Protein AF-0000000070130479 (afdb_homodimer)

Organism: Pyricularia oryzae (strain 70-15 / ATCC MYA-4617 / FGSC 8958) (NCBI:txid242507)

InterPro domains:
  IPR001764 Glycoside hydrolase, family 3, N-terminal [PF00933] (62-295)
  IPR001764 Glycoside hydrolase, family 3, N-terminal [PR00133] (40-56)
  IPR001764 Glycoside hydrolase, family 3, N-terminal [PR00133] (64-83)
  IPR001764 Glycoside hydrolase, family 3, N-terminal [PR00133] (111-127)
  IPR001764 Glycoside hydrolase, family 3, N-terminal [PR00133] (142-158)
  IPR001764 Glycoside hydrolase, family 3, N-terminal [PR00133] (221-239)
  IPR002772 Glycoside hydrolase family 3 C-terminal domain [PF01915] (354-610)
  IPR013783 Immunoglobulin-like fold [G3DSA:2.60.40.10] (613-749)
  IPR017853 Glycoside hydrolase superfamily [SSF51445] (7-311)
  IPR026891 Fibronectin type III-like domain [PF14310] (667-738)
  IPR026891 Fibronectin type III-like domain [SM01217] (666-738)
  IPR036881 Glycoside hydrolase family 3 C-terminal domain superfamily [G3DSA:3.40.50.1700] (340-612)
  IPR036881 Glycoside hydrolase family 3 C-terminal domain superfamily [SSF52279] (355-613)
  IPR036962 Glycoside hydrolase, family 3, N-terminal domain superfamily [G3DSA:3.20.20.300] (4-305)
  IPR050288 Cellulose-degrading glycosyl hydrolase 3 [PTHR42715] (7-749)

Sequence (1498 aa):
MGRCFGKAKDFVGKLTPEEKASMVTGTPGPCVGNIAPIPRLNFKGLCLQDGPAAIRQALLASVFPAQLHLAATWDRDLVRKQGELMAQEFKGKGSHVALGPVVGPLGRSAYGGRNWEGYSPDKYLSGVLVEQTVQGIQSAGVQACTKHFIGNEQETQRNPSVVNGVQVEAVSSNMDDRTMHETYLWPWYNAVKAGTASVMCSYQRINGSYACQNSKALNGLLKGELGFQGYVMSDWGAVHTGIASIEAGLDMNMPGSLSFTSVGSASFFGDNVTTALKNNTLPVDRVDDMIERIMAPYFQLKQDQGFPLVDETGPKIPGSFNTGPWPHNYTLGPLVDVRADHGAFIREAGAAGTVLLKNVNKALPLKKPKNIAVIGNDAADFTVGEYTAGLNMTGFSNYDIGTLPIGGGSGTGRFSYVVSPLEAIKARGRDYGALVQYFTDNKFIVAGGLSNLAPQPDVCLVFVKSWAEEGTDRFSLLPEWDSTKVVEMTARRCGNTVVVAHGAAPNVFPWRDNKNVTAIIAAHMPGQETGNAIADVLFGDVNPSGKLPYTIGASVDDYDKNFVNSTELLQSTDPNIWQSDFVEGQLIDYHAFDAHNKTPAYEFGFGLSYTTFSLSGLKTTVSASNAPRTPSADAKVQPGGNVELWDVLATVTATVKNTGDVAGAAVPQLYVSLPAGEAGSGTPVRGLRGFDKIKLGAGESKAVEFHLTRRDLSFWDTKAQAWRLPTGSIGVDVGFSSRDLILKGEVKVMGRCFGKAKDFVGKLTPEEKASMVTGTPGPCVGNIAPIPRLNFKGLCLQDGPAAIRQALLASVFPAQLHLAATWDRDLVRKQGELMAQEFKGKGSHVALGPVVGPLGRSAYGGRNWEGYSPDKYLSGVLVEQTVQGIQSAGVQACTKHFIGNEQETQRNPSVVNGVQVEAVSSNMDDRTMHETYLWPWYNAVKAGTASVMCSYQRINGSYACQNSKALNGLLKGELGFQGYVMSDWGAVHTGIASIEAGLDMNMPGSLSFTSVGSASFFGDNVTTALKNNTLPVDRVDDMIERIMAPYFQLKQDQGFPLVDETGPKIPGSFNTGPWPHNYTLGPLVDVRADHGAFIREAGAAGTVLLKNVNKALPLKKPKNIAVIGNDAADFTVGEYTAGLNMTGFSNYDIGTLPIGGGSGTGRFSYVVSPLEAIKARGRDYGALVQYFTDNKFIVAGGLSNLAPQPDVCLVFVKSWAEEGTDRFSLLPEWDSTKVVEMTARRCGNTVVVAHGAAPNVFPWRDNKNVTAIIAAHMPGQETGNAIADVLFGDVNPSGKLPYTIGASVDDYDKNFVNSTELLQSTDPNIWQSDFVEGQLIDYHAFDAHNKTPAYEFGFGLSYTTFSLSGLKTTVSASNAPRTPSADAKVQPGGNVELWDVLATVTATVKNTGDVAGAAVPQLYVSLPAGEAGSGTPVRGLRGFDKIKLGAGESKAVEFHLTRRDLSFWDTKAQAWRLPTGSIGVDVGFSSRDLILKGEVKV

pLDDT: mean 95.79, std 6.12, range [53.03, 98.94]

Solvent-accessible surface area (backbone atoms only — not comparable to full-atom values): 72709 Å² total; per-residue (Å²): 110,69,70,26,41,49,55,18,46,57,54,56,71,71,52,49,63,65,52,51,21,37,67,32,18,24,37,72,32,69,36,82,28,19,32,65,50,40,72,95,74,73,36,80,46,43,30,30,34,42,18,66,26,15,59,28,73,42,69,51,33,58,33,40,40,27,37,26,24,49,36,8,31,55,37,65,66,60,43,18,48,49,22,25,56,53,22,44,33,34,32,58,40,22,29,45,28,39,47,20,52,42,57,31,26,43,40,66,11,65,39,32,12,48,35,46,52,5,35,25,56,45,40,52,62,30,12,56,49,45,22,29,27,35,44,14,17,40,72,50,40,20,35,21,24,38,24,22,46,64,72,41,45,51,34,60,48,27,52,62,48,71,34,95,87,29,63,20,48,30,29,17,37,30,64,54,72,49,31,41,53,74,36,71,44,42,26,49,32,34,30,32,46,50,54,40,36,24,35,24,26,18,49,27,18,46,67,77,31,44,33,36,47,21,36,62,59,38,42,37,45,41,38,48,52,24,22,43,68,43,28,31,29,40,35,77,72,24,68,90,53,33,68,61,16,47,73,13,45,40,31,30,39,31,43,21,32,73,41,96,74,48,85,54,79,55,33,51,38,36,65,53,42,32,51,26,47,75,72,59,77,36,57,62,66,59,55,47,50,31,47,28,23,57,36,18,51,41,53,65,39,43,52,82,58,85,52,52,45,33,32,54,54,29,26,70,32,61,88,46,87,32,72,57,92,44,96,59,85,74,80,62,30,66,82,56,78,45,38,85,69,49,63,60,54,28,25,52,52,25,30,38,17,22,21,33,76,42,58,47,92,58,56,56,46,43,82,76,61,57,29,37,30,43,34,26,20,29,23,32,57,66,23,76,36,56,48,52,63,59,41,56,80,50,73,32,89,70,77,72,53,18,42,48,30,62,53,28,37,66,44,16,37,31,46,60,60,70,40,22,39,45,60,36,47,49,52,57,29,60,74,75,70,25,44,61,45,49,35,26,36,44,71,47,45,66,46,52,49,66,57,66,59,63,72,80,52,66,33,33,40,33,24,34,34,25,82,37,21,58,76,39,50,45,92,65,45,52,46,47,78,62,31,68,55,43,52,53,56,45,32,75,75,23,71,40,19,34,40,37,36,29,24,47,64,54,48,38,56,86,62,64,81,39,82,22,44,24,27,34,33,48,44,27,15,19,10,40,28,40,6,52,10,50,44,32,37,46,53,47,81,36,54,34,43,3,24,34,46,50,44,27,38,61,40,75,83,70,53,65,64,73,63,72,83,50,72,66,66,72,67,43,57,56,41,74,68,43,67,39,71,49,80,61,53,59,36,46,59,56,28,32,31,57,72,64,71,50,78,54,66,42,46,30,34,36,49,42,50,83,42,46,71,48,78,46,71,77,42,75,45,68,73,41,77,71,53,72,47,46,66,63,87,83,48,59,64,38,50,37,8,48,57,57,42,67,39,66,38,32,39,40,34,34,32,41,31,27,71,28,88,45,58,42,46,46,51,51,32,30,31,38,24,65,46,46,90,76,65,30,91,68,57,47,75,49,40,68,63,38,70,47,63,44,80,31,47,49,64,33,72,48,76,47,79,38,71,32,24,41,51,72,63,30,41,64,33,77,88,75,68,40,54,29,46,56,83,56,61,29,38,43,29,35,22,53,28,78,82,45,59,74,44,79,46,65,48,69,72,112,71,70,26,41,50,55,18,48,56,54,54,72,71,52,49,63,65,52,50,22,39,66,31,19,24,36,70,32,68,38,82,31,18,33,64,50,41,71,96,74,74,36,80,47,44,29,29,34,42,19,67,26,15,58,26,73,42,70,50,34,57,34,38,41,26,38,28,24,49,36,10,32,56,36,66,66,62,45,17,48,48,23,26,56,53,22,42,30,34,33,57,41,21,27,46,28,40,47,20,52,42,56,32,24,42,40,65,11,65,38,32,12,50,37,48,53,5,36,22,56,46,38,52,62,30,11,56,50,45,21,31,26,36,43,15,17,42,72,49,40,19,36,22,25,37,25,21,45,65,72,39,44,51,34,61,48,27,53,61,48,71,34,94,86,29,64,20,49,28,28,17,37,31,64,55,72,50,32,39,52,73,34,70,43,41,28,50,33,33,31,31,46,48,55,37,36,24,36,24,27,17,49,26,18,46,68,78,32,44,33,36,46,22,35,62,58,38,43,38,46,41,38,48,52,23,22,44,69,45,27,31,31,39,35,78,71,27,68,89,52,32,67,60,14,47,74,12,45,39,32,31,39,31,44,21,32,75,40,94,73,48,85,54,80,57,31,51,38,34,65,52,42,30,50,27,46,75,71,58,77,38,57,63,67,59,53,46,50,30,45,27,24,57,36,18,50,41,51,64,38,42,50,82,59,87,52,52,45,32,32,54,53,28,26,70,34,61,87,46,86,32,71,57,91,43,95,59,83,73,79,62,31,66,82,53,79,44,38,85,70,48,64,61,53,28,24,52,52,25,30,39,18,21,20,33,75,41,58,48,90,57,56,56,48,45,81,76,62,56,29,37,31,44,33,28,19,28,24,32,57,66,23,77,37,55,47,52,63,57,41,55,78,49,74,32,90,70,78,73,54,18,43,48,30,61,52,29,38,66,44,17,38,31,47,60,60,68,41,22,40,46,59,36,48,50,52,56,28,57,75,76,69,26,43,62,44,50,37,26,34,44,71,46,45,68,48,51,48,66,59,65,60,64,73,81,53,66,33,32,41,34,24,35,34,26,83,36,21,59,75,38,50,46,91,62,45,52,48,44,78,61,32,66,57,43,53,53,56,44,33,74,75,23,71,40,19,34,40,37,35,29,24,48,64,54,48,35,56,87,62,64,82,41,82,21,44,24,26,35,32,49,46,27,16,18,10,39,29,40,5,52,10,52,44,32,37,45,53,47,80,37,55,34,42,3,24,34,44,48,43,26,39,60,41,73,83,71,52,64,64,72,66,74,83,51,72,64,66,71,67,44,58,56,40,74,68,43,66,38,71,50,80,60,53,58,36,46,60,54,28,31,30,58,73,65,71,50,77,52,65,41,44,29,35,37,48,42,50,86,42,45,70,49,76,45,72,77,44,75,45,69,74,41,78,71,55,71,47,46,67,64,87,84,50,60,64,38,50,35,8,50,58,60,42,66,39,67,37,31,39,40,34,34,33,42,30,28,72,30,89,44,59,41,47,48,51,53,31,30,29,38,23,65,47,46,90,75,66,31,90,67,56,48,75,49,42,69,63,38,70,49,64,45,79,32,48,51,64,33,71,48,77,47,79,37,70,32,25,42,52,73,61,30,42,64,34,77,86,76,67,40,55,29,45,57,82,57,60,28,36,44,28,35,22,55,28,80,80,45,60,75,44,80,47,64,46,66,73

Foldseek 3Di:
DVVLLVVLLVVLVVDDLQLLLLLFFWFFDLALTWRFADVVVPRQTAHEAEADQARALAPQTFGFFAQQLLLLLLALQLLLQSLQLRLLLCLLQQHQAYADQECVVLPQFQQAQCVSSFHFQFLQSRLSSRLSNQLSNLVNLHAYAYDDQWDNHHLPQLQWDAFPNFIAGGFEEEDDDQLCDVGICRSVLSNLVSPHQEYEYGQHHYNHHQRLLALCRAVNVNCNFQVHQAAYEYDFQRDDAAVSSLVSGHLHYPNRANHSQDNDQDGNGNVVSSVCPVVVVDPPVSSSSSSSNHSSSCVVSPVVPPRAFRANCSLVDPPRSRVDPTPHDHDGDHRDNSHPVCVVSLLVSLQSSKFWQFAAPCLPQDDLWQEEEEEEQQQAADDPAQHCECVVVVVDPDDGHHHFQDAYDSHGHGHPAAQGQNNLVVVVNVVVNHHYHYYHQLVCLLVPVCVPDPPQGPAYEYEFEDHHYRNDTHPALATDDCSLSNQVSVLVRAQHYEYEYEARDDHAHQCCPPNSHRIYMYSYNSTRHNNSNVNCGNNVVAWHAGFNSFFAANDPVLTDSQADDDPCVVNDSPNNPNYRYPVLRNQGTLLVCQVVVHDGSAAGLDGDTPFDKDKADKDKDFDDAPPAFFDDPPADQHNSRRPQQFAFGMKIKMKMWTAGQAKDKAKKWKKKAADCVPLHPSGGRIHTQDIHIGIAGHGGMDMDMGTAGLNNQFRQDPVVRGTGHDQDKMKIFMASGPPGTPDTDIDGD/DVVLLVVLLVVLVVDDLQLLLLLFFWFFDLALTWRFADVVVPRQTAHEAEADQARALADQTFGFFAQQLLLLLLALQLLLQSLQLRLLLCLLQQHQAYADQECVVLPQFQQAQCVSSFHFQFLQSRLSSRLSNQLSNLVNLHAYAYDDQWDNHHLPQLQWDAFPNFIAGGFEEEDDPQLCDVGICRSVLSNLVSPHQEYEYGQHHYNHHQRLLALCRAVNVNCNFQVHQAAYEYDAQRDDAAVSSLVSGHLHYPNRANHSQDNDQDGNGNVVSSVCPVVVVDPPVSSSSSSSNHSSSCVVSPVVPPRAFRANCSLVDPPRSRVDPTPHDHDGDHRDNSHPVCVVSLLVSLQSSKFWQFAAPCLPQDPLWQEEEEEEQQQAADDPAQHCECVVVVVHPDDGHHHFQDAYESHGHGHPAAQGQNNLVVVVNVVVNHHYHYYHQLVCLLVPVCVPDPPQGPAYEYEFEDHHYRNDTHPALATDDCSLSNQVSVLVRAQHYEYEYEARDDHARQCCPPNSHRIYMYSYNSTRHNNSNVNCGNNVVAWHAGFNSFFAANDPVLTDSQADDDPCVVNDSPRNPNYRYPPLRNQRTLLVCQVVVHDGSAAGLDGDTPFDKDKADKDKDFPDAPPAFFDDPPADQHNSRRPQQFAFGMKIKMKMWTAGQAKDKAKKWKKKAADCVPLHPSGGRIHTQDIHIGIAGHGGMDMDMGTAGLNNQFRQDPVVRGTGHDQDKMKIFMASGPPGTPRIDIDGD

Nearest PDB structures (foldseek):
  4i8d-assembly1_A  TM=9.281E-01  e=1.934E-87  Trichoderma reesei
  7ms2-assembly1_B  TM=8.942E-01  e=1.063E-68  Acetivibrio thermocellus AD2
  7ms2-assembly1_A  TM=8.891E-01  e=2.522E-68  Acetivibrio thermocellus AD2
  8j9f-assembly1_C  TM=8.847E-01  e=6.405E-65  Paenibacillus relictisesami
  8j9f-assembly1_B  TM=8.772E-01  e=1.829E-64  Paenibacillus relictisesami

Structure (mmCIF, N/CA/C/O backbone):
data_AF-0000000070130479-model_v1
#
loop_
_entity.id
_entity.type
_entity.pdbx_description
1 polymer 'Beta-glucosidase cel3A'
#
loop_
_atom_site.group_PDB
_atom_site.id
_atom_site.type_symbol
_atom_site.label_atom_id
_atom_site.label_alt_id
_atom_site.label_comp_id
_atom_site.label_asym_id
_atom_site.label_entity_id
_atom_site.label_seq_id
_atom_site.pdbx_PDB_ins_code
_atom_site.Cartn_x
_atom_site.Cartn_y
_atom_site.Cartn_z
_atom_site.occupancy
_atom_site.B_iso_or_equiv
_atom_site.auth_seq_id
_atom_site.auth_comp_id
_atom_site.auth_asym_id
_atom_site.auth_atom_id
_atom_site.pdbx_PDB_model_num
ATOM 1 N N . MET A 1 1 ? -4.715 -51.531 -8.547 1 53.84 1 MET A N 1
ATOM 2 C CA . MET A 1 1 ? -5.625 -50.969 -9.539 1 53.84 1 MET A CA 1
ATOM 3 C C . MET A 1 1 ? -6.664 -52 -9.969 1 53.84 1 MET A C 1
ATOM 5 O O . MET A 1 1 ? -7.805 -51.625 -10.273 1 53.84 1 MET A O 1
ATOM 9 N N . GLY A 1 2 ? -6.293 -53.312 -9.812 1 56.72 2 GLY A N 1
ATOM 10 C CA . GLY A 1 2 ? -7.199 -54.344 -10.266 1 56.72 2 GLY A CA 1
ATOM 11 C C . GLY A 1 2 ? -8.508 -54.375 -9.5 1 56.72 2 GLY A C 1
ATOM 12 O O . GLY A 1 2 ? -9.586 -54.406 -10.094 1 56.72 2 GLY A O 1
ATOM 13 N N . ARG A 1 3 ? -8.422 -54.312 -8.023 1 61.97 3 ARG A N 1
ATOM 14 C CA . ARG A 1 3 ? -9.617 -54.312 -7.184 1 61.97 3 ARG A CA 1
ATOM 15 C C . ARG A 1 3 ? -10.477 -53.094 -7.453 1 61.97 3 ARG A C 1
ATOM 17 O O . ARG A 1 3 ? -11.711 -53.188 -7.469 1 61.97 3 ARG A O 1
ATOM 24 N N . CYS A 1 4 ? -9.914 -52.062 -7.762 1 83.38 4 CYS A N 1
ATOM 25 C CA . CYS A 1 4 ? -10.664 -50.844 -7.961 1 83.38 4 CYS A CA 1
ATOM 26 C C . CYS A 1 4 ? -11.367 -50.844 -9.312 1 83.38 4 CYS A C 1
ATOM 28 O O . CYS A 1 4 ? -12.469 -50.281 -9.445 1 83.38 4 CYS A O 1
ATOM 30 N N . PHE A 1 5 ? -10.836 -51.562 -10.125 1 86.44 5 PHE A N 1
ATOM 31 C CA . PHE A 1 5 ? -11.508 -51.75 -11.406 1 86.44 5 PHE A CA 1
ATOM 32 C C . PHE A 1 5 ? -12.727 -52.656 -11.258 1 86.44 5 PHE A C 1
ATOM 34 O O . PHE A 1 5 ? -13.727 -52.469 -11.945 1 86.44 5 PHE A O 1
ATOM 41 N N . GLY A 1 6 ? -12.602 -53.594 -10.344 1 88.62 6 GLY A N 1
ATOM 42 C CA . GLY A 1 6 ? -13.75 -54.438 -10.07 1 88.62 6 GLY A CA 1
ATOM 43 C C . GLY A 1 6 ? -14.938 -53.688 -9.531 1 88.62 6 GLY A C 1
ATOM 44 O O . GLY A 1 6 ? -16.062 -53.875 -10 1 88.62 6 GLY A O 1
ATOM 45 N N . LYS A 1 7 ? -14.656 -52.844 -8.586 1 93.69 7 LYS A N 1
ATOM 46 C CA . LYS A 1 7 ? -15.711 -52 -8.039 1 93.69 7 LYS A CA 1
ATOM 47 C C . LYS A 1 7 ? -16.312 -51.094 -9.109 1 93.69 7 LYS A C 1
ATOM 49 O O . LYS A 1 7 ? -17.516 -50.875 -9.141 1 93.69 7 LYS A O 1
ATOM 54 N N . ALA A 1 8 ? -15.445 -50.562 -9.914 1 96.5 8 ALA A N 1
ATOM 55 C CA . ALA A 1 8 ? -15.891 -49.688 -10.992 1 96.5 8 ALA A CA 1
ATOM 56 C C . ALA A 1 8 ? -16.781 -50.438 -11.977 1 96.5 8 ALA A C 1
ATOM 58 O O . ALA A 1 8 ? -17.812 -49.906 -12.422 1 96.5 8 ALA A O 1
ATOM 59 N N . LYS A 1 9 ? -16.422 -51.656 -12.258 1 96.06 9 LYS A N 1
ATOM 60 C CA . LYS A 1 9 ? -17.203 -52.469 -13.164 1 96.06 9 LYS A CA 1
ATOM 61 C C . LYS A 1 9 ? -18.594 -52.781 -12.586 1 96.06 9 LYS A C 1
ATOM 63 O O . LYS A 1 9 ? -19.594 -52.75 -13.312 1 96.06 9 LYS A O 1
ATOM 68 N N . ASP A 1 10 ? -18.578 -53.125 -11.32 1 96.56 10 ASP A N 1
ATOM 69 C CA . ASP A 1 10 ? -19.859 -53.375 -10.648 1 96.56 10 ASP A CA 1
ATOM 70 C C . ASP A 1 10 ? -20.75 -52.125 -10.688 1 96.56 10 ASP A C 1
ATOM 72 O O . ASP A 1 10 ? -21.969 -52.25 -10.898 1 96.56 10 ASP A O 1
ATOM 76 N N . PHE A 1 11 ? -20.203 -51.031 -10.461 1 97.06 11 PHE A N 1
ATOM 77 C CA . PHE A 1 11 ? -20.938 -49.781 -10.492 1 97.06 11 PHE A CA 1
ATOM 78 C C . PHE A 1 11 ? -21.531 -49.531 -11.875 1 97.06 11 PHE A C 1
ATOM 80 O O . PHE A 1 11 ? -22.719 -49.188 -12 1 97.06 11 PHE A O 1
ATOM 87 N N . VAL A 1 12 ? -20.703 -49.719 -12.922 1 97.31 12 VAL A N 1
ATOM 88 C CA . VAL A 1 12 ? -21.109 -49.469 -14.305 1 97.31 12 VAL A CA 1
ATOM 89 C C . VAL A 1 12 ? -22.266 -50.406 -14.672 1 97.31 12 VAL A C 1
ATOM 91 O O . VAL A 1 12 ? -23.188 -50 -15.391 1 97.31 12 VAL A O 1
ATOM 94 N N . GLY A 1 13 ? -22.234 -51.594 -14.18 1 96.62 13 GLY A N 1
ATOM 95 C CA . GLY A 1 13 ? -23.25 -52.594 -14.477 1 96.62 13 GLY A CA 1
ATOM 96 C C . GLY A 1 13 ? -24.625 -52.219 -13.969 1 96.62 13 GLY A C 1
ATOM 97 O O . GLY A 1 13 ? -25.641 -52.75 -14.445 1 96.62 13 GLY A O 1
ATOM 98 N N . LYS A 1 14 ? -24.688 -51.281 -13.102 1 97.69 14 LYS A N 1
ATOM 99 C CA . LYS A 1 14 ? -25.969 -50.906 -12.492 1 97.69 14 LYS A CA 1
ATOM 100 C C . LYS A 1 14 ? -26.547 -49.688 -13.18 1 97.69 14 LYS A C 1
ATOM 102 O O . LYS A 1 14 ? -27.672 -49.25 -12.875 1 97.69 14 LYS A O 1
ATOM 107 N N . LEU A 1 15 ? -25.891 -49.094 -14.18 1 98.06 15 LEU A N 1
ATOM 108 C CA . LEU A 1 15 ? -26.297 -47.812 -14.734 1 98.06 15 LEU A CA 1
ATOM 109 C C . LEU A 1 15 ? -27.25 -48 -15.906 1 98.06 15 LEU A C 1
ATOM 111 O O . LEU A 1 15 ? -27.109 -48.938 -16.688 1 98.06 15 LEU A O 1
ATOM 115 N N . THR A 1 16 ? -28.203 -47.062 -16.031 1 96.81 16 THR A N 1
ATOM 116 C CA . THR A 1 16 ? -29.031 -46.969 -17.234 1 96.81 16 THR A CA 1
ATOM 117 C C . THR A 1 16 ? -28.281 -46.219 -18.344 1 96.81 16 THR A C 1
ATOM 119 O O . THR A 1 16 ? -27.25 -45.594 -18.078 1 96.81 16 THR A O 1
ATOM 122 N N . PRO A 1 17 ? -28.766 -46.312 -19.547 1 96.31 17 PRO A N 1
ATOM 123 C CA . PRO A 1 17 ? -28.094 -45.562 -20.625 1 96.31 17 PRO A CA 1
ATOM 124 C C . PRO A 1 17 ? -28.016 -44.062 -20.344 1 96.31 17 PRO A C 1
ATOM 126 O O . PRO A 1 17 ? -27 -43.438 -20.672 1 96.31 17 PRO A O 1
ATOM 129 N N . GLU A 1 18 ? -29.078 -43.5 -19.75 1 96.38 18 GLU A N 1
ATOM 130 C CA . GLU A 1 18 ? -29.078 -42.094 -19.422 1 96.38 18 GLU A CA 1
ATOM 131 C C . GLU A 1 18 ? -28.047 -41.781 -18.344 1 96.38 18 GLU A C 1
ATOM 133 O O . GLU A 1 18 ? -27.344 -40.75 -18.422 1 96.38 18 GLU A O 1
ATOM 138 N N . GLU A 1 19 ? -27.953 -42.625 -17.406 1 97.56 19 GLU A N 1
ATOM 139 C CA . GLU A 1 19 ? -26.969 -42.469 -16.328 1 97.56 19 GLU A CA 1
ATOM 140 C C . GLU A 1 19 ? -25.547 -42.625 -16.859 1 97.56 19 GLU A C 1
ATOM 142 O O . GLU A 1 19 ? -24.641 -41.938 -16.406 1 97.56 19 GLU A O 1
ATOM 147 N N . LYS A 1 20 ? -25.375 -43.562 -17.75 1 97.81 20 LYS A N 1
ATOM 148 C CA . LYS A 1 20 ? -24.062 -43.719 -18.406 1 97.81 20 LYS A CA 1
ATOM 149 C C . LYS A 1 20 ? -23.656 -42.438 -19.109 1 97.81 20 LYS A C 1
ATOM 151 O O . LYS A 1 20 ? -22.516 -41.969 -19 1 97.81 20 LYS A O 1
ATOM 156 N N . ALA A 1 21 ? -24.547 -41.844 -19.812 1 97 21 ALA A N 1
ATOM 157 C CA . ALA A 1 21 ? -24.281 -40.562 -20.5 1 97 21 ALA A CA 1
ATOM 158 C C . ALA A 1 21 ? -23.922 -39.469 -19.5 1 97 21 ALA A C 1
ATOM 160 O O . ALA A 1 21 ? -23.031 -38.656 -19.75 1 97 21 ALA A O 1
ATOM 161 N N . SER A 1 22 ? -24.578 -39.438 -18.359 1 96.75 22 SER A N 1
ATOM 162 C CA . SER A 1 22 ? -24.344 -38.438 -17.344 1 96.75 22 SER A CA 1
ATOM 163 C C . SER A 1 22 ? -22.969 -38.594 -16.703 1 96.75 22 SER A C 1
ATOM 165 O O . SER A 1 22 ? -22.344 -37.625 -16.297 1 96.75 22 SER A O 1
ATOM 167 N N . MET A 1 23 ? -22.5 -39.781 -16.672 1 98.06 23 MET A N 1
ATOM 168 C CA . MET A 1 23 ? -21.219 -40.094 -16.031 1 98.06 23 MET A CA 1
ATOM 169 C C . MET A 1 23 ? -20.062 -39.562 -16.859 1 98.06 23 MET A C 1
ATOM 171 O O . MET A 1 23 ? -18.953 -39.406 -16.344 1 98.06 23 MET A O 1
ATOM 175 N N . VAL A 1 24 ? -20.297 -39.312 -18.156 1 98.31 24 VAL A N 1
ATOM 176 C CA . VAL A 1 24 ? -19.188 -38.938 -19.016 1 98.31 24 VAL A CA 1
ATOM 177 C C . VAL A 1 24 ? -19.391 -37.5 -19.516 1 98.31 24 VAL A C 1
ATOM 179 O O . VAL A 1 24 ? -18.625 -37 -20.344 1 98.31 24 VAL A O 1
ATOM 182 N N . THR A 1 25 ? -20.453 -36.812 -19.031 1 96.94 25 THR A N 1
ATOM 183 C CA . THR A 1 25 ? -20.812 -35.469 -19.453 1 96.94 25 THR A CA 1
ATOM 184 C C . THR A 1 25 ? -20.859 -34.531 -18.25 1 96.94 25 THR A C 1
ATOM 186 O O . THR A 1 25 ? -21.703 -34.688 -17.359 1 96.94 25 THR A O 1
ATOM 189 N N . GLY A 1 26 ? -19.969 -33.531 -18.281 1 95.62 26 GLY A N 1
ATOM 190 C CA . GLY A 1 26 ? -20.047 -32.5 -17.234 1 95.62 26 GLY A CA 1
ATOM 191 C C . GLY A 1 26 ? -21.391 -31.812 -17.188 1 95.62 26 GLY A C 1
ATOM 192 O O . GLY A 1 26 ? -22.094 -31.75 -18.203 1 95.62 26 GLY A O 1
ATOM 193 N N . THR A 1 27 ? -21.734 -31.266 -16.031 1 92.69 27 THR A N 1
ATOM 194 C CA . THR A 1 27 ? -22.984 -30.547 -15.828 1 92.69 27 THR A CA 1
ATOM 195 C C . THR A 1 27 ? -22.797 -29.391 -14.859 1 92.69 27 THR A C 1
ATOM 197 O O . THR A 1 27 ? -21.859 -29.391 -14.062 1 92.69 27 THR A O 1
ATOM 200 N N . PRO A 1 28 ? -23.609 -28.359 -14.977 1 90.88 28 PRO A N 1
ATOM 201 C CA . PRO A 1 28 ? -23.531 -27.281 -13.984 1 90.88 28 PRO A CA 1
ATOM 202 C C . PRO A 1 28 ? -23.734 -27.797 -12.555 1 90.88 28 PRO A C 1
ATOM 204 O O . PRO A 1 28 ? -24.562 -28.688 -12.32 1 90.88 28 PRO A O 1
ATOM 207 N N . GLY A 1 29 ? -23.031 -27.266 -11.664 1 92.5 29 GLY A N 1
ATOM 208 C CA . GLY A 1 29 ? -23.078 -27.625 -10.25 1 92.5 29 GLY A CA 1
ATOM 209 C C . GLY A 1 29 ? -22.219 -26.703 -9.383 1 92.5 29 GLY A C 1
ATOM 210 O O . GLY A 1 29 ? -21.859 -25.609 -9.805 1 92.5 29 GLY A O 1
ATOM 211 N N . PRO A 1 30 ? -21.922 -27.125 -8.117 1 93.25 30 PRO A N 1
ATOM 212 C CA . PRO A 1 30 ? -21.266 -26.234 -7.156 1 93.25 30 PRO A CA 1
ATOM 213 C C . PRO A 1 30 ? -19.781 -26.016 -7.457 1 93.25 30 PRO A C 1
ATOM 215 O O . PRO A 1 30 ? -19.156 -25.109 -6.906 1 93.25 30 PRO A O 1
ATOM 218 N N . CYS A 1 31 ? -19.25 -26.859 -8.25 1 94.62 31 CYS A N 1
ATOM 219 C CA . CYS A 1 31 ? -17.828 -26.766 -8.539 1 94.62 31 CYS A CA 1
ATOM 220 C C . CYS A 1 31 ? -17.578 -26.281 -9.961 1 94.62 31 CYS A C 1
ATOM 222 O O . CYS A 1 31 ? -18.531 -26.062 -10.719 1 94.62 31 CYS A O 1
ATOM 224 N N . VAL A 1 32 ? -16.312 -25.984 -10.328 1 92.81 32 VAL A N 1
ATOM 225 C CA . VAL A 1 32 ? -16 -25.516 -11.672 1 92.81 32 VAL A CA 1
ATOM 226 C C . VAL A 1 32 ? -16.469 -26.547 -12.695 1 92.81 32 VAL A C 1
ATOM 228 O O . VAL A 1 32 ? -16.984 -26.188 -13.758 1 92.81 32 VAL A O 1
ATOM 231 N N . GLY A 1 33 ? -16.203 -27.812 -12.398 1 94.38 33 GLY A N 1
ATOM 232 C CA . GLY A 1 33 ? -16.734 -28.953 -13.141 1 94.38 33 GLY A CA 1
ATOM 233 C C . GLY A 1 33 ? -17.422 -29.969 -12.25 1 94.38 33 GLY A C 1
ATOM 234 O O . GLY A 1 33 ? -17 -30.188 -11.109 1 94.38 33 GLY A O 1
ATOM 235 N N . ASN A 1 34 ? -18.516 -30.609 -12.836 1 95.69 34 ASN A N 1
ATOM 236 C CA . ASN A 1 34 ? -19.297 -31.547 -12.047 1 95.69 34 ASN A CA 1
ATOM 237 C C . ASN A 1 34 ? -19.734 -32.75 -12.875 1 95.69 34 ASN A C 1
ATOM 239 O O . ASN A 1 34 ? -20.094 -32.594 -14.039 1 95.69 34 ASN A O 1
ATOM 243 N N . ILE A 1 35 ? -19.656 -33.875 -12.234 1 97.38 35 ILE A N 1
ATOM 244 C CA . ILE A 1 35 ? -20.438 -35.031 -12.672 1 97.38 35 ILE A CA 1
ATOM 245 C C . ILE A 1 35 ? -21.656 -35.188 -11.781 1 97.38 35 ILE A C 1
ATOM 247 O O . ILE A 1 35 ? -21.562 -35.125 -10.555 1 97.38 35 ILE A O 1
ATOM 251 N N . ALA A 1 36 ? -22.766 -35.438 -12.344 1 96.69 36 ALA A N 1
ATOM 252 C CA . ALA A 1 36 ? -24.047 -35.438 -11.633 1 96.69 36 ALA A CA 1
ATOM 253 C C . ALA A 1 36 ? -24.125 -36.594 -10.633 1 96.69 36 ALA A C 1
ATOM 255 O O . ALA A 1 36 ? -23.609 -37.688 -10.891 1 96.69 36 ALA A O 1
ATOM 256 N N . PRO A 1 37 ? -24.828 -36.375 -9.555 1 97.56 37 PRO A N 1
ATOM 257 C CA . PRO A 1 37 ? -25.094 -37.469 -8.625 1 97.56 37 PRO A CA 1
ATOM 258 C C . PRO A 1 37 ? -26.094 -38.5 -9.188 1 97.56 37 PRO A C 1
ATOM 260 O O . PRO A 1 37 ? -26.844 -38.156 -10.102 1 97.56 37 PRO A O 1
ATOM 263 N N . ILE A 1 38 ? -26.016 -39.688 -8.656 1 97.31 38 ILE A N 1
ATOM 264 C CA . ILE A 1 38 ? -26.984 -40.75 -8.898 1 97.31 38 ILE A CA 1
ATOM 265 C C . ILE A 1 38 ? -27.531 -41.25 -7.566 1 97.31 38 ILE A C 1
ATOM 267 O O . ILE A 1 38 ? -27.047 -42.219 -7.02 1 97.31 38 ILE A O 1
ATOM 271 N N . PRO A 1 39 ? -28.609 -40.688 -7.141 1 95.25 39 PRO A N 1
ATOM 272 C CA . PRO A 1 39 ? -29.125 -40.906 -5.789 1 95.25 39 PRO A CA 1
ATOM 273 C C . PRO A 1 39 ? -29.438 -42.406 -5.539 1 95.25 39 PRO A C 1
ATOM 275 O O . PRO A 1 39 ? -29.156 -42.906 -4.457 1 95.25 39 PRO A O 1
ATOM 278 N N . ARG A 1 40 ? -30 -43.062 -6.496 1 95.44 40 ARG A N 1
ATOM 279 C CA . ARG A 1 40 ? -30.406 -44.438 -6.312 1 95.44 40 ARG A CA 1
ATOM 280 C C . ARG A 1 40 ? -29.203 -45.344 -6.008 1 95.44 40 ARG A C 1
ATOM 282 O O . ARG A 1 40 ? -29.344 -46.406 -5.391 1 95.44 40 ARG A O 1
ATOM 289 N N . LEU A 1 41 ? -28.047 -44.875 -6.418 1 96.06 41 LEU A N 1
ATOM 290 C CA . LEU A 1 41 ? -26.828 -45.656 -6.191 1 96.06 41 LEU A CA 1
ATOM 291 C C . LEU A 1 41 ? -25.969 -45.031 -5.113 1 96.06 41 LEU A C 1
ATOM 293 O O . LEU A 1 41 ? -24.812 -45.406 -4.93 1 96.06 41 LEU A O 1
ATOM 297 N N . ASN A 1 42 ? -26.438 -43.969 -4.445 1 94.25 42 ASN A N 1
ATOM 298 C CA . ASN A 1 42 ? -25.75 -43.25 -3.396 1 94.25 42 ASN A CA 1
ATOM 299 C C . ASN A 1 42 ? -24.438 -42.656 -3.904 1 94.25 42 ASN A C 1
ATOM 301 O O . ASN A 1 42 ? -23.438 -42.656 -3.186 1 94.25 42 ASN A O 1
ATOM 305 N N . PHE A 1 43 ? -24.359 -42.375 -5.168 1 96.5 43 PHE A N 1
ATOM 306 C CA . PHE A 1 43 ? -23.25 -41.656 -5.766 1 96.5 43 PHE A CA 1
ATOM 307 C C . PHE A 1 43 ? -23.5 -40.156 -5.746 1 96.5 43 PHE A C 1
ATOM 309 O O . PHE A 1 43 ? -24.469 -39.688 -6.359 1 96.5 43 PHE A O 1
ATOM 316 N N . LYS A 1 44 ? -22.719 -39.406 -5.094 1 96.31 44 LYS A N 1
ATOM 317 C CA . LYS A 1 44 ? -22.969 -38 -4.84 1 96.31 44 LYS A CA 1
ATOM 318 C C . LYS A 1 44 ? -22.406 -37.125 -5.965 1 96.31 44 LYS A C 1
ATOM 320 O O . LYS A 1 44 ? -22.547 -35.906 -5.93 1 96.31 44 LYS A O 1
ATOM 325 N N . GLY A 1 45 ? -21.797 -37.75 -6.961 1 97.38 45 GLY A N 1
ATOM 326 C CA . GLY A 1 45 ? -21.172 -37 -8.047 1 97.38 45 GLY A CA 1
ATOM 327 C C . GLY A 1 45 ? -19.703 -36.75 -7.832 1 97.38 45 GLY A C 1
ATOM 328 O O . GLY A 1 45 ? -19.109 -37.25 -6.871 1 97.38 45 GLY A O 1
ATOM 329 N N . LEU A 1 46 ? -19.078 -36.031 -8.758 1 98.31 46 LEU A N 1
ATOM 330 C CA . LEU A 1 46 ? -17.688 -35.594 -8.664 1 98.31 46 LEU A CA 1
ATOM 331 C C . LEU A 1 46 ? -17.578 -34.062 -8.727 1 98.31 46 LEU A C 1
ATOM 333 O O . LEU A 1 46 ? -18.281 -33.438 -9.516 1 98.31 46 LEU A O 1
ATOM 337 N N . CYS A 1 47 ? -16.781 -33.562 -7.855 1 97.31 47 CYS A N 1
ATOM 338 C CA . CYS A 1 47 ? -16.438 -32.156 -7.836 1 97.31 47 CYS A CA 1
ATOM 339 C C . CYS A 1 47 ? -15.031 -31.922 -8.367 1 97.31 47 CYS A C 1
ATOM 341 O O . CYS A 1 47 ? -14.062 -32.469 -7.82 1 97.31 47 CYS A O 1
ATOM 343 N N . LEU A 1 48 ? -14.898 -31.141 -9.461 1 97.19 48 LEU A N 1
ATOM 344 C CA . LEU A 1 48 ? -13.617 -30.734 -10.039 1 97.19 48 LEU A CA 1
ATOM 345 C C . LEU A 1 48 ? -13.344 -29.266 -9.797 1 97.19 48 LEU A C 1
ATOM 347 O O . LEU A 1 48 ? -14.18 -28.406 -10.102 1 97.19 48 LEU A O 1
ATOM 351 N N . GLN A 1 49 ? -12.156 -28.984 -9.273 1 96.44 49 GLN A N 1
ATOM 352 C CA . GLN A 1 49 ? -11.812 -27.594 -9 1 96.44 49 GLN A CA 1
ATOM 353 C C . GLN A 1 49 ? -10.461 -27.234 -9.609 1 96.44 49 GLN A C 1
ATOM 355 O O . GLN A 1 49 ? -9.57 -28.094 -9.711 1 96.44 49 GLN A O 1
ATOM 360 N N . ASP A 1 50 ? -10.328 -25.969 -9.914 1 94.12 50 ASP A N 1
ATOM 361 C CA . ASP A 1 50 ? -9.102 -25.438 -10.5 1 94.12 50 ASP A CA 1
ATOM 362 C C . ASP A 1 50 ? -7.953 -25.469 -9.5 1 94.12 50 ASP A C 1
ATOM 364 O O . ASP A 1 50 ? -8.148 -25.203 -8.312 1 94.12 50 ASP A O 1
ATOM 368 N N . GLY A 1 51 ? -6.82 -25.844 -9.969 1 87.19 51 GLY A N 1
ATOM 369 C CA . GLY A 1 51 ? -5.48 -25.594 -9.453 1 87.19 51 GLY A CA 1
ATOM 370 C C . GLY A 1 51 ? -4.586 -24.875 -10.438 1 87.19 51 GLY A C 1
ATOM 371 O O . GLY A 1 51 ? -5.074 -24.25 -11.391 1 87.19 51 GLY A O 1
ATOM 372 N N . PRO A 1 52 ? -3.254 -24.703 -10.359 1 90.62 52 PRO A N 1
ATOM 373 C CA . PRO A 1 52 ? -2.408 -25.656 -9.648 1 90.62 52 PRO A CA 1
ATOM 374 C C . PRO A 1 52 ? -1.8 -25.078 -8.367 1 90.62 52 PRO A C 1
ATOM 376 O O . PRO A 1 52 ? -1.122 -25.797 -7.629 1 90.62 52 PRO A O 1
ATOM 379 N N . ALA A 1 53 ? -2.064 -23.797 -8.141 1 93.62 53 ALA A N 1
ATOM 380 C CA . ALA A 1 53 ? -1.348 -23.188 -7.027 1 93.62 53 ALA A CA 1
ATOM 381 C C . ALA A 1 53 ? -2.256 -23.031 -5.812 1 93.62 53 ALA A C 1
ATOM 383 O O . ALA A 1 53 ? -1.784 -22.734 -4.711 1 93.62 53 ALA A O 1
ATOM 384 N N . ALA A 1 54 ? -3.529 -23.281 -6.027 1 97.12 54 ALA A N 1
ATOM 385 C CA . ALA A 1 54 ? -4.547 -23.172 -4.988 1 97.12 54 ALA A CA 1
ATOM 386 C C . ALA A 1 54 ? -5.883 -23.734 -5.465 1 97.12 54 ALA A C 1
ATOM 388 O O . ALA A 1 54 ? -6.074 -23.969 -6.66 1 97.12 54 ALA A O 1
ATOM 389 N N . ILE A 1 55 ? -6.738 -24.094 -4.492 1 96.69 55 ILE A N 1
ATOM 390 C CA . ILE A 1 55 ? -8.133 -24.234 -4.887 1 96.69 55 ILE A CA 1
ATOM 391 C C . ILE A 1 55 ? -8.742 -22.859 -5.176 1 96.69 55 ILE A C 1
ATOM 393 O O . ILE A 1 55 ? -8.977 -22.078 -4.254 1 96.69 55 ILE A O 1
ATOM 397 N N . ARG A 1 56 ? -8.875 -22.562 -6.375 1 92.69 56 ARG A N 1
ATOM 398 C CA . ARG A 1 56 ? -9.109 -21.203 -6.836 1 92.69 56 ARG A CA 1
ATOM 399 C C . ARG A 1 56 ? -10.43 -20.656 -6.297 1 92.69 56 ARG A C 1
ATOM 401 O O . ARG A 1 56 ? -10.477 -19.562 -5.727 1 92.69 56 ARG A O 1
ATOM 408 N N . GLN A 1 57 ? -11.523 -21.422 -6.48 1 89 57 GLN A N 1
ATOM 409 C CA . GLN A 1 57 ? -12.852 -20.969 -6.078 1 89 57 GLN A CA 1
ATOM 410 C C . GLN A 1 57 ? -13.172 -21.406 -4.652 1 89 57 GLN A C 1
ATOM 412 O O . GLN A 1 57 ? -14.078 -22.219 -4.434 1 89 57 GLN A O 1
ATOM 417 N N . ALA A 1 58 ? -12.508 -20.828 -3.723 1 93.12 58 ALA A N 1
ATOM 418 C CA . ALA A 1 58 ? -12.719 -21.188 -2.32 1 93.12 58 ALA A CA 1
ATOM 419 C C . ALA A 1 58 ? -12.406 -20 -1.404 1 93.12 58 ALA A C 1
ATOM 421 O O . ALA A 1 58 ? -11.539 -19.188 -1.715 1 93.12 58 ALA A O 1
ATOM 422 N N . LEU A 1 59 ? -13.133 -19.953 -0.348 1 94.88 59 LEU A N 1
ATOM 423 C CA . LEU A 1 59 ? -12.812 -19.047 0.752 1 94.88 59 LEU A CA 1
ATOM 424 C C . LEU A 1 59 ? -11.969 -19.75 1.808 1 94.88 59 LEU A C 1
ATOM 426 O O . LEU A 1 59 ? -12.109 -20.953 2.014 1 94.88 59 LEU A O 1
ATOM 430 N N . LEU A 1 60 ? -11.102 -19.031 2.436 1 96.44 60 LEU A N 1
ATOM 431 C CA . LEU A 1 60 ? -10.312 -19.531 3.555 1 96.44 60 LEU A CA 1
ATOM 432 C C . LEU A 1 60 ? -9.461 -20.719 3.131 1 96.44 60 LEU A C 1
ATOM 434 O O . LEU A 1 60 ? -9.469 -21.766 3.789 1 96.44 60 LEU A O 1
ATOM 438 N N . ALA A 1 61 ? -8.852 -20.609 2.021 1 97.69 61 ALA A N 1
ATOM 439 C CA . ALA A 1 61 ? -7.809 -21.5 1.502 1 97.69 61 ALA A CA 1
ATOM 440 C C . ALA A 1 61 ? -6.5 -20.734 1.294 1 97.69 61 ALA A C 1
ATOM 442 O O . ALA A 1 61 ? -6.477 -19.5 1.314 1 97.69 61 ALA A O 1
ATOM 443 N N . SER A 1 62 ? -5.395 -21.453 1.165 1 98.38 62 SER A N 1
ATOM 444 C CA . SER A 1 62 ? -4.078 -20.844 1 1 98.38 62 SER A CA 1
ATOM 445 C C . SER A 1 62 ? -3.73 -20.672 -0.475 1 98.38 62 SER A C 1
ATOM 447 O O . SER A 1 62 ? -4.305 -21.328 -1.338 1 98.38 62 SER A O 1
ATOM 449 N N . VAL A 1 63 ? -2.881 -19.75 -0.745 1 98.56 63 VAL A N 1
ATOM 450 C CA . VAL A 1 63 ? -2.26 -19.625 -2.059 1 98.56 63 VAL A CA 1
ATOM 451 C C . VAL A 1 63 ? -0.785 -20 -1.976 1 98.56 63 VAL A C 1
ATOM 453 O O . VAL A 1 63 ? 0.013 -19.297 -1.354 1 98.56 63 VAL A O 1
ATOM 456 N N . PHE A 1 64 ? -0.424 -21.078 -2.58 1 98.75 64 PHE A N 1
ATOM 457 C CA . PHE A 1 64 ? 0.908 -21.672 -2.533 1 98.75 64 PHE A CA 1
ATOM 458 C C . PHE A 1 64 ? 1.789 -21.109 -3.643 1 98.75 64 PHE A C 1
ATOM 460 O O . PHE A 1 64 ? 1.305 -20.391 -4.527 1 98.75 64 PHE A O 1
ATOM 467 N N . PRO A 1 65 ? 3.127 -21.375 -3.623 1 98.69 65 PRO A N 1
ATOM 468 C CA . PRO A 1 65 ? 4.004 -20.969 -4.723 1 98.69 65 PRO A CA 1
ATOM 469 C C . PRO A 1 65 ? 3.611 -21.609 -6.055 1 98.69 65 PRO A C 1
ATOM 471 O O . PRO A 1 65 ? 3.17 -22.766 -6.086 1 98.69 65 PRO A O 1
ATOM 474 N N . ALA A 1 66 ? 3.818 -20.875 -7.121 1 98.56 66 ALA A N 1
ATOM 475 C CA . ALA A 1 66 ? 3.607 -21.406 -8.461 1 98.56 66 ALA A CA 1
ATOM 476 C C . ALA A 1 66 ? 4.594 -22.531 -8.766 1 98.56 66 ALA A C 1
ATOM 478 O O . ALA A 1 66 ? 5.66 -22.625 -8.156 1 98.56 66 ALA A O 1
ATOM 479 N N . GLN A 1 67 ? 4.258 -23.359 -9.695 1 98.56 67 GLN A N 1
ATOM 480 C CA . GLN A 1 67 ? 5.09 -24.516 -10 1 98.56 67 GLN A CA 1
ATOM 481 C C . GLN A 1 67 ? 6.461 -24.094 -10.523 1 98.56 67 GLN A C 1
ATOM 483 O O . GLN A 1 67 ? 7.461 -24.766 -10.258 1 98.56 67 GLN A O 1
ATOM 488 N N . LEU A 1 68 ? 6.504 -23.016 -11.297 1 98.62 68 LEU A N 1
ATOM 489 C CA . LEU A 1 68 ? 7.809 -22.516 -11.734 1 98.62 68 LEU A CA 1
ATOM 490 C C . LEU A 1 68 ? 8.695 -22.188 -10.531 1 98.62 68 LEU A C 1
ATOM 492 O O . LEU A 1 68 ? 9.891 -22.469 -10.547 1 98.62 68 LEU A O 1
ATOM 496 N N . HIS A 1 69 ? 8.102 -21.547 -9.578 1 98.81 69 HIS A N 1
ATOM 497 C CA . HIS A 1 69 ? 8.836 -21.234 -8.352 1 98.81 69 HIS A CA 1
ATOM 498 C C . HIS A 1 69 ? 9.281 -22.516 -7.645 1 98.81 69 HIS A C 1
ATOM 500 O O . HIS A 1 69 ? 10.398 -22.578 -7.129 1 98.81 69 HIS A O 1
ATOM 506 N N . LEU A 1 70 ? 8.461 -23.5 -7.609 1 98.62 70 LEU A N 1
ATOM 507 C CA . LEU A 1 70 ? 8.805 -24.781 -7 1 98.62 70 LEU A CA 1
ATOM 508 C C . LEU A 1 70 ? 9.961 -25.453 -7.75 1 98.62 70 LEU A C 1
ATOM 510 O O . LEU A 1 70 ? 10.828 -26.062 -7.133 1 98.62 70 LEU A O 1
ATOM 514 N N . ALA A 1 71 ? 9.852 -25.312 -9.047 1 98.81 71 ALA A N 1
ATOM 515 C CA . ALA A 1 71 ? 10.93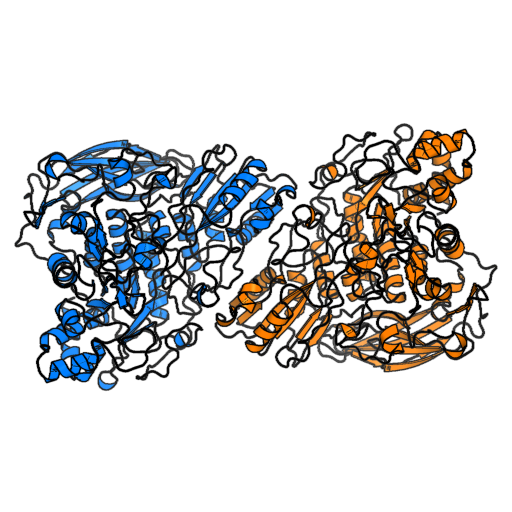 -25.891 -9.844 1 98.81 71 ALA A CA 1
ATOM 516 C C . ALA A 1 71 ? 12.281 -25.266 -9.477 1 98.81 71 ALA A C 1
ATOM 518 O O . ALA A 1 71 ? 13.305 -25.953 -9.484 1 98.81 71 ALA A O 1
ATOM 519 N N . ALA A 1 72 ? 12.258 -24.062 -9.117 1 98.94 72 ALA A N 1
ATOM 520 C CA . ALA A 1 72 ? 13.484 -23.344 -8.758 1 98.94 72 ALA A CA 1
ATOM 521 C C . ALA A 1 72 ? 14.062 -23.875 -7.445 1 98.94 72 ALA A C 1
ATOM 523 O O . ALA A 1 72 ? 15.219 -23.625 -7.121 1 98.94 72 ALA A O 1
ATOM 524 N N . THR A 1 73 ? 13.305 -24.594 -6.688 1 98.81 73 THR A N 1
ATOM 525 C CA . THR A 1 73 ? 13.805 -25.172 -5.445 1 98.81 73 THR A CA 1
ATOM 526 C C . THR A 1 73 ? 14.703 -26.375 -5.738 1 98.81 73 THR A C 1
ATOM 528 O O . THR A 1 73 ? 15.555 -26.734 -4.922 1 98.81 73 THR A O 1
ATOM 531 N N . TRP A 1 74 ? 14.406 -27.109 -6.855 1 98.81 74 TRP A N 1
ATOM 532 C CA . TRP A 1 74 ? 15.078 -28.359 -7.195 1 98.81 74 TRP A CA 1
ATOM 533 C C . TRP A 1 74 ? 15 -29.359 -6.043 1 98.81 74 TRP A C 1
ATOM 535 O O . TRP A 1 74 ? 15.969 -30.062 -5.762 1 98.81 74 TRP A O 1
ATOM 545 N N . ASP A 1 75 ? 13.961 -29.312 -5.309 1 98.75 75 ASP A N 1
ATOM 546 C CA . ASP A 1 75 ? 13.773 -30.109 -4.094 1 98.75 75 ASP A CA 1
ATOM 547 C C . ASP A 1 75 ? 12.586 -31.062 -4.238 1 98.75 75 ASP A C 1
ATOM 549 O O . ASP A 1 75 ? 11.438 -30.672 -4.023 1 98.75 75 ASP A O 1
ATOM 553 N N . ARG A 1 76 ? 12.875 -32.344 -4.449 1 98.44 76 ARG A N 1
ATOM 554 C CA . ARG A 1 76 ? 11.844 -33.344 -4.688 1 98.44 76 ARG A CA 1
ATOM 555 C C . ARG A 1 76 ? 10.875 -33.406 -3.514 1 98.44 76 ARG A C 1
ATOM 557 O O . ARG A 1 76 ? 9.656 -33.438 -3.705 1 98.44 76 ARG A O 1
ATOM 564 N N . ASP A 1 77 ? 11.375 -33.438 -2.344 1 98.31 77 ASP A N 1
ATOM 565 C CA . ASP A 1 77 ? 10.562 -33.625 -1.144 1 98.31 77 ASP A CA 1
ATOM 566 C C . ASP A 1 77 ? 9.648 -32.406 -0.917 1 98.31 77 ASP A C 1
ATOM 568 O O . ASP A 1 77 ? 8.484 -32.562 -0.542 1 98.31 77 ASP A O 1
ATOM 572 N N . LEU A 1 78 ? 10.211 -31.281 -1.107 1 98.38 78 LEU A N 1
ATOM 573 C CA . LEU A 1 78 ? 9.438 -30.062 -0.919 1 98.38 78 LEU A CA 1
ATOM 574 C C . LEU A 1 78 ? 8.281 -29.984 -1.916 1 98.38 78 LEU A C 1
ATOM 576 O O . LEU A 1 78 ? 7.176 -29.562 -1.565 1 98.38 78 LEU A O 1
ATOM 580 N N . VAL A 1 79 ? 8.508 -30.344 -3.137 1 98.75 79 VAL A N 1
ATOM 581 C CA . VAL A 1 79 ? 7.492 -30.328 -4.188 1 98.75 79 VAL A CA 1
ATOM 582 C C . VAL A 1 79 ? 6.395 -31.344 -3.857 1 98.75 79 VAL A C 1
ATOM 584 O O . VAL A 1 79 ? 5.207 -31.047 -3.998 1 98.75 79 VAL A O 1
ATOM 587 N N . ARG A 1 80 ? 6.766 -32.531 -3.4 1 98.81 80 ARG A N 1
ATOM 588 C CA . ARG A 1 80 ? 5.785 -33.531 -2.998 1 98.81 80 ARG A CA 1
ATOM 589 C C . ARG A 1 80 ? 4.93 -33.031 -1.84 1 98.81 80 ARG A C 1
ATOM 591 O O . ARG A 1 80 ? 3.711 -33.219 -1.836 1 98.81 80 ARG A O 1
ATOM 598 N N . LYS A 1 81 ? 5.621 -32.406 -0.913 1 98.81 81 LYS A N 1
ATOM 599 C CA . LYS A 1 81 ? 4.93 -31.891 0.263 1 98.81 81 LYS A CA 1
ATOM 600 C C . LYS A 1 81 ? 3.893 -30.844 -0.126 1 98.81 81 LYS A C 1
ATOM 602 O O . LYS A 1 81 ? 2.787 -30.828 0.418 1 98.81 81 LYS A O 1
ATOM 607 N N . GLN A 1 82 ? 4.227 -29.953 -1.03 1 98.69 82 GLN A N 1
ATOM 608 C CA . GLN A 1 82 ? 3.232 -28.969 -1.477 1 98.69 82 GLN A CA 1
ATOM 609 C C . GLN A 1 82 ? 2.02 -29.672 -2.09 1 98.69 82 GLN A C 1
ATOM 611 O O . GLN A 1 82 ? 0.879 -29.266 -1.851 1 98.69 82 GLN A O 1
ATOM 616 N N . GLY A 1 83 ? 2.301 -30.641 -2.947 1 98.75 83 GLY A N 1
ATOM 617 C CA . GLY A 1 83 ? 1.19 -31.406 -3.502 1 98.75 83 GLY A CA 1
ATOM 618 C C . GLY A 1 83 ? 0.261 -31.953 -2.441 1 98.75 83 GLY A C 1
ATOM 619 O O . GLY A 1 83 ? -0.962 -31.875 -2.572 1 98.75 83 GLY A O 1
ATOM 620 N N . GLU A 1 84 ? 0.827 -32.469 -1.405 1 98.81 84 GLU A N 1
ATOM 621 C CA . GLU A 1 84 ? 0.068 -33.062 -0.316 1 98.81 84 GLU A CA 1
ATOM 622 C C . GLU A 1 84 ? -0.762 -32.031 0.428 1 98.81 84 GLU A C 1
ATOM 624 O O . GLU A 1 84 ? -1.964 -32.219 0.631 1 98.81 84 GLU A O 1
ATOM 629 N N . LEU A 1 85 ? -0.143 -30.906 0.827 1 98.75 85 LEU A N 1
ATOM 630 C CA . LEU A 1 85 ? -0.811 -29.875 1.616 1 98.75 85 LEU A CA 1
ATOM 631 C C . LEU A 1 85 ? -1.925 -29.203 0.813 1 98.75 85 LEU A C 1
ATOM 633 O O . LEU A 1 85 ? -3.012 -28.969 1.34 1 98.75 85 LEU A O 1
ATOM 637 N N . MET A 1 86 ? -1.661 -28.906 -0.402 1 98.56 86 MET A N 1
ATOM 638 C CA . MET A 1 86 ? -2.678 -28.297 -1.262 1 98.56 86 MET A CA 1
ATOM 639 C C . MET A 1 86 ? -3.855 -29.25 -1.455 1 98.56 86 MET A C 1
ATOM 641 O O . MET A 1 86 ? -5.012 -28.828 -1.406 1 98.56 86 MET A O 1
ATOM 645 N N . ALA A 1 87 ? -3.551 -30.547 -1.646 1 98.75 87 ALA A N 1
ATOM 646 C CA . ALA A 1 87 ? -4.602 -31.547 -1.836 1 98.75 87 ALA A CA 1
ATOM 647 C C . ALA A 1 87 ? -5.441 -31.703 -0.573 1 98.75 87 ALA A C 1
ATOM 649 O O . ALA A 1 87 ? -6.648 -31.953 -0.65 1 98.75 87 ALA A O 1
ATOM 650 N N . GLN A 1 88 ? -4.844 -31.516 0.576 1 98.75 88 GLN A N 1
ATOM 651 C CA . GLN A 1 88 ? -5.609 -31.516 1.817 1 98.75 88 GLN A CA 1
ATOM 652 C C . GLN A 1 88 ? -6.664 -30.422 1.817 1 98.75 88 GLN A C 1
ATOM 654 O O . GLN A 1 88 ? -7.766 -30.609 2.336 1 98.75 88 GLN A O 1
ATOM 659 N N . GLU A 1 89 ? -6.293 -29.312 1.271 1 98.69 89 GLU A N 1
ATOM 660 C CA . GLU A 1 89 ? -7.266 -28.234 1.183 1 98.69 89 GLU A CA 1
ATOM 661 C C . GLU A 1 89 ? -8.367 -28.547 0.172 1 98.69 89 GLU A C 1
ATOM 663 O O . GLU A 1 89 ? -9.539 -28.266 0.409 1 98.69 89 GLU A O 1
ATOM 668 N N . PHE A 1 90 ? -7.996 -29.156 -0.959 1 98.69 90 PHE A N 1
ATOM 669 C CA . PHE A 1 90 ? -8.992 -29.625 -1.915 1 98.69 90 PHE A CA 1
ATOM 670 C C . PHE A 1 90 ? -9.961 -30.594 -1.258 1 98.69 90 PHE A C 1
ATOM 672 O O . PHE A 1 90 ? -11.18 -30.453 -1.385 1 98.69 90 PHE A O 1
ATOM 679 N N . LYS A 1 91 ? -9.438 -31.562 -0.562 1 98.69 91 LYS A N 1
ATOM 680 C CA . LYS A 1 91 ? -10.266 -32.562 0.117 1 98.69 91 LYS A CA 1
ATOM 681 C C . LYS A 1 91 ? -11.172 -31.891 1.155 1 98.69 91 LYS A C 1
ATOM 683 O O . LYS A 1 91 ? -12.367 -32.188 1.214 1 98.69 91 LYS A O 1
ATOM 688 N N . GLY A 1 92 ? -10.555 -31.016 1.896 1 98.38 92 GLY A N 1
ATOM 689 C CA . GLY A 1 92 ? -11.328 -30.328 2.926 1 98.38 92 GLY A CA 1
ATOM 690 C C . GLY A 1 92 ? -12.484 -29.531 2.371 1 98.38 92 GLY A C 1
ATOM 691 O O . GLY A 1 92 ? -13.508 -29.359 3.043 1 98.38 92 GLY A O 1
ATOM 692 N N . LYS A 1 93 ? -12.352 -29.125 1.12 1 98.06 93 LYS A N 1
ATOM 693 C CA . LYS A 1 93 ? -13.398 -28.359 0.461 1 98.06 93 LYS A CA 1
ATOM 694 C C . LYS A 1 93 ? -14.336 -29.266 -0.335 1 98.06 93 LYS A C 1
ATOM 696 O O . LYS A 1 93 ? -15.25 -28.781 -1.01 1 98.06 93 LYS A O 1
ATOM 701 N N . GLY A 1 94 ? -14.094 -30.516 -0.292 1 98.06 94 GLY A N 1
ATOM 702 C CA . GLY A 1 94 ? -14.961 -31.5 -0.921 1 98.06 94 GLY A CA 1
ATOM 703 C C . GLY A 1 94 ? -14.672 -31.688 -2.398 1 98.06 94 GLY A C 1
ATOM 704 O O . GLY A 1 94 ? -15.523 -32.188 -3.145 1 98.06 94 GLY A O 1
ATOM 705 N N . SER A 1 95 ? -13.547 -31.297 -2.832 1 98.25 95 SER A N 1
ATOM 706 C CA . SER A 1 95 ? -13.188 -31.469 -4.234 1 98.25 95 SER A CA 1
ATOM 707 C C . SER A 1 95 ? -12.562 -32.844 -4.477 1 98.25 95 SER A C 1
ATOM 709 O O . SER A 1 95 ? -11.555 -33.188 -3.859 1 98.25 95 SER A O 1
ATOM 711 N N . HIS A 1 96 ? -13.086 -33.562 -5.371 1 98.62 96 HIS A N 1
ATOM 712 C CA . HIS A 1 96 ? -12.578 -34.906 -5.703 1 98.62 96 HIS A CA 1
ATOM 713 C C . HIS A 1 96 ? -11.336 -34.812 -6.578 1 98.62 96 HIS A C 1
ATOM 715 O O . HIS A 1 96 ? -10.445 -35.656 -6.488 1 98.62 96 HIS A O 1
ATOM 721 N N . VAL A 1 97 ? -11.336 -33.812 -7.457 1 98.69 97 VAL A N 1
ATOM 722 C CA . VAL A 1 97 ? -10.297 -33.688 -8.477 1 98.69 97 VAL A CA 1
ATOM 723 C C . VAL A 1 97 ? -9.648 -32.312 -8.383 1 98.69 97 VAL A C 1
ATOM 725 O O . VAL A 1 97 ? -10.344 -31.297 -8.352 1 98.69 97 VAL A O 1
ATOM 728 N N . ALA A 1 98 ? -8.359 -32.281 -8.281 1 98.56 98 ALA A N 1
ATOM 729 C CA . ALA A 1 98 ? -7.582 -31.062 -8.484 1 98.56 98 ALA A CA 1
ATOM 730 C C . ALA A 1 98 ? -7.105 -30.953 -9.93 1 98.56 98 ALA A C 1
ATOM 732 O O . ALA A 1 98 ? -6.387 -31.828 -10.422 1 98.56 98 ALA A O 1
ATOM 733 N N . LEU A 1 99 ? -7.516 -29.938 -10.586 1 98.25 99 LEU A N 1
ATOM 734 C CA . LEU A 1 99 ? -7.113 -29.734 -11.977 1 98.25 99 LEU A CA 1
ATOM 735 C C . LEU A 1 99 ? -5.672 -29.234 -12.055 1 98.25 99 LEU A C 1
ATOM 737 O O . LEU A 1 99 ? -5.438 -28.047 -12.312 1 98.25 99 LEU A O 1
ATOM 741 N N . GLY A 1 100 ? -4.73 -30.031 -11.977 1 96.69 100 GLY A N 1
ATOM 742 C CA . GLY A 1 100 ? -3.279 -29.953 -11.938 1 96.69 100 GLY A CA 1
ATOM 743 C C . GLY A 1 100 ? -2.617 -31.234 -11.492 1 96.69 100 GLY A C 1
ATOM 744 O O . GLY A 1 100 ? -3.291 -32.156 -11.047 1 96.69 100 GLY A O 1
ATOM 745 N N . PRO A 1 101 ? -1.342 -31.312 -11.68 1 98.12 101 PRO A N 1
ATOM 746 C CA . PRO A 1 101 ? -0.323 -30.312 -12.008 1 98.12 101 PRO A CA 1
ATOM 747 C C . PRO A 1 101 ? -0.223 -30.031 -13.508 1 98.12 101 PRO A C 1
ATOM 749 O O . PRO A 1 101 ? -0.95 -30.641 -14.297 1 98.12 101 PRO A O 1
ATOM 752 N N . VAL A 1 102 ? 0.706 -29.078 -13.844 1 98.31 102 VAL A N 1
ATOM 753 C CA . VAL A 1 102 ? 0.8 -28.609 -15.219 1 98.31 102 VAL A CA 1
ATOM 754 C C . VAL A 1 102 ? 2.182 -28.922 -15.789 1 98.31 102 VAL A C 1
ATOM 756 O O . VAL A 1 102 ? 3.201 -28.547 -15.211 1 98.31 102 VAL A O 1
ATOM 759 N N . VAL A 1 103 ? 2.199 -29.609 -16.891 1 96.56 103 VAL A N 1
ATOM 760 C CA . VAL A 1 103 ? 3.453 -29.812 -17.625 1 96.56 103 VAL A CA 1
ATOM 761 C C . VAL A 1 103 ? 3.271 -29.422 -19.078 1 96.56 103 VAL A C 1
ATOM 763 O O . VAL A 1 103 ? 4.227 -29.438 -19.859 1 96.56 103 VAL A O 1
ATOM 766 N N . GLY A 1 104 ? 2.041 -29.188 -19.578 1 91.69 104 GLY A N 1
ATOM 767 C CA . GLY A 1 104 ? 1.677 -28.547 -20.844 1 91.69 104 GLY A CA 1
ATOM 768 C C . GLY A 1 104 ? 1.103 -27.156 -20.656 1 91.69 104 GLY A C 1
ATOM 769 O O . GLY A 1 104 ? -0.112 -27 -20.516 1 91.69 104 GLY A O 1
ATOM 770 N N . PRO A 1 105 ? 1.924 -26.109 -20.531 1 93.56 105 PRO A N 1
ATOM 771 C CA . PRO A 1 105 ? 3.061 -25.922 -21.438 1 93.56 105 PRO A CA 1
ATOM 772 C C . PRO A 1 105 ? 4.379 -26.391 -20.828 1 93.56 105 PRO A C 1
ATOM 774 O O . PRO A 1 105 ? 4.566 -26.312 -19.609 1 93.56 105 PRO A O 1
ATOM 777 N N . LEU A 1 106 ? 5.219 -26.781 -21.672 1 95.69 106 LEU A N 1
ATOM 778 C CA . LEU A 1 106 ? 6.574 -27.109 -21.266 1 95.69 106 LEU A CA 1
ATOM 779 C C . LEU A 1 106 ? 7.441 -25.859 -21.188 1 95.69 106 LEU A C 1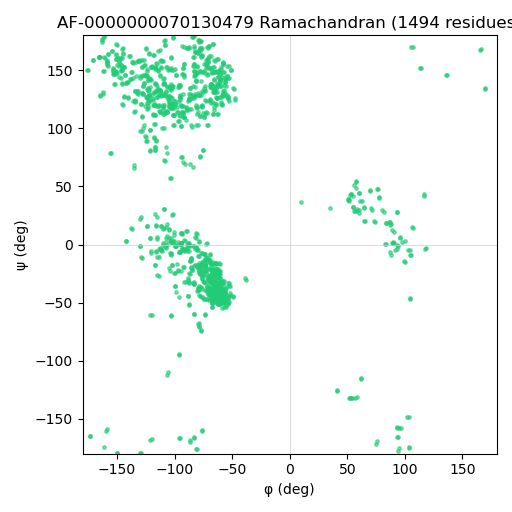
ATOM 781 O O . LEU A 1 106 ? 8.359 -25.781 -20.375 1 95.69 106 LEU A O 1
ATOM 785 N N . GLY A 1 107 ? 7.215 -24.938 -22 1 96.69 107 GLY A N 1
ATOM 786 C CA . GLY A 1 107 ? 7.996 -23.703 -22.031 1 96.69 107 GLY A CA 1
ATOM 787 C C . GLY A 1 107 ? 8.758 -23.516 -23.312 1 96.69 107 GLY A C 1
ATOM 788 O O . GLY A 1 107 ? 9.914 -23.078 -23.312 1 96.69 107 GLY A O 1
ATOM 789 N N . ARG A 1 108 ? 8.117 -23.797 -24.422 1 97.06 108 ARG A N 1
ATOM 790 C CA . ARG A 1 108 ? 8.711 -23.656 -25.75 1 97.06 108 ARG A CA 1
ATOM 791 C C . ARG A 1 108 ? 9.18 -22.219 -25.984 1 97.06 108 ARG A C 1
ATOM 793 O O . ARG A 1 108 ? 10.289 -22 -26.469 1 97.06 108 ARG A O 1
ATOM 800 N N . SER A 1 109 ? 8.273 -21.359 -25.703 1 96.88 109 SER A N 1
ATOM 801 C CA . SER A 1 109 ? 8.57 -19.938 -25.859 1 96.88 109 SER A CA 1
ATOM 802 C C . SER A 1 109 ? 8.695 -19.25 -24.5 1 96.88 109 SER A C 1
ATOM 804 O O . SER A 1 109 ? 7.867 -19.469 -23.609 1 96.88 109 SER A O 1
ATOM 806 N N . ALA A 1 110 ? 9.703 -18.359 -24.406 1 97.12 110 ALA A N 1
ATOM 807 C CA . ALA A 1 110 ? 9.875 -17.578 -23.188 1 97.12 110 ALA A CA 1
ATOM 808 C C . ALA A 1 110 ? 8.688 -16.656 -22.938 1 97.12 110 ALA A C 1
ATOM 810 O O . ALA A 1 110 ? 8.461 -16.203 -21.812 1 97.12 110 ALA A O 1
ATOM 811 N N . TYR A 1 111 ? 7.848 -16.406 -23.953 1 97 111 TYR A N 1
ATOM 812 C CA . TYR A 1 111 ? 6.75 -15.445 -23.906 1 97 111 TYR A CA 1
ATOM 813 C C . TYR A 1 111 ? 5.445 -16.125 -23.516 1 97 111 TYR A C 1
ATOM 815 O O . TYR A 1 111 ? 4.406 -15.477 -23.391 1 97 111 TYR A O 1
ATOM 823 N N . GLY A 1 112 ? 5.469 -17.406 -23.266 1 97 112 GLY A N 1
ATOM 824 C CA . GLY A 1 112 ? 4.246 -18.141 -22.953 1 97 112 GLY A CA 1
ATOM 825 C C . GLY A 1 112 ? 3.518 -17.578 -21.75 1 97 112 GLY A C 1
ATOM 826 O O . GLY A 1 112 ? 4.129 -17.344 -20.703 1 97 112 GLY A O 1
ATOM 827 N N . GLY A 1 113 ? 2.256 -17.391 -21.875 1 95.81 113 GLY A N 1
ATOM 828 C CA . GLY A 1 113 ? 1.453 -16.766 -20.844 1 95.81 113 GLY A CA 1
ATOM 829 C C . GLY A 1 113 ? 1.225 -17.656 -19.625 1 95.81 113 GLY A C 1
ATOM 830 O O . GLY A 1 113 ? 0.943 -17.156 -18.531 1 95.81 113 GLY A O 1
ATOM 831 N N . ARG A 1 114 ? 1.334 -18.953 -19.766 1 96.5 114 ARG A N 1
ATOM 832 C CA . ARG A 1 114 ? 1.04 -19.859 -18.656 1 96.5 114 ARG A CA 1
ATOM 833 C C . ARG A 1 114 ? 2.287 -20.641 -18.234 1 96.5 114 ARG A C 1
ATOM 835 O O . ARG A 1 114 ? 2.197 -21.609 -17.5 1 96.5 114 ARG A O 1
ATOM 842 N N . ASN A 1 115 ? 3.457 -20.125 -18.688 1 97.56 115 ASN A N 1
ATOM 843 C CA . ASN A 1 115 ? 4.695 -20.812 -18.312 1 97.56 115 ASN A CA 1
ATOM 844 C C . ASN A 1 115 ? 4.852 -20.922 -16.797 1 97.56 115 ASN A C 1
ATOM 846 O O . ASN A 1 115 ? 5.422 -21.891 -16.297 1 97.56 115 ASN A O 1
ATOM 850 N N . TRP A 1 116 ? 4.336 -19.938 -16.062 1 97.38 116 TRP A N 1
ATOM 851 C CA . TRP A 1 116 ? 4.492 -19.891 -14.609 1 97.38 116 TRP A CA 1
ATOM 852 C C . TRP A 1 116 ? 3.75 -21.062 -13.953 1 97.38 116 TRP A C 1
ATOM 854 O O . TRP A 1 116 ? 4.059 -21.438 -12.82 1 97.38 116 TRP A O 1
ATOM 864 N N . GLU A 1 117 ? 2.752 -21.641 -14.633 1 97.44 117 GLU A N 1
ATOM 865 C CA . GLU A 1 117 ? 1.979 -22.75 -14.117 1 97.44 117 GLU A CA 1
ATOM 866 C C . GLU A 1 117 ? 2.746 -24.062 -14.258 1 97.44 117 GLU A C 1
ATOM 868 O O . GLU A 1 117 ? 2.441 -25.047 -13.57 1 97.44 117 GLU A O 1
ATOM 873 N N . GLY A 1 118 ? 3.658 -24.094 -15.211 1 97.62 118 GLY A N 1
ATOM 874 C CA . GLY A 1 118 ? 4.496 -25.266 -15.398 1 97.62 118 GLY A CA 1
ATOM 875 C C . GLY A 1 118 ? 5.742 -25.25 -14.531 1 97.62 118 GLY A C 1
ATOM 876 O O . GLY A 1 118 ? 5.875 -24.406 -13.641 1 97.62 118 GLY A O 1
ATOM 877 N N . TYR A 1 119 ? 6.684 -26.188 -14.797 1 98.38 119 TYR A N 1
ATOM 878 C CA . TYR A 1 119 ? 7.879 -26.297 -13.969 1 98.38 119 TYR A CA 1
ATOM 879 C C . TYR A 1 119 ? 9.086 -25.688 -14.664 1 98.38 119 TYR A C 1
ATOM 881 O O . TYR A 1 119 ? 9.719 -24.766 -14.133 1 98.38 119 TYR A O 1
ATOM 889 N N . SER A 1 120 ? 9.383 -26.266 -15.812 1 98.62 120 SER A N 1
ATOM 890 C CA . SER A 1 120 ? 10.633 -25.953 -16.5 1 98.62 120 SER A CA 1
ATOM 891 C C . SER A 1 120 ? 10.57 -26.375 -17.969 1 98.62 120 SER A C 1
ATOM 893 O O . SER A 1 120 ? 9.906 -27.359 -18.312 1 98.62 120 SER A O 1
ATOM 895 N N . PRO A 1 121 ? 11.281 -25.656 -18.828 1 98 121 PRO A N 1
ATOM 896 C CA . PRO A 1 121 ? 11.438 -26.141 -20.203 1 98 121 PRO A CA 1
ATOM 897 C C . PRO A 1 121 ? 12.312 -27.375 -20.297 1 98 121 PRO A C 1
ATOM 899 O O . PRO A 1 121 ? 12.359 -28.031 -21.344 1 98 121 PRO A O 1
ATOM 902 N N . ASP A 1 122 ? 13.016 -27.672 -19.297 1 98.62 122 ASP A N 1
ATOM 903 C CA . ASP A 1 122 ? 13.75 -28.938 -19.266 1 98.62 122 ASP A CA 1
ATOM 904 C C . ASP A 1 122 ? 12.82 -30.109 -18.984 1 98.62 122 ASP A C 1
ATOM 906 O O . ASP A 1 122 ? 12.25 -30.203 -17.891 1 98.62 122 ASP A O 1
ATOM 910 N N . LYS A 1 123 ? 12.789 -31 -19.922 1 98.19 123 LYS A N 1
ATOM 911 C CA . LYS A 1 123 ? 11.82 -32.094 -19.875 1 98.19 123 LYS A CA 1
ATOM 912 C C . LYS A 1 123 ? 12.109 -33.031 -18.703 1 98.19 123 LYS A C 1
ATOM 914 O O . LYS A 1 123 ? 11.188 -33.594 -18.109 1 98.19 123 LYS A O 1
ATOM 919 N N . TYR A 1 124 ? 13.336 -33.281 -18.328 1 98.62 124 TYR A N 1
ATOM 920 C CA . TYR A 1 124 ? 13.695 -34.156 -17.234 1 98.62 124 TYR A CA 1
ATOM 921 C C . TYR A 1 124 ? 13.266 -33.594 -15.898 1 98.62 124 TYR A C 1
ATOM 923 O O . TYR A 1 124 ? 12.633 -34.281 -15.094 1 98.62 124 TYR A O 1
ATOM 931 N N . LEU A 1 125 ? 13.625 -32.281 -15.68 1 98.81 125 LEU A N 1
ATOM 932 C CA . LEU A 1 125 ? 13.234 -31.641 -14.438 1 98.81 125 LEU A CA 1
ATOM 933 C C . LEU A 1 125 ? 11.719 -31.625 -14.281 1 98.81 125 LEU A C 1
ATOM 935 O O . LEU A 1 125 ? 11.195 -31.938 -13.211 1 98.81 125 LEU A O 1
ATOM 939 N N . SER A 1 126 ? 11.031 -31.234 -15.336 1 98.75 126 SER A N 1
ATOM 940 C CA . SER A 1 126 ? 9.57 -31.219 -15.312 1 98.75 126 SER A CA 1
ATOM 941 C C . SER A 1 126 ? 9.008 -32.625 -15.031 1 98.75 126 SER A C 1
ATOM 943 O O . SER A 1 126 ? 8.008 -32.75 -14.32 1 98.75 126 SER A O 1
ATOM 945 N N . GLY A 1 127 ? 9.609 -33.594 -15.641 1 98.75 127 GLY A N 1
ATOM 946 C CA . GLY A 1 127 ? 9.164 -34.969 -15.414 1 98.75 127 GLY A CA 1
ATOM 947 C C . GLY A 1 127 ? 9.289 -35.406 -13.969 1 98.75 127 GLY A C 1
ATOM 948 O O . GLY A 1 127 ? 8.352 -35.969 -13.398 1 98.75 127 GLY A O 1
ATOM 949 N N . VAL A 1 128 ? 10.406 -35.125 -13.391 1 98.69 128 VAL A N 1
ATOM 950 C CA . VAL A 1 128 ? 10.656 -35.531 -12.008 1 98.69 128 VAL A CA 1
ATOM 951 C C . VAL A 1 128 ? 9.703 -34.781 -11.078 1 98.69 128 VAL A C 1
ATOM 953 O O . VAL A 1 128 ? 9.141 -35.406 -10.156 1 98.69 128 VAL A O 1
ATOM 956 N N . LEU A 1 129 ? 9.477 -33.562 -11.312 1 98.75 129 LEU A N 1
ATOM 957 C CA . LEU A 1 129 ? 8.703 -32.75 -10.383 1 98.75 129 LEU A CA 1
ATOM 958 C C . LEU A 1 129 ? 7.211 -33.031 -10.516 1 98.75 129 LEU A C 1
ATOM 960 O O . LEU A 1 129 ? 6.477 -33.031 -9.531 1 98.75 129 LEU A O 1
ATOM 964 N N . VAL A 1 130 ? 6.738 -33.281 -11.734 1 98.75 130 VAL A N 1
ATOM 965 C CA . VAL A 1 130 ? 5.332 -33.625 -11.898 1 98.75 130 VAL A CA 1
ATOM 966 C C . VAL A 1 130 ? 5.051 -34.969 -11.203 1 98.75 130 VAL A C 1
ATOM 968 O O . VAL A 1 130 ? 3.979 -35.156 -10.625 1 98.75 130 VAL A O 1
ATOM 971 N N . GLU A 1 131 ? 6.016 -35.906 -11.289 1 98.75 131 GLU A N 1
ATOM 972 C CA . GLU A 1 131 ? 5.906 -37.188 -10.594 1 98.75 131 GLU A CA 1
ATOM 973 C C . GLU A 1 131 ? 5.699 -36.969 -9.094 1 98.75 131 GLU A C 1
ATOM 975 O O . GLU A 1 131 ? 4.785 -37.562 -8.508 1 98.75 131 GLU A O 1
ATOM 980 N N . GLN A 1 132 ? 6.512 -36.094 -8.484 1 98.75 132 GLN A N 1
ATOM 981 C CA . GLN A 1 132 ? 6.418 -35.781 -7.059 1 98.75 132 GLN A CA 1
ATOM 982 C C . GLN A 1 132 ? 5.082 -35.125 -6.715 1 98.75 132 GLN A C 1
ATOM 984 O O . GLN A 1 132 ? 4.477 -35.469 -5.691 1 98.75 132 GLN A O 1
ATOM 989 N N . THR A 1 133 ? 4.605 -34.25 -7.516 1 98.81 133 THR A N 1
ATOM 990 C CA . THR A 1 133 ? 3.367 -33.531 -7.258 1 98.81 133 THR A CA 1
ATOM 991 C C . THR A 1 133 ? 2.166 -34.469 -7.328 1 98.81 133 THR A C 1
ATOM 993 O O . THR A 1 133 ? 1.273 -34.406 -6.48 1 98.81 133 THR A O 1
ATOM 996 N N . VAL A 1 134 ? 2.141 -35.312 -8.352 1 98.81 134 VAL A N 1
ATOM 997 C CA . VAL A 1 134 ? 1.055 -36.281 -8.492 1 98.81 134 VAL A CA 1
ATOM 998 C C . VAL A 1 134 ? 0.984 -37.188 -7.254 1 98.81 134 VAL A C 1
ATOM 1000 O O . VAL A 1 134 ? -0.093 -37.375 -6.691 1 98.81 134 VAL A O 1
ATOM 1003 N N . GLN A 1 135 ? 2.127 -37.688 -6.855 1 98.81 135 GLN A N 1
ATOM 1004 C CA . GLN A 1 135 ? 2.18 -38.531 -5.672 1 98.81 135 GLN A CA 1
ATOM 1005 C C . GLN A 1 135 ? 1.71 -37.781 -4.43 1 98.81 135 GLN A C 1
ATOM 1007 O O . GLN A 1 135 ? 0.97 -38.344 -3.609 1 98.81 135 GLN A O 1
ATOM 1012 N N . GLY A 1 136 ? 2.129 -36.562 -4.301 1 98.81 136 GLY A N 1
ATOM 1013 C CA . GLY A 1 136 ? 1.684 -35.719 -3.186 1 98.81 136 GLY A CA 1
ATOM 1014 C C . GLY A 1 136 ? 0.182 -35.5 -3.164 1 98.81 136 GLY A C 1
ATOM 1015 O O . GLY A 1 136 ? -0.466 -35.719 -2.135 1 98.81 136 GLY A O 1
ATOM 1016 N N . ILE A 1 137 ? -0.369 -35.125 -4.266 1 98.81 137 ILE A N 1
ATOM 1017 C CA . ILE A 1 137 ? -1.799 -34.844 -4.367 1 98.81 137 ILE A CA 1
ATOM 1018 C C . ILE A 1 137 ? -2.592 -36.125 -4.012 1 98.81 137 ILE A C 1
ATOM 1020 O O . ILE A 1 137 ? -3.494 -36.062 -3.172 1 98.81 137 ILE A O 1
ATOM 1024 N N . GLN A 1 138 ? -2.24 -37.25 -4.586 1 98.69 138 GLN A N 1
ATOM 1025 C CA . GLN A 1 138 ? -3.041 -38.438 -4.457 1 98.69 138 GLN A CA 1
ATOM 1026 C C . GLN A 1 138 ? -2.816 -39.125 -3.104 1 98.69 138 GLN A C 1
ATOM 1028 O O . GLN A 1 138 ? -3.639 -39.938 -2.658 1 98.69 138 GLN A O 1
ATOM 1033 N N . SER A 1 139 ? -1.719 -38.75 -2.41 1 98.69 139 SER A N 1
ATOM 1034 C CA . SER A 1 139 ? -1.502 -39.25 -1.052 1 98.69 139 SER A CA 1
ATOM 1035 C C . SER A 1 139 ? -2.561 -38.688 -0.095 1 98.69 139 SER A C 1
ATOM 1037 O O . SER A 1 139 ? -2.816 -39.281 0.954 1 98.69 139 SER A O 1
ATOM 1039 N N . ALA A 1 140 ? -3.205 -37.594 -0.498 1 98.31 140 ALA A N 1
ATOM 1040 C CA . ALA A 1 140 ? -4.238 -37 0.333 1 98.31 140 ALA A CA 1
ATOM 1041 C C . ALA A 1 140 ? -5.625 -37.5 -0.059 1 98.31 140 ALA A C 1
ATOM 1043 O O . ALA A 1 140 ? -6.633 -37.062 0.491 1 98.31 140 ALA A O 1
ATOM 1044 N N . GLY A 1 141 ? -5.676 -38.344 -1.028 1 98.5 141 GLY A N 1
ATOM 1045 C CA . GLY A 1 141 ? -6.949 -38.938 -1.438 1 98.5 141 GLY A CA 1
ATOM 1046 C C . GLY A 1 141 ? -7.668 -38.094 -2.477 1 98.5 141 GLY A C 1
ATOM 1047 O O . GLY A 1 141 ? -8.891 -38.188 -2.627 1 98.5 141 GLY A O 1
ATOM 1048 N N . VAL A 1 142 ? -7.031 -37.219 -3.123 1 98.81 142 VAL A N 1
ATOM 1049 C CA . VAL A 1 142 ? -7.57 -36.344 -4.172 1 98.81 142 VAL A CA 1
ATOM 1050 C C . VAL A 1 142 ? -7.004 -36.75 -5.527 1 98.81 142 VAL A C 1
ATOM 1052 O O . VAL A 1 142 ? -5.836 -37.156 -5.625 1 98.81 142 VAL A O 1
ATOM 1055 N N . GLN A 1 143 ? -7.793 -36.688 -6.562 1 98.75 143 GLN A N 1
ATOM 1056 C CA . GLN A 1 143 ? -7.348 -37.062 -7.902 1 98.75 143 GLN A CA 1
ATOM 1057 C C . GLN A 1 143 ? -6.531 -35.938 -8.539 1 98.75 143 GLN A C 1
ATOM 1059 O O . GLN A 1 143 ? -6.969 -34.812 -8.57 1 98.75 143 GLN A O 1
ATOM 1064 N N . ALA A 1 144 ? -5.371 -36.281 -9.023 1 98.75 144 ALA A N 1
ATOM 1065 C CA . ALA A 1 144 ? -4.602 -35.375 -9.852 1 98.75 144 ALA A CA 1
ATOM 1066 C C . ALA A 1 144 ? -5.07 -35.406 -11.305 1 98.75 144 ALA A C 1
ATOM 1068 O O . ALA A 1 144 ? -5.359 -36.5 -11.836 1 98.75 144 ALA A O 1
ATOM 1069 N N . CYS A 1 145 ? -5.215 -34.281 -11.898 1 98.69 145 CYS A N 1
ATOM 1070 C CA . CYS A 1 145 ? -5.461 -34.156 -13.328 1 98.69 145 CYS A CA 1
ATOM 1071 C C . CYS A 1 145 ? -4.305 -33.438 -14.016 1 98.69 145 CYS A C 1
ATOM 1073 O O . CYS A 1 145 ? -4.328 -32.219 -14.164 1 98.69 145 CYS A O 1
ATOM 1075 N N . THR A 1 146 ? -3.334 -34.188 -14.445 1 98.69 146 THR A N 1
ATOM 1076 C CA . THR A 1 146 ? -2.172 -33.594 -15.086 1 98.69 146 THR A CA 1
ATOM 1077 C C . THR A 1 146 ? -2.562 -32.938 -16.422 1 98.69 146 THR A C 1
ATOM 1079 O O . THR A 1 146 ? -3.311 -33.531 -17.203 1 98.69 146 THR A O 1
ATOM 1082 N N . LYS A 1 147 ? -2.084 -31.766 -16.734 1 98.06 147 LYS A N 1
ATOM 1083 C CA . LYS A 1 147 ? -2.564 -31.016 -17.906 1 98.06 147 LYS A CA 1
ATOM 1084 C C . LYS A 1 147 ? -1.455 -30.156 -18.5 1 98.06 147 LYS A C 1
ATOM 1086 O O . LYS A 1 147 ? -0.457 -29.859 -17.828 1 98.06 147 LYS A O 1
ATOM 1091 N N . HIS A 1 148 ? -1.578 -29.75 -19.719 1 97.69 148 HIS A N 1
ATOM 1092 C CA . HIS A 1 148 ? -2.52 -30.172 -20.75 1 97.69 148 HIS A CA 1
ATOM 1093 C C . HIS A 1 148 ? -1.85 -31.094 -21.781 1 97.69 148 HIS A C 1
ATOM 1095 O O . HIS A 1 148 ? -0.799 -30.75 -22.328 1 97.69 148 HIS A O 1
ATOM 1101 N N . PHE A 1 149 ? -2.465 -32.062 -22.047 1 98.44 149 PHE A N 1
ATOM 1102 C CA . PHE A 1 149 ? -1.903 -33.062 -22.953 1 98.44 149 PHE A CA 1
ATOM 1103 C C . PHE A 1 149 ? -2.334 -32.781 -24.391 1 98.44 149 PHE A C 1
ATOM 1105 O O . PHE A 1 149 ? -3.518 -32.906 -24.719 1 98.44 149 PHE A O 1
ATOM 1112 N N . ILE A 1 150 ? -1.496 -32.344 -25.312 1 97.38 150 ILE A N 1
ATOM 1113 C CA . ILE A 1 150 ? -0.058 -32.094 -25.359 1 97.38 150 ILE A CA 1
ATOM 1114 C C . ILE A 1 150 ? 0.259 -31.031 -26.391 1 97.38 150 ILE A C 1
ATOM 1116 O O . ILE A 1 150 ? -0.558 -30.766 -27.281 1 97.38 150 ILE A O 1
ATOM 1120 N N . GLY A 1 151 ? 1.224 -30.359 -26.234 1 96.62 151 GLY A N 1
ATOM 1121 C CA . GLY A 1 151 ? 1.678 -29.375 -27.188 1 96.62 151 GLY A CA 1
ATOM 1122 C C . GLY A 1 151 ? 1.019 -28.016 -27.016 1 96.62 151 GLY A C 1
ATOM 1123 O O . GLY A 1 151 ? 0.958 -27.219 -27.953 1 96.62 151 GLY A O 1
ATOM 1124 N N . ASN A 1 152 ? 0.455 -27.766 -25.844 1 96.62 152 ASN A N 1
ATOM 1125 C CA . ASN A 1 152 ? -0.191 -26.5 -25.484 1 96.62 152 ASN A CA 1
ATOM 1126 C C . ASN A 1 152 ? 0.832 -25.422 -25.141 1 96.62 152 ASN A C 1
ATOM 1128 O O . ASN A 1 152 ? 0.932 -25.016 -23.984 1 96.62 152 ASN A O 1
ATOM 1132 N N . GLU A 1 153 ? 1.494 -24.844 -26.109 1 97.38 153 GLU A N 1
ATOM 1133 C CA . GLU A 1 153 ? 2.709 -24.078 -25.844 1 97.38 153 GLU A CA 1
ATOM 1134 C C . GLU A 1 153 ? 2.473 -22.578 -26.062 1 97.38 153 GLU A C 1
ATOM 1136 O O . GLU A 1 153 ? 3.393 -21.781 -25.922 1 97.38 153 GLU A O 1
ATOM 1141 N N . GLN A 1 154 ? 1.213 -22.109 -26.469 1 97 154 GLN A N 1
ATOM 1142 C CA . GLN A 1 154 ? 0.862 -20.703 -26.531 1 97 154 GLN A CA 1
ATOM 1143 C C . GLN A 1 154 ? -0.619 -20.484 -26.234 1 97 154 GLN A C 1
ATOM 1145 O O . GLN A 1 154 ? -1.429 -21.406 -26.391 1 97 154 GLN A O 1
ATOM 1150 N N . GLU A 1 155 ? -0.938 -19.312 -25.75 1 96.31 155 GLU A N 1
ATOM 1151 C CA . GLU A 1 155 ? -2.314 -18.922 -25.453 1 96.31 155 GLU A CA 1
ATOM 1152 C C . GLU A 1 155 ? -3 -18.328 -26.672 1 96.31 155 GLU A C 1
ATOM 1154 O O . GLU A 1 155 ? -4.199 -18.531 -26.891 1 96.31 155 GLU A O 1
ATOM 1159 N N . THR A 1 156 ? -2.248 -17.656 -27.484 1 96.25 156 THR A N 1
ATOM 1160 C CA . THR A 1 156 ? -2.789 -17 -28.672 1 96.25 156 THR A CA 1
ATOM 1161 C C . THR A 1 156 ? -3.449 -18.031 -29.594 1 96.25 156 THR A C 1
ATOM 1163 O O . THR A 1 156 ? -2.801 -18.984 -30.031 1 96.25 156 THR A O 1
ATOM 1166 N N . GLN A 1 157 ? -4.68 -17.859 -29.891 1 96.94 157 GLN A N 1
ATOM 1167 C CA . GLN A 1 157 ? -5.488 -18.672 -30.781 1 96.94 157 GLN A CA 1
ATOM 1168 C C . GLN A 1 157 ? -5.539 -20.125 -30.328 1 96.94 157 GLN A C 1
ATOM 1170 O O . GLN A 1 157 ? -5.621 -21.047 -31.156 1 96.94 157 GLN A O 1
ATOM 1175 N N . ARG A 1 158 ? -5.461 -20.391 -29.094 1 95.69 158 ARG A N 1
ATOM 1176 C CA . ARG A 1 158 ? -5.523 -21.766 -28.578 1 95.69 158 ARG A CA 1
ATOM 1177 C C . ARG A 1 158 ? -6.906 -22.375 -28.812 1 95.69 158 ARG A C 1
ATOM 1179 O O . ARG A 1 158 ? -7.051 -23.594 -28.844 1 95.69 158 ARG A O 1
ATOM 1186 N N . ASN A 1 159 ? -7.945 -21.562 -28.922 1 94.94 159 ASN A N 1
ATOM 1187 C CA . ASN A 1 159 ? -9.305 -21.938 -29.312 1 94.94 159 ASN A CA 1
ATOM 1188 C C . ASN A 1 159 ? -9.703 -21.281 -30.625 1 94.94 159 ASN A C 1
ATOM 1190 O O . ASN A 1 159 ? -9.133 -20.266 -31.031 1 94.94 159 ASN A O 1
ATOM 1194 N N . PRO A 1 160 ? -10.672 -21.906 -31.312 1 95.31 160 PRO A N 1
ATOM 1195 C CA . PRO A 1 160 ? -11.133 -21.266 -32.531 1 95.31 160 PRO A CA 1
ATOM 1196 C C . PRO A 1 160 ? -11.75 -19.875 -32.312 1 95.31 160 PRO A C 1
ATOM 1198 O O . PRO A 1 160 ? -12.234 -19.609 -31.203 1 95.31 160 PRO A O 1
ATOM 1201 N N . SER A 1 161 ? -11.602 -19.047 -33.281 1 95.25 161 SER A N 1
ATOM 1202 C CA . SER A 1 161 ? -12.18 -17.703 -33.219 1 95.25 161 SER A CA 1
ATOM 1203 C C . SER A 1 161 ? -13.086 -17.453 -34.438 1 95.25 161 SER A C 1
ATOM 1205 O O . SER A 1 161 ? -13.203 -18.297 -35.312 1 95.25 161 SER A O 1
ATOM 1207 N N . VAL A 1 162 ? -13.852 -16.375 -34.406 1 95.75 162 VAL A N 1
ATOM 1208 C CA . VAL A 1 162 ? -14.688 -15.945 -35.531 1 95.75 162 VAL A CA 1
ATOM 1209 C C . VAL A 1 162 ? -14.188 -14.602 -36.031 1 95.75 162 VAL A C 1
ATOM 1211 O O . VAL A 1 162 ? -14.094 -13.633 -35.281 1 95.75 162 VAL A O 1
ATOM 1214 N N . VAL A 1 163 ? -13.805 -14.602 -37.219 1 96.31 163 VAL A N 1
ATOM 1215 C CA . VAL A 1 163 ? -13.359 -13.383 -37.875 1 96.31 163 VAL A CA 1
ATOM 1216 C C . VAL A 1 163 ? -14.266 -13.086 -39.062 1 96.31 163 VAL A C 1
ATOM 1218 O O . VAL A 1 163 ? -14.359 -13.883 -40 1 96.31 163 VAL A O 1
ATOM 1221 N N . ASN A 1 164 ? -14.906 -11.977 -39.062 1 95.88 164 ASN A N 1
ATOM 1222 C CA . ASN A 1 164 ? -15.836 -11.578 -40.125 1 95.88 164 ASN A CA 1
ATOM 1223 C C . ASN A 1 164 ? -16.859 -12.664 -40.406 1 95.88 164 ASN A C 1
ATOM 1225 O O . ASN A 1 164 ? -17.094 -13.016 -41.562 1 95.88 164 ASN A O 1
ATOM 1229 N N . GLY A 1 165 ? -17.297 -13.273 -39.406 1 95.06 165 GLY A N 1
ATOM 1230 C CA . GLY A 1 165 ? -18.375 -14.25 -39.5 1 95.06 165 GLY A CA 1
ATOM 1231 C C . GLY A 1 165 ? -17.891 -15.633 -39.906 1 95.06 165 GLY A C 1
ATOM 1232 O O . GLY A 1 165 ? -18.688 -16.562 -40 1 95.06 165 GLY A O 1
ATOM 1233 N N . VAL A 1 166 ? -16.641 -15.734 -40.094 1 96.12 166 VAL A N 1
ATOM 1234 C CA . VAL A 1 166 ? -16.062 -17.016 -40.5 1 96.12 166 VAL A CA 1
ATOM 1235 C C . VAL A 1 166 ? -15.297 -17.625 -39.344 1 96.12 166 VAL A C 1
ATOM 1237 O O . VAL A 1 166 ? -14.5 -16.938 -38.688 1 96.12 166 VAL A O 1
ATOM 1240 N N . GLN A 1 167 ? -15.562 -18.891 -39.094 1 95.62 167 GLN A N 1
ATOM 1241 C CA . GLN A 1 167 ? -14.82 -19.578 -38.062 1 95.62 167 GLN A CA 1
ATOM 1242 C C . GLN A 1 167 ? -13.383 -19.859 -38.5 1 95.62 167 GLN A C 1
ATOM 1244 O O . GLN A 1 167 ? -13.156 -20.406 -39.594 1 95.62 167 GLN A O 1
ATOM 1249 N N . VAL A 1 168 ? -12.484 -19.406 -37.75 1 97.75 168 VAL A N 1
ATOM 1250 C CA . VAL A 1 168 ? -11.062 -19.688 -37.906 1 97.75 168 VAL A CA 1
ATOM 1251 C C . VAL A 1 168 ? -10.602 -20.672 -36.844 1 97.75 168 VAL A C 1
ATOM 1253 O O . VAL A 1 168 ? -10.773 -20.438 -35.656 1 97.75 168 VAL A O 1
ATOM 1256 N N . GLU A 1 169 ? -9.977 -21.812 -37.219 1 97.69 169 GLU A N 1
ATOM 1257 C CA . GLU A 1 169 ? -9.641 -22.906 -36.312 1 97.69 169 GLU A CA 1
ATOM 1258 C C . GLU A 1 169 ? -8.508 -22.516 -35.375 1 97.69 169 GLU A C 1
ATOM 1260 O O . GLU A 1 169 ? -7.754 -21.578 -35.656 1 97.69 169 GLU A O 1
ATOM 1265 N N . ALA A 1 170 ? -8.414 -23.25 -34.312 1 97.81 170 ALA A N 1
ATOM 1266 C CA . ALA A 1 170 ? -7.328 -23.062 -33.375 1 97.81 170 ALA A CA 1
ATOM 1267 C C . ALA A 1 170 ? -5.977 -23.359 -34 1 97.81 170 ALA A C 1
ATOM 1269 O O . ALA A 1 170 ? -5.91 -24.016 -35.031 1 97.81 170 ALA A O 1
ATOM 1270 N N . VAL A 1 171 ? -4.961 -22.844 -33.406 1 98.25 171 VAL A N 1
ATOM 1271 C CA . VAL A 1 171 ? -3.605 -23.047 -33.906 1 98.25 171 VAL A CA 1
ATOM 1272 C C . VAL A 1 171 ? -3.279 -24.547 -33.906 1 98.25 171 VAL A C 1
ATOM 1274 O O . VAL A 1 171 ? -3.719 -25.281 -33 1 98.25 171 VAL A O 1
ATOM 1277 N N . SER A 1 172 ? -2.566 -25.031 -34.906 1 98.5 172 SER A N 1
ATOM 1278 C CA . SER A 1 172 ? -2.104 -26.422 -34.969 1 98.5 172 SER A CA 1
ATOM 1279 C C . SER A 1 172 ? -0.64 -26.531 -34.562 1 98.5 172 SER A C 1
ATOM 1281 O O . SER A 1 172 ? 0.242 -25.984 -35.219 1 98.5 172 SER A O 1
ATOM 1283 N N . SER A 1 173 ? -0.395 -27.125 -33.469 1 98.38 173 SER A N 1
ATOM 1284 C CA . SER A 1 173 ? 0.967 -27.5 -33.094 1 98.38 173 SER A CA 1
ATOM 1285 C C . SER A 1 173 ? 1.458 -28.703 -33.906 1 98.38 173 SER A C 1
ATOM 1287 O O . SER A 1 173 ? 1.021 -29.828 -33.688 1 98.38 173 SER A O 1
ATOM 1289 N N . ASN A 1 174 ? 2.363 -28.422 -34.75 1 98.38 174 ASN A N 1
ATOM 1290 C CA . ASN A 1 174 ? 2.844 -29.469 -35.656 1 98.38 174 ASN A CA 1
ATOM 1291 C C . ASN A 1 174 ? 4.246 -29.938 -35.281 1 98.38 174 ASN A C 1
ATOM 1293 O O . ASN A 1 174 ? 5.203 -29.156 -35.344 1 98.38 174 ASN A O 1
ATOM 1297 N N . MET A 1 175 ? 4.297 -31.219 -34.875 1 96.88 175 MET A N 1
ATOM 1298 C CA . MET A 1 175 ? 5.57 -31.766 -34.438 1 96.88 175 MET A CA 1
ATOM 1299 C C . MET A 1 175 ? 5.863 -33.094 -35.125 1 96.88 175 MET A C 1
ATOM 1301 O O . MET A 1 175 ? 4.941 -33.875 -35.406 1 96.88 175 MET A O 1
ATOM 1305 N N . ASP A 1 176 ? 7.168 -33.312 -35.406 1 97.62 176 ASP A N 1
ATOM 1306 C CA . ASP A 1 176 ? 7.566 -34.594 -35.906 1 97.62 176 ASP A CA 1
ATOM 1307 C C . ASP A 1 176 ? 7.652 -35.625 -34.781 1 97.62 176 ASP A C 1
ATOM 1309 O O . ASP A 1 176 ? 7.508 -35.281 -33.625 1 97.62 176 ASP A O 1
ATOM 1313 N N . ASP A 1 177 ? 7.906 -36.844 -35.125 1 97.88 177 ASP A N 1
ATOM 1314 C CA . ASP A 1 177 ? 7.867 -37.969 -34.219 1 97.88 177 ASP A CA 1
ATOM 1315 C C . ASP A 1 177 ? 8.961 -37.875 -33.156 1 97.88 177 ASP A C 1
ATOM 1317 O O . ASP A 1 177 ? 8.711 -38.125 -31.969 1 97.88 177 ASP A O 1
ATOM 1321 N N . ARG A 1 178 ? 10.102 -37.5 -33.5 1 97.94 178 ARG A N 1
ATOM 1322 C CA . ARG A 1 178 ? 11.227 -37.406 -32.594 1 97.94 178 ARG A CA 1
ATOM 1323 C C . ARG A 1 178 ? 10.992 -36.281 -31.578 1 97.94 178 ARG A C 1
ATOM 1325 O O . ARG A 1 178 ? 11.219 -36.438 -30.375 1 97.94 178 ARG A O 1
ATOM 1332 N N . THR A 1 179 ? 10.586 -35.125 -32.094 1 98.12 179 THR A N 1
ATOM 1333 C CA . THR A 1 179 ? 10.273 -33.969 -31.25 1 98.12 179 THR A CA 1
ATOM 1334 C C . THR A 1 179 ? 9.203 -34.344 -30.219 1 98.12 179 THR A C 1
ATOM 1336 O O . THR A 1 179 ? 9.328 -34.031 -29.047 1 98.12 179 THR A O 1
ATOM 1339 N N . MET A 1 180 ? 8.156 -35 -30.641 1 98.31 180 MET A N 1
ATOM 1340 C CA . MET A 1 180 ? 7.082 -35.438 -29.766 1 98.31 180 MET A CA 1
ATOM 1341 C C . MET A 1 180 ? 7.621 -36.312 -28.625 1 98.31 180 MET A C 1
ATOM 1343 O O . MET A 1 180 ? 7.359 -36.031 -27.453 1 98.31 180 MET A O 1
ATOM 1347 N N . HIS A 1 181 ? 8.43 -37.312 -28.922 1 98.31 181 HIS A N 1
ATOM 1348 C CA . HIS A 1 181 ? 8.859 -38.281 -27.922 1 98.31 181 HIS A CA 1
ATOM 1349 C C . HIS A 1 181 ? 9.961 -37.719 -27.031 1 98.31 181 HIS A C 1
ATOM 1351 O O . HIS A 1 181 ? 9.914 -37.875 -25.812 1 98.31 181 HIS A O 1
ATOM 1357 N N . GLU A 1 182 ? 10.938 -37.062 -27.594 1 98.19 182 GLU A N 1
ATOM 1358 C CA . GLU A 1 182 ? 12.141 -36.688 -26.859 1 98.19 182 GLU A CA 1
ATOM 1359 C C . GLU A 1 182 ? 11.922 -35.406 -26.047 1 98.19 182 GLU A C 1
ATOM 1361 O O . GLU A 1 182 ? 12.695 -35.094 -25.141 1 98.19 182 GLU A O 1
ATOM 1366 N N . THR A 1 183 ? 10.891 -34.688 -26.422 1 98 183 THR A N 1
ATOM 1367 C CA . THR A 1 183 ? 10.75 -33.375 -25.75 1 98 183 THR A CA 1
ATOM 1368 C C . THR A 1 183 ? 9.406 -33.281 -25.031 1 98 183 THR A C 1
ATOM 1370 O O . THR A 1 183 ? 9.359 -33.281 -23.797 1 98 183 THR A O 1
ATOM 1373 N N . TYR A 1 184 ? 8.336 -33.375 -25.688 1 98.38 184 TYR A N 1
ATOM 1374 C CA . TYR A 1 184 ? 7.059 -32.969 -25.125 1 98.38 184 TYR A CA 1
ATOM 1375 C C . TYR A 1 184 ? 6.379 -34.156 -24.406 1 98.38 184 TYR A C 1
ATOM 1377 O O . TYR A 1 184 ? 5.66 -33.938 -23.438 1 98.38 184 TYR A O 1
ATOM 1385 N N . LEU A 1 185 ? 6.559 -35.375 -24.859 1 98.56 185 LEU A N 1
ATOM 1386 C CA . LEU A 1 185 ? 5.949 -36.531 -24.234 1 98.56 185 LEU A CA 1
ATOM 1387 C C . LEU A 1 185 ? 6.742 -36.969 -23.016 1 98.56 185 LEU A C 1
ATOM 1389 O O . LEU A 1 185 ? 6.223 -37.688 -22.156 1 98.56 185 LEU A O 1
ATOM 1393 N N . TRP A 1 186 ? 7.941 -36.562 -22.891 1 98.25 186 TRP A N 1
ATOM 1394 C CA . TRP A 1 186 ? 8.891 -37.062 -21.906 1 98.25 186 TRP A CA 1
ATOM 1395 C C . TRP A 1 186 ? 8.328 -36.938 -20.484 1 98.25 186 TRP A C 1
ATOM 1397 O O . TRP A 1 186 ? 8.289 -37.938 -19.75 1 98.25 186 TRP A O 1
ATOM 1407 N N . PRO A 1 187 ? 7.84 -35.75 -20.031 1 98.56 187 PRO A N 1
ATOM 1408 C CA . PRO A 1 187 ? 7.344 -35.656 -18.656 1 98.56 187 PRO A CA 1
ATOM 1409 C C . PRO A 1 187 ? 6.105 -36.5 -18.422 1 98.56 187 PRO A C 1
ATOM 1411 O O . PRO A 1 187 ? 5.832 -36.875 -17.281 1 98.56 187 PRO A O 1
ATOM 1414 N N . TRP A 1 188 ? 5.398 -36.812 -19.422 1 98.75 188 TRP A N 1
ATOM 1415 C CA . TRP A 1 188 ? 4.164 -37.562 -19.297 1 98.75 188 TRP A CA 1
ATOM 1416 C C . TRP A 1 188 ? 4.457 -39.031 -18.938 1 98.75 188 TRP A C 1
ATOM 1418 O O . TRP A 1 188 ? 3.65 -39.688 -18.281 1 98.75 188 TRP A O 1
ATOM 1428 N N . TYR A 1 189 ? 5.66 -39.531 -19.391 1 98.69 189 TYR A N 1
ATOM 1429 C CA . TYR A 1 189 ? 6.078 -40.844 -18.891 1 98.69 189 TYR A CA 1
ATOM 1430 C C . TYR A 1 189 ? 6.078 -40.875 -17.375 1 98.69 189 TYR A C 1
ATOM 1432 O O . TYR A 1 189 ? 5.566 -41.812 -16.766 1 98.69 189 TYR A O 1
ATOM 1440 N N . ASN A 1 190 ? 6.598 -39.844 -16.781 1 98.69 190 ASN A N 1
ATOM 1441 C CA . ASN A 1 190 ? 6.688 -39.719 -15.336 1 98.69 190 ASN A CA 1
ATOM 1442 C C . ASN A 1 190 ? 5.309 -39.594 -14.695 1 98.69 190 ASN A C 1
ATOM 1444 O O . ASN A 1 190 ? 5.016 -40.219 -13.695 1 98.69 190 ASN A O 1
ATOM 1448 N N . ALA A 1 191 ? 4.48 -38.719 -15.242 1 98.69 191 ALA A N 1
ATOM 1449 C CA . ALA A 1 191 ? 3.154 -38.469 -14.688 1 98.69 191 ALA A CA 1
ATOM 1450 C C . ALA A 1 191 ? 2.32 -39.75 -14.664 1 98.69 191 ALA A C 1
ATOM 1452 O O . ALA A 1 191 ? 1.66 -40.031 -13.664 1 98.69 191 ALA A O 1
ATOM 1453 N N . VAL A 1 192 ? 2.354 -40.469 -15.766 1 98.69 192 VAL A N 1
ATOM 1454 C CA . VAL A 1 192 ? 1.568 -41.688 -15.883 1 98.69 192 VAL A CA 1
ATOM 1455 C C . VAL A 1 192 ? 2.141 -42.781 -14.969 1 98.69 192 VAL A C 1
ATOM 1457 O O . VAL A 1 192 ? 1.392 -43.5 -14.32 1 98.69 192 VAL A O 1
ATOM 1460 N N . LYS A 1 193 ? 3.441 -42.844 -14.922 1 98.5 193 LYS A N 1
ATOM 1461 C CA . LYS A 1 193 ? 4.082 -43.812 -14.016 1 98.5 193 LYS A CA 1
ATOM 1462 C C . LYS A 1 193 ? 3.703 -43.5 -12.57 1 98.5 193 LYS A C 1
ATOM 1464 O O . LYS A 1 193 ? 3.551 -44.438 -11.766 1 98.5 193 LYS A O 1
ATOM 1469 N N . ALA A 1 194 ? 3.596 -42.25 -12.242 1 98.5 194 ALA A N 1
ATOM 1470 C CA . ALA A 1 194 ? 3.236 -41.844 -10.891 1 98.5 194 ALA A CA 1
ATOM 1471 C C . ALA A 1 194 ? 1.775 -42.156 -10.586 1 98.5 194 ALA A C 1
ATOM 1473 O O . ALA A 1 194 ? 1.352 -42.125 -9.43 1 98.5 194 ALA A O 1
ATOM 1474 N N . GLY A 1 195 ? 1.013 -42.469 -11.609 1 98.12 195 GLY A N 1
ATOM 1475 C CA . GLY A 1 195 ? -0.36 -42.906 -11.414 1 98.12 195 GLY A CA 1
ATOM 1476 C C . GLY A 1 195 ? -1.365 -41.781 -11.492 1 98.12 195 GLY A C 1
ATOM 1477 O O . GLY A 1 195 ? -2.414 -41.812 -10.844 1 98.12 195 GLY A O 1
ATOM 1478 N N . THR A 1 196 ? -1.066 -40.719 -12.242 1 98.62 196 THR A N 1
ATOM 1479 C CA . THR A 1 196 ? -2.035 -39.625 -12.344 1 98.62 196 THR A CA 1
ATOM 1480 C C . THR A 1 196 ? -3.424 -40.188 -12.664 1 98.62 196 THR A C 1
ATOM 1482 O O . THR A 1 196 ? -3.572 -41.031 -13.539 1 98.62 196 THR A O 1
ATOM 1485 N N . ALA A 1 197 ? -4.371 -39.688 -11.945 1 98.69 197 ALA A N 1
ATOM 1486 C CA . ALA A 1 197 ? -5.727 -40.219 -12.062 1 98.69 197 ALA A CA 1
ATOM 1487 C C . ALA A 1 197 ? -6.352 -39.844 -13.398 1 98.69 197 ALA A C 1
ATOM 1489 O O . ALA A 1 197 ? -7.121 -40.625 -13.969 1 98.69 197 ALA A O 1
ATOM 1490 N N . SER A 1 198 ? -6.059 -38.688 -13.805 1 98.69 198 SER A N 1
ATOM 1491 C CA . SER A 1 198 ? -6.629 -38.219 -15.055 1 98.69 198 SER A CA 1
ATOM 1492 C C . SER A 1 198 ? -5.645 -37.312 -15.805 1 98.69 198 SER A C 1
ATOM 1494 O O . SER A 1 198 ? -4.66 -36.844 -15.227 1 98.69 198 SER A O 1
ATOM 1496 N N . VAL A 1 199 ? -5.867 -37.156 -17.062 1 98.75 199 VAL A N 1
ATOM 1497 C CA . VAL A 1 199 ? -5.117 -36.281 -17.953 1 98.75 199 VAL A CA 1
ATOM 1498 C C . VAL A 1 199 ? -6.074 -35.375 -18.703 1 98.75 199 VAL A C 1
ATOM 1500 O O . VAL A 1 199 ? -7.148 -35.812 -19.125 1 98.75 199 VAL A O 1
ATOM 1503 N N . MET A 1 200 ? -5.723 -34.156 -18.797 1 98.75 200 MET A N 1
ATOM 1504 C CA . MET A 1 200 ? -6.547 -33.188 -19.516 1 98.75 200 MET A CA 1
ATOM 1505 C C . MET A 1 200 ? -5.996 -32.938 -20.922 1 98.75 200 MET A C 1
ATOM 1507 O O . MET A 1 200 ? -4.84 -32.531 -21.078 1 98.75 200 MET A O 1
ATOM 1511 N N . CYS A 1 201 ? -6.805 -33.156 -21.906 1 98.25 201 CYS A N 1
ATOM 1512 C CA . CYS A 1 201 ? -6.371 -32.875 -23.266 1 98.25 201 CYS A CA 1
ATOM 1513 C C . CYS A 1 201 ? -6.312 -31.359 -23.516 1 98.25 201 CYS A C 1
ATOM 1515 O O . CYS A 1 201 ? -7.016 -30.594 -22.844 1 98.25 201 CYS A O 1
ATOM 1517 N N . SER A 1 202 ? -5.465 -30.969 -24.391 1 97.38 202 SER A N 1
ATOM 1518 C CA . SER A 1 202 ? -5.254 -29.547 -24.656 1 97.38 202 SER A CA 1
ATOM 1519 C C . SER A 1 202 ? -6.293 -29 -25.625 1 97.38 202 SER A C 1
ATOM 1521 O O . SER A 1 202 ? -7.141 -29.75 -26.125 1 97.38 202 SER A O 1
ATOM 1523 N N . TYR A 1 203 ? -6.219 -27.734 -25.938 1 96.81 203 TYR A N 1
ATOM 1524 C CA . TYR A 1 203 ? -7.223 -27.031 -26.719 1 96.81 203 TYR A CA 1
ATOM 1525 C C . TYR A 1 203 ? -6.934 -27.141 -28.203 1 96.81 203 TYR A C 1
ATOM 1527 O O . TYR A 1 203 ? -7.84 -27.406 -29 1 96.81 203 TYR A O 1
ATOM 1535 N N . GLN A 1 204 ? -5.711 -26.953 -28.516 1 97.44 204 GLN A N 1
ATOM 1536 C CA . GLN A 1 204 ? -5.293 -26.656 -29.891 1 97.44 204 GLN A CA 1
ATOM 1537 C C . GLN A 1 204 ? -5.262 -27.938 -30.734 1 97.44 204 GLN A C 1
ATOM 1539 O O . GLN A 1 204 ? -5.547 -29.016 -30.234 1 97.44 204 GLN A O 1
ATOM 1544 N N . ARG A 1 205 ? -5.008 -27.734 -32 1 98.25 205 ARG A N 1
ATOM 1545 C CA . ARG A 1 205 ? -4.812 -28.859 -32.906 1 98.25 205 ARG A CA 1
ATOM 1546 C C . ARG A 1 205 ? -3.385 -29.391 -32.812 1 98.25 205 ARG A C 1
ATOM 1548 O O . ARG A 1 205 ? -2.459 -28.656 -32.469 1 98.25 205 ARG A O 1
ATOM 1555 N N . ILE A 1 206 ? -3.279 -30.688 -32.969 1 98.38 206 ILE A N 1
ATOM 1556 C CA . ILE A 1 206 ? -1.997 -31.375 -33.031 1 98.38 206 ILE A CA 1
ATOM 1557 C C . ILE A 1 206 ? -1.852 -32.031 -34.406 1 98.38 206 ILE A C 1
ATOM 1559 O O . ILE A 1 206 ? -2.568 -33 -34.719 1 98.38 206 ILE A O 1
ATOM 1563 N N . ASN A 1 207 ? -0.926 -31.484 -35.156 1 98.06 207 ASN A N 1
ATOM 1564 C CA . ASN A 1 207 ? -0.72 -31.984 -36.531 1 98.06 207 ASN A CA 1
ATOM 1565 C C . ASN A 1 207 ? -2.029 -32.031 -37.312 1 98.06 207 ASN A C 1
ATOM 1567 O O . ASN A 1 207 ? -2.336 -33.031 -37.938 1 98.06 207 ASN A O 1
ATOM 1571 N N . GLY A 1 208 ? -2.803 -31.078 -37.062 1 97.19 208 GLY A N 1
ATOM 1572 C CA . GLY A 1 208 ? -3.953 -30.844 -37.938 1 97.19 208 GLY A CA 1
ATOM 1573 C C . GLY A 1 208 ? -5.262 -31.281 -37.312 1 97.19 208 GLY A C 1
ATOM 1574 O O . GLY A 1 208 ? -6.34 -30.984 -37.812 1 97.19 208 GLY A O 1
ATOM 1575 N N . SER A 1 209 ? -5.184 -31.969 -36.188 1 97.25 209 SER A N 1
ATOM 1576 C CA . SER A 1 209 ? -6.398 -32.469 -35.562 1 97.25 209 SER A CA 1
ATOM 1577 C C . SER A 1 209 ? -6.496 -31.938 -34.125 1 97.25 209 SER A C 1
ATOM 1579 O O . SER A 1 209 ? -5.496 -31.891 -33.406 1 97.25 209 SER A O 1
ATOM 1581 N N . TYR A 1 210 ? -7.727 -31.609 -33.719 1 98.06 210 TYR A N 1
ATOM 1582 C CA . TYR A 1 210 ? -7.895 -31.109 -32.375 1 98.06 210 TYR A CA 1
ATOM 1583 C C . TYR A 1 210 ? -7.445 -32.156 -31.344 1 98.06 210 TYR A C 1
ATOM 1585 O O . TYR A 1 210 ? -7.699 -33.344 -31.516 1 98.06 210 TYR A O 1
ATOM 1593 N N . ALA A 1 211 ? -6.84 -31.672 -30.312 1 98.44 211 ALA A N 1
ATOM 1594 C CA . ALA A 1 211 ? -6.172 -32.531 -29.328 1 98.44 211 ALA A CA 1
ATOM 1595 C C . ALA A 1 211 ? -7.16 -33.5 -28.688 1 98.44 211 ALA A C 1
ATOM 1597 O O . ALA A 1 211 ? -6.848 -34.656 -28.469 1 98.44 211 ALA A O 1
ATOM 1598 N N . CYS A 1 212 ? -8.375 -33.094 -28.406 1 98.25 212 CYS A N 1
ATOM 1599 C CA . CYS A 1 212 ? -9.344 -33.906 -27.656 1 98.25 212 CYS A CA 1
ATOM 1600 C C . CYS A 1 212 ? -10.031 -34.906 -28.578 1 98.25 212 CYS A C 1
ATOM 1602 O O . CYS A 1 212 ? -10.844 -35.719 -28.125 1 98.25 212 CYS A O 1
ATOM 1604 N N . GLN A 1 213 ? -9.75 -34.875 -29.844 1 98.19 213 GLN A N 1
ATOM 1605 C CA . GLN A 1 213 ? -10.242 -35.875 -30.797 1 98.19 213 GLN A CA 1
ATOM 1606 C C . GLN A 1 213 ? -9.109 -36.438 -31.641 1 98.19 213 GLN A C 1
ATOM 1608 O O . GLN A 1 213 ? -9.312 -36.812 -32.781 1 98.19 213 GLN A O 1
ATOM 1613 N N . ASN A 1 214 ? -7.98 -36.344 -31.125 1 98.56 214 ASN A N 1
ATOM 1614 C CA . ASN A 1 214 ? -6.801 -36.875 -31.797 1 98.56 214 ASN A CA 1
ATOM 1615 C C . ASN A 1 214 ? -6.473 -38.281 -31.328 1 98.56 214 ASN A C 1
ATOM 1617 O O . ASN A 1 214 ? -5.805 -38.469 -30.312 1 98.56 214 ASN A O 1
ATOM 1621 N N . SER A 1 215 ? -6.805 -39.281 -32.094 1 98.38 215 SER A N 1
ATOM 1622 C CA . SER A 1 215 ? -6.664 -40.656 -31.672 1 98.38 215 SER A CA 1
ATOM 1623 C C . SER A 1 215 ? -5.195 -41.062 -31.531 1 98.38 215 SER A C 1
ATOM 1625 O O . SER A 1 215 ? -4.84 -41.875 -30.672 1 98.38 215 SER A O 1
ATOM 1627 N N . LYS A 1 216 ? -4.379 -40.531 -32.344 1 98.19 216 LYS A N 1
ATOM 1628 C CA . LYS A 1 216 ? -2.953 -40.844 -32.25 1 98.19 216 LYS A CA 1
ATOM 1629 C C . LYS A 1 216 ? -2.391 -40.375 -30.906 1 98.19 216 LYS A C 1
ATOM 1631 O O . LYS A 1 216 ? -1.61 -41.094 -30.281 1 98.19 216 LYS A O 1
ATOM 1636 N N . ALA A 1 217 ? -2.756 -39.219 -30.5 1 98.5 217 ALA A N 1
ATOM 1637 C CA . ALA A 1 217 ? -2.266 -38.656 -29.234 1 98.5 217 ALA A CA 1
ATOM 1638 C C . ALA A 1 217 ? -2.895 -39.375 -28.047 1 98.5 217 ALA A C 1
ATOM 1640 O O . ALA A 1 217 ? -2.191 -39.812 -27.125 1 98.5 217 ALA A O 1
ATOM 1641 N N . LEU A 1 218 ? -4.207 -39.594 -28.031 1 98.75 218 LEU A N 1
ATOM 1642 C CA . LEU A 1 218 ? -4.91 -40.125 -26.859 1 98.75 218 LEU A CA 1
ATOM 1643 C C . LEU A 1 218 ? -4.828 -41.625 -26.797 1 98.75 218 LEU A C 1
ATOM 1645 O O . LEU A 1 218 ? -4.262 -42.188 -25.844 1 98.75 218 LEU A O 1
ATOM 1649 N N . ASN A 1 219 ? -5.32 -42.312 -27.797 1 98.44 219 ASN A N 1
ATOM 1650 C CA . ASN A 1 219 ? -5.297 -43.75 -27.812 1 98.44 219 ASN A CA 1
ATOM 1651 C C . ASN A 1 219 ? -3.891 -44.312 -28.062 1 98.44 219 ASN A C 1
ATOM 1653 O O . ASN A 1 219 ? -3.486 -45.312 -27.469 1 98.44 219 ASN A O 1
ATOM 1657 N N . GLY A 1 220 ? -3.213 -43.688 -28.922 1 98.44 220 GLY A N 1
ATOM 1658 C CA . GLY A 1 220 ? -1.896 -44.156 -29.312 1 98.44 220 GLY A CA 1
ATOM 1659 C C . GLY A 1 220 ? -0.822 -43.844 -28.281 1 98.44 220 GLY A C 1
ATOM 1660 O O . GLY A 1 220 ? -0.472 -44.719 -27.484 1 98.44 220 GLY A O 1
ATOM 1661 N N . LEU A 1 221 ? -0.43 -42.656 -28.188 1 98.62 221 LEU A N 1
ATOM 1662 C CA . LEU A 1 221 ? 0.676 -42.25 -27.328 1 98.62 221 LEU A CA 1
ATOM 1663 C C . LEU A 1 221 ? 0.3 -42.406 -25.859 1 98.62 221 LEU A C 1
ATOM 1665 O O . LEU A 1 221 ? 0.991 -43.125 -25.109 1 98.62 221 LEU A O 1
ATOM 1669 N N . LEU A 1 222 ? -0.792 -41.844 -25.391 1 98.75 222 LEU A N 1
ATOM 1670 C CA . LEU A 1 222 ? -1.137 -41.781 -23.969 1 98.75 222 LEU A CA 1
ATOM 1671 C C . LEU A 1 222 ? -1.592 -43.125 -23.453 1 98.75 222 LEU A C 1
ATOM 1673 O O . LEU A 1 222 ? -0.949 -43.719 -22.578 1 98.75 222 LEU A O 1
ATOM 1677 N N . LYS A 1 223 ? -2.666 -43.719 -23.984 1 98.44 223 LYS A N 1
ATOM 1678 C CA . LYS A 1 223 ? -3.221 -44.969 -23.469 1 98.44 223 LYS A CA 1
ATOM 1679 C C . LYS A 1 223 ? -2.402 -46.188 -23.938 1 98.44 223 LYS A C 1
ATOM 1681 O O . LYS A 1 223 ? -2.211 -47.156 -23.188 1 98.44 223 LYS A O 1
ATOM 1686 N N . GLY A 1 224 ? -1.946 -46.125 -25.141 1 98.12 224 GLY A N 1
ATOM 1687 C CA . GLY A 1 224 ? -1.173 -47.219 -25.703 1 98.12 224 GLY A CA 1
ATOM 1688 C C . GLY A 1 224 ? 0.271 -47.219 -25.234 1 98.12 224 GLY A C 1
ATOM 1689 O O . GLY A 1 224 ? 0.639 -48 -24.344 1 98.12 224 GLY A O 1
ATOM 1690 N N . GLU A 1 225 ? 0.998 -46.312 -25.688 1 97.88 225 GLU A N 1
ATOM 1691 C CA . GLU A 1 225 ? 2.441 -46.312 -25.469 1 97.88 225 GLU A CA 1
ATOM 1692 C C . GLU A 1 225 ? 2.77 -46.062 -24 1 97.88 225 GLU A C 1
ATOM 1694 O O . GLU A 1 225 ? 3.627 -46.75 -23.422 1 97.88 225 GLU A O 1
ATOM 1699 N N . LEU A 1 226 ? 2.113 -45.125 -23.344 1 98.56 226 LEU A N 1
ATOM 1700 C CA . LEU A 1 226 ? 2.424 -44.781 -21.953 1 98.56 226 LEU A CA 1
ATOM 1701 C C . LEU A 1 226 ? 1.687 -45.688 -21 1 98.56 226 LEU A C 1
ATOM 1703 O O . LEU A 1 226 ? 1.99 -45.719 -19.797 1 98.56 226 LEU A O 1
ATOM 1707 N N . GLY A 1 227 ? 0.75 -46.438 -21.516 1 98.12 227 GLY A N 1
ATOM 1708 C CA . GLY A 1 227 ? 0.016 -47.375 -20.672 1 98.12 227 GLY A CA 1
ATOM 1709 C C . GLY A 1 227 ? -0.922 -46.688 -19.703 1 98.12 227 GLY A C 1
ATOM 1710 O O . GLY A 1 227 ? -1.113 -47.156 -18.578 1 98.12 227 GLY A O 1
ATOM 1711 N N . PHE A 1 228 ? -1.434 -45.625 -20.031 1 98.12 228 PHE A N 1
ATOM 1712 C CA . PHE A 1 228 ? -2.311 -44.844 -19.156 1 98.12 228 PHE A CA 1
ATOM 1713 C C . PHE A 1 228 ? -3.617 -45.594 -18.906 1 98.12 228 PHE A C 1
ATOM 1715 O O . PHE A 1 228 ? -4.281 -46.031 -19.859 1 98.12 228 PHE A O 1
ATOM 1722 N N . GLN A 1 229 ? -3.967 -45.656 -17.641 1 96.88 229 GLN A N 1
ATOM 1723 C CA . GLN A 1 229 ? -5.145 -46.406 -17.281 1 96.88 229 GLN A CA 1
ATOM 1724 C C . GLN A 1 229 ? -6.25 -45.5 -16.734 1 96.88 229 GLN A C 1
ATOM 1726 O O . GLN A 1 229 ? -7.387 -45.969 -16.547 1 96.88 229 GLN A O 1
ATOM 1731 N N . GLY A 1 230 ? -5.93 -44.25 -16.453 1 98.06 230 GLY A N 1
ATOM 1732 C CA . GLY A 1 230 ? -6.922 -43.312 -15.961 1 98.06 230 GLY A CA 1
ATOM 1733 C C . GLY A 1 230 ? -7.844 -42.812 -17.047 1 98.06 230 GLY A C 1
ATOM 1734 O O . GLY A 1 230 ? -8.047 -43.469 -18.062 1 98.06 230 GLY A O 1
ATOM 1735 N N . TYR A 1 231 ? -8.484 -41.688 -16.812 1 98.62 231 TYR A N 1
ATOM 1736 C CA . TYR A 1 231 ? -9.414 -41.156 -17.812 1 98.62 231 TYR A CA 1
ATOM 1737 C C . TYR A 1 231 ? -8.906 -39.844 -18.375 1 98.62 231 TYR A C 1
ATOM 1739 O O . TYR A 1 231 ? -8.195 -39.094 -17.703 1 98.62 231 TYR A O 1
ATOM 1747 N N . VAL A 1 232 ? -9.242 -39.562 -19.609 1 98.81 232 VAL A N 1
ATOM 1748 C CA . VAL A 1 232 ? -8.93 -38.312 -20.281 1 98.81 232 VAL A CA 1
ATOM 1749 C C . VAL A 1 232 ? -10.133 -37.375 -20.203 1 98.81 232 VAL A C 1
ATOM 1751 O O . VAL A 1 232 ? -11.25 -37.75 -20.562 1 98.81 232 VAL A O 1
ATOM 1754 N N . MET A 1 233 ? -9.93 -36.25 -19.672 1 98.56 233 MET A N 1
ATOM 1755 C CA . MET A 1 233 ? -10.977 -35.25 -19.641 1 98.56 233 MET A CA 1
ATOM 1756 C C . MET A 1 233 ? -10.617 -34.062 -20.547 1 98.56 233 MET A C 1
ATOM 1758 O O . MET A 1 233 ? -9.438 -33.781 -20.766 1 98.56 233 MET A O 1
ATOM 1762 N N . SER A 1 234 ? -11.633 -33.406 -21.031 1 97.5 234 SER A N 1
ATOM 1763 C CA . SER A 1 234 ? -11.391 -32.219 -21.828 1 97.5 234 SER A CA 1
ATOM 1764 C C . SER A 1 234 ? -11.18 -31 -20.922 1 97.5 234 SER A C 1
ATOM 1766 O O . SER A 1 234 ? -11.594 -31 -19.766 1 97.5 234 SER A O 1
ATOM 1768 N N . ASP A 1 235 ? -10.492 -30.047 -21.438 1 95.88 235 ASP A N 1
ATOM 1769 C CA . ASP A 1 235 ? -10.602 -28.703 -20.859 1 95.88 235 ASP A CA 1
ATOM 1770 C C . ASP A 1 235 ? -11.906 -28.031 -21.281 1 95.88 235 ASP A C 1
ATOM 1772 O O . ASP A 1 235 ? -12.617 -28.531 -22.141 1 95.88 235 ASP A O 1
ATOM 1776 N N . TRP A 1 236 ? -12.273 -27.016 -20.578 1 92.75 236 TRP A N 1
ATOM 1777 C CA . TRP A 1 236 ? -13.492 -26.266 -20.844 1 92.75 236 TRP A CA 1
ATOM 1778 C C . TRP A 1 236 ? -13.43 -25.594 -22.219 1 92.75 236 TRP A C 1
ATOM 1780 O O . TRP A 1 236 ? -12.578 -24.734 -22.453 1 92.75 236 TRP A O 1
ATOM 1790 N N . GLY A 1 237 ? -14.266 -26.078 -23.109 1 89.88 237 GLY A N 1
ATOM 1791 C CA . GLY A 1 237 ? -14.328 -25.516 -24.438 1 89.88 237 GLY A CA 1
ATOM 1792 C C . GLY A 1 237 ? -13.383 -26.188 -25.422 1 89.88 237 GLY A C 1
ATOM 1793 O O . GLY A 1 237 ? -13.242 -25.734 -26.562 1 89.88 237 GLY A O 1
ATOM 1794 N N . ALA A 1 238 ? -12.805 -27.312 -25.031 1 95.19 238 ALA A N 1
ATOM 1795 C CA . ALA A 1 238 ? -11.773 -27.938 -25.859 1 95.19 238 ALA A CA 1
ATOM 1796 C C . ALA A 1 238 ? -12.375 -29.031 -26.734 1 95.19 238 ALA A C 1
ATOM 1798 O O . ALA A 1 238 ? -11.695 -29.562 -27.609 1 95.19 238 ALA A O 1
ATOM 1799 N N . VAL A 1 239 ? -13.656 -29.375 -26.562 1 95.75 239 VAL A N 1
ATOM 1800 C CA . VAL A 1 239 ? -14.297 -30.422 -27.344 1 95.75 239 VAL A CA 1
ATOM 1801 C C . VAL A 1 239 ? -15.031 -29.812 -28.531 1 95.75 239 VAL A C 1
ATOM 1803 O O . VAL A 1 239 ? -15.789 -28.859 -28.375 1 95.75 239 VAL A O 1
ATOM 1806 N N . HIS A 1 240 ? -14.898 -30.469 -29.75 1 94.06 240 HIS A N 1
ATOM 1807 C CA . HIS A 1 240 ? -15.484 -29.875 -30.953 1 94.06 240 HIS A CA 1
ATOM 1808 C C . HIS A 1 240 ? -16.328 -30.906 -31.719 1 94.06 240 HIS A C 1
ATOM 1810 O O . HIS A 1 240 ? -16.891 -30.594 -32.75 1 94.06 240 HIS A O 1
ATOM 1816 N N . THR A 1 241 ? -16.328 -32.125 -31.156 1 93.88 241 THR A N 1
ATOM 1817 C CA . THR A 1 241 ? -17.125 -33.188 -31.766 1 93.88 241 THR A CA 1
ATOM 1818 C C . THR A 1 241 ? -17.703 -34.125 -30.703 1 93.88 241 THR A C 1
ATOM 1820 O O . THR A 1 241 ? -17.281 -34.094 -29.547 1 93.88 241 THR A O 1
ATOM 1823 N N . GLY A 1 242 ? -18.625 -34.969 -31.156 1 93.75 242 GLY A N 1
ATOM 1824 C CA . GLY A 1 242 ? -19.234 -35.906 -30.234 1 93.75 242 GLY A CA 1
ATOM 1825 C C . GLY A 1 242 ? -18.562 -37.281 -30.266 1 93.75 242 GLY A C 1
ATOM 1826 O O . GLY A 1 242 ? -17.5 -37.469 -29.672 1 93.75 242 GLY A O 1
ATOM 1827 N N . ILE A 1 243 ? -19.125 -38.156 -31.062 1 93.81 243 ILE A N 1
ATOM 1828 C CA . ILE A 1 243 ? -18.719 -39.562 -31.125 1 93.81 243 ILE A CA 1
ATOM 1829 C C . ILE A 1 243 ? -17.25 -39.656 -31.531 1 93.81 243 ILE A C 1
ATOM 1831 O O . ILE A 1 243 ? -16.516 -40.5 -31 1 93.81 243 ILE A O 1
ATOM 1835 N N . ALA A 1 244 ? -16.828 -38.812 -32.406 1 95.06 244 ALA A N 1
ATOM 1836 C CA . ALA A 1 244 ? -15.453 -38.875 -32.875 1 95.06 244 ALA A CA 1
ATOM 1837 C C . ALA A 1 244 ? -14.477 -38.656 -31.703 1 95.06 244 ALA A C 1
ATOM 1839 O O . ALA A 1 244 ? -13.406 -39.25 -31.672 1 95.06 244 ALA A O 1
ATOM 1840 N N . SER A 1 245 ? -14.781 -37.719 -30.844 1 97.81 245 SER A N 1
ATOM 1841 C CA . SER A 1 245 ? -13.938 -37.469 -29.688 1 97.81 245 SER A CA 1
ATOM 1842 C C . SER A 1 245 ? -13.914 -38.688 -28.75 1 97.81 245 SER A C 1
ATOM 1844 O O . SER A 1 245 ? -12.875 -39.031 -28.203 1 97.81 245 SER A O 1
ATOM 1846 N N . ILE A 1 246 ? -15.047 -39.344 -28.578 1 98.19 246 ILE A N 1
ATOM 1847 C CA . ILE A 1 246 ? -15.164 -40.531 -27.734 1 98.19 246 ILE A CA 1
ATOM 1848 C C . ILE A 1 246 ? -14.297 -41.656 -28.312 1 98.19 246 ILE A C 1
ATOM 1850 O O . ILE A 1 246 ? -13.531 -42.281 -27.578 1 98.19 246 ILE A O 1
ATOM 1854 N N . GLU A 1 247 ? -14.398 -41.781 -29.562 1 97 247 GLU A N 1
ATOM 1855 C CA . GLU A 1 247 ? -13.656 -42.844 -30.234 1 97 247 GLU A CA 1
ATOM 1856 C C . GLU A 1 247 ? -12.156 -42.562 -30.234 1 97 247 GLU A C 1
ATOM 1858 O O . GLU A 1 247 ? -11.344 -43.469 -30.219 1 97 247 GLU A O 1
ATOM 1863 N N . ALA A 1 248 ? -11.891 -41.281 -30.188 1 98.06 248 ALA A N 1
ATOM 1864 C CA . ALA A 1 248 ? -10.484 -40.875 -30.203 1 98.06 248 ALA A CA 1
ATOM 1865 C C . ALA A 1 248 ? -9.859 -41.031 -28.812 1 98.06 248 ALA A C 1
ATOM 1867 O O . ALA A 1 248 ? -8.648 -40.875 -28.656 1 98.06 248 ALA A O 1
ATOM 1868 N N . GLY A 1 249 ? -10.609 -41.375 -27.828 1 98.25 249 GLY A N 1
ATOM 1869 C CA . GLY A 1 249 ? -10.023 -41.688 -26.531 1 98.25 249 GLY A CA 1
ATOM 1870 C C . GLY A 1 249 ? -10.469 -40.75 -25.438 1 98.25 249 GLY A C 1
ATOM 1871 O O . GLY A 1 249 ? -10.102 -40.906 -24.266 1 98.25 249 GLY A O 1
ATOM 1872 N N . LEU A 1 250 ? -11.273 -39.688 -25.734 1 98.69 250 LEU A N 1
ATOM 1873 C CA . LEU A 1 250 ? -11.805 -38.812 -24.688 1 98.69 250 LEU A CA 1
ATOM 1874 C C . LEU A 1 250 ? -12.805 -39.531 -23.812 1 98.69 250 LEU A C 1
ATOM 1876 O O . LEU A 1 250 ? -13.648 -40.281 -24.312 1 98.69 250 LEU A O 1
ATOM 1880 N N . ASP A 1 251 ? -12.719 -39.344 -22.531 1 98.69 251 ASP A N 1
ATOM 1881 C CA . ASP A 1 251 ? -13.547 -40.125 -21.609 1 98.69 251 ASP A CA 1
ATOM 1882 C C . ASP A 1 251 ? -14.562 -39.25 -20.891 1 98.69 251 ASP A C 1
ATOM 1884 O O . ASP A 1 251 ? -15.586 -39.719 -20.406 1 98.69 251 ASP A O 1
ATOM 1888 N N . MET A 1 252 ? -14.258 -38 -20.734 1 98.5 252 MET A N 1
ATOM 1889 C CA . MET A 1 252 ? -15.109 -37.062 -20.016 1 98.5 252 MET A CA 1
ATOM 1890 C C . MET A 1 252 ? -15.125 -35.719 -20.703 1 98.5 252 MET A C 1
ATOM 1892 O O . MET A 1 252 ? -14.07 -35.125 -20.938 1 98.5 252 MET A O 1
ATOM 1896 N N . ASN A 1 253 ? -16.297 -35.219 -21 1 97.19 253 ASN A N 1
ATOM 1897 C CA . ASN A 1 253 ? -16.469 -33.906 -21.609 1 97.19 253 ASN A CA 1
ATOM 1898 C C . ASN A 1 253 ? -16.797 -32.844 -20.562 1 97.19 253 ASN A C 1
ATOM 1900 O O . ASN A 1 253 ? -17.859 -32.906 -19.938 1 97.19 253 ASN A O 1
ATOM 1904 N N . MET A 1 254 ? -15.891 -31.922 -20.391 1 94.69 254 MET A N 1
ATOM 1905 C CA . MET A 1 254 ? -16.141 -30.781 -19.516 1 94.69 254 MET A CA 1
ATOM 1906 C C . MET A 1 254 ? -16.219 -29.484 -20.312 1 94.69 254 MET A C 1
ATOM 1908 O O . MET A 1 254 ? -15.492 -29.312 -21.297 1 94.69 254 MET A O 1
ATOM 1912 N N . PRO A 1 255 ? -17.062 -28.5 -19.938 1 92.06 255 PRO A N 1
ATOM 1913 C CA . PRO A 1 255 ? -17.984 -28.656 -18.812 1 92.06 255 PRO A CA 1
ATOM 1914 C C . PRO A 1 255 ? -19.25 -29.422 -19.172 1 92.06 255 PRO A C 1
ATOM 1916 O O . PRO A 1 255 ? -20.203 -29.453 -18.391 1 92.06 255 PRO A O 1
ATOM 1919 N N . GLY A 1 256 ? -19.297 -30 -20.328 1 91.94 256 GLY A N 1
ATOM 1920 C CA . GLY A 1 256 ? -20.438 -30.75 -20.844 1 91.94 256 GLY A CA 1
ATOM 1921 C C . GLY A 1 256 ? -21.234 -30 -21.891 1 91.94 256 GLY A C 1
ATOM 1922 O O . GLY A 1 256 ? -21.484 -30.531 -22.984 1 91.94 256 GLY A O 1
ATOM 1923 N N . SER A 1 257 ? -21.5 -28.781 -21.578 1 87.81 257 SER A N 1
ATOM 1924 C CA . SER A 1 257 ? -22.281 -27.938 -22.5 1 87.81 257 SER A CA 1
ATOM 1925 C C . SER A 1 257 ? -21.391 -27.391 -23.625 1 87.81 257 SER A C 1
ATOM 1927 O O . SER A 1 257 ? -20.172 -27.453 -23.531 1 87.81 257 SER A O 1
ATOM 1929 N N . LEU A 1 258 ? -22.047 -26.859 -24.672 1 82.75 258 LEU A N 1
ATOM 1930 C CA . LEU A 1 258 ? -21.328 -26.328 -25.828 1 82.75 258 LEU A CA 1
ATOM 1931 C C . LEU A 1 258 ? -20.594 -25.047 -25.453 1 82.75 258 LEU A C 1
ATOM 1933 O O . LEU A 1 258 ? -19.562 -24.719 -26.047 1 82.75 258 LEU A O 1
ATOM 1937 N N . SER A 1 259 ? -21.203 -24.344 -24.562 1 73.62 259 SER A N 1
ATOM 1938 C CA . SER A 1 259 ? -20.562 -23.109 -24.125 1 73.62 259 SER A CA 1
ATOM 1939 C C . SER A 1 259 ? -20.281 -23.141 -22.625 1 73.62 259 SER A C 1
ATOM 1941 O O . SER A 1 259 ? -20.953 -23.844 -21.875 1 73.62 259 SER A O 1
ATOM 1943 N N . PHE A 1 260 ? -19.234 -22.375 -22.266 1 66.25 260 PHE A N 1
ATOM 1944 C CA . PHE A 1 260 ? -18.797 -22.297 -20.875 1 66.25 260 PHE A CA 1
ATOM 1945 C C . PHE A 1 260 ? -19.969 -21.922 -19.969 1 66.25 260 PHE A C 1
ATOM 1947 O O . PHE A 1 260 ? -20.062 -22.391 -18.844 1 66.25 260 PHE A O 1
ATOM 1954 N N . THR A 1 261 ? -20.828 -21.125 -20.547 1 58.34 261 THR A N 1
ATOM 1955 C CA . THR A 1 261 ? -21.828 -20.5 -19.688 1 58.34 261 THR A CA 1
ATOM 1956 C C . THR A 1 261 ? -23.219 -21.047 -19.969 1 58.34 261 THR A C 1
ATOM 1958 O O . THR A 1 261 ? -24.188 -20.688 -19.297 1 58.34 261 THR A O 1
ATOM 1961 N N . SER A 1 262 ? -23.25 -21.859 -20.984 1 59.34 262 SER A N 1
ATOM 1962 C CA . SER A 1 262 ? -24.594 -22.266 -21.359 1 59.34 262 SER A CA 1
ATOM 1963 C C . SER A 1 262 ? -25.125 -23.375 -20.469 1 59.34 262 SER A C 1
ATOM 1965 O O . SER A 1 262 ? -24.406 -24.344 -20.188 1 59.34 262 SER A O 1
ATOM 1967 N N . VAL A 1 263 ? -26.125 -23.094 -19.672 1 56.06 263 VAL A N 1
ATOM 1968 C CA . VAL A 1 263 ? -26.844 -24.047 -18.844 1 56.06 263 VAL A CA 1
ATOM 1969 C C . VAL A 1 263 ? -27.719 -24.938 -19.734 1 56.06 263 VAL A C 1
ATOM 1971 O O . VAL A 1 263 ? -28.375 -25.859 -19.25 1 56.06 263 VAL A O 1
ATOM 1974 N N . GLY A 1 264 ? -27.641 -24.719 -21.016 1 59.03 264 GLY A N 1
ATOM 1975 C CA . GLY A 1 264 ? -28.562 -25.469 -21.844 1 59.03 264 GLY A CA 1
ATOM 1976 C C . GLY A 1 264 ? -28.125 -26.891 -22.078 1 59.03 264 GLY A C 1
ATOM 1977 O O . GLY A 1 264 ? -27.047 -27.297 -21.641 1 59.03 264 GLY A O 1
ATOM 1978 N N . SER A 1 265 ? -28.938 -27.672 -22.562 1 64.56 265 SER A N 1
ATOM 1979 C CA . SER A 1 265 ? -28.859 -29.125 -22.703 1 64.56 265 SER A CA 1
ATOM 1980 C C . SER A 1 265 ? -28.031 -29.516 -23.922 1 64.56 265 SER A C 1
ATOM 1982 O O . SER A 1 265 ? -27.641 -30.672 -24.062 1 64.56 265 SER A O 1
ATOM 1984 N N . ALA A 1 266 ? -27.562 -28.531 -24.656 1 83.31 266 ALA A N 1
ATOM 1985 C CA . ALA A 1 266 ? -26.844 -29 -25.844 1 83.31 266 ALA A CA 1
ATOM 1986 C C . ALA A 1 266 ? -25.406 -29.391 -25.5 1 83.31 266 ALA A C 1
ATOM 1988 O O . ALA A 1 266 ? -24.719 -28.672 -24.766 1 83.31 266 ALA A O 1
ATOM 1989 N N . SER A 1 267 ? -25.016 -30.484 -25.875 1 92.25 267 SER A N 1
ATOM 1990 C CA . SER A 1 267 ? -23.719 -31.094 -25.594 1 92.25 267 SER A CA 1
ATOM 1991 C C . SER A 1 267 ? -23.234 -31.969 -26.75 1 92.25 267 SER A C 1
ATOM 1993 O O . SER A 1 267 ? -24.047 -32.5 -27.5 1 92.25 267 SER A O 1
ATOM 1995 N N . PHE A 1 268 ? -21.938 -31.938 -26.984 1 94.31 268 PHE A N 1
ATOM 1996 C CA . PHE A 1 268 ? -21.391 -32.906 -27.906 1 94.31 268 PHE A CA 1
ATOM 1997 C C . PHE A 1 268 ? -21.547 -34.344 -27.359 1 94.31 268 PHE A C 1
ATOM 1999 O O . PHE A 1 268 ? -21.484 -35.312 -28.109 1 94.31 268 PHE A O 1
ATOM 2006 N N . PHE A 1 269 ? -21.719 -34.5 -26.125 1 96.25 269 PHE A N 1
ATOM 2007 C CA . PHE A 1 269 ? -22 -35.781 -25.453 1 96.25 269 PHE A CA 1
ATOM 2008 C C . PHE A 1 269 ? -23.469 -35.812 -25.016 1 96.25 269 PHE A C 1
ATOM 2010 O O . PHE A 1 269 ? -24.375 -35.906 -25.844 1 96.25 269 PHE A O 1
ATOM 2017 N N . GLY A 1 270 ? -23.719 -35.781 -23.688 1 93.69 270 GLY A N 1
ATOM 2018 C CA . GLY A 1 270 ? -25.062 -35.719 -23.125 1 93.69 270 GLY A CA 1
ATOM 2019 C C . GLY A 1 270 ? -26.047 -36.625 -23.859 1 93.69 270 GLY A C 1
ATOM 2020 O O . GLY A 1 270 ? -25.781 -37.812 -24.047 1 93.69 270 GLY A O 1
ATOM 2021 N N . ASP A 1 271 ? -27.109 -36.031 -24.297 1 93.69 271 ASP A N 1
ATOM 2022 C CA . ASP A 1 271 ? -28.203 -36.781 -24.906 1 93.69 271 ASP A CA 1
ATOM 2023 C C . ASP A 1 271 ? -27.734 -37.469 -26.188 1 93.69 271 ASP A C 1
ATOM 2025 O O . ASP A 1 271 ? -28.297 -38.469 -26.594 1 93.69 271 ASP A O 1
ATOM 2029 N N . ASN A 1 272 ? -26.75 -36.906 -26.75 1 95.06 272 ASN A N 1
ATOM 2030 C CA . ASN A 1 272 ? -26.219 -37.531 -27.953 1 95.06 272 ASN A CA 1
ATOM 2031 C C . ASN A 1 272 ? -25.609 -38.906 -27.641 1 95.06 272 ASN A C 1
ATOM 2033 O O . ASN A 1 272 ? -25.688 -39.812 -28.453 1 95.06 272 ASN A O 1
ATOM 2037 N N . VAL A 1 273 ? -24.969 -39 -26.5 1 96.38 273 VAL A N 1
ATOM 2038 C CA . VAL A 1 273 ? -24.438 -40.281 -26.078 1 96.38 273 VAL A CA 1
ATOM 2039 C C . VAL A 1 273 ? -25.578 -41.25 -25.797 1 96.38 273 VAL A C 1
ATOM 2041 O O . VAL A 1 273 ? -25.516 -42.438 -26.203 1 96.38 273 VAL A O 1
ATOM 2044 N N . THR A 1 274 ? -26.625 -40.812 -25.125 1 95.81 274 THR A N 1
ATOM 2045 C CA . THR A 1 274 ? -27.797 -41.656 -24.875 1 95.81 274 THR A CA 1
ATOM 2046 C C . THR A 1 274 ? -28.375 -42.188 -26.172 1 95.81 274 THR A C 1
ATOM 2048 O O . THR A 1 274 ? -28.641 -43.375 -26.297 1 95.81 274 THR A O 1
ATOM 2051 N N . THR A 1 275 ? -28.531 -41.281 -27.078 1 96.25 275 THR A N 1
ATOM 2052 C CA . THR A 1 275 ? -29.109 -41.625 -28.375 1 96.25 275 THR A CA 1
ATOM 2053 C C . THR A 1 275 ? -28.219 -42.656 -29.094 1 96.25 275 THR A C 1
ATOM 2055 O O . THR A 1 275 ? -28.703 -43.625 -29.641 1 96.25 275 THR A O 1
ATOM 2058 N N . ALA A 1 276 ? -26.984 -42.375 -29.078 1 96.75 276 ALA A N 1
ATOM 2059 C CA . ALA A 1 276 ? -26.047 -43.25 -29.75 1 96.75 276 ALA A CA 1
ATOM 2060 C C . ALA A 1 276 ? -26.016 -44.625 -29.109 1 96.75 276 ALA A C 1
ATOM 2062 O O . ALA A 1 276 ? -25.828 -45.625 -29.797 1 96.75 276 ALA A O 1
ATOM 2063 N N . LEU A 1 277 ? -26.156 -44.75 -27.828 1 95.88 277 LEU A N 1
ATOM 2064 C CA . LEU A 1 277 ? -26.234 -46.031 -27.125 1 95.88 277 LEU A CA 1
ATOM 2065 C C . LEU A 1 277 ? -27.484 -46.781 -27.531 1 95.88 277 LEU A C 1
ATOM 2067 O O . LEU A 1 277 ? -27.438 -48 -27.766 1 95.88 277 LEU A O 1
ATOM 2071 N N . LYS A 1 278 ? -28.516 -46.125 -27.625 1 95.62 278 LYS A N 1
ATOM 2072 C CA . LYS A 1 278 ? -29.812 -46.75 -27.922 1 95.62 278 LYS A CA 1
ATOM 2073 C C . LYS A 1 278 ? -29.875 -47.219 -29.359 1 95.62 278 LYS A C 1
ATOM 2075 O O . LYS A 1 278 ? -30.516 -48.25 -29.656 1 95.62 278 LYS A O 1
ATOM 2080 N N . ASN A 1 279 ? -29.266 -46.469 -30.219 1 95.81 279 ASN A N 1
ATOM 2081 C CA . ASN A 1 279 ? -29.344 -46.875 -31.609 1 95.81 279 ASN A CA 1
ATOM 2082 C C . ASN A 1 279 ? -28.109 -47.656 -32.031 1 95.81 279 ASN A C 1
ATOM 2084 O O . ASN A 1 279 ? -27.938 -47.969 -33.219 1 95.81 279 ASN A O 1
ATOM 2088 N N . ASN A 1 280 ? -27.172 -47.906 -31.141 1 93.12 280 ASN A N 1
ATOM 2089 C CA . ASN A 1 280 ? -26.016 -48.812 -31.25 1 93.12 280 ASN A CA 1
ATOM 2090 C C . ASN A 1 280 ? -24.938 -48.219 -32.156 1 93.12 280 ASN A C 1
ATOM 2092 O O . ASN A 1 280 ? -24.078 -48.938 -32.656 1 93.12 280 ASN A O 1
ATOM 2096 N N . THR A 1 281 ? -24.969 -46.906 -32.375 1 94.5 281 THR A N 1
ATOM 2097 C CA . THR A 1 281 ? -23.891 -46.25 -33.094 1 94.5 281 THR A CA 1
ATOM 2098 C C . THR A 1 281 ? -22.672 -46.094 -32.188 1 94.5 281 THR A C 1
ATOM 2100 O O . THR A 1 281 ? -21.547 -45.938 -32.656 1 94.5 281 THR A O 1
ATOM 2103 N N . LEU A 1 282 ? -22.844 -46.031 -30.984 1 96.12 282 LEU A N 1
ATOM 2104 C CA . LEU A 1 282 ? -21.797 -46.062 -29.969 1 96.12 282 LEU A CA 1
ATOM 2105 C C . LEU A 1 282 ? -21.875 -47.344 -29.141 1 96.12 282 LEU A C 1
ATOM 2107 O O . LEU A 1 282 ? -22.891 -47.594 -28.484 1 96.12 282 LEU A O 1
ATOM 2111 N N . PRO A 1 283 ? -20.844 -48.188 -29.281 1 95.88 283 PRO A N 1
ATOM 2112 C CA . PRO A 1 283 ? -20.906 -49.438 -28.5 1 95.88 283 PRO A CA 1
ATOM 2113 C C . PRO A 1 283 ? -20.969 -49.188 -27 1 95.88 283 PRO A C 1
ATOM 2115 O O . PRO A 1 283 ? -20.25 -48.344 -26.484 1 95.88 283 PRO A O 1
ATOM 2118 N N . VAL A 1 284 ? -21.75 -49.969 -26.328 1 96.19 284 VAL A N 1
ATOM 2119 C CA . VAL A 1 284 ? -21.922 -49.812 -24.891 1 96.19 284 VAL A CA 1
ATOM 2120 C C . VAL A 1 284 ? -20.594 -50.125 -24.188 1 96.19 284 VAL A C 1
ATOM 2122 O O . VAL A 1 284 ? -20.266 -49.5 -23.172 1 96.19 284 VAL A O 1
ATOM 2125 N N . ASP A 1 285 ? -19.828 -51 -24.766 1 96.56 285 ASP A N 1
ATOM 2126 C CA . ASP A 1 285 ? -18.547 -51.375 -24.172 1 96.56 285 ASP A CA 1
ATOM 2127 C C . ASP A 1 285 ? -17.609 -50.188 -24.078 1 96.56 285 ASP A C 1
ATOM 2129 O O . ASP A 1 285 ? -16.828 -50.062 -23.141 1 96.56 285 ASP A O 1
ATOM 2133 N N . ARG A 1 286 ? -17.641 -49.344 -25.078 1 97.31 286 ARG A N 1
ATOM 2134 C CA . ARG A 1 286 ? -16.797 -48.156 -25.078 1 97.31 286 ARG A CA 1
ATOM 2135 C C . ARG A 1 286 ? -17.203 -47.188 -23.969 1 97.31 286 ARG A C 1
ATOM 2137 O O . ARG A 1 286 ? -16.359 -46.656 -23.25 1 97.31 286 ARG A O 1
ATOM 2144 N N . VAL A 1 287 ? -18.422 -46.969 -23.812 1 98.06 287 VAL A N 1
ATOM 2145 C CA . VAL A 1 287 ? -18.922 -46.094 -22.766 1 98.06 287 VAL A CA 1
ATOM 2146 C C . VAL A 1 287 ? -18.641 -46.688 -21.391 1 98.06 287 VAL A C 1
ATOM 2148 O O . VAL A 1 287 ? -18.281 -45.969 -20.453 1 98.06 287 VAL A O 1
ATOM 2151 N N . ASP A 1 288 ? -18.859 -48 -21.281 1 97.94 288 ASP A N 1
ATOM 2152 C CA . ASP A 1 288 ? -18.531 -48.688 -20.031 1 97.94 288 ASP A CA 1
ATOM 2153 C C . ASP A 1 288 ? -17.062 -48.5 -19.688 1 97.94 288 ASP A C 1
ATOM 2155 O O . ASP A 1 288 ? -16.719 -48.25 -18.531 1 97.94 288 ASP A O 1
ATOM 2159 N N . ASP A 1 289 ? -16.234 -48.594 -20.672 1 97.62 289 ASP A N 1
ATOM 2160 C CA . ASP A 1 289 ? -14.805 -48.375 -20.469 1 97.62 289 ASP A CA 1
ATOM 2161 C C . ASP A 1 289 ? -14.523 -46.969 -19.953 1 97.62 289 ASP A C 1
ATOM 2163 O O . ASP A 1 289 ? -13.703 -46.781 -19.062 1 97.62 289 ASP A O 1
ATOM 2167 N N . MET A 1 290 ? -15.156 -45.938 -20.578 1 98.44 290 MET A N 1
ATOM 2168 C CA . MET A 1 290 ? -15.016 -44.562 -20.125 1 98.44 290 MET A CA 1
ATOM 2169 C C . MET A 1 290 ? -15.352 -44.438 -18.641 1 98.44 290 MET A C 1
ATOM 2171 O O . MET A 1 290 ? -14.562 -43.875 -17.875 1 98.44 290 MET A O 1
ATOM 2175 N N . ILE A 1 291 ? -16.453 -45 -18.219 1 98.56 291 ILE A N 1
ATOM 2176 C CA . ILE A 1 291 ? -16.969 -44.875 -16.859 1 98.56 291 ILE A CA 1
ATOM 2177 C C . ILE A 1 291 ? -16.094 -45.656 -15.898 1 98.56 291 ILE A C 1
ATOM 2179 O O . ILE A 1 291 ? -15.844 -45.219 -14.766 1 98.56 291 ILE A O 1
ATOM 2183 N N . GLU A 1 292 ? -15.688 -46.844 -16.266 1 98.12 292 GLU A N 1
ATOM 2184 C CA . GLU A 1 292 ? -14.773 -47.594 -15.422 1 98.12 292 GLU A CA 1
ATOM 2185 C C . GLU A 1 292 ? -13.5 -46.812 -15.125 1 98.12 292 GLU A C 1
ATOM 2187 O O . GLU A 1 292 ? -13.016 -46.812 -13.992 1 98.12 292 GLU A O 1
ATOM 2192 N N . ARG A 1 293 ? -12.93 -46.156 -16.094 1 98.12 293 ARG A N 1
ATOM 2193 C CA . ARG A 1 293 ? -11.742 -45.312 -15.914 1 98.12 293 ARG A CA 1
ATOM 2194 C C . ARG A 1 293 ? -12.016 -44.156 -14.984 1 98.12 293 ARG A C 1
ATOM 2196 O O . ARG A 1 293 ? -11.148 -43.75 -14.203 1 98.12 293 ARG A O 1
ATOM 2203 N N . ILE A 1 294 ? -13.203 -43.562 -15.109 1 98.56 294 ILE A N 1
ATOM 2204 C CA . ILE A 1 294 ? -13.586 -42.406 -14.305 1 98.56 294 ILE A CA 1
ATOM 2205 C C . ILE A 1 294 ? -13.758 -42.844 -12.844 1 98.56 294 ILE A C 1
ATOM 2207 O O . ILE A 1 294 ? -13.352 -42.125 -11.93 1 98.56 294 ILE A O 1
ATOM 2211 N N . MET A 1 295 ? -14.281 -44.031 -12.617 1 98.19 295 MET A N 1
ATOM 2212 C CA . MET A 1 295 ? -14.664 -44.438 -11.273 1 98.19 295 MET A CA 1
ATOM 2213 C C . MET A 1 295 ? -13.523 -45.188 -10.586 1 98.19 295 MET A C 1
ATOM 2215 O O . MET A 1 295 ? -13.477 -45.25 -9.352 1 98.19 295 MET A O 1
ATOM 2219 N N . ALA A 1 296 ? -12.602 -45.688 -11.328 1 97.38 296 ALA A N 1
ATOM 2220 C CA . ALA A 1 296 ? -11.492 -46.406 -10.734 1 97.38 296 ALA A CA 1
ATOM 2221 C C . ALA A 1 296 ? -10.727 -45.562 -9.734 1 97.38 296 ALA A C 1
ATOM 2223 O O . ALA A 1 296 ? -10.516 -45.969 -8.586 1 97.38 296 ALA A O 1
ATOM 2224 N N . PRO A 1 297 ? -10.273 -44.375 -10.133 1 97.75 297 PRO A N 1
ATOM 2225 C CA . PRO A 1 297 ? -9.578 -43.562 -9.141 1 97.75 297 PRO A CA 1
ATOM 2226 C C . PRO A 1 297 ? -10.484 -43.125 -7.984 1 97.75 297 PRO A C 1
ATOM 2228 O O . PRO A 1 297 ? -10.008 -42.938 -6.859 1 97.75 297 PRO A O 1
ATOM 2231 N N . TYR A 1 298 ? -11.781 -42.938 -8.203 1 97.94 298 TYR A N 1
ATOM 2232 C CA . TYR A 1 298 ? -12.758 -42.625 -7.16 1 97.94 298 TYR A CA 1
ATOM 2233 C C . TYR A 1 298 ? -12.711 -43.656 -6.043 1 97.94 298 TYR A C 1
ATOM 2235 O O . TYR A 1 298 ? -12.672 -43.312 -4.859 1 97.94 298 TYR A O 1
ATOM 2243 N N . PHE A 1 299 ? -12.672 -44.906 -6.441 1 97.5 299 PHE A N 1
ATOM 2244 C CA . PHE A 1 299 ? -12.641 -46 -5.469 1 97.5 299 PHE A CA 1
ATOM 2245 C C . PHE A 1 299 ? -11.234 -46.188 -4.922 1 97.5 299 PHE A C 1
ATOM 2247 O O . PHE A 1 299 ? -11.055 -46.469 -3.732 1 97.5 299 PHE A O 1
ATOM 2254 N N . GLN A 1 300 ? -10.234 -46.062 -5.766 1 96.88 300 GLN A N 1
ATOM 2255 C CA . GLN A 1 300 ? -8.844 -46.281 -5.367 1 96.88 300 GLN A CA 1
ATOM 2256 C C . GLN A 1 300 ? -8.438 -45.281 -4.273 1 96.88 300 GLN A C 1
ATOM 2258 O O . GLN A 1 300 ? -7.707 -45.656 -3.352 1 96.88 300 GLN A O 1
ATOM 2263 N N . LEU A 1 301 ? -8.867 -44.062 -4.387 1 97.88 301 LEU A N 1
ATOM 2264 C CA . LEU A 1 301 ? -8.484 -43 -3.461 1 97.88 301 LEU A CA 1
ATOM 2265 C C . LEU A 1 301 ? -9.508 -42.875 -2.336 1 97.88 301 LEU A C 1
ATOM 2267 O O . LEU A 1 301 ? -9.492 -41.875 -1.593 1 97.88 301 LEU A O 1
ATOM 2271 N N . LYS A 1 302 ? -10.422 -43.781 -2.238 1 97.38 302 LYS A N 1
ATOM 2272 C CA . LYS A 1 302 ? -11.391 -43.938 -1.154 1 97.38 302 LYS A CA 1
ATOM 2273 C C . LYS A 1 302 ? -12.305 -42.719 -1.062 1 97.38 302 LYS A C 1
ATOM 2275 O O . LYS A 1 302 ? -12.609 -42.25 0.035 1 97.38 302 LYS A O 1
ATOM 2280 N N . GLN A 1 303 ? -12.656 -42.188 -2.219 1 97.88 303 GLN A N 1
ATOM 2281 C CA . GLN A 1 303 ? -13.531 -41.031 -2.23 1 97.88 303 GLN A CA 1
ATOM 2282 C C . GLN A 1 303 ? -14.984 -41.406 -1.954 1 97.88 303 GLN A C 1
ATOM 2284 O O . GLN A 1 303 ? -15.82 -40.562 -1.682 1 97.88 303 GLN A O 1
ATOM 2289 N N . ASP A 1 304 ? -15.25 -42.688 -1.899 1 95.56 304 ASP A N 1
ATOM 2290 C CA . ASP A 1 304 ? -16.578 -43.219 -1.586 1 95.56 304 ASP A CA 1
ATOM 2291 C C . ASP A 1 304 ? -16.75 -43.406 -0.081 1 95.56 304 ASP A C 1
ATOM 2293 O O . ASP A 1 304 ? -17.828 -43.75 0.385 1 95.56 304 ASP A O 1
ATOM 2297 N N . GLN A 1 305 ? -15.742 -43.156 0.657 1 95.38 305 GLN A N 1
ATOM 2298 C CA . GLN A 1 305 ? -15.766 -43.438 2.088 1 95.38 305 GLN A CA 1
ATOM 2299 C C . GLN A 1 305 ? -15.523 -42.188 2.908 1 95.38 305 GLN A C 1
ATOM 2301 O O . GLN A 1 305 ? -14.383 -41.875 3.232 1 95.38 305 GLN A O 1
ATOM 2306 N N . GLY A 1 306 ? -16.484 -41.594 3.389 1 94.38 306 GLY A N 1
ATOM 2307 C CA . GLY A 1 306 ? -16.375 -40.469 4.32 1 94.38 306 GLY A CA 1
ATOM 2308 C C . GLY A 1 306 ? -15.727 -39.25 3.705 1 94.38 306 GLY A C 1
ATOM 2309 O O . GLY A 1 306 ? -15.086 -38.469 4.402 1 94.38 306 GLY A O 1
ATOM 2310 N N . PHE A 1 307 ? -15.703 -39.125 2.432 1 97.06 307 PHE A N 1
ATOM 2311 C CA . PHE A 1 307 ? -15.172 -37.938 1.764 1 97.06 307 PHE A CA 1
ATOM 2312 C C . PHE A 1 307 ? -16 -36.719 2.109 1 97.06 307 PHE A C 1
ATOM 2314 O O . PHE A 1 307 ? -17.234 -36.781 2.127 1 97.06 307 PHE A O 1
ATOM 2321 N N . PRO A 1 308 ? -15.359 -35.594 2.438 1 97.81 308 PRO A N 1
ATOM 2322 C CA . PRO A 1 308 ? -16.109 -34.406 2.861 1 97.81 308 PRO A CA 1
ATOM 2323 C C . PRO A 1 308 ? -17.078 -33.906 1.794 1 97.81 308 PRO A C 1
ATOM 2325 O O . PRO A 1 308 ? -16.828 -34.062 0.599 1 97.81 308 PRO A O 1
ATOM 2328 N N . LEU A 1 309 ? -18.125 -33.25 2.258 1 97.25 309 LEU A N 1
ATOM 2329 C CA . LEU A 1 309 ? -19.078 -32.656 1.342 1 97.25 309 LEU A CA 1
ATOM 2330 C C . LEU A 1 309 ? -18.484 -31.391 0.714 1 97.25 309 LEU A C 1
ATOM 2332 O O . LEU A 1 309 ? -17.625 -30.75 1.302 1 97.25 309 LEU A O 1
ATOM 2336 N N . VAL A 1 310 ? -18.984 -31.016 -0.473 1 96.81 310 VAL A N 1
ATOM 2337 C CA . VAL A 1 310 ? -18.547 -29.812 -1.168 1 96.81 310 VAL A CA 1
ATOM 2338 C C . VAL A 1 310 ? -18.953 -28.578 -0.364 1 96.81 310 VAL A C 1
ATOM 2340 O O . VAL A 1 310 ? -20.094 -28.453 0.062 1 96.81 310 VAL A O 1
ATOM 2343 N N . ASP A 1 311 ? -18.047 -27.688 -0.15 1 95.75 311 ASP A N 1
ATOM 2344 C CA . ASP A 1 311 ? -18.25 -26.438 0.573 1 95.75 311 ASP A CA 1
ATOM 2345 C C . ASP A 1 311 ? -19.312 -25.594 -0.11 1 95.75 311 ASP A C 1
ATOM 2347 O O . ASP A 1 311 ? -19.172 -25.234 -1.281 1 95.75 311 ASP A O 1
ATOM 2351 N N . GLU A 1 312 ? -20.328 -25.141 0.563 1 93.75 312 GLU A N 1
ATOM 2352 C CA . GLU A 1 312 ? -21.5 -24.484 -0.005 1 93.75 312 GLU A CA 1
ATOM 2353 C C . GLU A 1 312 ? -21.156 -23.062 -0.453 1 93.75 312 GLU A C 1
ATOM 2355 O O . GLU A 1 312 ? -21.906 -22.453 -1.228 1 93.75 312 GLU A O 1
ATOM 2360 N N . THR A 1 313 ? -20.031 -22.562 -0.034 1 90.56 313 THR A N 1
ATOM 2361 C CA . THR A 1 313 ? -19.734 -21.156 -0.283 1 90.56 313 THR A CA 1
ATOM 2362 C C . THR A 1 313 ? -19.094 -20.984 -1.654 1 90.56 313 THR A C 1
ATOM 2364 O O . THR A 1 313 ? -19.156 -19.891 -2.238 1 90.56 313 THR A O 1
ATOM 2367 N N . GLY A 1 314 ? -18.562 -21.969 -2.207 1 85.94 314 GLY A N 1
ATOM 2368 C CA . GLY A 1 314 ? -17.875 -21.891 -3.486 1 85.94 314 GLY A CA 1
ATOM 2369 C C . GLY A 1 314 ? -18.719 -21.266 -4.582 1 85.94 314 GLY A C 1
ATOM 2370 O O . GLY A 1 314 ? -18.328 -20.234 -5.16 1 85.94 314 GLY A O 1
ATOM 2371 N N . PRO A 1 315 ? -19.891 -21.719 -4.75 1 79.81 315 PRO A N 1
ATOM 2372 C CA . PRO A 1 315 ? -20.734 -21.203 -5.828 1 79.81 315 PRO A CA 1
ATOM 2373 C C . PRO A 1 315 ? -21.219 -19.781 -5.574 1 79.81 315 PRO A C 1
ATOM 2375 O O . PRO A 1 315 ? -21.703 -19.109 -6.496 1 79.81 315 PRO A O 1
ATOM 2378 N N . LYS A 1 316 ? -21.047 -19.344 -4.379 1 79.12 316 LYS A N 1
ATOM 2379 C CA . LYS A 1 316 ? -21.578 -18.031 -4.008 1 79.12 316 LYS A CA 1
ATOM 2380 C C . LYS A 1 316 ? -20.516 -16.953 -4.18 1 79.12 316 LYS A C 1
ATOM 2382 O O . LYS A 1 316 ? -20.812 -15.758 -4.043 1 79.12 316 LYS A O 1
ATOM 2387 N N . ILE A 1 317 ? -19.344 -17.406 -4.551 1 81 317 ILE A N 1
ATOM 2388 C CA . ILE A 1 317 ? -18.281 -16.422 -4.754 1 81 317 ILE A CA 1
ATOM 2389 C C . ILE A 1 317 ? -18.5 -15.688 -6.074 1 81 317 ILE A C 1
ATOM 2391 O O . ILE A 1 317 ? -18.766 -16.312 -7.102 1 81 317 ILE A O 1
ATOM 2395 N N . PRO A 1 318 ? -18.406 -14.344 -5.992 1 70.12 318 PRO A N 1
ATOM 2396 C CA . PRO A 1 318 ? -18.547 -13.594 -7.246 1 70.12 318 PRO A CA 1
ATOM 2397 C C . PRO A 1 318 ? -17.562 -14.039 -8.32 1 70.12 318 PRO A C 1
ATOM 2399 O O . PRO A 1 318 ? -16.391 -14.305 -8.016 1 70.12 318 PRO A O 1
ATOM 2402 N N . GLY A 1 319 ? -18.109 -14.172 -9.539 1 64.62 319 GLY A N 1
ATOM 2403 C CA . GLY A 1 319 ? -17.266 -14.609 -10.641 1 64.62 319 GLY A CA 1
ATOM 2404 C C . GLY A 1 319 ? -17.312 -16.109 -10.867 1 64.62 319 GLY A C 1
ATOM 2405 O O . GLY A 1 319 ? -16.734 -16.609 -11.836 1 64.62 319 GLY A O 1
ATOM 2406 N N . SER A 1 320 ? -18.109 -16.672 -9.953 1 67.38 320 SER A N 1
ATOM 2407 C CA . SER A 1 320 ? -18.281 -18.109 -10.172 1 67.38 320 SER A CA 1
ATOM 2408 C C . SER A 1 320 ? -19.188 -18.375 -11.359 1 67.38 320 SER A C 1
ATOM 2410 O O . SER A 1 320 ? -20.156 -17.641 -11.594 1 67.38 320 SER A O 1
ATOM 2412 N N . PHE A 1 321 ? -18.906 -19.25 -12.195 1 62.84 321 PHE A N 1
ATOM 2413 C CA . PHE A 1 321 ? -19.594 -19.578 -13.43 1 62.84 321 PHE A CA 1
ATOM 2414 C C . PHE A 1 321 ? -20.906 -20.297 -13.148 1 62.84 321 PHE A C 1
ATOM 2416 O O . PHE A 1 321 ? -21.812 -20.312 -13.984 1 62.84 321 PHE A O 1
ATOM 2423 N N . ASN A 1 322 ? -21.094 -20.766 -11.828 1 68.69 322 ASN A N 1
ATOM 2424 C CA . ASN A 1 322 ? -22.188 -21.703 -11.641 1 68.69 322 ASN A CA 1
ATOM 2425 C C . ASN A 1 322 ? -23.016 -21.359 -10.406 1 68.69 322 ASN A C 1
ATOM 2427 O O . ASN A 1 322 ? -23.016 -22.109 -9.43 1 68.69 322 ASN A O 1
ATOM 2431 N N . THR A 1 323 ? -23.75 -20.266 -10.383 1 72.44 323 THR A N 1
ATOM 2432 C CA . THR A 1 323 ? -24.484 -19.812 -9.203 1 72.44 323 THR A CA 1
ATOM 2433 C C . THR A 1 323 ? -25.828 -20.547 -9.086 1 72.44 323 THR A C 1
ATOM 2435 O O . THR A 1 323 ? -26.453 -20.516 -8.031 1 72.44 323 THR A O 1
ATOM 2438 N N . GLY A 1 324 ? -26.141 -21.641 -10 1 70.06 324 GLY A N 1
ATOM 2439 C CA . GLY A 1 324 ? -27.391 -22.375 -10 1 70.06 324 GLY A CA 1
ATOM 2440 C C . GLY A 1 324 ? -28.547 -21.578 -10.602 1 70.06 324 GLY A C 1
ATOM 2441 O O . GLY A 1 324 ? -28.359 -20.438 -11.031 1 70.06 324 GLY A O 1
ATOM 2442 N N . PRO A 1 325 ? -29.734 -22.016 -10.523 1 82.81 325 PRO A N 1
ATOM 2443 C CA . PRO A 1 325 ? -30.047 -23.406 -10.172 1 82.81 325 PRO A CA 1
ATOM 2444 C C . PRO A 1 325 ? -29.344 -24.406 -11.062 1 82.81 325 PRO A C 1
ATOM 2446 O O . PRO A 1 325 ? -29.031 -24.109 -12.219 1 82.81 325 PRO A O 1
ATOM 2449 N N . TRP A 1 326 ? -29.156 -25.562 -10.445 1 89.69 326 TRP A N 1
ATOM 2450 C CA . TRP A 1 326 ? -28.5 -26.656 -11.141 1 89.69 326 TRP A CA 1
ATOM 2451 C C . TRP A 1 326 ? -29.5 -27.719 -11.547 1 89.69 326 TRP A C 1
ATOM 2453 O O . TRP A 1 326 ? -30.531 -27.891 -10.891 1 89.69 326 TRP A O 1
ATOM 2463 N N . PRO A 1 327 ? -29.25 -28.422 -12.617 1 89.62 327 PRO A N 1
ATOM 2464 C CA . PRO A 1 327 ? -30.172 -29.469 -13.062 1 89.62 327 PRO A CA 1
ATOM 2465 C C . PRO A 1 327 ? -30.25 -30.641 -12.094 1 89.62 327 PRO A C 1
ATOM 2467 O O . PRO A 1 327 ? -31.203 -31.422 -12.148 1 89.62 327 PRO A O 1
ATOM 2470 N N . HIS A 1 328 ? -29.281 -30.688 -11.211 1 92.81 328 HIS A N 1
ATOM 2471 C CA . HIS A 1 328 ? -29.25 -31.766 -10.234 1 92.81 328 HIS A CA 1
ATOM 2472 C C . HIS A 1 328 ? -29.156 -31.234 -8.812 1 92.81 328 HIS A C 1
ATOM 2474 O O . HIS A 1 328 ? -28.719 -30.094 -8.609 1 92.81 328 HIS A O 1
ATOM 2480 N N . ASN A 1 329 ? -29.625 -32.031 -7.91 1 92.94 329 ASN A N 1
ATOM 2481 C CA . ASN A 1 329 ? -29.516 -31.656 -6.5 1 92.94 329 ASN A CA 1
ATOM 2482 C C . ASN A 1 329 ? -28.188 -32.125 -5.91 1 92.94 329 ASN A C 1
ATOM 2484 O O . ASN A 1 329 ? -27.766 -33.25 -6.141 1 92.94 329 ASN A O 1
ATOM 2488 N N . TYR A 1 330 ? -27.516 -31.297 -5.293 1 94.5 330 TYR A N 1
ATOM 2489 C CA . TYR A 1 330 ? -26.266 -31.609 -4.621 1 94.5 330 TYR A CA 1
ATOM 2490 C C . TYR A 1 330 ? -26.391 -31.406 -3.115 1 94.5 330 TYR A C 1
ATOM 2492 O O . TYR A 1 330 ? -27.047 -30.469 -2.66 1 94.5 330 TYR A O 1
ATOM 2500 N N . THR A 1 331 ? -25.859 -32.281 -2.338 1 93.25 331 THR A N 1
ATOM 2501 C CA . THR A 1 331 ? -25.719 -32.062 -0.9 1 93.25 331 THR A CA 1
ATOM 2502 C C . THR A 1 331 ? -24.422 -31.344 -0.581 1 93.25 331 THR A C 1
ATOM 2504 O O . THR A 1 331 ? -23.328 -31.844 -0.84 1 93.25 331 THR A O 1
ATOM 2507 N N . LEU A 1 332 ? -24.547 -30.203 -0.067 1 95.75 332 LEU A N 1
ATOM 2508 C CA . LEU A 1 332 ? -23.391 -29.359 0.195 1 95.75 332 LEU A CA 1
ATOM 2509 C C . LEU A 1 332 ? -23.094 -29.297 1.688 1 95.75 332 LEU A C 1
ATOM 2511 O O . LEU A 1 332 ? -23.953 -29.594 2.514 1 95.75 332 LEU A O 1
ATOM 2515 N N . GLY A 1 333 ? -21.859 -29.078 2.031 1 96.88 333 GLY A N 1
ATOM 2516 C CA . GLY A 1 333 ? -21.422 -28.891 3.404 1 96.88 333 GLY A CA 1
ATOM 2517 C C . GLY A 1 333 ? -21.188 -27.438 3.773 1 96.88 333 GLY A C 1
ATOM 2518 O O . GLY A 1 333 ? -21.359 -26.547 2.939 1 96.88 333 GLY A O 1
ATOM 2519 N N . PRO A 1 334 ? -20.828 -27.203 5.027 1 95.94 334 PRO A N 1
ATOM 2520 C CA . PRO A 1 334 ? -20.609 -25.844 5.5 1 95.94 334 PRO A CA 1
ATOM 2521 C C . PRO A 1 334 ? -19.281 -25.266 5.035 1 95.94 334 PRO A C 1
ATOM 2523 O O . PRO A 1 334 ? -18.453 -25.984 4.465 1 95.94 334 PRO A O 1
ATOM 2526 N N . LEU A 1 335 ? -19.094 -23.938 5.227 1 95.25 335 LEU A N 1
ATOM 2527 C CA . LEU A 1 335 ? -17.781 -23.328 5.039 1 95.25 335 LEU A CA 1
ATOM 2528 C C . LEU A 1 335 ? -16.75 -23.953 5.957 1 95.25 335 LEU A C 1
ATOM 2530 O O . LEU A 1 335 ? -16.969 -24.078 7.164 1 95.25 335 LEU A O 1
ATOM 2534 N N . VAL A 1 336 ? -15.664 -24.359 5.395 1 96.5 336 VAL A N 1
ATOM 2535 C CA . VAL A 1 336 ? -14.586 -24.969 6.156 1 96.5 336 VAL A CA 1
ATOM 2536 C C . VAL A 1 336 ? -13.297 -24.172 5.957 1 96.5 336 VAL A C 1
ATOM 2538 O O . VAL A 1 336 ? -12.938 -23.844 4.828 1 96.5 336 VAL A O 1
ATOM 2541 N N . ASP A 1 337 ? -12.641 -23.797 7.066 1 96.75 337 ASP A N 1
ATOM 2542 C CA . ASP A 1 337 ? -11.305 -23.219 7.012 1 96.75 337 ASP A CA 1
ATOM 2543 C C . ASP A 1 337 ? -10.25 -24.312 6.805 1 96.75 337 ASP A C 1
ATOM 2545 O O . ASP A 1 337 ? -10.016 -25.125 7.699 1 96.75 337 ASP A O 1
ATOM 2549 N N . VAL A 1 338 ? -9.656 -24.312 5.625 1 98.31 338 VAL A N 1
ATOM 2550 C CA . VAL A 1 338 ? -8.758 -25.422 5.301 1 98.31 338 VAL A CA 1
ATOM 2551 C C . VAL A 1 338 ? -7.309 -24.938 5.34 1 98.31 338 VAL A C 1
ATOM 2553 O O . VAL A 1 338 ? -6.395 -25.656 4.93 1 98.31 338 VAL A O 1
ATOM 2556 N N . ARG A 1 339 ? -6.977 -23.875 5.867 1 97.81 339 ARG A N 1
ATOM 2557 C CA . ARG A 1 339 ? -5.664 -23.25 5.781 1 97.81 339 ARG A CA 1
ATOM 2558 C C . ARG A 1 339 ? -4.676 -23.922 6.73 1 97.81 339 ARG A C 1
ATOM 2560 O O . ARG A 1 339 ? -3.484 -24.016 6.426 1 97.81 339 ARG A O 1
ATOM 2567 N N . ALA A 1 340 ? -5.16 -24.266 7.887 1 97.62 340 ALA A N 1
ATOM 2568 C CA . ALA A 1 340 ? -4.305 -24.844 8.922 1 97.62 340 ALA A CA 1
ATOM 2569 C C . ALA A 1 340 ? -3.076 -23.969 9.164 1 97.62 340 ALA A C 1
ATOM 2571 O O . ALA A 1 340 ? -3.195 -22.75 9.352 1 97.62 340 ALA A O 1
ATOM 2572 N N . ASP A 1 341 ? -1.854 -24.562 9.211 1 97.62 341 ASP A N 1
ATOM 2573 C CA . ASP A 1 341 ? -0.616 -23.812 9.367 1 97.62 341 ASP A CA 1
ATOM 2574 C C . ASP A 1 341 ? 0.196 -23.812 8.078 1 97.62 341 ASP A C 1
ATOM 2576 O O . ASP A 1 341 ? 1.428 -23.766 8.109 1 97.62 341 ASP A O 1
ATOM 2580 N N . HIS A 1 342 ? -0.532 -23.875 6.965 1 98.62 342 HIS A N 1
ATOM 2581 C CA . HIS A 1 342 ? 0.138 -24.016 5.676 1 98.62 342 HIS A CA 1
ATOM 2582 C C . HIS A 1 342 ? 1.003 -22.812 5.371 1 98.62 342 HIS A C 1
ATOM 2584 O O . HIS A 1 342 ? 1.938 -22.891 4.57 1 98.62 342 HIS A O 1
ATOM 2590 N N . GLY A 1 343 ? 0.728 -21.656 6.008 1 98.5 343 GLY A N 1
ATOM 2591 C CA . GLY A 1 343 ? 1.532 -20.469 5.832 1 98.5 343 GLY A CA 1
ATOM 2592 C C . GLY A 1 343 ? 3.004 -20.688 6.129 1 98.5 343 GLY A C 1
ATOM 2593 O O . GLY A 1 343 ? 3.869 -20.109 5.461 1 98.5 343 GLY A O 1
ATOM 2594 N N . ALA A 1 344 ? 3.309 -21.469 7.098 1 98.69 344 ALA A N 1
ATOM 2595 C CA . ALA A 1 344 ? 4.691 -21.766 7.469 1 98.69 344 ALA A CA 1
ATOM 2596 C C . ALA A 1 344 ? 5.426 -22.469 6.332 1 98.69 344 ALA A C 1
ATOM 2598 O O . ALA A 1 344 ? 6.57 -22.141 6.023 1 98.69 344 ALA A O 1
ATOM 2599 N N . PHE A 1 345 ? 4.742 -23.469 5.812 1 98.69 345 PHE A N 1
ATOM 2600 C CA . PHE A 1 345 ? 5.336 -24.172 4.684 1 98.69 345 PHE A CA 1
ATOM 2601 C C . PHE A 1 345 ? 5.516 -23.234 3.492 1 98.69 345 PHE A C 1
ATOM 2603 O O . PHE A 1 345 ? 6.543 -23.281 2.811 1 98.69 345 PHE A O 1
ATOM 2610 N N . ILE A 1 346 ? 4.504 -22.406 3.172 1 98.88 346 ILE A N 1
ATOM 2611 C CA . ILE A 1 346 ? 4.547 -21.5 2.029 1 98.88 346 ILE A CA 1
ATOM 2612 C C . ILE A 1 346 ? 5.738 -20.547 2.17 1 98.88 346 ILE A C 1
ATOM 2614 O O . ILE A 1 346 ? 6.426 -20.266 1.188 1 98.88 346 ILE A O 1
ATOM 2618 N N . ARG A 1 347 ? 6 -20.062 3.371 1 98.88 347 ARG A N 1
ATOM 2619 C CA . ARG A 1 347 ? 7.164 -19.219 3.639 1 98.88 347 ARG A CA 1
ATOM 2620 C C . ARG A 1 347 ? 8.461 -19.984 3.359 1 98.88 347 ARG A C 1
ATOM 2622 O O . ARG A 1 347 ? 9.359 -19.453 2.709 1 98.88 347 ARG A O 1
ATOM 2629 N N . GLU A 1 348 ? 8.531 -21.188 3.818 1 98.75 348 GLU A N 1
ATOM 2630 C CA . GLU A 1 348 ? 9.711 -22.031 3.605 1 98.75 348 GLU A CA 1
ATOM 2631 C C . GLU A 1 348 ? 9.953 -22.281 2.119 1 98.75 348 GLU A C 1
ATOM 2633 O O . GLU A 1 348 ? 11.07 -22.109 1.633 1 98.75 348 GLU A O 1
ATOM 2638 N N . ALA A 1 349 ? 8.898 -22.688 1.407 1 98.81 349 ALA A N 1
ATOM 2639 C CA . ALA A 1 349 ? 9.016 -22.969 -0.021 1 98.81 349 ALA A CA 1
ATOM 2640 C C . ALA A 1 349 ? 9.352 -21.703 -0.807 1 98.81 349 ALA A C 1
ATOM 2642 O O . ALA A 1 349 ? 10.102 -21.766 -1.783 1 98.81 349 ALA A O 1
ATOM 2643 N N . GLY A 1 350 ? 8.711 -20.594 -0.333 1 98.81 350 GLY A N 1
ATOM 2644 C CA . GLY A 1 350 ? 9.023 -19.328 -0.962 1 98.81 350 GLY A CA 1
ATOM 2645 C C . GLY A 1 350 ? 10.5 -18.969 -0.884 1 98.81 350 GLY A C 1
ATOM 2646 O O . GLY A 1 350 ? 11.094 -18.547 -1.877 1 98.81 350 GLY A O 1
ATOM 2647 N N . ALA A 1 351 ? 11.094 -19.156 0.235 1 98.88 351 ALA A N 1
ATOM 2648 C CA . ALA A 1 351 ? 12.516 -18.859 0.416 1 98.88 351 ALA A CA 1
ATOM 2649 C C . ALA A 1 351 ? 13.383 -19.875 -0.338 1 98.88 351 ALA A C 1
ATOM 2651 O O . ALA A 1 351 ? 14.383 -19.5 -0.954 1 98.88 351 ALA A O 1
ATOM 2652 N N . ALA A 1 352 ? 12.977 -21.109 -0.359 1 98.81 352 ALA A N 1
ATOM 2653 C CA . ALA A 1 352 ? 13.758 -22.188 -0.956 1 98.81 352 ALA A CA 1
ATOM 2654 C C . ALA A 1 352 ? 13.859 -22.016 -2.469 1 98.81 352 ALA A C 1
ATOM 2656 O O . ALA A 1 352 ? 14.875 -22.391 -3.07 1 98.81 352 ALA A O 1
ATOM 2657 N N . GLY A 1 353 ? 12.812 -21.453 -3.055 1 98.81 353 GLY A N 1
ATOM 2658 C CA . GLY A 1 353 ? 12.781 -21.312 -4.504 1 98.81 353 GLY A CA 1
ATOM 2659 C C . GLY A 1 353 ? 13.352 -19.984 -4.984 1 98.81 353 GLY A C 1
ATOM 2660 O O . GLY A 1 353 ? 13.336 -19.703 -6.184 1 98.81 353 GLY A O 1
ATOM 2661 N N . THR A 1 354 ? 13.852 -19.156 -4.094 1 98.81 354 THR A N 1
ATOM 2662 C CA . THR A 1 354 ? 14.461 -17.875 -4.434 1 98.81 354 THR A CA 1
ATOM 2663 C C . THR A 1 354 ? 15.875 -18.078 -4.98 1 98.81 354 THR A C 1
ATOM 2665 O O . THR A 1 354 ? 16.703 -18.734 -4.344 1 98.81 354 THR A O 1
ATOM 2668 N N . VAL A 1 355 ? 16.188 -17.484 -6.148 1 98.94 355 VAL A N 1
ATOM 2669 C CA . VAL A 1 355 ? 17.469 -17.719 -6.812 1 98.94 355 VAL A CA 1
ATOM 2670 C C . VAL A 1 355 ? 18.328 -16.453 -6.738 1 98.94 355 VAL A C 1
ATOM 2672 O O . VAL A 1 355 ? 17.938 -15.398 -7.246 1 98.94 355 VAL A O 1
ATOM 2675 N N . LEU A 1 356 ? 19.453 -16.531 -6.098 1 98.94 356 LEU A N 1
ATOM 2676 C CA . LEU A 1 356 ? 20.438 -15.453 -6.078 1 98.94 356 LEU A CA 1
ATOM 2677 C C . LEU A 1 356 ? 21.281 -15.469 -7.348 1 98.94 356 LEU A C 1
ATOM 2679 O O . LEU A 1 356 ? 22 -16.438 -7.602 1 98.94 356 LEU A O 1
ATOM 2683 N N . LEU A 1 357 ? 21.219 -14.43 -8.125 1 98.94 357 LEU A N 1
ATOM 2684 C CA . LEU A 1 357 ? 21.859 -14.398 -9.438 1 98.94 357 LEU A CA 1
ATOM 2685 C C . LEU A 1 357 ? 23.188 -13.664 -9.383 1 98.94 357 LEU A C 1
ATOM 2687 O O . LEU A 1 357 ? 24.109 -13.969 -10.148 1 98.94 357 LEU A O 1
ATOM 2691 N N . LYS A 1 358 ? 23.203 -12.656 -8.57 1 98.88 358 LYS A N 1
ATOM 2692 C CA . LYS A 1 358 ? 24.375 -11.789 -8.422 1 98.88 358 LYS A CA 1
ATOM 2693 C C . LYS A 1 358 ? 24.562 -11.367 -6.969 1 98.88 358 LYS A C 1
ATOM 2695 O O . LYS A 1 358 ? 23.594 -11.102 -6.266 1 98.88 358 LYS A O 1
ATOM 2700 N N . ASN A 1 359 ? 25.734 -11.359 -6.527 1 98.69 359 ASN A N 1
ATOM 2701 C CA . ASN A 1 359 ? 26.047 -10.93 -5.168 1 98.69 359 ASN A CA 1
ATOM 2702 C C . ASN A 1 359 ? 27.484 -10.438 -5.047 1 98.69 359 ASN A C 1
ATOM 2704 O O . ASN A 1 359 ? 28.312 -11.07 -4.395 1 98.69 359 ASN A O 1
ATOM 2708 N N . VAL A 1 360 ? 27.672 -9.289 -5.473 1 97.56 360 VAL A N 1
ATOM 2709 C CA . VAL A 1 360 ? 29.016 -8.734 -5.492 1 97.56 360 VAL A CA 1
ATOM 2710 C C . VAL A 1 360 ? 29.375 -8.203 -4.105 1 97.56 360 VAL A C 1
ATOM 2712 O O . VAL A 1 360 ? 28.531 -7.641 -3.41 1 97.56 360 VAL A O 1
ATOM 2715 N N . ASN A 1 361 ? 30.641 -8.398 -3.635 1 94.88 361 ASN A N 1
ATOM 2716 C CA . ASN A 1 361 ? 31.188 -7.898 -2.377 1 94.88 361 ASN A CA 1
ATOM 2717 C C . ASN A 1 361 ? 30.344 -8.336 -1.187 1 94.88 361 ASN A C 1
ATOM 2719 O O . ASN A 1 361 ? 30.172 -7.582 -0.229 1 94.88 361 ASN A O 1
ATOM 2723 N N . LYS A 1 362 ? 29.688 -9.492 -1.313 1 96.38 362 LYS A N 1
ATOM 2724 C CA . LYS A 1 362 ? 28.844 -10.008 -0.231 1 96.38 362 LYS A CA 1
ATOM 2725 C C . LYS A 1 362 ? 27.828 -8.977 0.213 1 96.38 362 LYS A C 1
ATOM 2727 O O . LYS A 1 362 ? 27.672 -8.719 1.408 1 96.38 362 LYS A O 1
ATOM 2732 N N . ALA A 1 363 ? 27.266 -8.352 -0.82 1 98.25 363 ALA A N 1
ATOM 2733 C CA . ALA A 1 363 ? 26.188 -7.406 -0.542 1 98.25 363 ALA A CA 1
ATOM 2734 C C . ALA A 1 363 ? 25.109 -8.047 0.313 1 98.25 363 ALA A C 1
ATOM 2736 O O . ALA A 1 363 ? 24.469 -7.367 1.124 1 98.25 363 ALA A O 1
ATOM 2737 N N . LEU A 1 364 ? 24.859 -9.336 0.089 1 98.69 364 LEU A N 1
ATOM 2738 C CA . LEU A 1 364 ? 23.938 -10.141 0.885 1 98.69 364 LEU A CA 1
ATOM 2739 C C . LEU A 1 364 ? 24.672 -11.273 1.583 1 98.69 364 LEU A C 1
ATOM 2741 O O . LEU A 1 364 ? 25.688 -11.773 1.073 1 98.69 364 LEU A O 1
ATOM 2745 N N . PRO A 1 365 ? 24.109 -11.688 2.742 1 98.56 365 PRO A N 1
ATOM 2746 C CA . PRO A 1 365 ? 22.906 -11.18 3.404 1 98.56 365 PRO A CA 1
ATOM 2747 C C . PRO A 1 365 ? 23.109 -9.812 4.047 1 98.56 365 PRO A C 1
ATOM 2749 O O . PRO A 1 365 ? 24.25 -9.414 4.309 1 98.56 365 PRO A O 1
ATOM 2752 N N . LEU A 1 366 ? 22.031 -9.141 4.258 1 98.62 366 LEU A N 1
ATOM 2753 C CA . LEU A 1 366 ? 22.078 -7.844 4.922 1 98.62 366 LEU A CA 1
ATOM 2754 C C . LEU A 1 366 ? 22.531 -7.988 6.367 1 98.62 366 LEU A C 1
ATOM 2756 O O . LEU A 1 366 ? 22.047 -8.859 7.094 1 98.62 366 LEU A O 1
ATOM 2760 N N . LYS A 1 367 ? 23.406 -7.23 6.805 1 95.94 367 LYS A N 1
ATOM 2761 C CA . LYS A 1 367 ? 23.938 -7.227 8.164 1 95.94 367 LYS A CA 1
ATOM 2762 C C . LYS A 1 367 ? 23.375 -6.062 8.969 1 95.94 367 LYS A C 1
ATOM 2764 O O . LYS A 1 367 ? 24.125 -5.211 9.453 1 95.94 367 LYS A O 1
ATOM 2769 N N . LYS A 1 368 ? 22.094 -5.938 9.117 1 96.06 368 LYS A N 1
ATOM 2770 C CA . LYS A 1 368 ? 21.328 -4.988 9.922 1 96.06 368 LYS A CA 1
ATOM 2771 C C . LYS A 1 368 ? 21.656 -3.551 9.539 1 96.06 368 LYS A C 1
ATOM 2773 O O . LYS A 1 368 ? 22 -2.734 10.398 1 96.06 368 LYS A O 1
ATOM 2778 N N . PRO A 1 369 ? 21.516 -3.289 8.234 1 98 369 PRO A N 1
ATOM 2779 C CA . PRO A 1 369 ? 21.672 -1.885 7.852 1 98 369 PRO A CA 1
ATOM 2780 C C . PRO A 1 369 ? 20.75 -0.954 8.641 1 98 369 PRO A C 1
ATOM 2782 O O . PRO A 1 369 ? 19.609 -1.312 8.93 1 98 369 PRO A O 1
ATOM 2785 N N . LYS A 1 370 ? 21.219 0.247 8.938 1 97 370 LYS A N 1
ATOM 2786 C CA . LYS A 1 370 ? 20.484 1.172 9.789 1 97 370 LYS A CA 1
ATOM 2787 C C . LYS A 1 370 ? 19.516 2.016 8.969 1 97 370 LYS A C 1
ATOM 2789 O O . LYS A 1 370 ? 18.531 2.543 9.5 1 97 370 LYS A O 1
ATOM 2794 N N . ASN A 1 371 ? 19.828 2.191 7.637 1 97.44 371 ASN A N 1
ATOM 2795 C CA . ASN A 1 371 ? 18.984 2.93 6.715 1 97.44 371 ASN A CA 1
ATOM 2796 C C . ASN A 1 371 ? 18.688 2.123 5.453 1 97.44 371 ASN A C 1
ATOM 2798 O O . ASN A 1 371 ? 19.562 1.953 4.605 1 97.44 371 ASN A O 1
ATOM 2802 N N . ILE A 1 372 ? 17.469 1.69 5.301 1 98.75 372 ILE A N 1
ATOM 2803 C CA . ILE A 1 372 ? 17.062 0.843 4.184 1 98.75 372 ILE A CA 1
ATOM 2804 C C . ILE A 1 372 ? 16.094 1.601 3.289 1 98.75 372 ILE A C 1
ATOM 2806 O O . ILE A 1 372 ? 15.141 2.219 3.779 1 98.75 372 ILE A O 1
ATOM 2810 N N . ALA A 1 373 ? 16.297 1.661 2.045 1 98.81 373 ALA A N 1
ATOM 2811 C CA . ALA A 1 373 ? 15.297 2.16 1.1 1 98.81 373 ALA A CA 1
ATOM 2812 C C . ALA A 1 373 ? 14.617 1.011 0.364 1 98.81 373 ALA A C 1
ATOM 2814 O O . ALA A 1 373 ? 15.281 0.093 -0.12 1 98.81 373 ALA A O 1
ATOM 2815 N N . VAL A 1 374 ? 13.344 0.929 0.355 1 98.94 374 VAL A N 1
ATOM 2816 C CA . VAL A 1 374 ? 12.539 -0.032 -0.39 1 98.94 374 VAL A CA 1
ATOM 2817 C C . VAL A 1 374 ? 11.859 0.665 -1.565 1 98.94 374 VAL A C 1
ATOM 2819 O O . VAL A 1 374 ? 11.016 1.544 -1.37 1 98.94 374 VAL A O 1
ATOM 2822 N N . ILE A 1 375 ? 12.211 0.309 -2.764 1 98.88 375 ILE A N 1
ATOM 2823 C CA . ILE A 1 375 ? 11.844 1.052 -3.965 1 98.88 375 ILE A CA 1
ATOM 2824 C C . ILE A 1 375 ? 11.172 0.114 -4.969 1 98.88 375 ILE A C 1
ATOM 2826 O O . ILE A 1 375 ? 11.578 -1.041 -5.113 1 98.88 375 ILE A O 1
ATOM 2830 N N . GLY A 1 376 ? 10.086 0.57 -5.66 1 98.88 376 GLY A N 1
ATOM 2831 C CA . GLY A 1 376 ? 9.445 -0.181 -6.727 1 98.88 376 GLY A CA 1
ATOM 2832 C C . GLY A 1 376 ? 8.039 -0.625 -6.383 1 98.88 376 GLY A C 1
ATOM 2833 O O . GLY A 1 376 ? 7.742 -0.924 -5.223 1 98.88 376 GLY A O 1
ATOM 2834 N N . ASN A 1 377 ? 7.207 -0.776 -7.395 1 98.81 377 ASN A N 1
ATOM 2835 C CA . ASN A 1 377 ? 5.77 -0.971 -7.215 1 98.81 377 ASN A CA 1
ATOM 2836 C C . ASN A 1 377 ? 5.457 -2.375 -6.703 1 98.81 377 ASN A C 1
ATOM 2838 O O . ASN A 1 377 ? 4.395 -2.604 -6.125 1 98.81 377 ASN A O 1
ATOM 2842 N N . ASP A 1 378 ? 6.387 -3.314 -6.844 1 98.81 378 ASP A N 1
ATOM 2843 C CA . ASP A 1 378 ? 6.137 -4.688 -6.418 1 98.81 378 ASP A CA 1
ATOM 2844 C C . ASP A 1 378 ? 6.312 -4.836 -4.91 1 98.81 378 ASP A C 1
ATOM 2846 O O . ASP A 1 378 ? 5.984 -5.875 -4.34 1 98.81 378 ASP A O 1
ATOM 2850 N N . ALA A 1 379 ? 6.832 -3.824 -4.234 1 98.88 379 ALA A N 1
ATOM 2851 C CA . ALA A 1 379 ? 7.102 -3.926 -2.805 1 98.88 379 ALA A CA 1
ATOM 2852 C C . ALA A 1 379 ? 5.82 -3.738 -1.991 1 98.88 379 ALA A C 1
ATOM 2854 O O . ALA A 1 379 ? 5.723 -4.215 -0.858 1 98.88 379 ALA A O 1
ATOM 2855 N N . ALA A 1 380 ? 4.855 -3.107 -2.557 1 98.75 380 ALA A N 1
ATOM 2856 C CA . ALA A 1 380 ? 3.672 -2.641 -1.839 1 98.75 380 ALA A CA 1
ATOM 2857 C C . ALA A 1 380 ? 2.656 -3.766 -1.665 1 98.75 380 ALA A C 1
ATOM 2859 O O . ALA A 1 380 ? 2.756 -4.809 -2.318 1 98.75 380 ALA A O 1
ATOM 2860 N N . ASP A 1 381 ? 1.644 -3.57 -0.755 1 98.25 381 ASP A N 1
ATOM 2861 C CA . ASP A 1 381 ? 0.479 -4.438 -0.6 1 98.25 381 ASP A CA 1
ATOM 2862 C C . ASP A 1 381 ? -0.455 -4.32 -1.802 1 98.25 381 ASP A C 1
ATOM 2864 O O . ASP A 1 381 ? -0.271 -3.455 -2.658 1 98.25 381 ASP A O 1
ATOM 2868 N N . PHE A 1 382 ? -1.468 -5.207 -1.862 1 97.56 382 PHE A N 1
ATOM 2869 C CA . PHE A 1 382 ? -2.439 -5.203 -2.949 1 97.56 382 PHE A CA 1
ATOM 2870 C C . PHE A 1 382 ? -3.225 -3.895 -2.971 1 97.56 382 PHE A C 1
ATOM 2872 O O . PHE A 1 382 ? -3.523 -3.328 -1.917 1 97.56 382 PHE A O 1
ATOM 2879 N N . THR A 1 383 ? -3.525 -3.455 -4.188 1 97.94 383 THR A N 1
ATOM 2880 C CA . THR A 1 383 ? -4.375 -2.273 -4.289 1 97.94 383 THR A CA 1
ATOM 2881 C C . THR A 1 383 ? -5.688 -2.605 -4.988 1 97.94 383 THR A C 1
ATOM 2883 O O . THR A 1 383 ? -6.66 -1.856 -4.883 1 97.94 383 THR A O 1
ATOM 2886 N N . VAL A 1 384 ? -5.746 -3.781 -5.727 1 96.75 384 VAL A N 1
ATOM 2887 C CA . VAL A 1 384 ? -6.922 -4.109 -6.527 1 96.75 384 VAL A CA 1
ATOM 2888 C C . VAL A 1 384 ? -7.637 -5.316 -5.926 1 96.75 384 VAL A C 1
ATOM 2890 O O . VAL A 1 384 ? -8.336 -6.047 -6.633 1 96.75 384 VAL A O 1
ATOM 2893 N N . GLY A 1 385 ? -7.312 -5.66 -4.652 1 95.31 385 GLY A N 1
ATOM 2894 C CA . GLY A 1 385 ? -7.988 -6.754 -3.967 1 95.31 385 GLY A CA 1
ATOM 2895 C C . GLY A 1 385 ? -7.148 -8.016 -3.885 1 95.31 385 GLY A C 1
ATOM 2896 O O . GLY A 1 385 ? -5.996 -8.031 -4.324 1 95.31 385 GLY A O 1
ATOM 2897 N N . GLU A 1 386 ? -7.703 -9.078 -3.385 1 95.62 386 GLU A N 1
ATOM 2898 C CA . GLU A 1 386 ? -6.961 -10.281 -3.008 1 95.62 386 GLU A CA 1
ATOM 2899 C C . GLU A 1 386 ? -7.254 -11.43 -3.969 1 95.62 386 GLU A C 1
ATOM 2901 O O . GLU A 1 386 ? -6.945 -12.586 -3.672 1 95.62 386 GLU A O 1
ATOM 2906 N N . TYR A 1 387 ? -7.848 -11.117 -5.078 1 93.19 387 TYR A N 1
ATOM 2907 C CA . TYR A 1 387 ? -8.211 -12.117 -6.078 1 93.19 387 TYR A CA 1
ATOM 2908 C C . TYR A 1 387 ? -8.078 -11.547 -7.488 1 93.19 387 TYR A C 1
ATOM 2910 O O . TYR A 1 387 ? -8.75 -10.57 -7.832 1 93.19 387 TYR A O 1
ATOM 2918 N N . THR A 1 388 ? -7.285 -12.125 -8.266 1 89 388 THR A N 1
ATOM 2919 C CA . THR A 1 388 ? -6.98 -11.516 -9.555 1 89 388 THR A CA 1
ATOM 2920 C C . THR A 1 388 ? -7.707 -12.242 -10.68 1 89 388 THR A C 1
ATOM 2922 O O . THR A 1 388 ? -7.555 -11.898 -11.852 1 89 388 THR A O 1
ATOM 2925 N N . ALA A 1 389 ? -8.562 -13.297 -10.172 1 83.69 389 ALA A N 1
ATOM 2926 C CA . ALA A 1 389 ? -9.336 -13.938 -11.227 1 83.69 389 ALA A CA 1
ATOM 2927 C C . ALA A 1 389 ? -10.344 -12.961 -11.836 1 83.69 389 ALA A C 1
ATOM 2929 O O . ALA A 1 389 ? -11.055 -12.266 -11.109 1 83.69 389 ALA A O 1
ATOM 2930 N N . GLY A 1 390 ? -10.406 -12.57 -12.953 1 72.06 390 GLY A N 1
ATOM 2931 C CA . GLY A 1 390 ? -11.398 -11.727 -13.602 1 72.06 390 GLY A CA 1
ATOM 2932 C C . GLY A 1 390 ? -10.984 -10.266 -13.68 1 72.06 390 GLY A C 1
ATOM 2933 O O . GLY A 1 390 ? -11.82 -9.391 -13.906 1 72.06 390 GLY A O 1
ATOM 2934 N N . LEU A 1 391 ? -9.789 -10 -13.203 1 78.88 391 LEU A N 1
ATOM 2935 C CA . LEU A 1 391 ? -9.266 -8.641 -13.32 1 78.88 391 LEU A CA 1
ATOM 2936 C C . LEU A 1 391 ? -9.664 -8.023 -14.656 1 78.88 391 LEU A C 1
ATOM 2938 O O . LEU A 1 391 ? -9.992 -6.836 -14.719 1 78.88 391 LEU A O 1
ATOM 2942 N N . ASN A 1 392 ? -9.797 -8.836 -15.594 1 72.25 392 ASN A N 1
ATOM 2943 C CA . ASN A 1 392 ? -10.086 -8.352 -16.938 1 72.25 392 ASN A CA 1
ATOM 2944 C C . ASN A 1 392 ? -11.547 -7.93 -17.078 1 72.25 392 ASN A C 1
ATOM 2946 O O . ASN A 1 392 ? -11.891 -7.172 -17.984 1 72.25 392 ASN A O 1
ATOM 2950 N N . MET A 1 393 ? -12.359 -8.445 -16.234 1 70.69 393 MET A N 1
ATOM 2951 C CA . MET A 1 393 ? -13.773 -8.094 -16.266 1 70.69 393 MET A CA 1
ATOM 2952 C C . MET A 1 393 ? -13.984 -6.637 -15.867 1 70.69 393 MET A C 1
ATOM 2954 O O . MET A 1 393 ? -15.039 -6.059 -16.125 1 70.69 393 MET A O 1
ATOM 2958 N N . THR A 1 394 ? -12.984 -6.055 -15.258 1 75.25 394 THR A N 1
ATOM 2959 C CA . THR A 1 394 ? -13.055 -4.656 -14.844 1 75.25 394 THR A CA 1
ATOM 2960 C C . THR A 1 394 ? -12.297 -3.764 -15.82 1 75.25 394 THR A C 1
ATOM 2962 O O . THR A 1 394 ? -12.133 -2.566 -15.578 1 75.25 394 THR A O 1
ATOM 2965 N N . GLY A 1 395 ? -11.773 -4.367 -16.891 1 79.44 395 GLY A N 1
ATOM 2966 C CA . GLY A 1 395 ? -11 -3.604 -17.859 1 79.44 395 GLY A CA 1
ATOM 2967 C C . GLY A 1 395 ? -9.523 -3.533 -17.516 1 79.44 395 GLY A C 1
ATOM 2968 O O . GLY A 1 395 ? -8.734 -2.932 -18.234 1 79.44 395 GLY A O 1
ATOM 2969 N N . PHE A 1 396 ? -9.172 -4.18 -16.438 1 84.75 396 PHE A N 1
ATOM 2970 C CA . PHE A 1 396 ? -7.77 -4.215 -16.047 1 84.75 396 PHE A CA 1
ATOM 2971 C C . PHE A 1 396 ? -7.078 -5.449 -16.609 1 84.75 396 PHE A C 1
ATOM 2973 O O . PHE A 1 396 ? -7.641 -6.547 -16.594 1 84.75 396 PHE A O 1
ATOM 2980 N N . SER A 1 397 ? -5.965 -5.316 -17.25 1 80.94 397 SER A N 1
ATOM 2981 C CA . SER A 1 397 ? -5.191 -6.441 -17.766 1 80.94 397 SER A CA 1
ATOM 2982 C C . SER A 1 397 ? -4.109 -6.867 -16.781 1 80.94 397 SER A C 1
ATOM 2984 O O . SER A 1 397 ? -3.562 -7.969 -16.891 1 80.94 397 SER A O 1
ATOM 2986 N N . ASN A 1 398 ? -3.74 -6.082 -15.984 1 89.88 398 ASN A N 1
ATOM 2987 C CA . ASN A 1 398 ? -2.807 -6.227 -14.867 1 89.88 398 ASN A CA 1
ATOM 2988 C C . ASN A 1 398 ? -2.973 -5.105 -13.852 1 89.88 398 ASN A C 1
ATOM 2990 O O . ASN A 1 398 ? -3.977 -4.391 -13.867 1 89.88 398 ASN A O 1
ATOM 2994 N N . TYR A 1 399 ? -2.104 -5.039 -12.836 1 93.06 399 TYR A N 1
ATOM 2995 C CA . TYR A 1 399 ? -2.205 -3.963 -11.852 1 93.06 399 TYR A CA 1
ATOM 2996 C C . TYR A 1 399 ? -0.831 -3.381 -11.539 1 93.06 399 TYR A C 1
ATOM 2998 O O . TYR A 1 399 ? 0.163 -4.109 -11.492 1 93.06 399 TYR A O 1
ATOM 3006 N N . ASP A 1 400 ? -0.759 -2.107 -11.336 1 96.38 400 ASP A N 1
ATOM 3007 C CA . ASP A 1 400 ? 0.48 -1.351 -11.188 1 96.38 400 ASP A CA 1
ATOM 3008 C C . ASP A 1 400 ? 1.063 -1.517 -9.789 1 96.38 400 ASP A C 1
ATOM 3010 O O . ASP A 1 400 ? 1.956 -2.34 -9.578 1 96.38 400 ASP A O 1
ATOM 3014 N N . ILE A 1 401 ? 0.445 -1.014 -8.766 1 98.38 401 ILE A N 1
ATOM 3015 C CA . ILE A 1 401 ? 1.018 -1.016 -7.426 1 98.38 401 ILE A CA 1
ATOM 3016 C C . ILE A 1 401 ? 0.501 -2.223 -6.648 1 98.38 401 ILE A C 1
ATOM 3018 O O . ILE A 1 401 ? -0.71 -2.43 -6.543 1 98.38 401 ILE A O 1
ATOM 3022 N N . GLY A 1 402 ? 1.438 -3.018 -6.098 1 98.56 402 GLY A N 1
ATOM 3023 C CA . GLY A 1 402 ? 1.141 -4.203 -5.312 1 98.56 402 GLY A CA 1
ATOM 3024 C C . GLY A 1 402 ? 2.027 -5.387 -5.66 1 98.56 402 GLY A C 1
ATOM 3025 O O . GLY A 1 402 ? 2.365 -5.594 -6.828 1 98.56 402 GLY A O 1
ATOM 3026 N N . THR A 1 403 ? 2.381 -6.219 -4.699 1 98.62 403 THR A N 1
ATOM 3027 C CA . THR A 1 403 ? 3.23 -7.387 -4.914 1 98.62 403 THR A CA 1
ATOM 3028 C C . THR A 1 403 ? 2.525 -8.414 -5.793 1 98.62 403 THR A C 1
ATOM 3030 O O . THR A 1 403 ? 1.294 -8.438 -5.867 1 98.62 403 THR A O 1
ATOM 3033 N N . LEU A 1 404 ? 3.318 -9.203 -6.508 1 98.25 404 LEU A N 1
ATOM 3034 C CA . LEU A 1 404 ? 2.777 -10.188 -7.438 1 98.25 404 LEU A CA 1
ATOM 3035 C C . LEU A 1 404 ? 3.162 -11.602 -7.012 1 98.25 404 LEU A C 1
ATOM 3037 O O . LEU A 1 404 ? 4.051 -12.211 -7.609 1 98.25 404 LEU A O 1
ATOM 3041 N N . PRO A 1 405 ? 2.379 -12.188 -6.09 1 98.19 405 PRO A N 1
ATOM 3042 C CA . PRO A 1 405 ? 2.721 -13.508 -5.559 1 98.19 405 PRO A CA 1
ATOM 3043 C C . PRO A 1 405 ? 2.191 -14.648 -6.422 1 98.19 405 PRO A C 1
ATOM 3045 O O . PRO A 1 405 ? 2.57 -15.805 -6.223 1 98.19 405 PRO A O 1
ATOM 3048 N N . ILE A 1 406 ? 1.288 -14.375 -7.371 1 97.5 406 ILE A N 1
ATOM 3049 C CA . ILE A 1 406 ? 0.715 -15.383 -8.258 1 97.5 406 ILE A CA 1
ATOM 3050 C C . ILE A 1 406 ? 0.157 -14.711 -9.508 1 97.5 406 ILE A C 1
ATOM 3052 O O . ILE A 1 406 ? -0.122 -13.508 -9.5 1 97.5 406 ILE A O 1
ATOM 3056 N N . GLY A 1 407 ? 0.041 -15.438 -10.609 1 95.38 407 GLY A N 1
ATOM 3057 C CA . GLY A 1 407 ? -0.475 -14.898 -11.859 1 95.38 407 GLY A CA 1
ATOM 3058 C C . GLY A 1 407 ? -1.99 -14.898 -11.93 1 95.38 407 GLY A C 1
ATOM 3059 O O . GLY A 1 407 ? -2.664 -14.938 -10.898 1 95.38 407 GLY A O 1
ATOM 3060 N N . GLY A 1 408 ? -2.541 -14.695 -13.188 1 93.44 408 GLY A N 1
ATOM 3061 C CA . GLY A 1 408 ? -3.979 -14.625 -13.391 1 93.44 408 GLY A CA 1
ATOM 3062 C C . GLY A 1 408 ? -4.531 -15.836 -14.117 1 93.44 408 GLY A C 1
ATOM 3063 O O . GLY A 1 408 ? -3.789 -16.766 -14.461 1 93.44 408 GLY A O 1
ATOM 3064 N N . GLY A 1 409 ? -5.844 -15.891 -14.25 1 91.44 409 GLY A N 1
ATOM 3065 C CA . GLY A 1 409 ? -6.512 -17 -14.922 1 91.44 409 GLY A CA 1
ATOM 3066 C C . GLY A 1 409 ? -6.941 -18.094 -13.969 1 91.44 409 GLY A C 1
ATOM 3067 O O . GLY A 1 409 ? -7.094 -17.859 -12.766 1 91.44 409 GLY A O 1
ATOM 3068 N N . SER A 1 410 ? -7.117 -19.25 -14.461 1 90.44 410 SER A N 1
ATOM 3069 C CA . SER A 1 410 ? -7.652 -20.359 -13.68 1 90.44 410 SER A CA 1
ATOM 3070 C C . SER A 1 410 ? -6.621 -20.891 -12.68 1 90.44 410 SER A C 1
ATOM 3072 O O . SER A 1 410 ? -6.973 -21.578 -11.727 1 90.44 410 SER A O 1
ATOM 3074 N N . GLY A 1 411 ? -5.359 -20.531 -12.906 1 92.56 411 GLY A N 1
ATOM 3075 C CA . GLY A 1 411 ? -4.309 -21.047 -12.047 1 92.56 411 GLY A CA 1
ATOM 3076 C C . GLY A 1 411 ? -4.066 -20.188 -10.82 1 92.56 411 GLY A C 1
ATOM 3077 O O . GLY A 1 411 ? -3.24 -20.516 -9.969 1 92.56 411 GLY A O 1
ATOM 3078 N N . THR A 1 412 ? -4.84 -19.109 -10.664 1 93.81 412 THR A N 1
ATOM 3079 C CA . THR A 1 412 ? -4.641 -18.172 -9.555 1 93.81 412 THR A CA 1
ATOM 3080 C C . THR A 1 412 ? -5.289 -18.703 -8.281 1 93.81 412 THR A C 1
ATOM 3082 O O . THR A 1 412 ? -5.641 -19.891 -8.203 1 93.81 412 THR A O 1
ATOM 3085 N N . GLY A 1 413 ? -5.281 -17.938 -7.172 1 94.5 413 GLY A N 1
ATOM 3086 C CA . GLY A 1 413 ? -5.953 -18.234 -5.918 1 94.5 413 GLY A CA 1
ATOM 3087 C C . GLY A 1 413 ? -6.445 -17 -5.195 1 94.5 413 GLY A C 1
ATOM 3088 O O . GLY A 1 413 ? -5.973 -15.891 -5.457 1 94.5 413 GLY A O 1
ATOM 3089 N N . ARG A 1 414 ? -7.426 -17.234 -4.43 1 94.62 414 ARG A N 1
ATOM 3090 C CA . ARG A 1 414 ? -7.957 -16.156 -3.594 1 94.62 414 ARG A CA 1
ATOM 3091 C C . ARG A 1 414 ? -7.215 -16.094 -2.264 1 94.62 414 ARG A C 1
ATOM 3093 O O . ARG A 1 414 ? -7.195 -17.062 -1.505 1 94.62 414 ARG A O 1
ATOM 3100 N N . PHE A 1 415 ? -6.703 -14.93 -1.956 1 96.81 415 PHE A N 1
ATOM 3101 C CA . PHE A 1 415 ? -5.906 -14.766 -0.746 1 96.81 415 PHE A CA 1
ATOM 3102 C C . PHE A 1 415 ? -6.797 -14.453 0.451 1 96.81 415 PHE A C 1
ATOM 3104 O O . PHE A 1 415 ? -7.734 -13.664 0.342 1 96.81 415 PHE A O 1
ATOM 3111 N N . SER A 1 416 ? -6.527 -15.141 1.603 1 96.25 416 SER A N 1
ATOM 3112 C CA . SER A 1 416 ? -7.094 -14.688 2.867 1 96.25 416 SER A CA 1
ATOM 3113 C C . SER A 1 416 ? -6.234 -13.602 3.5 1 96.25 416 SER A C 1
ATOM 3115 O O . SER A 1 416 ? -6.703 -12.852 4.359 1 96.25 416 SER A O 1
ATOM 3117 N N . TYR A 1 417 ? -4.965 -13.547 3.127 1 96.94 417 TYR A N 1
ATOM 3118 C CA . TYR A 1 417 ? -4.012 -12.508 3.492 1 96.94 417 TYR A CA 1
ATOM 3119 C C . TYR A 1 417 ? -2.768 -12.57 2.615 1 96.94 417 TYR A C 1
ATOM 3121 O O . TYR A 1 417 ? -2.545 -13.555 1.915 1 96.94 417 TYR A O 1
ATOM 3129 N N . VAL A 1 418 ? -2.039 -11.539 2.564 1 97.94 418 VAL A N 1
ATOM 3130 C CA . VAL A 1 418 ? -0.701 -11.516 1.979 1 97.94 418 VAL A CA 1
ATOM 3131 C C . VAL A 1 418 ? 0.232 -10.688 2.855 1 97.94 418 VAL A C 1
ATOM 3133 O O . VAL A 1 418 ? -0.208 -9.75 3.523 1 97.94 418 VAL A O 1
ATOM 3136 N N . VAL A 1 419 ? 1.473 -11.07 3.006 1 98.31 419 VAL A N 1
ATOM 3137 C CA . VAL A 1 419 ? 2.523 -10.227 3.555 1 98.31 419 VAL A CA 1
ATOM 3138 C C . VAL A 1 419 ? 3.387 -9.672 2.422 1 98.31 419 VAL A C 1
ATOM 3140 O O . VAL A 1 419 ? 4.098 -10.422 1.751 1 98.31 419 VAL A O 1
ATOM 3143 N N . SER A 1 420 ? 3.332 -8.406 2.162 1 98.69 420 SER A N 1
ATOM 3144 C CA . SER A 1 420 ? 4.102 -7.816 1.072 1 98.69 420 SER A CA 1
ATOM 3145 C C . SER A 1 420 ? 5.566 -7.648 1.457 1 98.69 420 SER A C 1
ATOM 3147 O O . SER A 1 420 ? 5.91 -7.676 2.641 1 98.69 420 SER A O 1
ATOM 3149 N N . PRO A 1 421 ? 6.461 -7.469 0.497 1 98.94 421 PRO A N 1
ATOM 3150 C CA . PRO A 1 421 ? 7.867 -7.211 0.809 1 98.94 421 PRO A CA 1
ATOM 3151 C C . PRO A 1 421 ? 8.062 -5.996 1.71 1 98.94 421 PRO A C 1
ATOM 3153 O O . PRO A 1 421 ? 8.828 -6.047 2.672 1 98.94 421 PRO A O 1
ATOM 3156 N N . LEU A 1 422 ? 7.359 -4.906 1.431 1 98.88 422 LEU A N 1
ATOM 3157 C CA . LEU A 1 422 ? 7.488 -3.697 2.234 1 98.88 422 LEU A CA 1
ATOM 3158 C C . LEU A 1 422 ? 7.078 -3.959 3.682 1 98.88 422 LEU A C 1
ATOM 3160 O O . LEU A 1 422 ? 7.762 -3.525 4.613 1 98.88 422 LEU A O 1
ATOM 3164 N N . GLU A 1 423 ? 5.934 -4.613 3.879 1 98.44 423 GLU A N 1
ATOM 3165 C CA . GLU A 1 423 ? 5.465 -4.934 5.223 1 98.44 423 GLU A CA 1
ATOM 3166 C C . GLU A 1 423 ? 6.504 -5.746 5.992 1 98.44 423 GLU A C 1
ATOM 3168 O O . GLU A 1 423 ? 6.777 -5.469 7.16 1 98.44 423 GLU A O 1
ATOM 3173 N N . ALA A 1 424 ? 7.055 -6.777 5.348 1 98.75 424 ALA A N 1
ATOM 3174 C CA . ALA A 1 424 ? 8.023 -7.652 5.996 1 98.75 424 ALA A CA 1
ATOM 3175 C C . ALA A 1 424 ? 9.305 -6.895 6.336 1 98.75 424 ALA A C 1
ATOM 3177 O O . ALA A 1 424 ? 9.883 -7.086 7.414 1 98.75 424 ALA A O 1
ATOM 3178 N N . ILE A 1 425 ? 9.812 -6.051 5.449 1 98.81 425 ILE A N 1
ATOM 3179 C CA . ILE A 1 425 ? 11.055 -5.32 5.645 1 98.81 425 ILE A CA 1
ATOM 3180 C C . ILE A 1 425 ? 10.867 -4.262 6.73 1 98.81 425 ILE A C 1
ATOM 3182 O O . ILE A 1 425 ? 11.766 -4.039 7.551 1 98.81 425 ILE A O 1
ATOM 3186 N N . LYS A 1 426 ? 9.719 -3.518 6.711 1 98.38 426 LYS A N 1
ATOM 3187 C CA . LYS A 1 426 ? 9.406 -2.596 7.797 1 98.38 426 LYS A CA 1
ATOM 3188 C C . LYS A 1 426 ? 9.461 -3.301 9.148 1 98.38 426 LYS A C 1
ATOM 3190 O O . LYS A 1 426 ? 9.992 -2.758 10.117 1 98.38 426 LYS A O 1
ATOM 3195 N N . ALA A 1 427 ? 8.844 -4.512 9.227 1 97.56 427 ALA A N 1
ATOM 3196 C CA . ALA A 1 427 ? 8.82 -5.273 10.477 1 97.56 427 ALA A CA 1
ATOM 3197 C C . ALA A 1 427 ? 10.234 -5.633 10.922 1 97.56 427 ALA A C 1
ATOM 3199 O O . ALA A 1 427 ? 10.57 -5.5 12.102 1 97.56 427 ALA A O 1
ATOM 3200 N N . ARG A 1 428 ? 11.086 -6.117 9.953 1 98 428 ARG A N 1
ATOM 3201 C CA . ARG A 1 428 ? 12.477 -6.445 10.266 1 98 428 ARG A CA 1
ATOM 3202 C C . ARG A 1 428 ? 13.234 -5.215 10.75 1 98 428 ARG A C 1
ATOM 3204 O O . ARG A 1 428 ? 13.977 -5.285 11.734 1 98 428 ARG A O 1
ATOM 3211 N N . GLY A 1 429 ? 13.055 -4.082 10.008 1 97.62 429 GLY A N 1
ATOM 3212 C CA . GLY A 1 429 ? 13.703 -2.844 10.406 1 97.62 429 GLY A CA 1
ATOM 3213 C C . GLY A 1 429 ? 13.336 -2.396 11.805 1 97.62 429 GLY A C 1
ATOM 3214 O O . GLY A 1 429 ? 14.203 -1.975 12.578 1 97.62 429 GLY A O 1
ATOM 3215 N N . ARG A 1 430 ? 12.086 -2.469 12.133 1 95.5 430 ARG A N 1
ATOM 3216 C CA . ARG A 1 430 ? 11.602 -2.084 13.453 1 95.5 430 ARG A CA 1
ATOM 3217 C C . ARG A 1 430 ? 12.25 -2.924 14.547 1 95.5 430 ARG A C 1
ATOM 3219 O O . ARG A 1 430 ? 12.516 -2.428 15.648 1 95.5 430 ARG A O 1
ATOM 3226 N N . ASP A 1 431 ? 12.492 -4.184 14.305 1 96.06 431 ASP A N 1
ATOM 3227 C CA . ASP A 1 431 ? 13.047 -5.117 15.281 1 96.06 431 ASP A CA 1
ATOM 3228 C C . ASP A 1 431 ? 14.398 -4.633 15.797 1 96.06 431 ASP A C 1
ATOM 3230 O O . ASP A 1 431 ? 14.742 -4.855 16.953 1 96.06 431 ASP A O 1
ATOM 3234 N N . TYR A 1 432 ? 15.195 -3.961 14.914 1 96.19 432 TYR A N 1
ATOM 3235 C CA . TYR A 1 432 ? 16.516 -3.561 15.383 1 96.19 432 TYR A CA 1
ATOM 3236 C C . TYR A 1 432 ? 16.719 -2.059 15.234 1 96.19 432 TYR A C 1
ATOM 3238 O O . TYR A 1 432 ? 17.844 -1.571 15.242 1 96.19 432 TYR A O 1
ATOM 3246 N N . GLY A 1 433 ? 15.656 -1.311 15.039 1 95.06 433 GLY A N 1
ATOM 3247 C CA . GLY A 1 433 ? 15.664 0.141 15.125 1 95.06 433 GLY A CA 1
ATOM 3248 C C . GLY A 1 433 ? 16.172 0.81 13.859 1 95.06 433 GLY A C 1
ATOM 3249 O O . GLY A 1 433 ? 16.75 1.897 13.922 1 95.06 433 GLY A O 1
ATOM 3250 N N . ALA A 1 434 ? 16 0.162 12.672 1 97.25 434 ALA A N 1
ATOM 3251 C CA . ALA A 1 434 ? 16.422 0.752 11.398 1 97.25 434 ALA A CA 1
ATOM 3252 C C . ALA A 1 434 ? 15.359 1.71 10.867 1 97.25 434 ALA A C 1
ATOM 3254 O O . ALA A 1 434 ? 14.172 1.554 11.156 1 97.25 434 ALA A O 1
ATOM 3255 N N . LEU A 1 435 ? 15.836 2.752 10.141 1 97.44 435 LEU A N 1
ATOM 3256 C CA . LEU A 1 435 ? 14.945 3.594 9.344 1 97.44 435 LEU A CA 1
ATOM 3257 C C . LEU A 1 435 ? 14.656 2.951 7.992 1 97.44 435 LEU A C 1
ATOM 3259 O O . LEU A 1 435 ? 15.57 2.512 7.297 1 97.44 435 LEU A O 1
ATOM 3263 N N . VAL A 1 436 ? 13.398 2.824 7.656 1 98.56 436 VAL A N 1
ATOM 3264 C CA . 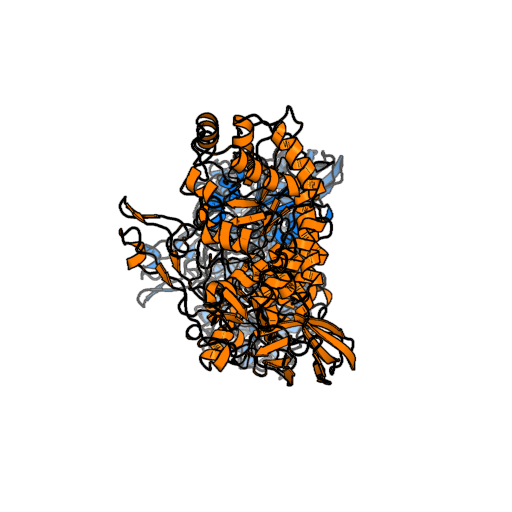VAL A 1 436 ? 12.992 2.303 6.355 1 98.56 436 VAL A CA 1
ATOM 3265 C C . VAL A 1 436 ? 12.336 3.414 5.535 1 98.56 436 VAL A C 1
ATOM 3267 O O . VAL A 1 436 ? 11.305 3.955 5.93 1 98.56 436 VAL A O 1
ATOM 3270 N N . GLN A 1 437 ? 12.945 3.807 4.453 1 97.94 437 GLN A N 1
ATOM 3271 C CA . GLN A 1 437 ? 12.398 4.727 3.461 1 97.94 437 GLN A CA 1
ATOM 3272 C C . GLN A 1 437 ? 11.82 3.965 2.268 1 97.94 437 GLN A C 1
ATOM 3274 O O . GLN A 1 437 ? 12.312 2.893 1.911 1 97.94 437 GLN A O 1
ATOM 3279 N N . TYR A 1 438 ? 10.75 4.477 1.673 1 98.56 438 TYR A N 1
ATOM 3280 C CA . TYR A 1 438 ? 10.203 3.664 0.591 1 98.56 438 TYR A CA 1
ATOM 3281 C C . TYR A 1 438 ? 9.469 4.531 -0.425 1 98.56 438 TYR A C 1
ATOM 3283 O O . TYR A 1 438 ? 8.914 5.574 -0.074 1 98.56 438 TYR A O 1
ATOM 3291 N N . PHE A 1 439 ? 9.484 4.195 -1.646 1 98.25 439 PHE A N 1
ATOM 3292 C CA . PHE A 1 439 ? 8.797 4.707 -2.826 1 98.25 439 PHE A CA 1
ATOM 3293 C C . PHE A 1 439 ? 8.234 3.564 -3.664 1 98.25 439 PHE A C 1
ATOM 3295 O O . PHE A 1 439 ? 8.992 2.789 -4.25 1 98.25 439 PHE A O 1
ATOM 3302 N N . THR A 1 440 ? 6.871 3.443 -3.801 1 98.75 440 THR A N 1
ATOM 3303 C CA . THR A 1 440 ? 6.328 2.275 -4.484 1 98.75 440 THR A CA 1
ATOM 3304 C C . THR A 1 440 ? 5.496 2.697 -5.695 1 98.75 440 THR A C 1
ATOM 3306 O O . THR A 1 440 ? 4.801 1.874 -6.293 1 98.75 440 THR A O 1
ATOM 3309 N N . ASP A 1 441 ? 5.461 4.004 -6.051 1 98.19 441 ASP A N 1
ATOM 3310 C CA . ASP A 1 441 ? 4.891 4.504 -7.297 1 98.19 441 ASP A CA 1
ATOM 3311 C C . ASP A 1 441 ? 5.973 4.711 -8.352 1 98.19 441 ASP A C 1
ATOM 3313 O O . ASP A 1 441 ? 6.711 5.695 -8.305 1 98.19 441 ASP A O 1
ATOM 3317 N N . ASN A 1 442 ? 6.02 3.826 -9.336 1 98.56 442 ASN A N 1
ATOM 3318 C CA . ASN A 1 442 ? 7.07 3.875 -10.352 1 98.56 442 ASN A CA 1
ATOM 3319 C C . ASN A 1 442 ? 7.016 5.176 -11.148 1 98.56 442 ASN A C 1
ATOM 3321 O O . ASN A 1 442 ? 8.055 5.684 -11.586 1 98.56 442 ASN A O 1
ATOM 3325 N N . LYS A 1 443 ? 5.832 5.746 -11.406 1 97.12 443 LYS A N 1
ATOM 3326 C CA . LYS A 1 443 ? 5.711 7.008 -12.133 1 97.12 443 LYS A CA 1
ATOM 3327 C C . LYS A 1 443 ? 6.387 8.141 -11.367 1 97.12 443 LYS A C 1
ATOM 3329 O O . LYS A 1 443 ? 7.051 8.992 -11.969 1 97.12 443 LYS A O 1
ATOM 3334 N N . PHE A 1 444 ? 6.148 8.125 -10.023 1 97.25 444 PHE A N 1
ATOM 3335 C CA . PHE A 1 444 ? 6.785 9.141 -9.188 1 97.25 444 PHE A CA 1
ATOM 3336 C C . PHE A 1 444 ? 8.297 8.961 -9.18 1 97.25 444 PHE A C 1
ATOM 3338 O O . PHE A 1 444 ? 9.047 9.938 -9.258 1 97.25 444 PHE A O 1
ATOM 3345 N N . ILE A 1 445 ? 8.789 7.754 -9.086 1 97.44 445 ILE A N 1
ATOM 3346 C CA . ILE A 1 445 ? 10.211 7.441 -9.07 1 97.44 445 ILE A CA 1
ATOM 3347 C C . ILE A 1 445 ? 10.867 7.938 -10.352 1 97.44 445 ILE A C 1
ATOM 3349 O O . ILE A 1 445 ? 11.883 8.625 -10.312 1 97.44 445 ILE A O 1
ATOM 3353 N N . VAL A 1 446 ? 10.25 7.574 -11.508 1 97.44 446 VAL A N 1
ATOM 3354 C CA . VAL A 1 446 ? 10.828 7.887 -12.812 1 97.44 446 VAL A CA 1
ATOM 3355 C C . VAL A 1 446 ? 10.773 9.391 -13.055 1 97.44 446 VAL A C 1
ATOM 3357 O O . VAL A 1 446 ? 11.57 9.93 -13.82 1 97.44 446 VAL A O 1
ATOM 3360 N N . ALA A 1 447 ? 9.875 10.078 -12.297 1 95.44 447 ALA A N 1
ATOM 3361 C CA . ALA A 1 447 ? 9.766 11.531 -12.406 1 95.44 447 ALA A CA 1
ATOM 3362 C C . ALA A 1 447 ? 10.812 12.219 -11.531 1 95.44 447 ALA A C 1
ATOM 3364 O O . ALA A 1 447 ? 10.883 13.453 -11.492 1 95.44 447 ALA A O 1
ATOM 3365 N N . GLY A 1 448 ? 11.625 11.484 -10.812 1 94.44 448 GLY A N 1
ATOM 3366 C CA . GLY A 1 448 ? 12.703 12.055 -10.023 1 94.44 448 GLY A CA 1
ATOM 3367 C C . GLY A 1 448 ? 12.43 12.023 -8.531 1 94.44 448 GLY A C 1
ATOM 3368 O O . GLY A 1 448 ? 13.117 12.703 -7.762 1 94.44 448 GLY A O 1
ATOM 3369 N N . GLY A 1 449 ? 11.477 11.289 -8.062 1 94.5 449 GLY A N 1
ATOM 3370 C CA . GLY A 1 449 ? 11.039 11.266 -6.68 1 94.5 449 GLY A CA 1
ATOM 3371 C C . GLY A 1 449 ? 12.117 10.812 -5.715 1 94.5 449 GLY A C 1
ATOM 3372 O O . GLY A 1 449 ? 12.102 11.172 -4.539 1 94.5 449 GLY A O 1
ATOM 3373 N N . LEU A 1 450 ? 13.141 10.062 -6.164 1 95.5 450 LEU A N 1
ATOM 3374 C CA . LEU A 1 450 ? 14.18 9.516 -5.301 1 95.5 450 LEU A CA 1
ATOM 3375 C C . LEU A 1 450 ? 15.078 10.625 -4.762 1 95.5 450 LEU A C 1
ATOM 3377 O O . LEU A 1 450 ? 15.867 10.391 -3.842 1 95.5 450 LEU A O 1
ATOM 3381 N N . SER A 1 451 ? 14.93 11.828 -5.262 1 91.88 451 SER A N 1
ATOM 3382 C CA . SER A 1 451 ? 15.656 12.969 -4.707 1 91.88 451 SER A CA 1
ATOM 3383 C C . SER A 1 451 ? 15.297 13.195 -3.244 1 91.88 451 SER A C 1
ATOM 3385 O O . SER A 1 451 ? 16.047 13.844 -2.506 1 91.88 451 SER A O 1
ATOM 3387 N N . ASN A 1 452 ? 14.219 12.633 -2.766 1 91.81 452 ASN A N 1
ATOM 3388 C CA . ASN A 1 452 ? 13.727 12.82 -1.406 1 91.81 452 ASN A CA 1
ATOM 3389 C C . ASN A 1 452 ? 14.359 11.828 -0.437 1 91.81 452 ASN A C 1
ATOM 3391 O O . ASN A 1 452 ? 14.125 11.898 0.771 1 91.81 452 ASN A O 1
ATOM 3395 N N . LEU A 1 453 ? 15.211 10.953 -0.888 1 93.62 453 LEU A N 1
ATOM 3396 C CA . LEU A 1 453 ? 15.898 10.023 -0.001 1 93.62 453 LEU A CA 1
ATOM 3397 C C . LEU A 1 453 ? 16.812 10.773 0.965 1 93.62 453 LEU A C 1
ATOM 3399 O O . LEU A 1 453 ? 17.719 11.484 0.539 1 93.62 453 LEU A O 1
ATOM 3403 N N . ALA A 1 454 ? 16.578 10.617 2.234 1 93.12 454 ALA A N 1
ATOM 3404 C CA . ALA A 1 454 ? 17.406 11.188 3.291 1 93.12 454 ALA A CA 1
ATOM 3405 C C . ALA A 1 454 ? 17.109 10.531 4.637 1 93.12 454 ALA A C 1
ATOM 3407 O O . ALA A 1 454 ? 15.945 10.391 5.02 1 93.12 454 ALA A O 1
ATOM 3408 N N . PRO A 1 455 ? 18.109 10.047 5.383 1 92.88 455 PRO A N 1
ATOM 3409 C CA . PRO A 1 455 ? 19.531 10.07 5.016 1 92.88 455 PRO A CA 1
ATOM 3410 C C . PRO A 1 455 ? 19.875 9.094 3.887 1 92.88 455 PRO A C 1
ATOM 3412 O O . PRO A 1 455 ? 19 8.32 3.459 1 92.88 455 PRO A O 1
ATOM 3415 N N . GLN A 1 456 ? 21.031 9.219 3.391 1 94.12 456 GLN A N 1
ATOM 3416 C CA . GLN A 1 456 ? 21.5 8.297 2.359 1 94.12 456 GLN A CA 1
ATOM 3417 C C . GLN A 1 456 ? 21.359 6.844 2.82 1 94.12 456 GLN A C 1
ATOM 3419 O O . GLN A 1 456 ? 21.875 6.473 3.877 1 94.12 456 GLN A O 1
ATOM 3424 N N . PRO A 1 457 ? 20.719 6.016 2.041 1 97.19 457 PRO A N 1
ATOM 3425 C CA . PRO A 1 457 ? 20.516 4.629 2.465 1 97.19 457 PRO A CA 1
ATOM 3426 C C . PRO A 1 457 ? 21.812 3.814 2.428 1 97.19 457 PRO A C 1
ATOM 3428 O O . PRO A 1 457 ? 22.641 4 1.531 1 97.19 457 PRO A O 1
ATOM 3431 N N . ASP A 1 458 ? 21.891 2.855 3.422 1 98.06 458 ASP A N 1
ATOM 3432 C CA . ASP A 1 458 ? 22.953 1.869 3.383 1 98.06 458 ASP A CA 1
ATOM 3433 C C . ASP A 1 458 ? 22.75 0.875 2.242 1 98.06 458 ASP A C 1
ATOM 3435 O O . ASP A 1 458 ? 23.719 0.342 1.692 1 98.06 458 ASP A O 1
ATOM 3439 N N . VAL A 1 459 ? 21.5 0.625 1.896 1 98.69 459 VAL A N 1
ATOM 3440 C CA . VAL A 1 459 ? 21.109 -0.325 0.857 1 98.69 459 VAL A CA 1
ATOM 3441 C C . VAL A 1 459 ? 19.781 0.095 0.243 1 98.69 459 VAL A C 1
ATOM 3443 O O . VAL A 1 459 ? 18.906 0.601 0.942 1 98.69 459 VAL A O 1
ATOM 3446 N N . CYS A 1 460 ? 19.641 0.005 -1.033 1 98.88 460 CYS A N 1
ATOM 3447 C CA . CYS A 1 460 ? 18.391 0.174 -1.758 1 98.88 460 CYS A CA 1
ATOM 3448 C C . CYS A 1 460 ? 17.891 -1.16 -2.297 1 98.88 460 CYS A C 1
ATOM 3450 O O . CYS A 1 460 ? 18.562 -1.798 -3.111 1 98.88 460 CYS A O 1
ATOM 3452 N N . LEU A 1 461 ? 16.797 -1.628 -1.794 1 98.94 461 LEU A N 1
ATOM 3453 C CA . LEU A 1 461 ? 16.125 -2.83 -2.275 1 98.94 461 LEU A CA 1
ATOM 3454 C C . LEU A 1 461 ? 15.062 -2.479 -3.318 1 98.94 461 LEU A C 1
ATOM 3456 O O . LEU A 1 461 ? 14.07 -1.825 -3.002 1 98.94 461 LEU A O 1
ATOM 3460 N N . VAL A 1 462 ? 15.25 -2.861 -4.531 1 98.94 462 VAL A N 1
ATOM 3461 C CA . VAL A 1 462 ? 14.344 -2.529 -5.629 1 98.94 462 VAL A CA 1
ATOM 3462 C C . VAL A 1 462 ? 13.516 -3.754 -6 1 98.94 462 VAL A C 1
ATOM 3464 O O . VAL A 1 462 ? 14.062 -4.809 -6.332 1 98.94 462 VAL A O 1
ATOM 3467 N N . PHE A 1 463 ? 12.211 -3.613 -5.965 1 98.94 463 PHE A N 1
ATOM 3468 C CA . PHE A 1 463 ? 11.289 -4.699 -6.281 1 98.94 463 PHE A CA 1
ATOM 3469 C C . PHE A 1 463 ? 10.578 -4.441 -7.605 1 98.94 463 PHE A C 1
ATOM 3471 O O . PHE A 1 463 ? 9.867 -3.445 -7.75 1 98.94 463 PHE A O 1
ATOM 3478 N N . VAL A 1 464 ? 10.734 -5.305 -8.578 1 98.88 464 VAL A N 1
ATOM 3479 C CA . VAL A 1 464 ? 10.117 -5.211 -9.898 1 98.88 464 VAL A CA 1
ATOM 3480 C C . VAL A 1 464 ? 9.289 -6.461 -10.172 1 98.88 464 VAL A C 1
ATOM 3482 O O . VAL A 1 464 ? 9.414 -7.465 -9.469 1 98.88 464 VAL A O 1
ATOM 3485 N N . LYS A 1 465 ? 8.391 -6.441 -11.188 1 98.62 465 LYS A N 1
ATOM 3486 C CA . LYS A 1 465 ? 7.508 -7.586 -11.391 1 98.62 465 LYS A CA 1
ATOM 3487 C C . LYS A 1 465 ? 7.117 -7.727 -12.859 1 98.62 465 LYS A C 1
ATOM 3489 O O . LYS A 1 465 ? 7.215 -6.766 -13.625 1 98.62 465 LYS A O 1
ATOM 3494 N N . SER A 1 466 ? 6.688 -8.875 -13.25 1 98.38 466 SER A N 1
ATOM 3495 C CA . SER A 1 466 ? 6.156 -9.219 -14.562 1 98.38 466 SER A CA 1
ATOM 3496 C C . SER A 1 466 ? 4.883 -10.047 -14.445 1 98.38 466 SER A C 1
ATOM 3498 O O . SER A 1 466 ? 4.887 -11.133 -13.859 1 98.38 466 SER A O 1
ATOM 3500 N N . TRP A 1 467 ? 3.818 -9.586 -15.047 1 97.12 467 TRP A N 1
ATOM 3501 C CA . TRP A 1 467 ? 2.508 -10.227 -15.016 1 97.12 467 TRP A CA 1
ATOM 3502 C C . TRP A 1 467 ? 2.426 -11.352 -16.031 1 97.12 467 TRP A C 1
ATOM 3504 O O . TRP A 1 467 ? 3.119 -11.328 -17.062 1 97.12 467 TRP A O 1
ATOM 3514 N N . ALA A 1 468 ? 1.677 -12.383 -15.789 1 96.12 468 ALA A N 1
ATOM 3515 C CA . ALA A 1 468 ? 1.302 -13.438 -16.734 1 96.12 468 ALA A CA 1
ATOM 3516 C C . ALA A 1 468 ? -0.027 -14.07 -16.344 1 96.12 468 ALA A C 1
ATOM 3518 O O . ALA A 1 468 ? -0.35 -14.172 -15.148 1 96.12 468 ALA A O 1
ATOM 3519 N N . GLU A 1 469 ? -0.786 -14.531 -17.328 1 94.5 469 GLU A N 1
ATOM 3520 C CA . GLU A 1 469 ? -2.09 -15.133 -17.047 1 94.5 469 GLU A CA 1
ATOM 3521 C C . GLU A 1 469 ? -2.52 -16.062 -18.188 1 94.5 469 GLU A C 1
ATOM 3523 O O . GLU A 1 469 ? -1.962 -16 -19.281 1 94.5 469 GLU A O 1
ATOM 3528 N N . GLU A 1 470 ? -3.465 -16.859 -17.891 1 93.75 470 GLU A N 1
ATOM 3529 C CA . GLU A 1 470 ? -4.156 -17.641 -18.906 1 93.75 470 GLU A CA 1
ATOM 3530 C C . GLU A 1 470 ? -4.871 -16.75 -19.906 1 93.75 470 GLU A C 1
ATOM 3532 O O . GLU A 1 470 ? -5.477 -15.742 -19.531 1 93.75 470 GLU A O 1
ATOM 3537 N N . GLY A 1 471 ? -4.754 -17.125 -21.156 1 92.31 471 GLY A N 1
ATOM 3538 C CA . GLY A 1 471 ? -5.512 -16.422 -22.188 1 92.31 471 GLY A CA 1
ATOM 3539 C C . GLY A 1 471 ? -4.688 -15.406 -22.953 1 92.31 471 GLY A C 1
ATOM 3540 O O . GLY A 1 471 ? -5.062 -14.992 -24.047 1 92.31 471 GLY A O 1
ATOM 3541 N N . THR A 1 472 ? -3.496 -15.078 -22.359 1 93.81 472 THR A N 1
ATOM 3542 C CA . THR A 1 472 ? -2.689 -14.039 -23 1 93.81 472 THR A CA 1
ATOM 3543 C C . THR A 1 472 ? -1.202 -14.352 -22.875 1 93.81 472 THR A C 1
ATOM 3545 O O . THR A 1 472 ? -0.696 -14.555 -21.766 1 93.81 472 THR A O 1
ATOM 3548 N N . ASP A 1 473 ? -0.484 -14.328 -24.031 1 96.38 473 ASP A N 1
ATOM 3549 C CA . ASP A 1 473 ? 0.969 -14.461 -24 1 96.38 473 ASP A CA 1
ATOM 3550 C C . ASP A 1 473 ? 1.631 -13.133 -23.641 1 96.38 473 ASP A C 1
ATOM 3552 O O . ASP A 1 473 ? 1.031 -12.07 -23.812 1 96.38 473 ASP A O 1
ATOM 3556 N N . ARG A 1 474 ? 2.818 -13.203 -23.062 1 95.81 474 ARG A N 1
ATOM 3557 C CA . ARG A 1 474 ? 3.527 -12 -22.641 1 95.81 474 ARG A CA 1
ATOM 3558 C C . ARG A 1 474 ? 4.016 -11.195 -23.844 1 95.81 474 ARG A C 1
ATOM 3560 O O . ARG A 1 474 ? 4.379 -11.773 -24.875 1 95.81 474 ARG A O 1
ATOM 3567 N N . PHE A 1 475 ? 4.152 -9.891 -23.688 1 92.69 475 PHE A N 1
ATOM 3568 C CA . PHE A 1 475 ? 4.559 -9.008 -24.766 1 92.69 475 PHE A CA 1
ATOM 3569 C C . PHE A 1 475 ? 6.023 -8.617 -24.625 1 92.69 475 PHE A C 1
ATOM 3571 O O . PHE A 1 475 ? 6.637 -8.141 -25.578 1 92.69 475 PHE A O 1
ATOM 3578 N N . SER A 1 476 ? 6.492 -8.82 -23.438 1 94.38 476 SER A N 1
ATOM 3579 C CA . SER A 1 476 ? 7.855 -8.391 -23.125 1 94.38 476 SER A CA 1
ATOM 3580 C C . SER A 1 476 ? 8.523 -9.336 -22.141 1 94.38 476 SER A C 1
ATOM 3582 O O . SER A 1 476 ? 7.84 -10.023 -21.375 1 94.38 476 SER A O 1
ATOM 3584 N N . LEU A 1 477 ? 9.836 -9.406 -22.281 1 97.94 477 LEU A N 1
ATOM 3585 C CA . LEU A 1 477 ? 10.602 -10.18 -21.312 1 97.94 477 LEU A CA 1
ATOM 3586 C C . LEU A 1 477 ? 11.336 -9.258 -20.344 1 97.94 477 LEU A C 1
ATOM 3588 O O . LEU A 1 477 ? 12.25 -9.688 -19.641 1 97.94 477 LEU A O 1
ATOM 3592 N N . LEU A 1 478 ? 10.977 -7.941 -20.359 1 98.19 478 LEU A N 1
ATOM 3593 C CA . LEU A 1 478 ? 11.414 -6.977 -19.359 1 98.19 478 LEU A CA 1
ATOM 3594 C C . LEU A 1 478 ? 10.367 -6.832 -18.25 1 98.19 478 LEU A C 1
ATOM 3596 O O . LEU A 1 478 ? 9.164 -6.805 -18.516 1 98.19 478 LEU A O 1
ATOM 3600 N N . PRO A 1 479 ? 10.891 -6.797 -16.969 1 98.38 479 PRO A N 1
ATOM 3601 C CA . PRO A 1 479 ? 9.898 -6.441 -15.953 1 98.38 479 PRO A CA 1
ATOM 3602 C C . PRO A 1 479 ? 9.133 -5.168 -16.297 1 98.38 479 PRO A C 1
ATOM 3604 O O . PRO A 1 479 ? 9.695 -4.242 -16.875 1 98.38 479 PRO A O 1
ATOM 3607 N N . GLU A 1 480 ? 7.891 -5.082 -15.844 1 97.94 480 GLU A N 1
ATOM 3608 C CA . GLU A 1 480 ? 6.938 -4.102 -16.344 1 97.94 480 GLU A CA 1
ATOM 3609 C C . GLU A 1 480 ? 6.965 -2.822 -15.508 1 97.94 480 GLU A C 1
ATOM 3611 O O . GLU A 1 480 ? 7.695 -2.736 -14.523 1 97.94 480 GLU A O 1
ATOM 3616 N N . TRP A 1 481 ? 6.227 -1.691 -16.031 1 97.75 481 TRP A N 1
ATOM 3617 C CA . TRP A 1 481 ? 5.938 -0.435 -15.344 1 97.75 481 TRP A CA 1
ATOM 3618 C C . TRP A 1 481 ? 7.203 0.395 -15.172 1 97.75 481 TRP A C 1
ATOM 3620 O O . TRP A 1 481 ? 7.516 0.844 -14.062 1 97.75 481 TRP A O 1
ATOM 3630 N N . ASP A 1 482 ? 8 0.517 -16.25 1 98.25 482 ASP A N 1
ATOM 3631 C CA . ASP A 1 482 ? 9.211 1.335 -16.297 1 98.25 482 ASP A CA 1
ATOM 3632 C C . ASP A 1 482 ? 10.266 0.811 -15.328 1 98.25 482 ASP A C 1
ATOM 3634 O O . ASP A 1 482 ? 11.023 1.59 -14.742 1 98.25 482 ASP A O 1
ATOM 3638 N N . SER A 1 483 ? 10.273 -0.467 -15.148 1 98.19 483 SER A N 1
ATOM 3639 C CA . SER A 1 483 ? 11.164 -1.082 -14.164 1 98.19 483 SER A CA 1
ATOM 3640 C C . SER A 1 483 ? 12.625 -0.818 -14.5 1 98.19 483 SER A C 1
ATOM 3642 O O . SER A 1 483 ? 13.453 -0.646 -13.602 1 98.19 483 SER A O 1
ATOM 3644 N N . THR A 1 484 ? 12.977 -0.889 -15.789 1 98.69 484 THR A N 1
ATOM 3645 C CA . THR A 1 484 ? 14.352 -0.633 -16.188 1 98.69 484 THR A CA 1
ATOM 3646 C C . THR A 1 484 ? 14.805 0.751 -15.727 1 98.69 484 THR A C 1
ATOM 3648 O O . THR A 1 484 ? 15.875 0.897 -15.141 1 98.69 484 THR A O 1
ATOM 3651 N N . LYS A 1 485 ? 13.945 1.788 -15.969 1 98.62 485 LYS A N 1
ATOM 3652 C CA . LYS A 1 485 ? 14.242 3.152 -15.539 1 98.62 485 LYS A CA 1
ATOM 3653 C C . LYS A 1 485 ? 14.305 3.252 -14.023 1 98.62 485 LYS A C 1
ATOM 3655 O O . LYS A 1 485 ? 15.133 3.984 -13.477 1 98.62 485 LYS A O 1
ATOM 3660 N N . VAL A 1 486 ? 13.422 2.572 -13.328 1 98.88 486 VAL A N 1
ATOM 3661 C CA . VAL A 1 486 ? 13.391 2.576 -11.867 1 98.88 486 VAL A CA 1
ATOM 3662 C C . VAL A 1 486 ? 14.727 2.064 -11.32 1 98.88 486 VAL A C 1
ATOM 3664 O O . VAL A 1 486 ? 15.312 2.676 -10.43 1 98.88 486 VAL A O 1
ATOM 3667 N N . VAL A 1 487 ? 15.234 0.925 -11.852 1 98.94 487 VAL A N 1
ATOM 3668 C CA . VAL A 1 487 ? 16.484 0.334 -11.375 1 98.94 487 VAL A CA 1
ATOM 3669 C C . VAL A 1 487 ? 17.641 1.275 -11.68 1 98.94 487 VAL A C 1
ATOM 3671 O O . VAL A 1 487 ? 18.5 1.516 -10.82 1 98.94 487 VAL A O 1
ATOM 3674 N N . GLU A 1 488 ? 17.672 1.793 -12.859 1 98.75 488 GLU A N 1
ATOM 3675 C CA . GLU A 1 488 ? 18.766 2.668 -13.266 1 98.75 488 GLU A CA 1
ATOM 3676 C C . GLU A 1 488 ? 18.812 3.939 -12.422 1 98.75 488 GLU A C 1
ATOM 3678 O O . GLU A 1 488 ? 19.875 4.379 -12 1 98.75 488 GLU A O 1
ATOM 3683 N N . MET A 1 489 ? 17.672 4.531 -12.188 1 98.31 489 MET A N 1
ATOM 3684 C CA . MET A 1 489 ? 17.609 5.742 -11.367 1 98.31 489 MET A CA 1
ATOM 3685 C C . MET A 1 489 ? 18 5.445 -9.93 1 98.31 489 MET A C 1
ATOM 3687 O O . MET A 1 489 ? 18.672 6.262 -9.281 1 98.31 489 MET A O 1
ATOM 3691 N N . THR A 1 490 ? 17.578 4.324 -9.438 1 98.81 490 THR A N 1
ATOM 3692 C CA . THR A 1 490 ? 17.969 3.926 -8.086 1 98.81 490 THR A CA 1
ATOM 3693 C C . THR A 1 490 ? 19.469 3.725 -8 1 98.81 490 THR A C 1
ATOM 3695 O O . THR A 1 490 ? 20.109 4.191 -7.055 1 98.81 490 THR A O 1
ATOM 3698 N N . ALA A 1 491 ? 20.031 3.029 -8.961 1 98.69 491 ALA A N 1
ATOM 3699 C CA . ALA A 1 491 ? 21.469 2.729 -8.961 1 98.69 491 ALA A CA 1
ATOM 3700 C C . ALA A 1 491 ? 22.297 4.008 -9.039 1 98.69 491 ALA A C 1
ATOM 3702 O O . ALA A 1 491 ? 23.422 4.051 -8.547 1 98.69 491 ALA A O 1
ATOM 3703 N N . ARG A 1 492 ? 21.75 5.031 -9.609 1 97.62 492 ARG A N 1
ATOM 3704 C CA . ARG A 1 492 ? 22.438 6.32 -9.664 1 97.62 492 ARG A CA 1
ATOM 3705 C C . ARG A 1 492 ? 22.5 6.961 -8.281 1 97.62 492 ARG A C 1
ATOM 3707 O O . ARG A 1 492 ? 23.453 7.688 -7.977 1 97.62 492 ARG A O 1
ATOM 3714 N N . ARG A 1 493 ? 21.578 6.621 -7.465 1 95.62 493 ARG A N 1
ATOM 3715 C CA . ARG A 1 493 ? 21.453 7.254 -6.156 1 95.62 493 ARG A CA 1
ATOM 3716 C C . ARG A 1 493 ? 22.062 6.375 -5.066 1 95.62 493 ARG A C 1
ATOM 3718 O O . ARG A 1 493 ? 22.422 6.867 -3.99 1 95.62 493 ARG A O 1
ATOM 3725 N N . CYS A 1 494 ? 22.125 5.137 -5.32 1 97.12 494 CYS A N 1
ATOM 3726 C CA . CYS A 1 494 ? 22.531 4.16 -4.316 1 97.12 494 CYS A CA 1
ATOM 3727 C C . CYS A 1 494 ? 23.641 3.248 -4.852 1 97.12 494 CYS A C 1
ATOM 3729 O O . CYS A 1 494 ? 23.406 2.482 -5.793 1 97.12 494 CYS A O 1
ATOM 3731 N N . GLY A 1 495 ? 24.766 3.229 -4.203 1 97.38 495 GLY A N 1
ATOM 3732 C CA . GLY A 1 495 ? 25.891 2.412 -4.637 1 97.38 495 GLY A CA 1
ATOM 3733 C C . GLY A 1 495 ? 25.719 0.941 -4.309 1 97.38 495 GLY A C 1
ATOM 3734 O O . GLY A 1 495 ? 26.438 0.092 -4.859 1 97.38 495 GLY A O 1
ATOM 3735 N N . ASN A 1 496 ? 24.844 0.616 -3.424 1 98.44 496 ASN A N 1
ATOM 3736 C CA . ASN A 1 496 ? 24.453 -0.74 -3.047 1 98.44 496 ASN A CA 1
ATOM 3737 C C . ASN A 1 496 ? 22.984 -1.013 -3.363 1 98.44 496 ASN A C 1
ATOM 3739 O O . ASN A 1 496 ? 22.141 -0.94 -2.479 1 98.44 496 ASN A O 1
ATOM 3743 N N . THR A 1 497 ? 22.719 -1.335 -4.629 1 98.81 497 THR A N 1
ATOM 3744 C CA . THR A 1 497 ? 21.375 -1.585 -5.125 1 98.81 497 THR A CA 1
ATOM 3745 C C . THR A 1 497 ? 21.125 -3.082 -5.301 1 98.81 497 THR A C 1
ATOM 3747 O O . THR A 1 497 ? 21.844 -3.744 -6.062 1 98.81 497 THR A O 1
ATOM 3750 N N . VAL A 1 498 ? 20.188 -3.643 -4.578 1 98.94 498 VAL A N 1
ATOM 3751 C CA . VAL A 1 498 ? 19.75 -5.035 -4.676 1 98.94 498 VAL A CA 1
ATOM 3752 C C . VAL A 1 498 ? 18.422 -5.113 -5.41 1 98.94 498 VAL A C 1
ATOM 3754 O O . VAL A 1 498 ? 17.438 -4.508 -4.984 1 98.94 498 VAL A O 1
ATOM 3757 N N . VAL A 1 499 ? 18.328 -5.805 -6.512 1 98.94 499 VAL A N 1
ATOM 3758 C CA . VAL A 1 499 ? 17.109 -5.887 -7.305 1 98.94 499 VAL A CA 1
ATOM 3759 C C . VAL A 1 499 ? 16.453 -7.254 -7.102 1 98.94 499 VAL A C 1
ATOM 3761 O O . VAL A 1 499 ? 17.109 -8.289 -7.223 1 98.94 499 VAL A O 1
ATOM 3764 N N . VAL A 1 500 ? 15.195 -7.293 -6.77 1 98.94 500 VAL A N 1
ATOM 3765 C CA . VAL A 1 500 ? 14.383 -8.492 -6.609 1 98.94 500 VAL A CA 1
ATOM 3766 C C . VAL A 1 500 ? 13.273 -8.508 -7.656 1 98.94 500 VAL A C 1
ATOM 3768 O O . VAL A 1 500 ? 12.5 -7.555 -7.762 1 98.94 500 VAL A O 1
ATOM 3771 N N . ALA A 1 501 ? 13.148 -9.547 -8.391 1 98.88 501 ALA A N 1
ATOM 3772 C CA . ALA A 1 501 ? 12.141 -9.656 -9.438 1 98.88 501 ALA A CA 1
ATOM 3773 C C . ALA A 1 501 ? 11.109 -10.734 -9.109 1 98.88 501 ALA A C 1
ATOM 3775 O O . ALA A 1 501 ? 11.461 -11.898 -8.938 1 98.88 501 ALA A O 1
ATOM 3776 N N . HIS A 1 502 ? 9.875 -10.359 -9 1 98.81 502 HIS A N 1
ATOM 3777 C CA . HIS A 1 502 ? 8.766 -11.297 -8.836 1 98.81 502 HIS A CA 1
ATOM 3778 C C . HIS A 1 502 ? 8 -11.469 -10.141 1 98.81 502 HIS A C 1
ATOM 3780 O O . HIS A 1 502 ? 8.102 -10.633 -11.047 1 98.81 502 HIS A O 1
ATOM 3786 N N . GLY A 1 503 ? 7.23 -12.602 -10.195 1 98.19 503 GLY A N 1
ATOM 3787 C CA . GLY A 1 503 ? 6.293 -12.797 -11.289 1 98.19 503 GLY A CA 1
ATOM 3788 C C . GLY A 1 503 ? 6.797 -13.758 -12.344 1 98.19 503 GLY A C 1
ATOM 3789 O O . GLY A 1 503 ? 7.461 -14.75 -12.023 1 98.19 503 GLY A O 1
ATOM 3790 N N . ALA A 1 504 ? 6.402 -13.516 -13.57 1 97.5 504 ALA A N 1
ATOM 3791 C CA . ALA A 1 504 ? 6.695 -14.398 -14.695 1 97.5 504 ALA A CA 1
ATOM 3792 C C . ALA A 1 504 ? 8.18 -14.383 -15.031 1 97.5 504 ALA A C 1
ATOM 3794 O O . ALA A 1 504 ? 8.867 -13.375 -14.812 1 97.5 504 ALA A O 1
ATOM 3795 N N . ALA A 1 505 ? 8.648 -15.438 -15.547 1 97.56 505 ALA A N 1
ATOM 3796 C CA . ALA A 1 505 ? 10.023 -15.656 -15.984 1 97.56 505 ALA A CA 1
ATOM 3797 C C . ALA A 1 505 ? 10.078 -16.516 -17.234 1 97.56 505 ALA A C 1
ATOM 3799 O O . ALA A 1 505 ? 9.141 -17.266 -17.531 1 97.56 505 ALA A O 1
ATOM 3800 N N . PRO A 1 506 ? 11.102 -16.375 -18.047 1 97.88 506 PRO A N 1
ATOM 3801 C CA . PRO A 1 506 ? 12.328 -15.602 -17.812 1 97.88 506 PRO A CA 1
ATOM 3802 C C . PRO A 1 506 ? 12.156 -14.117 -18.125 1 97.88 506 PRO A C 1
ATOM 3804 O O . PRO A 1 506 ? 11.281 -13.742 -18.922 1 97.88 506 PRO A O 1
ATOM 3807 N N . ASN A 1 507 ? 12.93 -13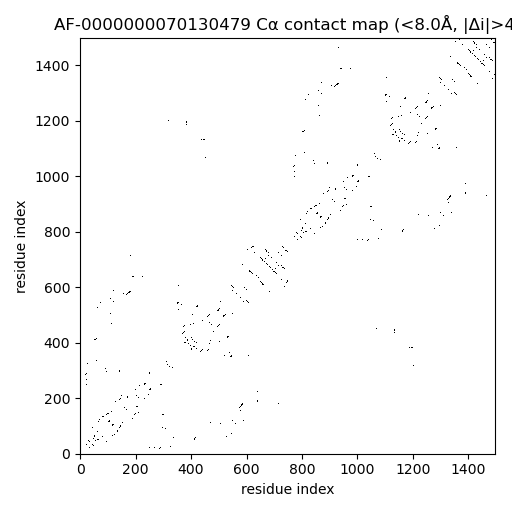.32 -17.484 1 98.44 507 ASN A N 1
ATOM 3808 C CA . ASN A 1 507 ? 13.109 -11.906 -17.781 1 98.44 507 ASN A CA 1
ATOM 3809 C C . ASN A 1 507 ? 14.578 -11.57 -18.031 1 98.44 507 ASN A C 1
ATOM 3811 O O . ASN A 1 507 ? 15.469 -12.203 -17.469 1 98.44 507 ASN A O 1
ATOM 3815 N N . VAL A 1 508 ? 14.805 -10.656 -18.922 1 98.25 508 VAL A N 1
ATOM 3816 C CA . VAL A 1 508 ? 16.156 -10.141 -19.109 1 98.25 508 VAL A CA 1
ATOM 3817 C C . VAL A 1 508 ? 16.359 -8.891 -18.25 1 98.25 508 VAL A C 1
ATOM 3819 O O . VAL A 1 508 ? 15.391 -8.195 -17.922 1 98.25 508 VAL A O 1
ATOM 3822 N N . PHE A 1 509 ? 17.594 -8.641 -17.844 1 98.5 509 PHE A N 1
ATOM 3823 C CA . PHE A 1 509 ? 17.969 -7.539 -16.969 1 98.5 509 PHE A CA 1
ATOM 3824 C C . PHE A 1 509 ? 19.047 -6.668 -17.609 1 98.5 509 PHE A C 1
ATOM 3826 O O . PHE A 1 509 ? 20.234 -6.832 -17.312 1 98.5 509 PHE A O 1
ATOM 3833 N N . PRO A 1 510 ? 18.641 -5.664 -18.375 1 98.06 510 PRO A N 1
ATOM 3834 C CA . PRO A 1 510 ? 19.625 -4.879 -19.125 1 98.06 510 PRO A CA 1
ATOM 3835 C C . PRO A 1 510 ? 20.594 -4.145 -18.203 1 98.06 510 PRO A C 1
ATOM 3837 O O . PRO A 1 510 ? 21.703 -3.773 -18.625 1 98.06 510 PRO A O 1
ATOM 3840 N N . TRP A 1 511 ? 20.25 -3.934 -17.016 1 98.44 511 TRP A N 1
ATOM 3841 C CA . TRP A 1 511 ? 21.031 -3.188 -16.031 1 98.44 511 TRP A CA 1
ATOM 3842 C C . TRP A 1 511 ? 21.891 -4.125 -15.188 1 98.44 511 TRP A C 1
ATOM 3844 O O . TRP A 1 511 ? 22.516 -3.697 -14.219 1 98.44 511 TRP A O 1
ATOM 3854 N N . ARG A 1 512 ? 22.047 -5.41 -15.492 1 98.38 512 ARG A N 1
ATOM 3855 C CA . ARG A 1 512 ? 22.672 -6.418 -14.641 1 98.38 512 ARG A CA 1
ATOM 3856 C C . ARG A 1 512 ? 24.141 -6.117 -14.422 1 98.38 512 ARG A C 1
ATOM 3858 O O . ARG A 1 512 ? 24.703 -6.473 -13.383 1 98.38 512 ARG A O 1
ATOM 3865 N N . ASP A 1 513 ? 24.812 -5.445 -15.375 1 97.94 513 ASP A N 1
ATOM 3866 C CA . ASP A 1 513 ? 26.25 -5.215 -15.297 1 97.94 513 ASP A CA 1
ATOM 3867 C C . ASP A 1 513 ? 26.547 -3.855 -14.672 1 97.94 513 ASP A C 1
ATOM 3869 O O . ASP A 1 513 ? 27.719 -3.459 -14.562 1 97.94 513 ASP A O 1
ATOM 3873 N N . ASN A 1 514 ? 25.516 -3.098 -14.281 1 98.5 514 ASN A N 1
ATOM 3874 C CA . ASN A 1 514 ? 25.719 -1.847 -13.562 1 98.5 514 ASN A CA 1
ATOM 3875 C C . ASN A 1 514 ? 26.5 -2.068 -12.266 1 98.5 514 ASN A C 1
ATOM 3877 O O . ASN A 1 514 ? 26.125 -2.914 -11.453 1 98.5 514 ASN A O 1
ATOM 3881 N N . LYS A 1 515 ? 27.531 -1.32 -12.047 1 98 515 LYS A N 1
ATOM 3882 C CA . LYS A 1 515 ? 28.453 -1.544 -10.93 1 98 515 LYS A CA 1
ATOM 3883 C C . LYS A 1 515 ? 27.75 -1.319 -9.594 1 98 515 LYS A C 1
ATOM 3885 O O . LYS A 1 515 ? 28.141 -1.892 -8.57 1 98 515 LYS A O 1
ATOM 3890 N N . ASN A 1 516 ? 26.688 -0.464 -9.617 1 98.69 516 ASN A N 1
ATOM 3891 C CA . ASN A 1 516 ? 25.969 -0.153 -8.375 1 98.69 516 ASN A CA 1
ATOM 3892 C C . ASN A 1 516 ? 24.875 -1.177 -8.086 1 98.69 516 ASN A C 1
ATOM 3894 O O . ASN A 1 516 ? 24.312 -1.188 -6.996 1 98.69 516 ASN A O 1
ATOM 3898 N N . VAL A 1 517 ? 24.531 -1.986 -9.086 1 98.81 517 VAL A N 1
ATOM 3899 C CA . VAL A 1 517 ? 23.688 -3.141 -8.828 1 98.81 517 VAL A CA 1
ATOM 3900 C C . VAL A 1 517 ? 24.516 -4.281 -8.25 1 98.81 517 VAL A C 1
ATOM 3902 O O . VAL A 1 517 ? 25.156 -5.027 -8.992 1 98.81 517 VAL A O 1
ATOM 3905 N N . THR A 1 518 ? 24.406 -4.457 -6.965 1 98.81 518 THR A N 1
ATOM 3906 C CA . THR A 1 518 ? 25.375 -5.301 -6.27 1 98.81 518 THR A CA 1
ATOM 3907 C C . THR A 1 518 ? 24.828 -6.711 -6.078 1 98.81 518 THR A C 1
ATOM 3909 O O . THR A 1 518 ? 25.594 -7.66 -5.895 1 98.81 518 THR A O 1
ATOM 3912 N N . ALA A 1 519 ? 23.484 -6.859 -6.125 1 98.94 519 ALA A N 1
ATOM 3913 C CA . ALA A 1 519 ? 22.859 -8.172 -6.059 1 98.94 519 ALA A CA 1
ATOM 3914 C C . ALA A 1 519 ? 21.594 -8.219 -6.902 1 98.94 519 ALA A C 1
ATOM 3916 O O . ALA A 1 519 ? 20.922 -7.199 -7.086 1 98.94 519 ALA A O 1
ATOM 3917 N N . ILE A 1 520 ? 21.25 -9.32 -7.438 1 98.94 520 ILE A N 1
ATOM 3918 C CA . ILE A 1 520 ? 20.047 -9.586 -8.211 1 98.94 520 ILE A CA 1
ATOM 3919 C C . ILE A 1 520 ? 19.422 -10.898 -7.758 1 98.94 520 ILE A C 1
ATOM 3921 O O . ILE A 1 520 ? 20.109 -11.906 -7.605 1 98.94 520 ILE A O 1
ATOM 3925 N N . ILE A 1 521 ? 18.125 -10.898 -7.523 1 98.94 521 ILE A N 1
ATOM 3926 C CA . ILE A 1 521 ? 17.391 -12.07 -7.066 1 98.94 521 ILE A CA 1
ATOM 3927 C C . ILE A 1 521 ? 16.188 -12.32 -7.984 1 98.94 521 ILE A C 1
ATOM 3929 O O . ILE A 1 521 ? 15.422 -11.398 -8.273 1 98.94 521 ILE A O 1
ATOM 3933 N N . ALA A 1 522 ? 16 -13.5 -8.484 1 98.94 522 ALA A N 1
ATOM 3934 C CA . ALA A 1 522 ? 14.766 -13.969 -9.102 1 98.94 522 ALA A CA 1
ATOM 3935 C C . ALA A 1 522 ? 13.883 -14.688 -8.086 1 98.94 522 ALA A C 1
ATOM 3937 O O . ALA A 1 522 ? 14.234 -15.773 -7.617 1 98.94 522 ALA A O 1
ATOM 3938 N N . ALA A 1 523 ? 12.719 -14.102 -7.797 1 98.81 523 ALA A N 1
ATOM 3939 C CA . ALA A 1 523 ? 11.883 -14.625 -6.723 1 98.81 523 ALA A CA 1
ATOM 3940 C C . ALA A 1 523 ? 10.547 -15.133 -7.27 1 98.81 523 ALA A C 1
ATOM 3942 O O . ALA A 1 523 ? 9.727 -15.664 -6.52 1 98.81 523 ALA A O 1
ATOM 3943 N N . HIS A 1 524 ? 10.281 -14.945 -8.492 1 98.81 524 HIS A N 1
ATOM 3944 C CA . HIS A 1 524 ? 9.172 -15.531 -9.234 1 98.81 524 HIS A CA 1
ATOM 3945 C C . HIS A 1 524 ? 7.84 -15.258 -8.531 1 98.81 524 HIS A C 1
ATOM 3947 O O . HIS A 1 524 ? 7.492 -14.102 -8.273 1 98.81 524 HIS A O 1
ATOM 3953 N N . MET A 1 525 ? 6.941 -16.328 -8.344 1 98.75 525 MET A N 1
ATOM 3954 C CA . MET A 1 525 ? 5.637 -16.25 -7.695 1 98.75 525 MET A CA 1
ATOM 3955 C C . MET A 1 525 ? 5.602 -17.125 -6.449 1 98.75 525 MET A C 1
ATOM 3957 O O . MET A 1 525 ? 5.164 -18.281 -6.512 1 98.75 525 MET A O 1
ATOM 3961 N N . PRO A 1 526 ? 5.922 -16.609 -5.273 1 98.75 526 PRO A N 1
ATOM 3962 C CA . PRO A 1 526 ? 6.219 -17.422 -4.098 1 98.75 526 PRO A CA 1
ATOM 3963 C C . PRO A 1 526 ? 4.988 -17.703 -3.238 1 98.75 526 PRO A C 1
ATOM 3965 O O . PRO A 1 526 ? 5.082 -18.375 -2.213 1 98.75 526 PRO A O 1
ATOM 3968 N N . GLY A 1 527 ? 3.809 -17.109 -3.564 1 98.62 527 GLY A N 1
ATOM 3969 C CA . GLY A 1 527 ? 2.607 -17.328 -2.773 1 98.62 527 GLY A CA 1
ATOM 3970 C C . GLY A 1 527 ? 2.396 -16.266 -1.703 1 98.62 527 GLY A C 1
ATOM 3971 O O . GLY A 1 527 ? 3.014 -15.203 -1.745 1 98.62 527 GLY A O 1
ATOM 3972 N N . GLN A 1 528 ? 1.489 -16.547 -0.735 1 98.44 528 GLN A N 1
ATOM 3973 C CA . GLN A 1 528 ? 0.914 -15.523 0.134 1 98.44 528 GLN A CA 1
ATOM 3974 C C . GLN A 1 528 ? 1.939 -15.016 1.146 1 98.44 528 GLN A C 1
ATOM 3976 O O . GLN A 1 528 ? 1.731 -13.984 1.788 1 98.44 528 GLN A O 1
ATOM 3981 N N . GLU A 1 529 ? 3.107 -15.703 1.291 1 98.75 529 GLU A N 1
ATOM 3982 C CA . GLU A 1 529 ? 4.168 -15.289 2.207 1 98.75 529 GLU A CA 1
ATOM 3983 C C . GLU A 1 529 ? 5.309 -14.602 1.459 1 98.75 529 GLU A C 1
ATOM 3985 O O . GLU A 1 529 ? 6.449 -14.594 1.929 1 98.75 529 GLU A O 1
ATOM 3990 N N . THR A 1 530 ? 5.023 -14.008 0.307 1 98.81 530 THR A N 1
ATOM 3991 C CA . THR A 1 530 ? 6.012 -13.422 -0.591 1 98.81 530 THR A CA 1
ATOM 3992 C C . THR A 1 530 ? 6.961 -12.5 0.174 1 98.81 530 THR A C 1
ATOM 3994 O O . THR A 1 530 ? 8.18 -12.578 -0 1 98.81 530 THR A O 1
ATOM 3997 N N . GLY A 1 531 ? 6.461 -11.633 1.072 1 98.88 531 GLY A N 1
ATOM 3998 C CA . GLY A 1 531 ? 7.281 -10.703 1.837 1 98.88 531 GLY A CA 1
ATOM 3999 C C . GLY A 1 531 ? 8.188 -11.398 2.84 1 98.88 531 GLY A C 1
ATOM 4000 O O . GLY A 1 531 ? 9.383 -11.117 2.898 1 98.88 531 GLY A O 1
ATOM 4001 N N . ASN A 1 532 ? 7.664 -12.297 3.662 1 98.81 532 ASN A N 1
ATOM 4002 C CA . ASN A 1 532 ? 8.461 -13.008 4.66 1 98.81 532 ASN A CA 1
ATOM 4003 C C . ASN A 1 532 ? 9.531 -13.875 4.004 1 98.81 532 ASN A C 1
ATOM 4005 O O . ASN A 1 532 ? 10.648 -13.969 4.508 1 98.81 532 ASN A O 1
ATOM 4009 N N . ALA A 1 533 ? 9.133 -14.531 2.898 1 98.88 533 ALA A N 1
ATOM 4010 C CA . ALA A 1 533 ? 10.07 -15.406 2.203 1 98.88 533 ALA A CA 1
ATOM 4011 C C . ALA A 1 533 ? 11.281 -14.625 1.709 1 98.88 533 ALA A C 1
ATOM 4013 O O . ALA A 1 533 ? 12.422 -15.055 1.895 1 98.88 533 ALA A O 1
ATOM 4014 N N . ILE A 1 534 ? 11.062 -13.492 1.071 1 98.88 534 ILE A N 1
ATOM 4015 C CA . ILE A 1 534 ? 12.172 -12.727 0.515 1 98.88 534 ILE A CA 1
ATOM 4016 C C . ILE A 1 534 ? 12.992 -12.109 1.646 1 98.88 534 ILE A C 1
ATOM 4018 O O . ILE A 1 534 ? 14.211 -11.984 1.542 1 98.88 534 ILE A O 1
ATOM 4022 N N . ALA A 1 535 ? 12.352 -11.633 2.744 1 98.81 535 ALA A N 1
ATOM 4023 C CA . ALA A 1 535 ? 13.062 -11.086 3.895 1 98.81 535 ALA A CA 1
ATOM 4024 C C . ALA A 1 535 ? 14 -12.125 4.504 1 98.81 535 ALA A C 1
ATOM 4026 O O . ALA A 1 535 ? 15.117 -11.805 4.906 1 98.81 535 ALA A O 1
ATOM 4027 N N . ASP A 1 536 ? 13.523 -13.391 4.617 1 98.81 536 ASP A N 1
ATOM 4028 C CA . ASP A 1 536 ? 14.352 -14.461 5.164 1 98.81 536 ASP A CA 1
ATOM 4029 C C . ASP A 1 536 ? 15.656 -14.602 4.383 1 98.81 536 ASP A C 1
ATOM 4031 O O . ASP A 1 536 ? 16.719 -14.852 4.965 1 98.81 536 ASP A O 1
ATOM 4035 N N . VAL A 1 537 ? 15.555 -14.477 3.088 1 98.88 537 VAL A N 1
ATOM 4036 C CA . VAL A 1 537 ? 16.734 -14.609 2.236 1 98.88 537 VAL A CA 1
ATOM 4037 C C . VAL A 1 537 ? 17.594 -13.359 2.352 1 98.88 537 VAL A C 1
ATOM 4039 O O . VAL A 1 537 ? 18.812 -13.461 2.547 1 98.88 537 VAL A O 1
ATOM 4042 N N . LEU A 1 538 ? 17 -12.172 2.262 1 98.88 538 LEU A N 1
ATOM 4043 C CA . LEU A 1 538 ? 17.734 -10.906 2.289 1 98.88 538 LEU A CA 1
ATOM 4044 C C . LEU A 1 538 ? 18.547 -10.773 3.576 1 98.88 538 LEU A C 1
ATOM 4046 O O . LEU A 1 538 ? 19.688 -10.305 3.553 1 98.88 538 LEU A O 1
ATOM 4050 N N . PHE A 1 539 ? 17.969 -11.164 4.684 1 98.62 539 PHE A N 1
ATOM 4051 C CA . PHE A 1 539 ? 18.594 -10.922 5.98 1 98.62 539 PHE A CA 1
ATOM 4052 C C . PHE A 1 539 ? 19.391 -12.141 6.43 1 98.62 539 PHE A C 1
ATOM 4054 O O . PHE A 1 539 ? 20.031 -12.117 7.48 1 98.62 539 PHE A O 1
ATOM 4061 N N . GLY A 1 540 ? 19.344 -13.297 5.719 1 98.44 540 GLY A N 1
ATOM 4062 C CA . GLY A 1 540 ? 20.25 -14.406 5.934 1 98.44 540 GLY A CA 1
ATOM 4063 C C . GLY A 1 540 ? 19.688 -15.477 6.855 1 98.44 540 GLY A C 1
ATOM 4064 O O . GLY A 1 540 ? 20.406 -16.391 7.258 1 98.44 540 GLY A O 1
ATOM 4065 N N . ASP A 1 541 ? 18.406 -15.305 7.227 1 98.19 541 ASP A N 1
ATOM 4066 C CA . ASP A 1 541 ? 17.781 -16.391 7.969 1 98.19 541 ASP A CA 1
ATOM 4067 C C . ASP A 1 541 ? 17.797 -17.688 7.16 1 98.19 541 ASP A C 1
ATOM 4069 O O . ASP A 1 541 ? 17.844 -18.781 7.727 1 98.19 541 ASP A O 1
ATOM 4073 N N . VAL A 1 542 ? 17.688 -17.531 5.859 1 98.56 542 VAL A N 1
ATOM 4074 C CA . VAL A 1 542 ? 17.766 -18.641 4.922 1 98.56 542 VAL A CA 1
ATOM 4075 C C . VAL A 1 542 ? 18.906 -18.422 3.936 1 98.56 542 VAL A C 1
ATOM 4077 O O . VAL A 1 542 ? 19.016 -17.344 3.33 1 98.56 542 VAL A O 1
ATOM 4080 N N . ASN A 1 543 ? 19.844 -19.375 3.863 1 98.75 543 ASN A N 1
ATOM 4081 C CA . ASN A 1 543 ? 20.844 -19.391 2.805 1 98.75 543 ASN A CA 1
ATOM 4082 C C . ASN A 1 543 ? 20.234 -19.781 1.46 1 98.75 543 ASN A C 1
ATOM 4084 O O . ASN A 1 543 ? 19.734 -20.891 1.3 1 98.75 543 ASN A O 1
ATOM 4088 N N . PRO A 1 544 ? 20.219 -18.828 0.517 1 98.69 544 PRO A N 1
ATOM 4089 C CA . PRO A 1 544 ? 19.594 -19.172 -0.763 1 98.69 544 PRO A CA 1
ATOM 4090 C C . PRO A 1 544 ? 20.219 -20.406 -1.403 1 98.69 544 PRO A C 1
ATOM 4092 O O . PRO A 1 544 ? 21.422 -20.609 -1.338 1 98.69 544 PRO A O 1
ATOM 4095 N N . SER A 1 545 ? 19.375 -21.219 -1.967 1 98.56 545 SER A N 1
ATOM 4096 C CA . SER A 1 545 ? 19.812 -22.469 -2.586 1 98.56 545 SER A CA 1
ATOM 4097 C C . SER A 1 545 ? 19.016 -22.766 -3.854 1 98.56 545 SER A C 1
ATOM 4099 O O . SER A 1 545 ? 19.094 -23.859 -4.41 1 98.56 545 SER A O 1
ATOM 4101 N N . GLY A 1 546 ? 18.109 -21.859 -4.25 1 98.88 546 GLY A N 1
ATOM 4102 C CA . GLY A 1 546 ? 17.375 -22.016 -5.492 1 98.88 546 GLY A CA 1
ATOM 4103 C C . GLY A 1 546 ? 18.266 -22.016 -6.719 1 98.88 546 GLY A C 1
ATOM 4104 O O . GLY A 1 546 ? 19.328 -21.391 -6.719 1 98.88 546 GLY A O 1
ATOM 4105 N N . LYS A 1 547 ? 17.922 -22.703 -7.723 1 98.94 547 LYS A N 1
ATOM 4106 C CA . LYS A 1 547 ? 18.578 -22.734 -9.023 1 98.94 547 LYS A CA 1
ATOM 4107 C C . LYS A 1 547 ? 17.594 -22.422 -10.148 1 98.94 547 LYS A C 1
ATOM 4109 O O . LYS A 1 547 ? 16.422 -22.766 -10.062 1 98.94 547 LYS A O 1
ATOM 4114 N N . LEU A 1 548 ? 18.047 -21.781 -11.164 1 98.94 548 LEU A N 1
ATOM 4115 C CA . LEU A 1 548 ? 17.188 -21.438 -12.289 1 98.94 548 LEU A CA 1
ATOM 4116 C C . LEU A 1 548 ? 16.672 -22.688 -12.984 1 98.94 548 LEU A C 1
ATOM 4118 O O . LEU A 1 548 ? 17.453 -23.531 -13.43 1 98.94 548 LEU A O 1
ATOM 4122 N N . PRO A 1 549 ? 15.406 -22.797 -13.125 1 98.88 549 PRO A N 1
ATOM 4123 C CA . PRO A 1 549 ? 14.844 -23.875 -13.945 1 98.88 549 PRO A CA 1
ATOM 4124 C C . PRO A 1 549 ? 14.68 -23.484 -15.414 1 98.88 549 PRO A C 1
ATOM 4126 O O . PRO A 1 549 ? 13.961 -24.156 -16.156 1 98.88 549 PRO A O 1
ATOM 4129 N N . TYR A 1 550 ? 15.219 -22.422 -15.852 1 98.69 550 TYR A N 1
ATOM 4130 C CA . TYR A 1 550 ? 15.266 -21.859 -17.203 1 98.69 550 TYR A CA 1
ATOM 4131 C C . TYR A 1 550 ? 16.531 -21.031 -17.406 1 98.69 550 TYR A C 1
ATOM 4133 O O . TYR A 1 550 ? 17.328 -20.859 -16.484 1 98.69 550 TYR A O 1
ATOM 4141 N N . THR A 1 551 ? 16.734 -20.625 -18.625 1 98.69 551 THR A N 1
ATOM 4142 C CA . THR A 1 551 ? 17.922 -19.844 -18.969 1 98.69 551 THR A CA 1
ATOM 4143 C C . THR A 1 551 ? 17.562 -18.359 -19.125 1 98.69 551 THR A C 1
ATOM 4145 O O . THR A 1 551 ? 16.516 -18.031 -19.703 1 98.69 551 THR A O 1
ATOM 4148 N N . ILE A 1 552 ? 18.375 -17.5 -18.547 1 98.81 552 ILE A N 1
ATOM 4149 C CA . ILE A 1 552 ? 18.203 -16.062 -18.766 1 98.81 552 ILE A CA 1
ATOM 4150 C C . ILE A 1 552 ? 19.234 -15.57 -19.781 1 98.81 552 ILE A C 1
ATOM 4152 O O . ILE A 1 552 ? 20.438 -15.695 -19.562 1 98.81 552 ILE A O 1
ATOM 4156 N N . GLY A 1 553 ? 18.75 -15.031 -20.875 1 98.31 553 GLY A N 1
ATOM 4157 C CA . GLY A 1 553 ? 19.625 -14.453 -21.875 1 98.31 553 GLY A CA 1
ATOM 4158 C C . GLY A 1 553 ? 20.141 -13.07 -21.5 1 98.31 553 GLY A C 1
ATOM 4159 O O . GLY A 1 553 ? 19.688 -12.484 -20.531 1 98.31 553 GLY A O 1
ATOM 4160 N N . ALA A 1 554 ? 21.125 -12.594 -22.266 1 97.19 554 ALA A N 1
ATOM 4161 C CA . ALA A 1 554 ? 21.688 -11.258 -22.062 1 97.19 554 ALA A CA 1
ATOM 4162 C C . ALA A 1 554 ? 20.75 -10.188 -22.594 1 97.19 554 ALA A C 1
ATOM 4164 O O . ALA A 1 554 ? 20.719 -9.062 -22.094 1 97.19 554 ALA A O 1
ATOM 4165 N N . SER A 1 555 ? 20 -10.547 -23.594 1 96.19 555 SER A N 1
ATOM 4166 C CA . SER A 1 555 ? 19.047 -9.633 -24.219 1 96.19 555 SER A CA 1
ATOM 4167 C C . SER A 1 555 ? 17.781 -10.375 -24.688 1 96.19 555 SER A C 1
ATOM 4169 O O . SER A 1 555 ? 17.781 -11.602 -24.766 1 96.19 555 SER A O 1
ATOM 4171 N N . VAL A 1 556 ? 16.781 -9.609 -24.953 1 95.69 556 VAL A N 1
ATOM 4172 C CA . VAL A 1 556 ? 15.531 -10.18 -25.438 1 95.69 556 VAL A CA 1
ATOM 4173 C C . VAL A 1 556 ? 15.758 -10.891 -26.766 1 95.69 556 VAL A C 1
ATOM 4175 O O . VAL A 1 556 ? 15.047 -11.844 -27.094 1 95.69 556 VAL A O 1
ATOM 4178 N N . ASP A 1 557 ? 16.781 -10.477 -27.516 1 95.31 557 ASP A N 1
ATOM 4179 C CA . ASP A 1 557 ? 17.062 -11.008 -28.844 1 95.31 557 ASP A CA 1
ATOM 4180 C C . ASP A 1 557 ? 17.672 -12.398 -28.766 1 95.31 557 ASP A C 1
ATOM 4182 O O . ASP A 1 557 ? 17.766 -13.102 -29.766 1 95.31 557 ASP A O 1
ATOM 4186 N N . ASP A 1 558 ? 18 -12.812 -27.578 1 96.06 558 ASP A N 1
ATOM 4187 C CA . ASP A 1 558 ? 18.578 -14.141 -27.406 1 96.06 558 ASP A CA 1
ATOM 4188 C C . ASP A 1 558 ? 17.516 -15.227 -27.484 1 96.06 558 ASP A C 1
ATOM 4190 O O . ASP A 1 558 ? 17.828 -16.406 -27.641 1 96.06 558 ASP A O 1
ATOM 4194 N N . TYR A 1 559 ? 16.281 -14.781 -27.328 1 94.75 559 TYR A N 1
ATOM 4195 C CA . TYR A 1 559 ? 15.172 -15.734 -27.328 1 94.75 559 TYR A CA 1
ATOM 4196 C C . TYR A 1 559 ? 14.422 -15.711 -28.641 1 94.75 559 TYR A C 1
ATOM 4198 O O . TYR A 1 559 ? 14.18 -14.641 -29.203 1 94.75 559 TYR A O 1
ATOM 4206 N N . ASP A 1 560 ? 14.125 -16.828 -29.031 1 87.12 560 ASP A N 1
ATOM 4207 C CA . ASP A 1 560 ? 13.164 -16.891 -30.125 1 87.12 560 ASP A CA 1
ATOM 4208 C C . ASP A 1 560 ? 11.734 -16.75 -29.609 1 87.12 560 ASP A C 1
ATOM 4210 O O . ASP A 1 560 ? 11.422 -17.172 -28.5 1 87.12 560 ASP A O 1
ATOM 4214 N N . LYS A 1 561 ? 10.812 -16.109 -30.203 1 80.25 561 LYS A N 1
ATOM 4215 C CA . LYS A 1 561 ? 9.422 -15.977 -29.781 1 80.25 561 LYS A CA 1
ATOM 4216 C C . LYS A 1 561 ? 8.648 -17.281 -30.016 1 80.25 561 LYS A C 1
ATOM 4218 O O . LYS A 1 561 ? 7.641 -17.531 -29.359 1 80.25 561 LYS A O 1
ATOM 4223 N N . ASN A 1 562 ? 9.141 -18.156 -30.609 1 86.06 562 ASN A N 1
ATOM 4224 C CA . ASN A 1 562 ? 8.656 -19.469 -31 1 86.06 562 ASN A CA 1
ATOM 4225 C C . ASN A 1 562 ? 7.164 -19.625 -30.734 1 86.06 562 ASN A C 1
ATOM 4227 O O . ASN A 1 562 ? 6.738 -20.609 -30.125 1 86.06 562 ASN A O 1
ATOM 4231 N N . PHE A 1 563 ? 6.32 -18.672 -30.891 1 85.44 563 PHE A N 1
ATOM 4232 C CA . PHE A 1 563 ? 4.867 -18.75 -30.953 1 85.44 563 PHE A CA 1
ATOM 4233 C C . PHE A 1 563 ? 4.332 -17.938 -32.125 1 85.44 563 PHE A C 1
ATOM 4235 O O . PHE A 1 563 ? 5.02 -17.047 -32.625 1 85.44 563 PHE A O 1
ATOM 4242 N N . VAL A 1 564 ? 3.211 -18.25 -32.562 1 92.31 564 VAL A N 1
ATOM 4243 C CA . VAL A 1 564 ? 2.656 -17.656 -33.781 1 92.31 564 VAL A CA 1
ATOM 4244 C C . VAL A 1 564 ? 1.671 -16.547 -33.438 1 92.31 564 VAL A C 1
ATOM 4246 O O . VAL A 1 564 ? 0.728 -16.781 -32.656 1 92.31 564 VAL A O 1
ATOM 4249 N N . ASN A 1 565 ? 2.002 -15.352 -33.938 1 91.75 565 ASN A N 1
ATOM 4250 C CA . ASN A 1 565 ? 1.12 -14.203 -33.75 1 91.75 565 ASN A CA 1
ATOM 4251 C C . ASN A 1 565 ? 1.439 -13.086 -34.719 1 91.75 565 ASN A C 1
ATOM 4253 O O . ASN A 1 565 ? 2.607 -12.742 -34.938 1 91.75 565 ASN A O 1
ATOM 4257 N N . SER A 1 566 ? 0.475 -12.531 -35.438 1 92.5 566 SER A N 1
ATOM 4258 C CA . SER A 1 566 ? 0.607 -11.352 -36.281 1 92.5 566 SER A CA 1
ATOM 4259 C C . SER A 1 566 ? -0.751 -10.719 -36.562 1 92.5 566 SER A C 1
ATOM 4261 O O . SER A 1 566 ? -1.788 -11.367 -36.406 1 92.5 566 SER A O 1
ATOM 4263 N N . THR A 1 567 ? -0.665 -9.516 -36.938 1 92.5 567 THR A N 1
ATOM 4264 C CA . THR A 1 567 ? -1.882 -8.805 -37.312 1 92.5 567 THR A CA 1
ATOM 4265 C C . THR A 1 567 ? -2.566 -9.5 -38.5 1 92.5 567 THR A C 1
ATOM 4267 O O . THR A 1 567 ? -3.795 -9.586 -38.531 1 92.5 567 THR A O 1
ATOM 4270 N N . GLU A 1 568 ? -1.77 -9.938 -39.375 1 94.5 568 GLU A N 1
ATOM 4271 C CA . GLU A 1 568 ? -2.305 -10.625 -40.562 1 94.5 568 GLU A CA 1
ATOM 4272 C C . GLU A 1 568 ? -3.057 -11.891 -40.156 1 94.5 568 GLU A C 1
ATOM 4274 O O . GLU A 1 568 ? -4.137 -12.172 -40.656 1 94.5 568 GLU A O 1
ATOM 4279 N N . LEU A 1 569 ? -2.463 -12.656 -39.312 1 95.5 569 LEU A N 1
ATOM 4280 C CA . LEU A 1 569 ? -3.094 -13.883 -38.844 1 95.5 569 LEU A CA 1
ATOM 4281 C C . LEU A 1 569 ? -4.395 -13.578 -38.094 1 95.5 569 LEU A C 1
ATOM 4283 O O . LEU A 1 569 ? -5.402 -14.258 -38.312 1 95.5 569 LEU A O 1
ATOM 4287 N N . LEU A 1 570 ? -4.418 -12.562 -37.312 1 93.31 570 LEU A N 1
ATOM 4288 C CA . LEU A 1 570 ? -5.566 -12.18 -36.5 1 93.31 570 LEU A CA 1
ATOM 4289 C C . LEU A 1 570 ? -6.723 -11.703 -37.375 1 93.31 570 LEU A C 1
ATOM 4291 O O . LEU A 1 570 ? -7.887 -11.812 -36.969 1 93.31 570 LEU A O 1
ATOM 4295 N N . GLN A 1 571 ? -6.395 -11.258 -38.562 1 95.31 571 GLN A N 1
ATOM 4296 C CA . GLN A 1 571 ? -7.41 -10.68 -39.438 1 95.31 571 GLN A CA 1
ATOM 4297 C C . GLN A 1 571 ? -7.82 -11.664 -40.531 1 95.31 571 GLN A C 1
ATOM 4299 O O . GLN A 1 571 ? -8.789 -11.43 -41.25 1 95.31 571 GLN A O 1
ATOM 4304 N N . SER A 1 572 ? -7.152 -12.742 -40.625 1 96.69 572 SER A N 1
ATOM 4305 C CA . SER A 1 572 ? -7.395 -13.688 -41.719 1 96.69 572 SER A CA 1
ATOM 4306 C C . SER A 1 572 ? -8.695 -14.453 -41.5 1 96.69 572 SER A C 1
ATOM 4308 O O . SER A 1 572 ? -9.055 -14.773 -40.375 1 96.69 572 SER A O 1
ATOM 4310 N N . THR A 1 573 ? -9.375 -14.836 -42.625 1 96.75 573 THR A N 1
ATOM 4311 C CA . THR A 1 573 ? -10.594 -15.641 -42.594 1 96.75 573 THR A CA 1
ATOM 4312 C C . THR A 1 573 ? -10.32 -17.062 -43.062 1 96.75 573 THR A C 1
ATOM 4314 O O . THR A 1 573 ? -11.25 -17.859 -43.219 1 96.75 573 THR A O 1
ATOM 4317 N N . ASP A 1 574 ? -9.102 -17.328 -43.406 1 97.06 574 ASP A N 1
ATOM 4318 C CA . ASP A 1 574 ? -8.727 -18.703 -43.75 1 97.06 574 ASP A CA 1
ATOM 4319 C C . ASP A 1 574 ? -8.844 -19.625 -42.531 1 97.06 574 ASP A C 1
ATOM 4321 O O . ASP A 1 574 ? -8.102 -19.469 -41.562 1 97.06 574 ASP A O 1
ATOM 4325 N N . PRO A 1 575 ? -9.617 -20.641 -42.594 1 96 575 PRO A N 1
ATOM 4326 C CA . PRO A 1 575 ? -9.906 -21.469 -41.406 1 96 575 PRO A CA 1
ATOM 4327 C C . PRO A 1 575 ? -8.672 -22.188 -40.875 1 96 575 PRO A C 1
ATOM 4329 O O . PRO A 1 575 ? -8.609 -22.531 -39.688 1 96 575 PRO A O 1
ATOM 4332 N N . ASN A 1 576 ? -7.723 -22.422 -41.688 1 96.5 576 ASN A N 1
ATOM 4333 C CA . ASN A 1 576 ? -6.602 -23.266 -41.25 1 96.5 576 ASN A CA 1
ATOM 4334 C C . ASN A 1 576 ? -5.293 -22.484 -41.25 1 96.5 576 ASN A C 1
ATOM 4336 O O . ASN A 1 576 ? -4.211 -23.062 -41.25 1 96.5 576 ASN A O 1
ATOM 4340 N N . ILE A 1 577 ? -5.395 -21.188 -41.094 1 97.31 577 ILE A N 1
ATOM 4341 C CA . ILE A 1 577 ? -4.242 -20.312 -41.344 1 97.31 577 ILE A CA 1
ATOM 4342 C C . ILE A 1 577 ? -3.266 -20.438 -40.156 1 97.31 577 ILE A C 1
ATOM 4344 O O . ILE A 1 577 ? -2.064 -20.219 -40.344 1 97.31 577 ILE A O 1
ATOM 4348 N N . TRP A 1 578 ? -3.715 -20.797 -39.031 1 97.94 578 TRP A N 1
ATOM 4349 C CA . TRP A 1 578 ? -2.869 -20.828 -37.844 1 97.94 578 TRP A CA 1
ATOM 4350 C C . TRP A 1 578 ? -2.117 -22.156 -37.75 1 97.94 578 TRP A C 1
ATOM 4352 O O . TRP A 1 578 ? -2.686 -23.172 -37.344 1 97.94 578 TRP A O 1
ATOM 4362 N N . GLN A 1 579 ? -0.858 -22.125 -38.094 1 97.69 579 GLN A N 1
ATOM 4363 C CA . GLN A 1 579 ? 0.057 -23.25 -38.062 1 97.69 579 GLN A CA 1
ATOM 4364 C C . GLN A 1 579 ? 1.302 -22.938 -37.25 1 97.69 579 GLN A C 1
ATOM 4366 O O . GLN A 1 579 ? 2.031 -22 -37.562 1 97.69 579 GLN A O 1
ATOM 4371 N N . SER A 1 580 ? 1.524 -23.641 -36.25 1 97.94 580 SER A N 1
ATOM 4372 C CA . SER A 1 580 ? 2.734 -23.516 -35.469 1 97.94 580 SER A CA 1
ATOM 4373 C C . SER A 1 580 ? 3.637 -24.734 -35.625 1 97.94 580 SER A C 1
ATOM 4375 O O . SER A 1 580 ? 3.424 -25.766 -35 1 97.94 580 SER A O 1
ATOM 4377 N N . ASP A 1 581 ? 4.621 -24.594 -36.438 1 97.75 581 ASP A N 1
ATOM 4378 C CA . ASP A 1 581 ? 5.555 -25.688 -36.719 1 97.75 581 ASP A CA 1
ATOM 4379 C C . ASP A 1 581 ? 6.699 -25.703 -35.719 1 97.75 581 ASP A C 1
ATOM 4381 O O . ASP A 1 581 ? 7.383 -24.703 -35.531 1 97.75 581 ASP A O 1
ATOM 4385 N N . PHE A 1 582 ? 6.836 -26.859 -35.094 1 97.62 582 PHE A N 1
ATOM 4386 C CA . PHE A 1 582 ? 7.871 -27.031 -34.062 1 97.62 582 PHE A CA 1
ATOM 4387 C C . PHE A 1 582 ? 9.195 -27.438 -34.719 1 97.62 582 PHE A C 1
ATOM 4389 O O . PHE A 1 582 ? 9.719 -28.516 -34.438 1 97.62 582 PHE A O 1
ATOM 4396 N N . VAL A 1 583 ? 9.805 -26.547 -35.438 1 95.62 583 VAL A N 1
ATOM 4397 C CA . VAL A 1 583 ? 10.938 -26.844 -36.312 1 95.62 583 VAL A CA 1
ATOM 4398 C C . VAL A 1 583 ? 12.211 -26.938 -35.469 1 95.62 583 VAL A C 1
ATOM 4400 O O . VAL A 1 583 ? 13.18 -27.594 -35.906 1 95.62 583 VAL A O 1
ATOM 4403 N N . GLU A 1 584 ? 12.227 -26.359 -34.25 1 95.88 584 GLU A N 1
ATOM 4404 C CA . GLU A 1 584 ? 13.422 -26.375 -33.406 1 95.88 584 GLU A CA 1
ATOM 4405 C C . GLU A 1 584 ? 13.609 -27.75 -32.781 1 95.88 584 GLU A C 1
ATOM 4407 O O . GLU A 1 584 ? 14.672 -28.047 -32.219 1 95.88 584 GLU A O 1
ATOM 4412 N N . GLY A 1 585 ? 12.57 -28.594 -32.812 1 95.81 585 GLY A N 1
ATOM 4413 C CA . GLY A 1 585 ? 12.656 -29.922 -32.25 1 95.81 585 GLY A CA 1
ATOM 4414 C C . GLY A 1 585 ? 12.938 -29.922 -30.75 1 95.81 585 GLY A C 1
ATOM 4415 O O . GLY A 1 585 ? 12.227 -29.281 -29.984 1 95.81 585 GLY A O 1
ATOM 4416 N N . GLN A 1 586 ? 14.141 -30.484 -30.469 1 95.75 586 GLN A N 1
ATOM 4417 C CA . GLN A 1 586 ? 14.531 -30.641 -29.062 1 95.75 586 GLN A CA 1
ATOM 4418 C C . GLN A 1 586 ? 15.234 -29.391 -28.547 1 95.75 586 GLN A C 1
ATOM 4420 O O . GLN A 1 586 ? 15.5 -29.266 -27.359 1 95.75 586 GLN A O 1
ATOM 4425 N N . LEU A 1 587 ? 15.492 -28.438 -29.391 1 97.12 587 LEU A N 1
ATOM 4426 C CA . LEU A 1 587 ? 16.391 -27.328 -29.062 1 97.12 587 LEU A CA 1
ATOM 4427 C C . LEU A 1 587 ? 15.602 -26.141 -28.531 1 97.12 587 LEU A C 1
ATOM 4429 O O . LEU A 1 587 ? 15.484 -25.109 -29.203 1 97.12 587 LEU A O 1
ATOM 4433 N N . ILE A 1 588 ? 15.156 -26.234 -27.297 1 96.62 588 ILE A N 1
ATOM 4434 C CA . ILE A 1 588 ? 14.531 -25.109 -26.594 1 96.62 588 ILE A CA 1
ATOM 4435 C C . ILE A 1 588 ? 15.336 -24.766 -25.344 1 96.62 588 ILE A C 1
ATOM 4437 O O . ILE A 1 588 ? 16.062 -25.625 -24.812 1 96.62 588 ILE A O 1
ATOM 4441 N N . ASP A 1 589 ? 15.289 -23.516 -24.875 1 97.44 589 ASP A N 1
ATOM 4442 C CA . ASP A 1 589 ? 15.977 -23.031 -23.688 1 97.44 589 ASP A CA 1
ATOM 4443 C C . ASP A 1 589 ? 17.484 -23.281 -23.781 1 97.44 589 ASP A C 1
ATOM 4445 O O . ASP A 1 589 ? 18.109 -22.922 -24.766 1 97.44 589 ASP A O 1
ATOM 4449 N N . TYR A 1 590 ? 18.109 -23.844 -22.719 1 97.88 590 TYR A N 1
ATOM 4450 C CA . TYR A 1 590 ? 19.562 -23.938 -22.719 1 97.88 590 TYR A CA 1
ATOM 4451 C C . TYR A 1 590 ? 20.062 -24.844 -23.844 1 97.88 590 TYR A C 1
ATOM 4453 O O . TYR A 1 590 ? 21.203 -24.719 -24.297 1 97.88 590 TYR A O 1
ATOM 4461 N N . HIS A 1 591 ? 19.203 -25.797 -24.375 1 97.81 591 HIS A N 1
ATOM 4462 C CA . HIS A 1 591 ? 19.578 -26.594 -25.531 1 97.81 591 HIS A CA 1
ATOM 4463 C C . HIS A 1 591 ? 19.781 -25.719 -26.766 1 97.81 591 HIS A C 1
ATOM 4465 O O . HIS A 1 591 ? 20.688 -25.953 -27.562 1 97.81 591 HIS A O 1
ATOM 4471 N N . ALA A 1 592 ? 18.875 -24.781 -26.922 1 97.25 592 ALA A N 1
ATOM 4472 C CA . ALA A 1 592 ? 19 -23.859 -28.047 1 97.25 592 ALA A CA 1
ATOM 4473 C C . ALA A 1 592 ? 20.25 -22.969 -27.891 1 97.25 592 ALA A C 1
ATOM 4475 O O . ALA A 1 592 ? 20.953 -22.719 -28.875 1 97.25 592 ALA A O 1
ATOM 4476 N N . PHE A 1 593 ? 20.469 -22.484 -26.688 1 97.5 593 PHE A N 1
ATOM 4477 C CA . PHE A 1 593 ? 21.641 -21.656 -26.422 1 97.5 593 PHE A CA 1
ATOM 4478 C C . PHE A 1 593 ? 22.922 -22.422 -26.75 1 97.5 593 PHE A C 1
ATOM 4480 O O . PHE A 1 593 ? 23.828 -21.891 -27.391 1 97.5 593 PHE A O 1
ATOM 4487 N N . ASP A 1 594 ? 23 -23.656 -26.344 1 96.62 594 ASP A N 1
ATOM 4488 C CA . ASP A 1 594 ? 24.141 -24.5 -26.641 1 96.62 594 ASP A CA 1
ATOM 4489 C C . ASP A 1 594 ? 24.297 -24.719 -28.141 1 96.62 594 ASP A C 1
ATOM 4491 O O . ASP A 1 594 ? 25.406 -24.578 -28.688 1 96.62 594 ASP A O 1
ATOM 4495 N N . ALA A 1 595 ? 23.203 -25.094 -28.75 1 95.38 595 ALA A N 1
ATOM 4496 C CA . ALA A 1 595 ? 23.234 -25.422 -30.172 1 95.38 595 ALA A CA 1
ATOM 4497 C C . ALA A 1 595 ? 23.688 -24.219 -31 1 95.38 595 ALA A C 1
ATOM 4499 O O . ALA A 1 595 ? 24.359 -24.391 -32.031 1 95.38 595 ALA A O 1
ATOM 4500 N N . HIS A 1 596 ? 23.344 -23.031 -30.547 1 95.06 596 HIS A N 1
ATOM 4501 C CA . HIS A 1 596 ? 23.672 -21.828 -31.281 1 95.06 596 HIS A CA 1
ATOM 4502 C C . HIS A 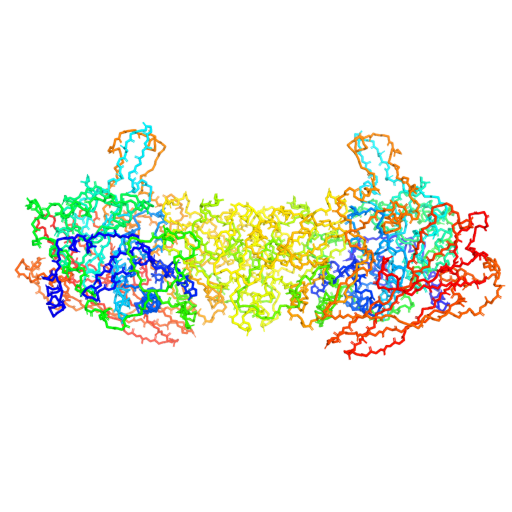1 596 ? 24.891 -21.125 -30.703 1 95.06 596 HIS A C 1
ATOM 4504 O O . HIS A 1 596 ? 25.219 -20 -31.094 1 95.06 596 HIS A O 1
ATOM 4510 N N . ASN A 1 597 ? 25.562 -21.703 -29.859 1 95.19 597 ASN A N 1
ATOM 4511 C CA . ASN A 1 597 ? 26.766 -21.188 -29.219 1 95.19 597 ASN A CA 1
ATOM 4512 C C . ASN A 1 597 ? 26.531 -19.797 -28.625 1 95.19 597 ASN A C 1
ATOM 4514 O O . ASN A 1 597 ? 27.328 -18.891 -28.859 1 95.19 597 ASN A O 1
ATOM 4518 N N . LYS A 1 598 ? 25.406 -19.609 -27.984 1 96.06 598 LYS A N 1
ATOM 4519 C CA . LYS A 1 598 ? 25.078 -18.359 -27.312 1 96.06 598 LYS A CA 1
ATOM 4520 C C . LYS A 1 598 ? 25.406 -18.438 -25.828 1 96.06 598 LYS A C 1
ATOM 4522 O O . LYS A 1 598 ? 25.141 -19.438 -25.172 1 96.06 598 LYS A O 1
ATOM 4527 N N . THR A 1 599 ? 26 -17.422 -25.359 1 96.69 599 THR A N 1
ATOM 4528 C CA . THR A 1 599 ? 26.328 -17.359 -23.938 1 96.69 599 THR A CA 1
ATOM 4529 C C . THR A 1 599 ? 25.172 -16.703 -23.172 1 96.69 599 THR A C 1
ATOM 4531 O O . THR A 1 599 ? 24.859 -15.539 -23.391 1 96.69 599 THR A O 1
ATOM 4534 N N . PRO A 1 600 ? 24.547 -17.438 -22.297 1 97.81 600 PRO A N 1
ATOM 4535 C CA . PRO A 1 600 ? 23.469 -16.828 -21.5 1 97.81 600 PRO A CA 1
ATOM 4536 C C . PRO A 1 600 ? 24 -15.859 -20.438 1 97.81 600 PRO A C 1
ATOM 4538 O O . PRO A 1 600 ? 25.188 -15.93 -20.078 1 97.81 600 PRO A O 1
ATOM 4541 N N . ALA A 1 601 ? 23.188 -14.883 -20 1 98.56 601 ALA A N 1
ATOM 4542 C CA . ALA A 1 601 ? 23.516 -14.086 -18.828 1 98.56 601 ALA A CA 1
ATOM 4543 C C . ALA A 1 601 ? 23.609 -14.961 -17.578 1 98.56 601 ALA A C 1
ATOM 4545 O O . ALA A 1 601 ? 24.547 -14.836 -16.797 1 98.56 601 ALA A O 1
ATOM 4546 N N . TYR A 1 602 ? 22.625 -15.797 -17.375 1 98.81 602 TYR A N 1
ATOM 4547 C CA . TYR A 1 602 ? 22.578 -16.828 -16.344 1 98.81 602 TYR A CA 1
ATOM 4548 C C . TYR A 1 602 ? 22.094 -18.156 -16.906 1 98.81 602 TYR A C 1
ATOM 4550 O O . TYR A 1 602 ? 20.984 -18.234 -17.438 1 98.81 602 TYR A O 1
ATOM 4558 N N . GLU A 1 603 ? 22.844 -19.203 -16.766 1 98.75 603 GLU A N 1
ATOM 4559 C CA . GLU A 1 603 ? 22.578 -20.484 -17.422 1 98.75 603 GLU A CA 1
ATOM 4560 C C . GLU A 1 603 ? 21.578 -21.312 -16.625 1 98.75 603 GLU A C 1
ATOM 4562 O O . GLU A 1 603 ? 21.328 -21.047 -15.445 1 98.75 603 GLU A O 1
ATOM 4567 N N . PHE A 1 604 ? 20.969 -22.297 -17.281 1 98.75 604 PHE A N 1
ATOM 4568 C CA . PHE A 1 604 ? 20.094 -23.266 -16.641 1 98.75 604 PHE A CA 1
ATOM 4569 C C . PHE A 1 604 ? 20.797 -23.953 -15.477 1 98.75 604 PHE A C 1
ATOM 4571 O O . PHE A 1 604 ? 21.953 -24.375 -15.602 1 98.75 604 PHE A O 1
ATOM 4578 N N . GLY A 1 605 ? 20.125 -23.938 -14.32 1 98.88 605 GLY A N 1
ATOM 4579 C CA . GLY A 1 605 ? 20.672 -24.578 -13.141 1 98.88 605 GLY A CA 1
ATOM 4580 C C . GLY A 1 605 ? 21.531 -23.641 -12.305 1 98.88 605 GLY A C 1
ATOM 4581 O O . GLY A 1 605 ? 22.047 -24.047 -11.25 1 98.88 605 GLY A O 1
ATOM 4582 N N . PHE A 1 606 ? 21.641 -22.406 -12.727 1 98.81 606 PHE A N 1
ATOM 4583 C CA . PHE A 1 606 ? 22.484 -21.438 -12.039 1 98.81 606 PHE A CA 1
ATOM 4584 C C . PHE A 1 606 ? 21.797 -20.922 -10.781 1 98.81 606 PHE A C 1
ATOM 4586 O O . PHE A 1 606 ? 20.578 -20.719 -10.773 1 98.81 606 PHE A O 1
ATOM 4593 N N . GLY A 1 607 ? 22.547 -20.562 -9.766 1 98.88 607 GLY A N 1
ATOM 4594 C CA . GLY A 1 607 ? 22.125 -19.906 -8.531 1 98.88 607 GLY A CA 1
ATOM 4595 C C . GLY A 1 607 ? 23.219 -19.875 -7.484 1 98.88 607 GLY A C 1
ATOM 4596 O O . GLY A 1 607 ? 23.875 -20.875 -7.227 1 98.88 607 GLY A O 1
ATOM 4597 N N . LEU A 1 608 ? 23.375 -18.719 -6.91 1 98.69 608 LEU A N 1
ATOM 4598 C CA . LEU A 1 608 ? 24.422 -18.531 -5.914 1 98.69 608 LEU A CA 1
ATOM 4599 C C . LEU A 1 608 ? 23.938 -18.906 -4.523 1 98.69 608 LEU A C 1
ATOM 4601 O O . LEU A 1 608 ? 22.75 -19.234 -4.344 1 98.69 608 LEU A O 1
ATOM 4605 N N . SER A 1 609 ? 24.812 -18.984 -3.615 1 98.5 609 SER A N 1
ATOM 4606 C CA . SER A 1 609 ? 24.625 -19.25 -2.193 1 98.5 609 SER A CA 1
ATOM 4607 C C . SER A 1 609 ? 25.516 -18.375 -1.337 1 98.5 609 SER A C 1
ATOM 4609 O O . SER A 1 609 ? 26.438 -17.734 -1.851 1 98.5 609 SER A O 1
ATOM 4611 N N . TYR A 1 610 ? 25.219 -18.234 -0.035 1 98.44 610 TYR A N 1
ATOM 4612 C CA . TYR A 1 610 ? 26.094 -17.516 0.878 1 98.44 610 TYR A CA 1
ATOM 4613 C C . TYR A 1 610 ? 27.281 -18.391 1.309 1 98.44 610 TYR A C 1
ATOM 4615 O O . TYR A 1 610 ? 28.125 -17.938 2.084 1 98.44 610 TYR A O 1
ATOM 4623 N N . THR A 1 611 ? 27.359 -19.594 0.774 1 98 611 THR A N 1
ATOM 4624 C CA . THR A 1 611 ? 28.5 -20.484 0.931 1 98 611 THR A CA 1
ATOM 4625 C C . THR A 1 611 ? 28.969 -21.016 -0.425 1 98 611 THR A C 1
ATOM 4627 O O . THR A 1 611 ? 28.5 -20.547 -1.469 1 98 611 THR A O 1
ATOM 4630 N N . THR A 1 612 ? 30 -21.844 -0.427 1 97.81 612 THR A N 1
ATOM 4631 C CA . THR A 1 612 ? 30.547 -22.422 -1.652 1 97.81 612 THR A CA 1
ATOM 4632 C C . THR A 1 612 ? 30.625 -23.938 -1.553 1 97.81 612 THR A C 1
ATOM 4634 O O . THR A 1 612 ? 30.594 -24.5 -0.454 1 97.81 612 THR A O 1
ATOM 4637 N N . PHE A 1 613 ? 30.672 -24.578 -2.65 1 98.56 613 PHE A N 1
ATOM 4638 C CA . PHE A 1 613 ? 30.703 -26.031 -2.703 1 98.56 613 PHE A CA 1
ATOM 4639 C C . PHE A 1 613 ? 31.734 -26.516 -3.713 1 98.56 613 PHE A C 1
ATOM 4641 O O . PHE A 1 613 ? 32.094 -25.797 -4.641 1 98.56 613 PHE A O 1
ATOM 4648 N N . SER A 1 614 ? 32.188 -27.688 -3.551 1 98.5 614 SER A N 1
ATOM 4649 C CA . SER A 1 614 ? 33.062 -28.359 -4.512 1 98.5 614 SER A CA 1
ATOM 4650 C C . SER A 1 614 ? 32.562 -29.781 -4.793 1 98.5 614 SER A C 1
ATOM 4652 O O . SER A 1 614 ? 31.75 -30.312 -4.047 1 98.5 614 SER A O 1
ATOM 4654 N N . LEU A 1 615 ? 32.938 -30.344 -5.91 1 98.44 615 LEU A N 1
ATOM 4655 C CA . LEU A 1 615 ? 32.625 -31.703 -6.332 1 98.44 615 LEU A CA 1
ATOM 4656 C C . LEU A 1 615 ? 33.906 -32.5 -6.562 1 98.44 615 LEU A C 1
ATOM 4658 O O . LEU A 1 615 ? 34.906 -31.969 -7.074 1 98.44 615 LEU A O 1
ATOM 4662 N N . SER A 1 616 ? 33.875 -33.781 -6.176 1 98.31 616 SER A N 1
ATOM 4663 C CA . SER A 1 616 ? 35 -34.688 -6.418 1 98.31 616 SER A CA 1
ATOM 4664 C C . SER A 1 616 ? 34.562 -36.125 -6.477 1 98.31 616 SER A C 1
ATOM 4666 O O . SER A 1 616 ? 33.375 -36.438 -6.199 1 98.31 616 SER A O 1
ATOM 4668 N N . GLY A 1 617 ? 35.406 -37.031 -6.961 1 97.75 617 GLY A N 1
ATOM 4669 C CA . GLY A 1 617 ? 35.219 -38.469 -6.82 1 97.75 617 GLY A CA 1
ATOM 4670 C C . GLY A 1 617 ? 34.188 -39.031 -7.766 1 97.75 617 GLY A C 1
ATOM 4671 O O . GLY A 1 617 ? 33.312 -39.844 -7.352 1 97.75 617 GLY A O 1
ATOM 4672 N N . LEU A 1 618 ? 34.281 -38.656 -9.039 1 98 618 LEU A N 1
ATOM 4673 C CA . LEU A 1 618 ? 33.312 -39.219 -10 1 98 618 LEU A CA 1
ATOM 4674 C C . LEU A 1 618 ? 33.562 -40.688 -10.227 1 98 618 LEU A C 1
ATOM 4676 O O . LEU A 1 618 ? 34.688 -41.125 -10.477 1 98 618 LEU A O 1
ATOM 4680 N N . LYS A 1 619 ? 32.531 -41.469 -10.023 1 97.75 619 LYS A N 1
ATOM 4681 C CA . LYS A 1 619 ? 32.562 -42.906 -10.328 1 97.75 619 LYS A CA 1
ATOM 4682 C C . LYS A 1 619 ? 31.312 -43.344 -11.125 1 97.75 619 LYS A C 1
ATOM 4684 O O . LYS A 1 619 ? 30.203 -42.906 -10.82 1 97.75 619 LYS A O 1
ATOM 4689 N N . THR A 1 620 ? 31.562 -44.062 -12.164 1 96.81 620 THR A N 1
ATOM 4690 C CA . THR A 1 620 ? 30.484 -44.625 -12.969 1 96.81 620 THR A CA 1
ATOM 4691 C C . THR A 1 620 ? 30.453 -46.125 -12.898 1 96.81 620 THR A C 1
ATOM 4693 O O . THR A 1 620 ? 31.5 -46.781 -12.938 1 96.81 620 THR A O 1
ATOM 4696 N N . THR A 1 621 ? 29.328 -46.688 -12.688 1 95.75 621 THR A N 1
ATOM 4697 C CA . THR A 1 621 ? 29.125 -48.156 -12.688 1 95.75 621 THR A CA 1
ATOM 4698 C C . THR A 1 621 ? 28.047 -48.531 -13.68 1 95.75 621 THR A C 1
ATOM 4700 O O . THR A 1 621 ? 26.922 -48 -13.625 1 95.75 621 THR A O 1
ATOM 4703 N N . VAL A 1 622 ? 28.359 -49.438 -14.555 1 94.88 622 VAL A N 1
ATOM 4704 C CA . VAL A 1 622 ? 27.406 -49.906 -15.539 1 94.88 622 VAL A CA 1
ATOM 4705 C C . VAL A 1 622 ? 26.844 -51.25 -15.094 1 94.88 622 VAL A C 1
ATOM 4707 O O . VAL A 1 622 ? 27.594 -52.219 -14.844 1 94.88 622 VAL A O 1
ATOM 4710 N N . SER A 1 623 ? 25.641 -51.375 -14.883 1 88.25 623 SER A N 1
ATOM 4711 C CA . SER A 1 623 ? 25.016 -52.594 -14.383 1 88.25 623 SER A CA 1
ATOM 4712 C C . SER A 1 623 ? 24.75 -53.594 -15.516 1 88.25 623 SER A C 1
ATOM 4714 O O . SER A 1 623 ? 24.656 -54.812 -15.281 1 88.25 623 SER A O 1
ATOM 4716 N N . ALA A 1 624 ? 24.484 -53.188 -16.625 1 79.81 624 ALA A N 1
ATOM 4717 C CA . ALA A 1 624 ? 24.188 -54.094 -17.719 1 79.81 624 ALA A CA 1
ATOM 4718 C C . ALA A 1 624 ? 25.062 -53.781 -18.938 1 79.81 624 ALA A C 1
ATOM 4720 O O . ALA A 1 624 ? 24.766 -52.875 -19.703 1 79.81 624 ALA A O 1
ATOM 4721 N N . SER A 1 625 ? 26.094 -54.625 -19.031 1 77.81 625 SER A N 1
ATOM 4722 C CA . SER A 1 625 ? 26.969 -54.438 -20.188 1 77.81 625 SER A CA 1
ATOM 4723 C C . SER A 1 625 ? 26.406 -55.125 -21.422 1 77.81 625 SER A C 1
ATOM 4725 O O . SER A 1 625 ? 25.875 -56.25 -21.328 1 77.81 625 SER A O 1
ATOM 4727 N N . ASN A 1 626 ? 26.234 -54.5 -22.484 1 82.69 626 ASN A N 1
ATOM 4728 C CA . ASN A 1 626 ? 25.75 -55 -23.766 1 82.69 626 ASN A CA 1
ATOM 4729 C C . ASN A 1 626 ? 24.234 -55.188 -23.75 1 82.69 626 ASN A C 1
ATOM 4731 O O . ASN A 1 626 ? 23.734 -56.25 -24.172 1 82.69 626 ASN A O 1
ATOM 4735 N N . ALA A 1 627 ? 23.578 -54.281 -23.172 1 89.69 627 ALA A N 1
ATOM 4736 C CA . ALA A 1 627 ? 22.109 -54.281 -23.188 1 89.69 627 ALA A CA 1
ATOM 4737 C C . ALA A 1 627 ? 21.578 -54.25 -24.609 1 89.69 627 ALA A C 1
ATOM 4739 O O . ALA A 1 627 ? 22.188 -53.625 -25.484 1 89.69 627 ALA A O 1
ATOM 4740 N N . PRO A 1 628 ? 20.438 -54.938 -24.891 1 94.38 628 PRO A N 1
ATOM 4741 C CA . PRO A 1 628 ? 19.828 -54.781 -26.203 1 94.38 628 PRO A CA 1
ATOM 4742 C C . PRO A 1 628 ? 19.594 -53.312 -26.547 1 94.38 628 PRO A C 1
ATOM 4744 O O . PRO A 1 628 ? 19.25 -52.5 -25.672 1 94.38 628 PRO A O 1
ATOM 4747 N N . ARG A 1 629 ? 19.766 -52.938 -27.781 1 95 629 ARG A N 1
ATOM 4748 C CA . ARG A 1 629 ? 19.734 -51.562 -28.203 1 95 629 ARG A CA 1
ATOM 4749 C C . ARG A 1 629 ? 18.344 -50.969 -28 1 95 629 ARG A C 1
ATOM 4751 O O . ARG A 1 629 ? 18.219 -49.781 -27.703 1 95 629 ARG A O 1
ATOM 4758 N N . THR A 1 630 ? 17.328 -51.719 -28.219 1 96.81 630 THR A N 1
ATOM 4759 C CA . THR A 1 630 ? 15.961 -51.281 -27.969 1 96.81 630 THR A CA 1
ATOM 4760 C C . THR A 1 630 ? 15.305 -52.125 -26.875 1 96.81 630 THR A C 1
ATOM 4762 O O . THR A 1 630 ? 15.703 -53.25 -26.641 1 96.81 630 THR A O 1
ATOM 4765 N N . PRO A 1 631 ? 14.375 -51.594 -26.141 1 96.5 631 PRO A N 1
ATOM 4766 C CA . PRO A 1 631 ? 13.586 -52.438 -25.25 1 96.5 631 PRO A CA 1
ATOM 4767 C C . PRO A 1 631 ? 12.859 -53.562 -26 1 96.5 631 PRO A C 1
ATOM 4769 O O . PRO A 1 631 ? 12.578 -53.438 -27.188 1 96.5 631 PRO A O 1
ATOM 4772 N N . SER A 1 632 ? 12.578 -54.562 -25.219 1 95.62 632 SER A N 1
ATOM 4773 C CA . SER A 1 632 ? 11.867 -55.656 -25.844 1 95.62 632 SER A CA 1
ATOM 4774 C C . SER A 1 632 ? 10.453 -55.25 -26.25 1 95.62 632 SER A C 1
ATOM 4776 O O . SER A 1 632 ? 9.727 -54.625 -25.469 1 95.62 632 SER A O 1
ATOM 4778 N N . ALA A 1 633 ? 10.062 -55.594 -27.406 1 91.31 633 ALA A N 1
ATOM 4779 C CA . ALA A 1 633 ? 8.703 -55.312 -27.875 1 91.31 633 ALA A CA 1
ATOM 4780 C C . ALA A 1 633 ? 7.684 -56.156 -27.094 1 91.31 633 ALA A C 1
ATOM 4782 O O . ALA A 1 633 ? 6.508 -55.812 -27.016 1 91.31 633 ALA A O 1
ATOM 4783 N N . ASP A 1 634 ? 8.211 -57.312 -26.5 1 93.12 634 ASP A N 1
ATOM 4784 C CA . ASP A 1 634 ? 7.324 -58.219 -25.766 1 93.12 634 ASP A CA 1
ATOM 4785 C C . ASP A 1 634 ? 7.258 -57.844 -24.281 1 93.12 634 ASP A C 1
ATOM 4787 O O . ASP A 1 634 ? 6.496 -58.438 -23.531 1 93.12 634 ASP A O 1
ATOM 4791 N N . ALA A 1 635 ? 8.07 -56.844 -24 1 94.19 635 ALA A N 1
ATOM 4792 C CA . ALA A 1 635 ? 8.023 -56.406 -22.609 1 94.19 635 ALA A CA 1
ATOM 4793 C C . ALA A 1 635 ? 6.66 -55.812 -22.25 1 94.19 635 ALA A C 1
ATOM 4795 O O . ALA A 1 635 ? 5.977 -55.25 -23.094 1 94.19 635 ALA A O 1
ATOM 4796 N N . LYS A 1 636 ? 6.27 -55.969 -21.016 1 95.19 636 LYS A N 1
ATOM 4797 C CA . LYS A 1 636 ? 4.973 -55.469 -20.562 1 95.19 636 LYS A CA 1
ATOM 4798 C C . LYS A 1 636 ? 4.895 -53.969 -20.656 1 95.19 636 LYS A C 1
ATOM 4800 O O . LYS A 1 636 ? 5.871 -53.25 -20.375 1 95.19 636 LYS A O 1
ATOM 4805 N N . VAL A 1 637 ? 3.826 -53.438 -21.078 1 95.5 637 VAL A N 1
ATOM 4806 C CA . VAL A 1 637 ? 3.5 -52.031 -20.984 1 95.5 637 VAL A CA 1
ATOM 4807 C C . VAL A 1 637 ? 2.66 -51.75 -19.75 1 95.5 637 VAL A C 1
ATOM 4809 O O . VAL A 1 637 ? 1.572 -52.312 -19.594 1 95.5 637 VAL A O 1
ATOM 4812 N N . GLN A 1 638 ? 3.217 -51.094 -18.812 1 96.25 638 GLN A N 1
ATOM 4813 C CA . GLN A 1 638 ? 2.582 -50.594 -17.594 1 96.25 638 GLN A CA 1
ATOM 4814 C C . GLN A 1 638 ? 2.525 -49.062 -17.578 1 96.25 638 GLN A C 1
ATOM 4816 O O . GLN A 1 638 ? 3.084 -48.406 -18.453 1 96.25 638 GLN A O 1
ATOM 4821 N N . PRO A 1 639 ? 1.719 -48.5 -16.625 1 97.06 639 PRO A N 1
ATOM 4822 C CA . PRO A 1 639 ? 1.78 -47.062 -16.562 1 97.06 639 PRO A CA 1
ATOM 4823 C C . PRO A 1 639 ? 3.213 -46.531 -16.547 1 97.06 639 PRO A C 1
ATOM 4825 O O . PRO A 1 639 ? 4 -46.875 -15.664 1 97.06 639 PRO A O 1
ATOM 4828 N N . GLY A 1 640 ? 3.49 -45.656 -17.453 1 97.56 640 GLY A N 1
ATOM 4829 C CA . GLY A 1 640 ? 4.848 -45.188 -17.688 1 97.56 640 GLY A CA 1
ATOM 4830 C C . GLY A 1 640 ? 5.488 -45.812 -18.922 1 97.56 640 GLY A C 1
ATOM 4831 O O . GLY A 1 640 ? 6.617 -45.469 -19.281 1 97.56 640 GLY A O 1
ATOM 4832 N N . GLY A 1 641 ? 4.762 -46.781 -19.578 1 97.81 641 GLY A N 1
ATOM 4833 C CA . GLY A 1 641 ? 5.215 -47.344 -20.828 1 97.81 641 GLY A CA 1
ATOM 4834 C C . GLY A 1 641 ? 5.965 -48.656 -20.641 1 97.81 641 GLY A C 1
ATOM 4835 O O . GLY A 1 641 ? 5.754 -49.375 -19.656 1 97.81 641 GLY A O 1
ATOM 4836 N N . ASN A 1 642 ? 6.781 -48.969 -21.641 1 98 642 ASN A N 1
ATOM 4837 C CA . ASN A 1 642 ? 7.602 -50.188 -21.578 1 98 642 ASN A CA 1
ATOM 4838 C C . ASN A 1 642 ? 8.43 -50.219 -20.297 1 98 642 ASN A C 1
ATOM 4840 O O . ASN A 1 642 ? 9.227 -49.312 -20.031 1 98 642 ASN A O 1
ATOM 4844 N N . VAL A 1 643 ? 8.297 -51.281 -19.531 1 97.69 643 VAL A N 1
ATOM 4845 C CA . VAL A 1 643 ? 8.859 -51.344 -18.188 1 97.69 643 VAL A CA 1
ATOM 4846 C C . VAL A 1 643 ? 10.383 -51.281 -18.266 1 97.69 643 VAL A C 1
ATOM 4848 O O . VAL A 1 643 ? 11.047 -50.844 -17.328 1 97.69 643 VAL A O 1
ATOM 4851 N N . GLU A 1 644 ? 10.938 -51.656 -19.375 1 97.38 644 GLU A N 1
ATOM 4852 C CA . GLU A 1 644 ? 12.391 -51.688 -19.5 1 97.38 644 GLU A CA 1
ATOM 4853 C C . GLU A 1 644 ? 12.977 -50.281 -19.625 1 97.38 644 GLU A C 1
ATOM 4855 O O . GLU A 1 644 ? 14.18 -50.094 -19.453 1 97.38 644 GLU A O 1
ATOM 4860 N N . LEU A 1 645 ? 12.141 -49.344 -19.969 1 97.94 645 LEU A N 1
ATOM 4861 C CA . LEU A 1 645 ? 12.609 -47.969 -20.047 1 97.94 645 LEU A CA 1
ATOM 4862 C C . LEU A 1 645 ? 13.109 -47.5 -18.703 1 97.94 645 LEU A C 1
ATOM 4864 O O . LEU A 1 645 ? 13.945 -46.594 -18.625 1 97.94 645 LEU A O 1
ATOM 4868 N N . TRP A 1 646 ? 12.664 -48.125 -17.641 1 97.62 646 TRP A N 1
ATOM 4869 C CA . TRP A 1 646 ? 12.938 -47.625 -16.297 1 97.62 646 TRP A CA 1
ATOM 4870 C C . TRP A 1 646 ? 14.039 -48.438 -15.633 1 97.62 646 TRP A C 1
ATOM 4872 O O . TRP A 1 646 ? 14.383 -48.219 -14.469 1 97.62 646 TRP A O 1
ATOM 4882 N N . ASP A 1 647 ? 14.602 -49.406 -16.359 1 96.31 647 ASP A N 1
ATOM 4883 C CA . ASP A 1 647 ? 15.734 -50.156 -15.844 1 96.31 647 ASP A CA 1
ATOM 4884 C C . ASP A 1 647 ? 16.938 -49.25 -15.633 1 96.31 647 ASP A C 1
ATOM 4886 O O . ASP A 1 647 ? 17.312 -48.469 -16.531 1 96.31 647 ASP A O 1
ATOM 4890 N N . VAL A 1 648 ? 17.516 -49.375 -14.461 1 97 648 VAL A N 1
ATOM 4891 C CA . VAL A 1 648 ? 18.734 -48.625 -14.219 1 97 648 VAL A CA 1
ATOM 4892 C C . VAL A 1 648 ? 19.906 -49.312 -14.914 1 97 648 VAL A C 1
ATOM 4894 O O . VAL A 1 648 ? 20.234 -50.469 -14.602 1 97 648 VAL A O 1
ATOM 4897 N N . LEU A 1 649 ? 20.531 -48.594 -15.828 1 97 649 LEU A N 1
ATOM 4898 C CA . LEU A 1 649 ? 21.594 -49.219 -16.609 1 97 649 LEU A CA 1
ATOM 4899 C C . LEU A 1 649 ? 22.969 -48.75 -16.125 1 97 649 LEU A C 1
ATOM 4901 O O . LEU A 1 649 ? 23.969 -49.406 -16.375 1 97 649 LEU A O 1
ATOM 4905 N N . ALA A 1 650 ? 23.031 -47.625 -15.492 1 97.06 650 ALA A N 1
ATOM 4906 C CA . ALA A 1 650 ? 24.266 -47.062 -14.961 1 97.06 650 ALA A CA 1
ATOM 4907 C C . ALA A 1 650 ? 24 -46.219 -13.711 1 97.06 650 ALA A C 1
ATOM 4909 O O . ALA A 1 650 ? 22.906 -45.688 -13.531 1 97.06 650 ALA A O 1
ATOM 4910 N N . THR A 1 651 ? 24.906 -46.219 -12.852 1 97.5 651 THR A N 1
ATOM 4911 C CA . THR A 1 651 ? 24.891 -45.375 -11.656 1 97.5 651 THR A CA 1
ATOM 4912 C C . THR A 1 651 ? 26.125 -44.5 -11.609 1 97.5 651 THR A C 1
ATOM 4914 O O . THR A 1 651 ? 27.234 -44.969 -11.836 1 97.5 651 THR A O 1
ATOM 4917 N N . VAL A 1 652 ? 25.938 -43.219 -11.438 1 98.12 652 VAL A N 1
ATOM 4918 C CA . VAL A 1 652 ? 27.031 -42.25 -11.305 1 98.12 652 VAL A CA 1
ATOM 4919 C C . VAL A 1 652 ? 27.062 -41.688 -9.883 1 98.12 652 VAL A C 1
ATOM 4921 O O . VAL A 1 652 ? 26.016 -41.344 -9.328 1 98.12 652 VAL A O 1
ATOM 4924 N N . THR A 1 653 ? 28.172 -41.656 -9.25 1 98.06 653 THR A N 1
ATOM 4925 C CA . THR A 1 653 ? 28.312 -41.125 -7.906 1 98.06 653 THR A CA 1
ATOM 4926 C C . THR A 1 653 ? 29.375 -40.031 -7.887 1 98.06 653 THR A C 1
ATOM 4928 O O . THR A 1 653 ? 30.297 -40.031 -8.703 1 98.06 653 THR A O 1
ATOM 4931 N N . ALA A 1 654 ? 29.219 -39.125 -7.055 1 98.38 654 ALA A N 1
ATOM 4932 C CA . ALA A 1 654 ? 30.172 -38.031 -6.793 1 98.38 654 ALA A CA 1
ATOM 4933 C C . ALA A 1 654 ? 30.078 -37.562 -5.344 1 98.38 654 ALA A C 1
ATOM 4935 O O . ALA A 1 654 ? 29.125 -37.906 -4.633 1 98.38 654 ALA A O 1
ATOM 4936 N N . THR A 1 655 ? 31.062 -36.844 -4.883 1 98.56 655 THR A N 1
ATOM 4937 C CA . THR A 1 655 ? 31.062 -36.281 -3.535 1 98.56 655 THR A CA 1
ATOM 4938 C C . THR A 1 655 ? 30.938 -34.781 -3.582 1 98.56 655 THR A C 1
ATOM 4940 O O . THR A 1 655 ? 31.672 -34.094 -4.312 1 98.56 655 THR A O 1
ATOM 4943 N N . VAL A 1 656 ? 30 -34.219 -2.84 1 98.62 656 VAL A N 1
ATOM 4944 C CA . VAL A 1 656 ? 29.812 -32.781 -2.701 1 98.62 656 VAL A CA 1
ATOM 4945 C C . VAL A 1 656 ? 30.344 -32.344 -1.347 1 98.62 656 VAL A C 1
ATOM 4947 O O . VAL A 1 656 ? 30.094 -32.969 -0.323 1 98.62 656 VAL A O 1
ATOM 4950 N N . LYS A 1 657 ? 31.062 -31.266 -1.303 1 98.62 657 LYS A N 1
ATOM 4951 C CA . LYS A 1 657 ? 31.594 -30.688 -0.067 1 98.62 657 LYS A CA 1
ATOM 4952 C C . LYS A 1 657 ? 31.234 -29.203 0.047 1 98.62 657 LYS A C 1
ATOM 4954 O O . LYS A 1 657 ? 31.359 -28.469 -0.924 1 98.62 657 LYS A O 1
ATOM 4959 N N . ASN A 1 658 ? 30.703 -28.812 1.203 1 98.69 658 ASN A N 1
ATOM 4960 C CA . ASN A 1 658 ? 30.562 -27.391 1.52 1 98.69 658 ASN A CA 1
ATOM 4961 C C . ASN A 1 658 ? 31.906 -26.781 1.887 1 98.69 658 ASN A C 1
ATOM 4963 O O . ASN A 1 658 ? 32.5 -27.094 2.928 1 98.69 658 ASN A O 1
ATOM 4967 N N . THR A 1 659 ? 32.375 -25.922 1.106 1 98.56 659 THR A N 1
ATOM 4968 C CA . THR A 1 659 ? 33.719 -25.375 1.29 1 98.56 659 THR A CA 1
ATOM 4969 C C . THR A 1 659 ? 33.656 -24.016 1.971 1 98.56 659 THR A C 1
ATOM 4971 O O . THR A 1 659 ? 34.688 -23.359 2.15 1 98.56 659 THR A O 1
ATOM 4974 N N . GLY A 1 660 ? 32.469 -23.578 2.244 1 97.75 660 GLY A N 1
ATOM 4975 C CA . GLY A 1 660 ? 32.312 -22.281 2.889 1 97.75 660 GLY A CA 1
ATOM 4976 C C . GLY A 1 660 ? 32.188 -22.375 4.395 1 97.75 660 GLY A C 1
ATOM 4977 O O . GLY A 1 660 ? 32.438 -23.422 4.984 1 97.75 660 GLY A O 1
ATOM 4978 N N . ASP A 1 661 ? 31.75 -21.266 5.113 1 96.75 661 ASP A N 1
ATOM 4979 C CA . ASP A 1 661 ? 31.812 -21.141 6.562 1 96.75 661 ASP A CA 1
ATOM 4980 C C . ASP A 1 661 ? 30.422 -21.234 7.188 1 96.75 661 ASP A C 1
ATOM 4982 O O . ASP A 1 661 ? 30.266 -21.172 8.406 1 96.75 661 ASP A O 1
ATOM 4986 N N . VAL A 1 662 ? 29.375 -21.359 6.34 1 97.94 662 VAL A N 1
ATOM 4987 C CA . VAL A 1 662 ? 28.016 -21.469 6.859 1 97.94 662 VAL A CA 1
ATOM 4988 C C . VAL A 1 662 ? 27.312 -22.656 6.207 1 97.94 662 VAL A C 1
ATOM 4990 O O . VAL A 1 662 ? 27.75 -23.141 5.16 1 97.94 662 VAL A O 1
ATOM 4993 N N . ALA A 1 663 ? 26.297 -23.125 6.895 1 98.31 663 ALA A N 1
ATOM 4994 C CA . ALA A 1 663 ? 25.5 -24.234 6.34 1 98.31 663 ALA A CA 1
ATOM 4995 C C . ALA A 1 663 ? 24.766 -23.797 5.082 1 98.31 663 ALA A C 1
ATOM 4997 O O . ALA A 1 663 ? 24.453 -22.609 4.918 1 98.31 663 ALA A O 1
ATOM 4998 N N . GLY A 1 664 ? 24.547 -24.656 4.148 1 98.25 664 GLY A N 1
ATOM 4999 C CA . GLY A 1 664 ? 23.797 -24.422 2.926 1 98.25 664 GLY A CA 1
ATOM 5000 C C . GLY A 1 664 ? 23.375 -25.703 2.225 1 98.25 664 GLY A C 1
ATOM 5001 O O . GLY A 1 664 ? 23.641 -26.797 2.713 1 98.25 664 GLY A O 1
ATOM 5002 N N . ALA A 1 665 ? 22.656 -25.516 1.187 1 98.62 665 ALA A N 1
ATOM 5003 C CA . ALA A 1 665 ? 22.234 -26.656 0.385 1 98.62 665 ALA A CA 1
ATOM 5004 C C . ALA A 1 665 ? 22.797 -26.594 -1.028 1 98.62 665 ALA A C 1
ATOM 5006 O O . ALA A 1 665 ? 22.75 -25.531 -1.668 1 98.62 665 ALA A O 1
ATOM 5007 N N . ALA A 1 666 ? 23.375 -27.703 -1.475 1 98.44 666 ALA A N 1
ATOM 5008 C CA . ALA A 1 666 ? 23.891 -27.828 -2.834 1 98.44 666 ALA A CA 1
ATOM 5009 C C . ALA A 1 666 ? 22.938 -28.609 -3.723 1 98.44 666 ALA A C 1
ATOM 5011 O O . ALA A 1 666 ? 22.203 -29.469 -3.24 1 98.44 666 ALA A O 1
ATOM 5012 N N . VAL A 1 667 ? 22.953 -28.281 -4.996 1 98.75 667 VAL A N 1
ATOM 5013 C CA . VAL A 1 667 ? 22.203 -29.047 -5.984 1 98.75 667 VAL A CA 1
ATOM 5014 C C . VAL A 1 667 ? 23.156 -29.578 -7.055 1 98.75 667 VAL A C 1
ATOM 5016 O O . VAL A 1 667 ? 23.281 -29 -8.133 1 98.75 667 VAL A O 1
ATOM 5019 N N . PRO A 1 668 ? 23.844 -30.703 -6.77 1 98.75 668 PRO A N 1
ATOM 5020 C CA . PRO A 1 668 ? 24.594 -31.344 -7.859 1 98.75 668 PRO A CA 1
ATOM 5021 C C . PRO A 1 668 ? 23.688 -31.781 -9.008 1 98.75 668 PRO A C 1
ATOM 5023 O O . PRO A 1 668 ? 22.594 -32.312 -8.781 1 98.75 668 PRO A O 1
ATOM 5026 N N . GLN A 1 669 ? 24.125 -31.516 -10.219 1 98.88 669 GLN A N 1
ATOM 5027 C CA . GLN A 1 669 ? 23.391 -31.781 -11.445 1 98.88 669 GLN A CA 1
ATOM 5028 C C . GLN A 1 669 ? 24.188 -32.688 -12.383 1 98.88 669 GLN A C 1
ATOM 5030 O O . GLN A 1 669 ? 25.375 -32.469 -12.602 1 98.88 669 GLN A O 1
ATOM 5035 N N . LEU A 1 670 ? 23.562 -33.688 -12.914 1 98.88 670 LEU A N 1
ATOM 5036 C CA . LEU A 1 670 ? 24.188 -34.594 -13.891 1 98.88 670 LEU A CA 1
ATOM 5037 C C . LEU A 1 670 ? 23.609 -34.375 -15.281 1 98.88 670 LEU A C 1
ATOM 5039 O O . LEU A 1 670 ? 22.391 -34.375 -15.461 1 98.88 670 LEU A O 1
ATOM 5043 N N . TYR A 1 671 ? 24.453 -34.188 -16.25 1 98.75 671 TYR A N 1
ATOM 5044 C CA . TYR A 1 671 ? 24.078 -33.969 -17.656 1 98.75 671 TYR A CA 1
ATOM 5045 C C . TYR A 1 671 ? 24.609 -35.094 -18.531 1 98.75 671 TYR A C 1
ATOM 5047 O O . TYR A 1 671 ? 25.75 -35.531 -18.359 1 98.75 671 TYR A O 1
ATOM 5055 N N . VAL A 1 672 ? 23.828 -35.531 -19.438 1 98.5 672 VAL A N 1
ATOM 5056 C CA . VAL A 1 672 ? 24.172 -36.594 -20.375 1 98.5 672 VAL A CA 1
ATOM 5057 C C . VAL A 1 672 ? 24.344 -36 -21.781 1 98.5 672 VAL A C 1
ATOM 5059 O O . VAL A 1 672 ? 23.578 -35.156 -22.203 1 98.5 672 VAL A O 1
ATOM 5062 N N . SER A 1 673 ? 25.328 -36.438 -22.484 1 98.12 673 SER A N 1
ATOM 5063 C CA . SER A 1 673 ? 25.562 -36.125 -23.891 1 98.12 673 SER A CA 1
ATOM 5064 C C . SER A 1 673 ? 25.547 -37.375 -24.766 1 98.12 673 SER A C 1
ATOM 5066 O O . SER A 1 673 ? 26.453 -38.219 -24.672 1 98.12 673 SER A O 1
ATOM 5068 N N . LEU A 1 674 ? 24.578 -37.5 -25.578 1 97.56 674 LEU A N 1
ATOM 5069 C CA . LEU A 1 674 ? 24.484 -38.625 -26.484 1 97.56 674 LEU A CA 1
ATOM 5070 C C . LEU A 1 674 ? 25.359 -38.438 -27.719 1 97.56 674 LEU A C 1
ATOM 5072 O O . LEU A 1 674 ? 25.594 -37.281 -28.125 1 97.56 674 LEU A O 1
ATOM 5076 N N . PRO A 1 675 ? 25.875 -39.5 -28.25 1 95.44 675 PRO A N 1
ATOM 5077 C CA . PRO A 1 675 ? 26.672 -39.312 -29.469 1 95.44 675 PRO A CA 1
ATOM 5078 C C . PRO A 1 675 ? 25.828 -38.844 -30.656 1 95.44 675 PRO A C 1
ATOM 5080 O O . PRO A 1 675 ? 25.062 -39.656 -31.234 1 95.44 675 PRO A O 1
ATOM 5083 N N . ALA A 1 676 ? 26 -37.656 -31.125 1 88.94 676 ALA A N 1
ATOM 5084 C CA . ALA A 1 676 ? 25.156 -36.969 -32.125 1 88.94 676 ALA A CA 1
ATOM 5085 C C . ALA A 1 676 ? 25.172 -37.719 -33.438 1 88.94 676 ALA A C 1
ATOM 5087 O O . ALA A 1 676 ? 24.188 -37.75 -34.188 1 88.94 676 ALA A O 1
ATOM 5088 N N . GLY A 1 677 ? 26.312 -38.344 -33.75 1 92 677 GLY A N 1
ATOM 5089 C CA . GLY A 1 677 ? 26.406 -39.094 -35 1 92 677 GLY A CA 1
ATOM 5090 C C . GLY A 1 677 ? 25.391 -40.25 -35.094 1 92 677 GLY A C 1
ATOM 5091 O O . GLY A 1 677 ? 24.922 -40.562 -36.188 1 92 677 GLY A O 1
ATOM 5092 N N . GLU A 1 678 ? 25.062 -40.75 -33.969 1 93.44 678 GLU A N 1
ATOM 5093 C CA . GLU A 1 678 ? 24.094 -41.875 -33.906 1 93.44 678 GLU A CA 1
ATOM 5094 C C . GLU A 1 678 ? 22.688 -41.344 -33.625 1 93.44 678 GLU A C 1
ATOM 5096 O O . GLU A 1 678 ? 21.719 -41.812 -34.219 1 93.44 678 GLU A O 1
ATOM 5101 N N . ALA A 1 679 ? 22.594 -40.469 -32.719 1 93.62 679 ALA A N 1
ATOM 5102 C CA . ALA A 1 679 ? 21.297 -40 -32.25 1 93.62 679 ALA A CA 1
ATOM 5103 C C . ALA A 1 679 ? 20.625 -39.094 -33.281 1 93.62 679 ALA A C 1
ATOM 5105 O O . ALA A 1 679 ? 19.391 -38.969 -33.281 1 93.62 679 ALA A O 1
ATOM 5106 N N . GLY A 1 680 ? 21.469 -38.5 -34.156 1 93.12 680 GLY A N 1
ATOM 5107 C CA . GLY A 1 680 ? 20.891 -37.719 -35.25 1 93.12 680 GLY A CA 1
ATOM 5108 C C . GLY A 1 680 ? 21.047 -36.219 -35.094 1 93.12 680 GLY A C 1
ATOM 5109 O O . GLY A 1 680 ? 21.375 -35.75 -34 1 93.12 680 GLY A O 1
ATOM 5110 N N . SER A 1 681 ? 20.703 -35.531 -36.188 1 92.5 681 SER A N 1
ATOM 5111 C CA . SER A 1 681 ? 20.766 -34.062 -36.188 1 92.5 681 SER A CA 1
ATOM 5112 C C . SER A 1 681 ? 19.75 -33.469 -35.219 1 92.5 681 SER A C 1
ATOM 5114 O O . SER A 1 681 ? 18.625 -33.969 -35.125 1 92.5 681 SER A O 1
ATOM 5116 N N . GLY A 1 682 ? 20.125 -32.406 -34.531 1 93.75 682 GLY A N 1
ATOM 5117 C CA . GLY A 1 682 ? 19.203 -31.734 -33.625 1 93.75 682 GLY A CA 1
ATOM 5118 C C . GLY A 1 682 ? 19.328 -32.25 -32.188 1 93.75 682 GLY A C 1
ATOM 5119 O O . GLY A 1 682 ? 18.703 -31.734 -31.281 1 93.75 682 GLY A O 1
ATOM 5120 N N . THR A 1 683 ? 20.188 -33.281 -32 1 96.62 683 THR A N 1
ATOM 5121 C CA . THR A 1 683 ? 20.422 -33.781 -30.641 1 96.62 683 THR A CA 1
ATOM 5122 C C . THR A 1 683 ? 21.078 -32.719 -29.781 1 96.62 683 THR A C 1
ATOM 5124 O O . THR A 1 683 ? 22.094 -32.125 -30.156 1 96.62 683 THR A O 1
ATOM 5127 N N . PRO A 1 684 ? 20.484 -32.438 -28.625 1 97.56 684 PRO A N 1
ATOM 5128 C CA . PRO A 1 684 ? 21.078 -31.453 -27.734 1 97.56 684 PRO A CA 1
ATOM 5129 C C . PRO A 1 684 ? 22.516 -31.812 -27.328 1 97.56 684 PRO A C 1
ATOM 5131 O O . PRO A 1 684 ? 22.844 -33 -27.203 1 97.56 684 PRO A O 1
ATOM 5134 N N . VAL A 1 685 ? 23.375 -30.781 -27.094 1 96.88 685 VAL A N 1
ATOM 5135 C CA . VAL A 1 685 ? 24.766 -30.953 -26.672 1 96.88 685 VAL A CA 1
ATOM 5136 C C . VAL A 1 685 ? 24.797 -31.734 -25.359 1 96.88 685 VAL A C 1
ATOM 5138 O O . VAL A 1 685 ? 25.672 -32.594 -25.172 1 96.88 685 VAL A O 1
ATOM 5141 N N . ARG A 1 686 ? 23.922 -31.469 -24.531 1 97.44 686 ARG A N 1
ATOM 5142 C CA . ARG A 1 686 ? 23.766 -32.125 -23.234 1 97.44 686 ARG A CA 1
ATOM 5143 C C . ARG A 1 686 ? 22.344 -31.969 -22.688 1 97.44 686 ARG A C 1
ATOM 5145 O O . ARG A 1 686 ? 21.625 -31.062 -23.125 1 97.44 686 ARG A O 1
ATOM 5152 N N . GLY A 1 687 ? 21.938 -32.812 -21.828 1 98.12 687 GLY A N 1
ATOM 5153 C CA . GLY A 1 687 ? 20.641 -32.719 -21.172 1 98.12 687 GLY A CA 1
ATOM 5154 C C . GLY A 1 687 ? 20.672 -33.219 -19.734 1 98.12 687 GLY A C 1
ATOM 5155 O O . GLY A 1 687 ? 21.359 -34.188 -19.422 1 98.12 687 GLY A O 1
ATOM 5156 N N . LEU A 1 688 ? 19.984 -32.5 -18.828 1 98.88 688 LEU A N 1
ATOM 5157 C CA . LEU A 1 688 ? 19.875 -32.906 -17.438 1 98.88 688 LEU A CA 1
ATOM 5158 C C . LEU A 1 688 ? 19.266 -34.281 -17.312 1 98.88 688 LEU A C 1
ATOM 5160 O O . LEU A 1 688 ? 18.281 -34.594 -17.984 1 98.88 688 LEU A O 1
ATOM 5164 N N . ARG A 1 689 ? 19.906 -35.188 -16.531 1 98.75 689 ARG A N 1
ATOM 5165 C CA . ARG A 1 689 ? 19.375 -36.5 -16.312 1 98.75 689 ARG A CA 1
ATOM 5166 C C . ARG A 1 689 ? 19.5 -36.906 -14.852 1 98.75 689 ARG A C 1
ATOM 5168 O O . ARG A 1 689 ? 19.312 -38.094 -14.508 1 98.75 689 ARG A O 1
ATOM 5175 N N . GLY A 1 690 ? 19.781 -35.969 -14.023 1 98.69 690 GLY A N 1
ATOM 5176 C CA . GLY A 1 690 ? 19.875 -36.219 -12.594 1 98.69 690 GLY A CA 1
ATOM 5177 C C . GLY A 1 690 ? 20.094 -34.969 -11.766 1 98.69 690 GLY A C 1
ATOM 5178 O O . GLY A 1 690 ? 20.781 -34.062 -12.203 1 98.69 690 GLY A O 1
ATOM 5179 N N . PHE A 1 691 ? 19.625 -34.969 -10.57 1 98.62 691 PHE A N 1
ATOM 5180 C CA . PHE A 1 691 ? 19.906 -33.938 -9.578 1 98.62 691 PHE A CA 1
ATOM 5181 C C . PHE A 1 691 ? 19.5 -34.406 -8.18 1 98.62 691 PHE A C 1
ATOM 5183 O O . PHE A 1 691 ? 18.75 -35.375 -8.039 1 98.62 691 PHE A O 1
ATOM 5190 N N . ASP A 1 692 ? 20 -33.781 -7.219 1 97.19 692 ASP A N 1
ATOM 5191 C CA . ASP A 1 692 ? 19.609 -33.938 -5.82 1 97.19 692 ASP A CA 1
ATOM 5192 C C . ASP A 1 692 ? 19.859 -32.656 -5.035 1 97.19 692 ASP A C 1
ATOM 5194 O O . ASP A 1 692 ? 20.672 -31.812 -5.434 1 97.19 692 ASP A O 1
ATOM 5198 N N . LYS A 1 693 ? 19.094 -32.344 -4.035 1 97.81 693 LYS A N 1
ATOM 5199 C CA . LYS A 1 693 ? 19.375 -31.25 -3.115 1 97.81 693 LYS A CA 1
ATOM 5200 C C . LYS A 1 693 ? 19.906 -31.766 -1.781 1 97.81 693 LYS A C 1
ATOM 5202 O O . LYS A 1 693 ? 19.219 -32.5 -1.076 1 97.81 693 LYS A O 1
ATOM 5207 N N . ILE A 1 694 ? 21.078 -31.328 -1.443 1 97.25 694 ILE A N 1
ATOM 5208 C CA . ILE A 1 694 ? 21.781 -31.891 -0.295 1 97.25 694 ILE A CA 1
ATOM 5209 C C . ILE A 1 694 ? 22.125 -30.766 0.689 1 97.25 694 ILE A C 1
ATOM 5211 O O . ILE A 1 694 ? 22.812 -29.812 0.338 1 97.25 694 ILE A O 1
ATOM 5215 N N . LYS A 1 695 ? 21.641 -30.906 1.886 1 98.12 695 LYS A N 1
ATOM 5216 C CA . LYS A 1 695 ? 21.984 -29.969 2.939 1 98.12 695 LYS A CA 1
ATOM 5217 C C . LYS A 1 695 ? 23.312 -30.328 3.598 1 98.12 695 LYS A C 1
ATOM 5219 O O . LYS A 1 695 ? 23.531 -31.5 3.955 1 98.12 695 LYS A O 1
ATOM 5224 N N . LEU A 1 696 ? 24.203 -29.391 3.68 1 98.62 696 LEU A N 1
ATOM 5225 C CA . LEU A 1 696 ? 25.547 -29.609 4.227 1 98.62 696 LEU A CA 1
ATOM 5226 C C . LEU A 1 696 ? 25.906 -28.531 5.234 1 98.62 696 LEU A C 1
ATOM 5228 O O . LEU A 1 696 ? 25.719 -27.344 4.973 1 98.62 696 LEU A O 1
ATOM 5232 N N . GLY A 1 697 ? 26.359 -28.922 6.402 1 98.44 697 GLY A N 1
ATOM 5233 C CA . GLY A 1 697 ? 27 -27.969 7.289 1 98.44 697 GLY A CA 1
ATOM 5234 C C . GLY A 1 697 ? 28.312 -27.438 6.75 1 98.44 697 GLY A C 1
ATOM 5235 O O . GLY A 1 697 ? 28.844 -27.969 5.77 1 98.44 697 GLY A O 1
ATOM 5236 N N . ALA A 1 698 ? 28.891 -26.469 7.41 1 98.19 698 ALA A N 1
ATOM 5237 C CA . ALA A 1 698 ? 30.188 -25.953 7.016 1 98.19 698 ALA A CA 1
ATOM 5238 C C . ALA A 1 698 ? 31.25 -27.047 7.051 1 98.19 698 ALA A C 1
ATOM 5240 O O . ALA A 1 698 ? 31.391 -27.75 8.055 1 98.19 698 ALA A O 1
ATOM 5241 N N . GLY A 1 699 ? 31.844 -27.297 5.988 1 98.12 699 GLY A N 1
ATOM 5242 C CA . GLY A 1 699 ? 32.938 -28.25 5.918 1 98.12 699 GLY A CA 1
ATOM 5243 C C . GLY A 1 699 ? 32.469 -29.672 5.695 1 98.12 699 GLY A C 1
ATOM 5244 O O . GLY A 1 699 ? 33.281 -30.562 5.41 1 98.12 699 GLY A O 1
ATOM 5245 N N . GLU A 1 700 ? 31.25 -29.906 5.723 1 98.62 700 GLU A N 1
ATOM 5246 C CA . GLU A 1 700 ? 30.688 -31.25 5.625 1 98.62 700 GLU A CA 1
ATOM 5247 C C . GLU A 1 700 ? 30.719 -31.766 4.188 1 98.62 700 GLU A C 1
ATOM 5249 O O . GLU A 1 700 ? 30.641 -30.984 3.242 1 98.62 700 GLU A O 1
ATOM 5254 N N . SER A 1 701 ? 30.859 -33.062 3.973 1 98.44 701 SER A N 1
ATOM 5255 C CA . SER A 1 701 ? 30.812 -33.719 2.674 1 98.44 701 SER A CA 1
ATOM 5256 C C . SER A 1 701 ? 29.781 -34.844 2.654 1 98.44 701 SER A C 1
ATOM 5258 O O . SER A 1 701 ? 29.562 -35.5 3.666 1 98.44 701 SER A O 1
ATOM 5260 N N . LYS A 1 702 ? 29.172 -35.031 1.57 1 98.38 702 LYS A N 1
ATOM 5261 C CA . LYS A 1 702 ? 28.203 -36.094 1.358 1 98.38 702 LYS A CA 1
ATOM 5262 C C . LYS A 1 702 ? 28.312 -36.656 -0.058 1 98.38 702 LYS A C 1
ATOM 5264 O O . LYS A 1 702 ? 28.625 -35.938 -0.999 1 98.38 702 LYS A O 1
ATOM 5269 N N . ALA A 1 703 ? 28.078 -37.906 -0.176 1 97.81 703 ALA A N 1
ATOM 5270 C CA . ALA A 1 703 ? 28.016 -38.531 -1.492 1 97.81 703 ALA A CA 1
ATOM 5271 C C . ALA A 1 703 ? 26.641 -38.344 -2.121 1 97.81 703 ALA A C 1
ATOM 5273 O O . ALA A 1 703 ? 25.625 -38.344 -1.421 1 97.81 703 ALA A O 1
ATOM 5274 N N . VAL A 1 704 ? 26.656 -38.188 -3.389 1 97.81 704 VAL A N 1
ATOM 5275 C CA . VAL A 1 704 ? 25.422 -38.156 -4.168 1 97.81 704 VAL A CA 1
ATOM 5276 C C . VAL A 1 704 ? 25.438 -39.25 -5.211 1 97.81 704 VAL A C 1
ATOM 5278 O O . VAL A 1 704 ? 26.5 -39.625 -5.742 1 97.81 704 VAL A O 1
ATOM 5281 N N . GLU A 1 705 ? 24.312 -39.812 -5.414 1 97.75 705 GLU A N 1
ATOM 5282 C CA . GLU A 1 705 ? 24.141 -40.906 -6.367 1 97.75 705 GLU A CA 1
ATOM 5283 C C . GLU A 1 705 ? 23.078 -40.562 -7.402 1 97.75 705 GLU A C 1
ATOM 5285 O O . GLU A 1 705 ? 21.984 -40.094 -7.055 1 97.75 705 GLU A O 1
ATOM 5290 N N . PHE A 1 706 ? 23.406 -40.812 -8.703 1 98.19 706 PHE A N 1
ATOM 5291 C CA . PHE A 1 706 ? 22.484 -40.625 -9.82 1 98.19 706 PHE A CA 1
ATOM 5292 C C . PHE A 1 706 ? 22.219 -41.969 -10.516 1 98.19 706 PHE A C 1
ATOM 5294 O O . PHE A 1 706 ? 23.156 -42.625 -10.984 1 98.19 706 PHE A O 1
ATOM 5301 N N . HIS A 1 707 ? 21.016 -42.375 -10.57 1 97.81 707 HIS A N 1
ATOM 5302 C CA . HIS A 1 707 ? 20.625 -43.594 -11.297 1 97.81 707 HIS A CA 1
ATOM 5303 C C . HIS A 1 707 ? 20.172 -43.25 -12.719 1 97.81 707 HIS A C 1
ATOM 5305 O O . HIS A 1 707 ? 19.219 -42.469 -12.898 1 97.81 707 HIS A O 1
ATOM 5311 N N . LEU A 1 708 ? 20.797 -43.75 -13.688 1 98.12 708 LEU A N 1
ATOM 5312 C CA . LEU A 1 708 ? 20.469 -43.531 -15.094 1 98.12 708 LEU A CA 1
ATOM 5313 C C . LEU A 1 708 ? 19.688 -44.719 -15.672 1 98.12 708 LEU A C 1
ATOM 5315 O O . LEU A 1 708 ? 20.234 -45.812 -15.781 1 98.12 708 LEU A O 1
ATOM 5319 N N . THR A 1 709 ? 18.5 -44.469 -16.078 1 97.94 709 THR A N 1
ATOM 5320 C CA . THR A 1 709 ? 17.641 -45.5 -16.641 1 97.94 709 THR A CA 1
ATOM 5321 C C . THR A 1 709 ? 17.938 -45.719 -18.125 1 97.94 709 THR A C 1
ATOM 5323 O O . THR A 1 709 ? 18.656 -44.906 -18.734 1 97.94 709 THR A O 1
ATOM 5326 N N . ARG A 1 710 ? 17.359 -46.75 -18.703 1 97.38 710 ARG A N 1
ATOM 5327 C CA . ARG A 1 710 ? 17.453 -46.969 -20.141 1 97.38 710 ARG A CA 1
ATOM 5328 C C . ARG A 1 710 ? 16.953 -45.781 -20.922 1 97.38 710 ARG A C 1
ATOM 5330 O O . ARG A 1 710 ? 17.578 -45.344 -21.891 1 97.38 710 ARG A O 1
ATOM 5337 N N . ARG A 1 711 ? 15.805 -45.188 -20.531 1 98.06 711 ARG A N 1
ATOM 5338 C CA . ARG A 1 711 ? 15.242 -44.031 -21.219 1 98.06 711 ARG A CA 1
ATOM 5339 C C . ARG A 1 711 ? 16.219 -42.844 -21.172 1 98.06 711 ARG A C 1
ATOM 5341 O O . ARG A 1 711 ? 16.391 -42.156 -22.156 1 98.06 711 ARG A O 1
ATOM 5348 N N . ASP A 1 712 ? 16.891 -42.656 -20.016 1 98.06 712 ASP A N 1
ATOM 5349 C CA . ASP A 1 712 ? 17.797 -41.531 -19.812 1 98.06 712 ASP A CA 1
ATOM 5350 C C . ASP A 1 712 ? 18.969 -41.594 -20.797 1 98.06 712 ASP A C 1
ATOM 5352 O O . ASP A 1 712 ? 19.484 -40.531 -21.188 1 98.06 712 ASP A O 1
ATOM 5356 N N . LEU A 1 713 ? 19.312 -42.75 -21.203 1 97.5 713 LEU A N 1
ATOM 5357 C CA . LEU A 1 713 ? 20.516 -42.938 -22 1 97.5 713 LEU A CA 1
ATOM 5358 C C . LEU A 1 713 ? 20.156 -43.188 -23.469 1 97.5 713 LEU A C 1
ATOM 5360 O O . LEU A 1 713 ? 21.031 -43.531 -24.281 1 97.5 713 LEU A O 1
ATOM 5364 N N . SER A 1 714 ? 18.906 -43.094 -23.828 1 97.88 714 SER A N 1
ATOM 5365 C CA . SER A 1 714 ? 18.453 -43.438 -25.156 1 97.88 714 SER A CA 1
ATOM 5366 C C . SER A 1 714 ? 18.031 -42.219 -25.953 1 97.88 714 SER A C 1
ATOM 5368 O O . SER A 1 714 ? 17.781 -41.156 -25.391 1 97.88 714 SER A O 1
ATOM 5370 N N . PHE A 1 715 ? 18.016 -42.281 -27.25 1 98 715 PHE A N 1
ATOM 5371 C CA . PHE A 1 715 ? 17.344 -41.375 -28.172 1 98 715 PHE A CA 1
ATOM 5372 C C . PHE A 1 715 ? 16.188 -42.094 -28.875 1 98 715 PHE A C 1
ATOM 5374 O O . PHE A 1 715 ? 16.109 -43.312 -28.859 1 98 715 PHE A O 1
ATOM 5381 N N . TRP A 1 716 ? 15.227 -41.375 -29.391 1 97.94 716 TRP A N 1
ATOM 5382 C CA . TRP A 1 716 ? 14.094 -41.969 -30.094 1 97.94 716 TRP A CA 1
ATOM 5383 C C . TRP A 1 716 ? 14.461 -42.312 -31.531 1 97.94 716 TRP A C 1
ATOM 5385 O O . TRP A 1 716 ? 14.805 -41.406 -32.312 1 97.94 716 TRP A O 1
ATOM 5395 N N . ASP A 1 717 ? 14.375 -43.531 -31.891 1 97.06 717 ASP A N 1
ATOM 5396 C CA . ASP A 1 717 ? 14.594 -43.969 -33.25 1 97.06 717 ASP A CA 1
ATOM 5397 C C . ASP A 1 717 ? 13.289 -44 -34.031 1 97.06 717 ASP A C 1
ATOM 5399 O O . ASP A 1 717 ? 12.469 -44.906 -33.875 1 97.06 717 ASP A O 1
ATOM 5403 N N . THR A 1 718 ? 13.125 -43.125 -34.938 1 96.31 718 THR A N 1
ATOM 5404 C CA . THR A 1 718 ? 11.867 -42.938 -35.656 1 96.31 718 THR A CA 1
ATOM 5405 C C . THR A 1 718 ? 11.594 -44.125 -36.562 1 96.31 718 THR A C 1
ATOM 5407 O O . THR A 1 718 ? 10.438 -44.406 -36.906 1 96.31 718 THR A O 1
ATOM 5410 N N . LYS A 1 719 ? 12.594 -44.75 -37.031 1 95.56 719 LYS A N 1
ATOM 5411 C CA . LYS A 1 719 ? 12.414 -45.906 -37.906 1 95.56 719 LYS A CA 1
ATOM 5412 C C . LYS A 1 719 ? 12 -47.125 -37.062 1 95.56 719 LYS A C 1
ATOM 5414 O O . LYS A 1 719 ? 11.055 -47.844 -37.438 1 95.56 719 LYS A O 1
ATOM 5419 N N . ALA A 1 720 ? 12.68 -47.312 -35.969 1 95.12 720 ALA A N 1
ATOM 5420 C CA . ALA A 1 720 ? 12.391 -48.438 -35.125 1 95.12 720 ALA A CA 1
ATOM 5421 C C . ALA A 1 720 ? 11.156 -48.188 -34.281 1 95.12 720 ALA A C 1
ATOM 5423 O O . ALA A 1 720 ? 10.609 -49.125 -33.688 1 95.12 720 ALA A O 1
ATOM 5424 N N . GLN A 1 721 ? 10.836 -46.938 -34.156 1 96 721 GLN A N 1
ATOM 5425 C CA . GLN A 1 721 ? 9.742 -46.531 -33.281 1 96 721 GLN A CA 1
ATOM 5426 C C . GLN A 1 721 ? 9.969 -47 -31.859 1 96 721 GLN A C 1
ATOM 5428 O O . GLN A 1 721 ? 9.078 -47.625 -31.25 1 96 721 GLN A O 1
ATOM 5433 N N . ALA A 1 722 ? 11.156 -46.75 -31.359 1 96.75 722 ALA A N 1
ATOM 5434 C CA . ALA A 1 722 ? 11.562 -47.188 -30.016 1 96.75 722 ALA A CA 1
ATOM 5435 C C . ALA A 1 722 ? 12.711 -46.344 -29.484 1 96.75 722 ALA A C 1
ATOM 5437 O O . ALA A 1 722 ? 13.453 -45.719 -30.266 1 96.75 722 ALA A O 1
ATOM 5438 N N . TRP A 1 723 ? 12.766 -46.281 -28.219 1 97.94 723 TRP A N 1
ATOM 5439 C CA . TRP A 1 723 ? 13.938 -45.688 -27.578 1 97.94 723 TRP A CA 1
ATOM 5440 C C . TRP A 1 723 ? 15.172 -46.562 -27.766 1 97.94 723 TRP A C 1
ATOM 5442 O O . TRP A 1 723 ? 15.18 -47.719 -27.344 1 97.94 723 TRP A O 1
ATOM 5452 N N . ARG A 1 724 ? 16.172 -46 -28.344 1 97.69 724 ARG A N 1
ATOM 5453 C CA . ARG A 1 724 ? 17.344 -46.812 -28.734 1 97.69 724 ARG A CA 1
ATOM 5454 C C . ARG A 1 724 ? 18.594 -46.344 -28 1 97.69 724 ARG A C 1
ATOM 5456 O O . ARG A 1 724 ? 18.875 -45.125 -27.953 1 97.69 724 ARG A O 1
ATOM 5463 N N . LEU A 1 725 ? 19.344 -47.25 -27.391 1 97 725 LEU A N 1
ATOM 5464 C CA . LEU A 1 725 ? 20.641 -46.969 -26.797 1 97 725 LEU A CA 1
ATOM 5465 C C . LEU A 1 725 ? 21.703 -46.781 -27.875 1 97 725 LEU A C 1
ATOM 5467 O O . LEU A 1 725 ? 21.75 -47.531 -28.844 1 97 725 LEU A O 1
ATOM 5471 N N . PRO A 1 726 ? 22.469 -45.781 -27.766 1 96.19 726 PRO A N 1
ATOM 5472 C CA . PRO A 1 726 ? 23.578 -45.656 -28.719 1 96.19 726 PRO A CA 1
ATOM 5473 C C . PRO A 1 726 ? 24.641 -46.75 -28.5 1 96.19 726 PRO A C 1
ATOM 5475 O O . PRO A 1 726 ? 24.703 -47.344 -27.422 1 96.19 726 PRO A O 1
ATOM 5478 N N . THR A 1 727 ? 25.453 -46.906 -29.547 1 94 727 THR A N 1
ATOM 5479 C CA . THR A 1 727 ? 26.578 -47.812 -29.453 1 94 727 THR A CA 1
ATOM 5480 C C . THR A 1 727 ? 27.812 -47.094 -28.906 1 94 727 THR A C 1
ATOM 5482 O O . THR A 1 727 ? 28.641 -47.688 -28.234 1 94 727 THR A O 1
ATOM 5485 N N . GLY A 1 728 ? 27.875 -45.844 -29.203 1 93.25 728 GLY A N 1
ATOM 5486 C CA . GLY A 1 728 ? 29.016 -45.062 -28.797 1 93.25 728 GLY A CA 1
ATOM 5487 C C . GLY A 1 728 ? 28.969 -44.625 -27.344 1 93.25 728 GLY A C 1
ATOM 5488 O O . GLY A 1 728 ? 28.016 -44.938 -26.641 1 93.25 728 GLY A O 1
ATOM 5489 N N . SER A 1 729 ? 30.031 -44 -26.969 1 94.81 729 SER A N 1
ATOM 5490 C CA . SER A 1 729 ? 30.156 -43.531 -25.594 1 94.81 729 SER A CA 1
ATOM 5491 C C . SER A 1 729 ? 29.172 -42.406 -25.297 1 94.81 729 SER A C 1
ATOM 5493 O O . SER A 1 729 ? 28.938 -41.531 -26.156 1 94.81 729 SER A O 1
ATOM 5495 N N . ILE A 1 730 ? 28.562 -42.438 -24.172 1 97 730 ILE A N 1
ATOM 5496 C CA . ILE A 1 730 ? 27.656 -41.406 -23.672 1 97 730 ILE A CA 1
ATOM 5497 C C . ILE A 1 730 ? 28.359 -40.562 -22.609 1 97 730 ILE A C 1
ATOM 5499 O O . ILE A 1 730 ? 28.891 -41.094 -21.641 1 97 730 ILE A O 1
ATOM 5503 N N . GLY A 1 731 ? 28.453 -39.281 -22.828 1 98 731 GLY A N 1
ATOM 5504 C CA . GLY A 1 731 ? 29.031 -38.406 -21.828 1 98 731 GLY A CA 1
ATOM 5505 C C . GLY A 1 731 ? 28.172 -38.25 -20.594 1 98 731 GLY A C 1
ATOM 5506 O O . GLY A 1 731 ? 26.938 -38.219 -20.688 1 98 731 GLY A O 1
ATOM 5507 N N . VAL A 1 732 ? 28.766 -38.312 -19.375 1 98.38 732 VAL A N 1
ATOM 5508 C CA . VAL A 1 732 ? 28.094 -38.094 -18.109 1 98.38 732 VAL A CA 1
ATOM 5509 C C . VAL A 1 732 ? 28.875 -37.094 -17.281 1 98.38 732 VAL A C 1
ATOM 5511 O O . VAL A 1 732 ? 29.812 -37.438 -16.578 1 98.38 732 VAL A O 1
ATOM 5514 N N . ASP A 1 733 ? 28.469 -35.844 -17.312 1 98.56 733 ASP A N 1
ATOM 5515 C CA . ASP A 1 733 ? 29.156 -34.75 -16.625 1 98.56 733 ASP A CA 1
ATOM 5516 C C . ASP A 1 733 ? 28.359 -34.312 -15.391 1 98.56 733 ASP A C 1
ATOM 5518 O O . ASP A 1 733 ? 27.125 -34.25 -15.422 1 98.56 733 ASP A O 1
ATOM 5522 N N . VAL A 1 734 ? 29 -34.094 -14.281 1 98.75 734 VAL A N 1
ATOM 5523 C CA . VAL A 1 734 ? 28.375 -33.625 -13.055 1 98.75 734 VAL A CA 1
ATOM 5524 C C . VAL A 1 734 ? 28.891 -32.25 -12.695 1 98.75 734 VAL A C 1
ATOM 5526 O O . VAL A 1 734 ? 30.094 -31.969 -12.812 1 98.75 734 VAL A O 1
ATOM 5529 N N . GLY A 1 735 ? 28.016 -31.344 -12.367 1 98.62 735 GLY A N 1
ATOM 5530 C CA . GLY A 1 735 ? 28.359 -29.984 -11.977 1 98.62 735 GLY A CA 1
ATOM 5531 C C . GLY A 1 735 ? 27.266 -29.312 -11.18 1 98.62 735 GLY A C 1
ATOM 5532 O O . GLY A 1 735 ? 26.484 -29.969 -10.492 1 98.62 735 GLY A O 1
ATOM 5533 N N . PHE A 1 736 ? 27.328 -27.984 -11.18 1 98.56 736 PHE A N 1
ATOM 5534 C CA . PHE A 1 736 ? 26.375 -27.234 -10.375 1 98.56 736 PHE A CA 1
ATOM 5535 C C . PHE A 1 736 ? 25.438 -26.422 -11.258 1 98.56 736 PHE A C 1
ATOM 5537 O O . PHE A 1 736 ? 24.516 -25.766 -10.766 1 98.56 736 PHE A O 1
ATOM 5544 N N . SER A 1 737 ? 25.641 -26.422 -12.594 1 98.69 737 SER A N 1
ATOM 5545 C CA . SER A 1 737 ? 24.75 -25.859 -13.602 1 98.69 737 SER A CA 1
ATOM 5546 C C . SER A 1 737 ? 25.047 -26.422 -14.984 1 98.69 737 SER A C 1
ATOM 5548 O O . SER A 1 737 ? 25.969 -27.219 -15.148 1 98.69 737 SER A O 1
ATOM 5550 N N . SER A 1 738 ? 24.281 -25.969 -15.961 1 98.56 738 SER A N 1
ATOM 5551 C CA . SER A 1 738 ? 24.422 -26.5 -17.312 1 98.56 738 SER A CA 1
ATOM 5552 C C . SER A 1 738 ? 25.734 -26.047 -17.938 1 98.56 738 SER A C 1
ATOM 5554 O O . SER A 1 738 ? 26.172 -26.609 -18.953 1 98.56 738 SER A O 1
ATOM 5556 N N . ARG A 1 739 ? 26.438 -25.047 -17.344 1 97.5 739 ARG A N 1
ATOM 5557 C CA . ARG A 1 739 ? 27.688 -24.547 -17.891 1 97.5 739 ARG A CA 1
ATOM 5558 C C . ARG A 1 739 ? 28.828 -24.719 -16.891 1 97.5 739 ARG A C 1
ATOM 5560 O O . ARG A 1 739 ? 29.984 -24.375 -17.188 1 97.5 739 ARG A O 1
ATOM 5567 N N . ASP A 1 740 ? 28.547 -25.109 -15.742 1 97.62 740 ASP A N 1
ATOM 5568 C CA . ASP A 1 740 ? 29.547 -25.406 -14.719 1 97.62 740 ASP A CA 1
ATOM 5569 C C . ASP A 1 740 ? 29.656 -26.906 -14.461 1 97.62 740 ASP A C 1
ATOM 5571 O O . ASP A 1 740 ? 29.25 -27.375 -13.406 1 97.62 740 ASP A O 1
ATOM 5575 N N . LEU A 1 741 ? 30.203 -27.609 -15.375 1 98.06 741 LEU A N 1
ATOM 5576 C CA . LEU A 1 741 ? 30.375 -29.047 -15.312 1 98.06 741 LEU A CA 1
ATOM 5577 C C . LEU A 1 741 ? 31.797 -29.422 -14.922 1 98.06 741 LEU A C 1
ATOM 5579 O O . LEU A 1 741 ? 32.688 -29.469 -15.773 1 98.06 741 LEU A O 1
ATOM 5583 N N . ILE A 1 742 ? 31.984 -29.781 -13.758 1 98.25 742 ILE A N 1
ATOM 5584 C CA . ILE A 1 742 ? 33.281 -29.906 -13.109 1 98.25 742 ILE A CA 1
ATOM 5585 C C . ILE A 1 742 ? 33.875 -31.297 -13.367 1 98.25 742 ILE A C 1
ATOM 5587 O O . ILE A 1 742 ? 35.062 -31.438 -13.703 1 98.25 742 ILE A O 1
ATOM 5591 N N . LEU A 1 743 ? 33.062 -32.281 -13.07 1 98.62 743 LEU A N 1
ATOM 5592 C CA . LEU A 1 743 ? 33.5 -33.656 -13.25 1 98.62 743 LEU A CA 1
ATOM 5593 C C . LEU A 1 743 ? 33.031 -34.188 -14.602 1 98.62 743 LEU A C 1
ATOM 5595 O O . LEU A 1 743 ? 31.859 -34.094 -14.945 1 98.62 743 LEU A O 1
ATOM 5599 N N . LYS A 1 744 ? 33.938 -34.719 -15.352 1 98.06 744 LYS A N 1
ATOM 5600 C CA . LYS A 1 744 ? 33.656 -35.281 -16.672 1 98.06 744 LYS A CA 1
ATOM 5601 C C . LYS A 1 744 ? 33.844 -36.781 -16.688 1 98.06 744 LYS A C 1
ATOM 5603 O O . LYS A 1 744 ? 34.781 -37.312 -16.078 1 98.06 744 LYS A O 1
ATOM 5608 N N . GLY A 1 745 ? 32.844 -37.438 -17.25 1 97.25 745 GLY A N 1
ATOM 5609 C CA . GLY A 1 745 ? 32.938 -38.875 -17.391 1 97.25 745 GLY A CA 1
ATOM 5610 C C . GLY A 1 745 ? 32.188 -39.406 -18.594 1 97.25 745 GLY A C 1
ATOM 5611 O O . GLY A 1 745 ? 31.656 -38.625 -19.406 1 97.25 745 GLY A O 1
ATOM 5612 N N . GLU A 1 746 ? 32.219 -40.688 -18.766 1 96.31 746 GLU A N 1
ATOM 5613 C CA . GLU A 1 746 ? 31.516 -41.375 -19.859 1 96.31 746 GLU A CA 1
ATOM 5614 C C . GLU A 1 746 ? 31.062 -42.781 -19.438 1 96.31 746 GLU A C 1
ATOM 5616 O O . GLU A 1 746 ? 31.641 -43.344 -18.516 1 96.31 746 GLU A O 1
ATOM 5621 N N . VAL A 1 747 ? 30.094 -43.219 -20.141 1 95.19 747 VAL A N 1
ATOM 5622 C CA . VAL A 1 747 ? 29.641 -44.594 -19.953 1 95.19 747 VAL A CA 1
ATOM 5623 C C . VAL A 1 747 ? 29.375 -45.219 -21.328 1 95.19 747 VAL A C 1
ATOM 5625 O O . VAL A 1 747 ? 29.078 -44.531 -22.297 1 95.19 747 VAL A O 1
ATOM 5628 N N . LYS A 1 748 ? 29.594 -46.406 -21.344 1 92.69 748 LYS A N 1
ATOM 5629 C CA . LYS A 1 748 ? 29.188 -47.219 -22.484 1 92.69 748 LYS A CA 1
ATOM 5630 C C . LYS A 1 748 ? 28.281 -48.375 -22.047 1 92.69 748 LYS A C 1
ATOM 5632 O O . LYS A 1 748 ? 28.641 -49.156 -21.141 1 92.69 748 LYS A O 1
ATOM 5637 N N . VAL A 1 749 ? 27.219 -48.469 -22.609 1 91.75 749 VAL A N 1
ATOM 5638 C CA . VAL A 1 749 ? 26.25 -49.469 -22.203 1 91.75 749 VAL A CA 1
ATOM 5639 C C . VAL A 1 749 ? 26.062 -50.5 -23.312 1 91.75 749 VAL A C 1
ATOM 5641 O O . VAL A 1 749 ? 26.188 -50.156 -24.5 1 91.75 749 VAL A O 1
ATOM 5644 N N . MET B 1 1 ? 10.227 40.312 31.938 1 53.5 1 MET B N 1
ATOM 5645 C CA . MET B 1 1 ? 10.688 40.812 30.641 1 53.5 1 MET B CA 1
ATOM 5646 C C . MET B 1 1 ? 11.703 41.938 30.828 1 53.5 1 MET B C 1
ATOM 5648 O O . MET B 1 1 ? 12.594 42.125 30 1 53.5 1 MET B O 1
ATOM 5652 N N . GLY B 1 2 ? 11.594 42.625 32.031 1 53.03 2 GLY B N 1
ATOM 5653 C CA . GLY B 1 2 ? 12.453 43.781 32.281 1 53.03 2 GLY B CA 1
ATOM 5654 C C . GLY B 1 2 ? 13.93 43.406 32.281 1 53.03 2 GLY B C 1
ATOM 5655 O O . GLY B 1 2 ? 14.727 44.062 31.594 1 53.03 2 GLY B O 1
ATOM 5656 N N . ARG B 1 3 ? 14.32 42.312 33.094 1 64.94 3 ARG B N 1
ATOM 5657 C CA . ARG B 1 3 ? 15.719 41.906 33.156 1 64.94 3 ARG B CA 1
ATOM 5658 C C . ARG B 1 3 ? 16.219 41.438 31.797 1 64.94 3 ARG B C 1
ATOM 5660 O O . ARG B 1 3 ? 17.359 41.75 31.406 1 64.94 3 ARG B O 1
ATOM 5667 N N . CYS B 1 4 ? 15.508 40.844 31.016 1 84.44 4 CYS B N 1
ATOM 5668 C CA . CYS B 1 4 ? 15.938 40.312 29.719 1 84.44 4 CYS B CA 1
ATOM 5669 C C . CYS B 1 4 ? 16.125 41.469 28.719 1 84.44 4 CYS B C 1
ATOM 5671 O O . CYS B 1 4 ? 17 41.406 27.859 1 84.44 4 CYS B O 1
ATOM 5673 N N . PHE B 1 5 ? 15.445 42.5 28.969 1 86.06 5 PHE B N 1
ATOM 5674 C CA . PHE B 1 5 ? 15.656 43.656 28.141 1 86.06 5 PHE B CA 1
ATOM 5675 C C . PHE B 1 5 ? 16.984 44.344 28.484 1 86.06 5 PHE B C 1
ATOM 5677 O O . PHE B 1 5 ? 17.641 44.906 27.625 1 86.06 5 PHE B O 1
ATOM 5684 N N . GLY B 1 6 ? 17.328 44.25 29.75 1 88.56 6 GLY B N 1
ATOM 5685 C CA . GLY B 1 6 ? 18.625 44.781 30.141 1 88.56 6 GLY B CA 1
ATOM 5686 C C . GLY B 1 6 ? 19.781 44.062 29.469 1 88.56 6 GLY B C 1
ATOM 5687 O O . GLY B 1 6 ? 20.703 44.719 28.969 1 88.56 6 GLY B O 1
ATOM 5688 N N . LYS B 1 7 ? 19.703 42.781 29.469 1 93.5 7 LYS B N 1
ATOM 5689 C CA . LYS B 1 7 ? 20.734 42 28.781 1 93.5 7 LYS B CA 1
ATOM 5690 C C . LYS B 1 7 ? 20.766 42.344 27.297 1 93.5 7 LYS B C 1
ATOM 5692 O O . LYS B 1 7 ? 21.844 42.406 26.688 1 93.5 7 LYS B O 1
ATOM 5697 N N . ALA B 1 8 ? 19.609 42.469 26.734 1 96.44 8 ALA B N 1
ATOM 5698 C CA . ALA B 1 8 ? 19.516 42.781 25.312 1 96.44 8 ALA B CA 1
ATOM 5699 C C . ALA B 1 8 ? 20.125 44.125 25 1 96.44 8 ALA B C 1
ATOM 5701 O O . ALA B 1 8 ? 20.844 44.281 24 1 96.44 8 ALA B O 1
ATOM 5702 N N . LYS B 1 9 ? 19.891 45.062 25.859 1 96 9 LYS B N 1
ATOM 5703 C CA . LYS B 1 9 ? 20.438 46.406 25.703 1 96 9 LYS B CA 1
ATOM 5704 C C . LYS B 1 9 ? 21.953 46.375 25.781 1 96 9 LYS B C 1
ATOM 5706 O O . LYS B 1 9 ? 22.641 47.094 25.031 1 96 9 LYS B O 1
ATOM 5711 N N . ASP B 1 10 ? 22.438 45.656 26.75 1 96.5 10 ASP B N 1
ATOM 5712 C CA . ASP B 1 10 ? 23.891 45.531 26.891 1 96.5 10 ASP B CA 1
ATOM 5713 C C . ASP B 1 10 ? 24.5 44.906 25.641 1 96.5 10 ASP B C 1
ATOM 5715 O O . ASP B 1 10 ? 25.578 45.344 25.188 1 96.5 10 ASP B O 1
ATOM 5719 N N . PHE B 1 11 ? 23.906 43.938 25.125 1 97 11 PHE B N 1
ATOM 5720 C CA . PHE B 1 11 ? 24.359 43.281 23.906 1 97 11 PHE B CA 1
ATOM 5721 C C . PHE B 1 11 ? 24.406 44.25 22.734 1 97 11 PHE B C 1
ATOM 5723 O O . PHE B 1 11 ? 25.391 44.312 22.016 1 97 11 PHE B O 1
ATOM 5730 N N . VAL B 1 12 ? 23.297 45 22.562 1 97.31 12 VAL B N 1
ATOM 5731 C CA . VAL B 1 12 ? 23.172 45.938 21.453 1 97.31 12 VAL B CA 1
ATOM 5732 C C . VAL B 1 12 ? 24.266 47 21.547 1 97.31 12 VAL B C 1
ATOM 5734 O O . VAL B 1 12 ? 24.797 47.438 20.531 1 97.31 12 VAL B O 1
ATOM 5737 N N . GLY B 1 13 ? 24.609 47.406 22.734 1 96.62 13 GLY B N 1
ATOM 5738 C CA . GLY B 1 13 ? 25.609 48.438 22.969 1 96.62 13 GLY B CA 1
ATOM 5739 C C . GLY B 1 13 ? 27 48.031 22.5 1 96.62 13 GLY B C 1
ATOM 5740 O O . GLY B 1 13 ? 27.844 48.906 22.266 1 96.62 13 GLY B O 1
ATOM 5741 N N . LYS B 1 14 ? 27.203 46.812 22.266 1 97.69 14 LYS B N 1
ATOM 5742 C CA . LYS B 1 14 ? 28.516 46.312 21.891 1 97.69 14 LYS B CA 1
ATOM 5743 C C . LYS B 1 14 ? 28.625 46.125 20.375 1 97.69 14 LYS B C 1
ATOM 5745 O O . LYS B 1 14 ? 29.703 45.844 19.859 1 97.69 14 LYS B O 1
ATOM 5750 N N . LEU B 1 15 ? 27.578 46.406 19.609 1 98.06 15 LEU B N 1
ATOM 5751 C CA . LEU B 1 15 ? 27.547 46.062 18.188 1 98.06 15 LEU B CA 1
ATOM 5752 C C . LEU B 1 15 ? 28.062 47.219 17.328 1 98.06 15 LEU B C 1
ATOM 5754 O O . LEU B 1 15 ? 27.797 48.375 17.625 1 98.06 15 LEU B O 1
ATOM 5758 N N . THR B 1 16 ? 28.75 46.875 16.25 1 96.75 16 THR B N 1
ATOM 5759 C CA . THR B 1 16 ? 29.078 47.844 15.188 1 96.75 16 THR B CA 1
ATOM 5760 C C . THR B 1 16 ? 27.891 48.062 14.266 1 96.75 16 THR B C 1
ATOM 5762 O O . THR B 1 16 ? 26.922 47.281 14.297 1 96.75 16 THR B O 1
ATOM 5765 N N . PRO B 1 17 ? 27.922 49.094 13.477 1 96.25 17 PRO B N 1
ATOM 5766 C CA . PRO B 1 17 ? 26.828 49.312 12.531 1 96.25 17 PRO B CA 1
ATOM 5767 C C . PRO B 1 17 ? 26.594 48.125 11.602 1 96.25 17 PRO B C 1
ATOM 5769 O O . PRO B 1 17 ? 25.453 47.781 11.297 1 96.25 17 PRO B O 1
ATOM 5772 N N . GLU B 1 18 ? 27.688 47.5 11.156 1 96.44 18 GLU B N 1
ATOM 5773 C CA . GLU B 1 18 ? 27.578 46.344 10.289 1 96.44 18 GLU B CA 1
ATOM 5774 C C . GLU B 1 18 ? 26.938 45.156 11.023 1 96.44 18 GLU B C 1
ATOM 5776 O O . GLU B 1 18 ? 26.109 44.438 10.461 1 96.44 18 GLU B O 1
ATOM 5781 N N . GLU B 1 19 ? 27.312 45 12.234 1 97.56 19 GLU B N 1
ATOM 5782 C CA . GLU B 1 19 ? 26.75 43.938 13.047 1 97.56 19 GLU B CA 1
ATOM 5783 C C . GLU B 1 19 ? 25.281 44.188 13.367 1 97.56 19 GLU B C 1
ATOM 5785 O O . GLU B 1 19 ? 24.484 43.25 13.414 1 97.56 19 GLU B O 1
ATOM 5790 N N . LYS B 1 20 ? 24.969 45.438 13.609 1 97.81 20 LYS B N 1
ATOM 5791 C CA . LYS B 1 20 ? 23.562 45.781 13.805 1 97.81 20 LYS B CA 1
ATOM 5792 C C . LYS B 1 20 ? 22.734 45.438 12.578 1 97.81 20 LYS B C 1
ATOM 5794 O O . LYS B 1 20 ? 21.641 44.875 12.703 1 97.81 20 LYS B O 1
ATOM 5799 N N . ALA B 1 21 ? 23.219 45.719 11.43 1 97 21 ALA B N 1
ATOM 5800 C CA . ALA B 1 21 ? 22.531 45.375 10.188 1 97 21 ALA B CA 1
ATOM 5801 C C . ALA B 1 21 ? 22.359 43.875 10.055 1 97 21 ALA B C 1
ATOM 5803 O O . ALA B 1 21 ? 21.312 43.375 9.617 1 97 21 ALA B O 1
ATOM 5804 N N . SER B 1 22 ? 23.344 43.094 10.461 1 96.75 22 SER B N 1
ATOM 5805 C CA . SER B 1 22 ? 23.312 41.656 10.359 1 96.75 22 SER B CA 1
ATOM 5806 C C . SER B 1 22 ? 22.297 41.062 11.32 1 96.75 22 SER B C 1
ATOM 5808 O O . SER B 1 22 ? 21.703 40 11.039 1 96.75 22 SER B O 1
ATOM 5810 N N . MET B 1 23 ? 22.062 41.719 12.391 1 98.06 23 MET B N 1
ATOM 5811 C CA . MET B 1 23 ? 21.156 41.219 13.422 1 98.06 23 MET B CA 1
ATOM 5812 C C . MET B 1 23 ? 19.703 41.312 12.961 1 98.06 23 MET B C 1
ATOM 5814 O O . MET B 1 23 ? 18.828 40.656 13.508 1 98.06 23 MET B O 1
ATOM 5818 N N . VAL B 1 24 ? 19.438 42.156 11.953 1 98.38 24 VAL B N 1
ATOM 5819 C CA . VAL B 1 24 ? 18.047 42.375 11.547 1 98.38 24 VAL B CA 1
ATOM 5820 C C . VAL B 1 24 ? 17.844 41.875 10.133 1 98.38 24 VAL B C 1
ATOM 5822 O O . VAL B 1 24 ? 16.766 42.031 9.555 1 98.38 24 VAL B O 1
ATOM 5825 N N . THR B 1 25 ? 18.875 41.219 9.539 1 97 25 THR B N 1
ATOM 5826 C CA . THR B 1 25 ? 18.844 40.719 8.164 1 97 25 THR B CA 1
ATOM 5827 C C . THR B 1 25 ? 19.141 39.25 8.125 1 97 25 THR B C 1
ATOM 5829 O O . THR B 1 25 ? 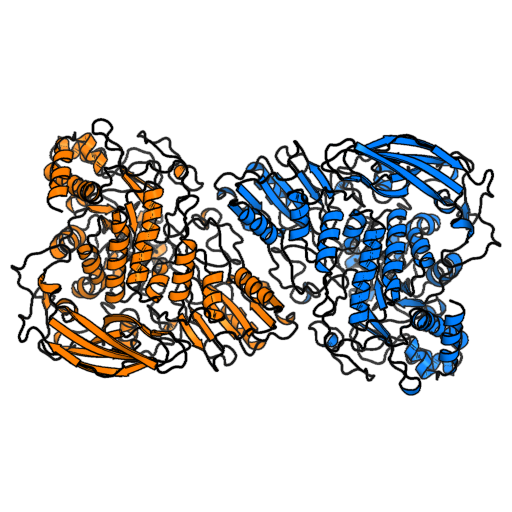20.25 38.812 8.492 1 97 25 THR B O 1
ATOM 5832 N N . GLY B 1 26 ? 18.141 38.469 7.676 1 95.62 26 GLY B N 1
ATOM 5833 C CA . GLY B 1 26 ? 18.406 37.062 7.484 1 95.62 26 GLY B CA 1
ATOM 5834 C C . GLY B 1 26 ? 19.547 36.781 6.527 1 95.62 26 GLY B C 1
ATOM 5835 O O . GLY B 1 26 ? 19.859 37.594 5.66 1 95.62 26 GLY B O 1
ATOM 5836 N N . THR B 1 27 ? 20.188 35.625 6.668 1 92.75 27 THR B N 1
ATOM 5837 C CA . THR B 1 27 ? 21.297 35.219 5.824 1 92.75 27 THR B CA 1
ATOM 5838 C C . THR B 1 27 ? 21.266 33.719 5.574 1 92.75 27 THR B C 1
ATOM 5840 O O . THR B 1 27 ? 20.656 32.969 6.348 1 92.75 27 THR B O 1
ATOM 5843 N N . PRO B 1 28 ? 21.812 33.25 4.461 1 90.94 28 PRO B N 1
ATOM 5844 C CA . PRO B 1 28 ? 21.906 31.812 4.258 1 90.94 28 PRO B CA 1
ATOM 5845 C C . PRO B 1 28 ? 22.656 31.109 5.379 1 90.94 28 PRO B C 1
ATOM 5847 O O . PRO B 1 28 ? 23.641 31.641 5.891 1 90.94 28 PRO B O 1
ATOM 5850 N N . GLY B 1 29 ? 22.234 30 5.734 1 92.56 29 GLY B N 1
ATOM 5851 C CA . GLY B 1 29 ? 22.797 29.172 6.785 1 92.56 29 GLY B CA 1
ATOM 5852 C C . GLY B 1 29 ? 22.156 27.797 6.891 1 92.56 29 GLY B C 1
ATOM 5853 O O . GLY B 1 29 ? 21.484 27.359 5.961 1 92.56 29 GLY B O 1
ATOM 5854 N N . PRO B 1 30 ? 22.391 27.078 8.023 1 93.31 30 PRO B N 1
ATOM 5855 C CA . PRO B 1 30 ? 21.969 25.672 8.125 1 93.31 30 PRO B CA 1
ATOM 5856 C C . PRO B 1 30 ? 20.453 25.531 8.305 1 93.31 30 PRO B C 1
ATOM 5858 O O . PRO B 1 30 ? 19.922 24.422 8.156 1 93.31 30 PRO B O 1
ATOM 5861 N N . CYS B 1 31 ? 19.828 26.562 8.664 1 94.62 31 CYS B N 1
ATOM 5862 C CA . CYS B 1 31 ? 18.391 26.484 8.914 1 94.62 31 CYS B CA 1
ATOM 5863 C C . CYS B 1 31 ? 17.609 27.203 7.82 1 94.62 31 CYS B C 1
ATOM 5865 O O . CYS B 1 31 ? 18.188 27.781 6.906 1 94.62 31 CYS B O 1
ATOM 5867 N N . VAL B 1 32 ? 16.25 27.078 7.82 1 92.81 32 VAL B N 1
ATOM 5868 C CA . VAL B 1 32 ? 15.43 27.734 6.809 1 92.81 32 VAL B CA 1
ATOM 5869 C C . VAL B 1 32 ? 15.672 29.234 6.84 1 92.81 32 VAL B C 1
ATOM 5871 O O . VAL B 1 32 ? 15.734 29.875 5.789 1 92.81 32 VAL B O 1
ATOM 5874 N N . GLY B 1 33 ? 15.75 29.797 8.047 1 94.38 33 GLY B N 1
ATOM 5875 C CA . GLY B 1 33 ? 16.172 31.156 8.297 1 94.38 33 GLY B CA 1
ATOM 5876 C C . GLY B 1 33 ? 17.266 31.266 9.336 1 94.38 33 GLY B C 1
ATOM 5877 O O . GLY B 1 33 ? 17.312 30.484 10.289 1 94.38 33 GLY B O 1
ATOM 5878 N N . ASN B 1 34 ? 18.188 32.281 9.086 1 95.69 34 ASN B N 1
ATOM 5879 C CA . ASN B 1 34 ? 19.328 32.438 9.984 1 95.69 34 ASN B CA 1
ATOM 5880 C C . ASN B 1 34 ? 19.656 33.906 10.258 1 95.69 34 ASN B C 1
ATOM 5882 O O . ASN B 1 34 ? 19.562 34.75 9.359 1 95.69 34 ASN B O 1
ATOM 5886 N N . ILE B 1 35 ? 19.984 34.125 11.492 1 97.38 35 ILE B N 1
ATOM 5887 C CA . ILE B 1 35 ? 20.75 35.344 11.836 1 97.38 35 ILE B CA 1
ATOM 5888 C C . ILE B 1 35 ? 22.219 34.969 12.047 1 97.38 35 ILE B C 1
ATOM 5890 O O . ILE B 1 35 ? 22.531 34 12.727 1 97.38 35 ILE B O 1
ATOM 5894 N N . ALA B 1 36 ? 23.094 35.719 11.539 1 96.69 36 ALA B N 1
ATOM 5895 C CA . ALA B 1 36 ? 24.516 35.406 11.5 1 96.69 36 ALA B CA 1
ATOM 5896 C C . ALA B 1 36 ? 25.109 35.406 12.906 1 96.69 36 ALA B C 1
ATOM 5898 O O . ALA B 1 36 ? 24.719 36.219 13.75 1 96.69 36 ALA B O 1
ATOM 5899 N N . PRO B 1 37 ? 26.094 34.562 13.102 1 97.5 37 PRO B N 1
ATOM 5900 C CA . PRO B 1 37 ? 26.844 34.625 14.359 1 97.5 37 PRO B CA 1
ATOM 5901 C C . PRO B 1 37 ? 27.734 35.875 14.461 1 97.5 37 PRO B C 1
ATOM 5903 O O . PRO B 1 37 ? 28.062 36.469 13.445 1 97.5 37 PRO B O 1
ATOM 5906 N N . ILE B 1 38 ? 28.031 36.219 15.68 1 97.25 38 ILE B N 1
ATOM 5907 C CA . ILE B 1 38 ? 29.016 37.25 16 1 97.25 38 ILE B CA 1
ATOM 5908 C C . ILE B 1 38 ? 30.062 36.656 16.953 1 97.25 38 ILE B C 1
ATOM 5910 O O . ILE B 1 38 ? 29.969 36.812 18.172 1 97.25 38 ILE B O 1
ATOM 5914 N N . PRO B 1 39 ? 31.125 36.156 16.406 1 95.25 39 PRO B N 1
ATOM 5915 C CA . PRO B 1 39 ? 32.094 35.375 17.188 1 95.25 39 PRO B CA 1
ATOM 5916 C C . PRO B 1 39 ? 32.719 36.188 18.312 1 95.25 39 PRO B C 1
ATOM 5918 O O . PRO B 1 39 ? 32.906 35.688 19.422 1 95.25 39 PRO B O 1
ATOM 5921 N N . ARG B 1 40 ? 33.031 37.438 18.078 1 95.38 40 ARG B N 1
ATOM 5922 C CA . ARG B 1 40 ? 33.688 38.25 19.078 1 95.38 40 ARG B CA 1
ATOM 5923 C C . ARG B 1 40 ? 32.812 38.406 20.328 1 95.38 40 ARG B C 1
ATOM 5925 O O . ARG B 1 40 ? 33.344 38.656 21.422 1 95.38 40 ARG B O 1
ATOM 5932 N N . LEU B 1 41 ? 31.531 38.25 20.156 1 96.06 41 LEU B N 1
ATOM 5933 C CA . LEU B 1 41 ? 30.625 38.375 21.281 1 96.06 41 LEU B CA 1
ATOM 5934 C C . LEU B 1 41 ? 30.078 37 21.719 1 96.06 41 LEU B C 1
ATOM 5936 O O . LEU B 1 41 ? 29.141 36.938 22.5 1 96.06 41 LEU B O 1
ATOM 5940 N N . ASN B 1 42 ? 30.578 35.906 21.156 1 94.25 42 ASN B N 1
ATOM 5941 C CA . ASN B 1 42 ? 30.172 34.531 21.438 1 94.25 42 ASN B CA 1
ATOM 5942 C C . ASN B 1 42 ? 28.688 34.344 21.156 1 94.25 42 ASN B C 1
ATOM 5944 O O . ASN B 1 42 ? 28 33.625 21.906 1 94.25 42 ASN B O 1
ATOM 5948 N N . PHE B 1 43 ? 28.156 35.094 20.25 1 96.5 43 PHE B N 1
ATOM 5949 C CA . PHE B 1 43 ? 26.797 34.875 19.75 1 96.5 43 PHE B CA 1
ATOM 5950 C C . PHE B 1 43 ? 26.797 33.938 18.547 1 96.5 43 PHE B C 1
ATOM 5952 O O . PHE B 1 43 ? 27.406 34.25 17.516 1 96.5 43 PHE B O 1
ATOM 5959 N N . LYS B 1 44 ? 26.172 32.844 18.641 1 96.25 44 LYS B N 1
ATOM 5960 C CA . LYS B 1 44 ? 26.266 31.797 17.641 1 96.25 44 LYS B CA 1
ATOM 5961 C C . LYS B 1 44 ? 25.219 31.984 16.531 1 96.25 44 LYS B C 1
ATOM 5963 O O . LYS B 1 44 ? 25.156 31.203 15.594 1 96.25 44 LYS B O 1
ATOM 5968 N N . GLY B 1 45 ? 24.406 33.031 16.641 1 97.38 45 GLY B N 1
ATOM 5969 C CA . GLY B 1 45 ? 23.344 33.281 15.68 1 97.38 45 GLY B CA 1
ATOM 5970 C C . GLY B 1 45 ? 22 32.719 16.125 1 97.38 45 GLY B C 1
ATOM 5971 O O . GLY B 1 45 ? 21.875 32.219 17.25 1 97.38 45 GLY B O 1
ATOM 5972 N N . LEU B 1 46 ? 21 32.812 15.266 1 98.31 46 LEU B N 1
ATOM 5973 C CA . LEU B 1 46 ? 19.672 32.25 15.484 1 98.31 46 LEU B CA 1
ATOM 5974 C C . LEU B 1 46 ? 19.297 31.297 14.352 1 98.31 46 LEU B C 1
ATOM 5976 O O . LEU B 1 46 ? 19.578 31.578 13.18 1 98.31 46 LEU B O 1
ATOM 5980 N N . CYS B 1 47 ? 18.781 30.188 14.727 1 97.31 47 CYS B N 1
ATOM 5981 C CA . CYS B 1 47 ? 18.234 29.203 13.797 1 97.31 47 CYS B CA 1
ATOM 5982 C C . CYS B 1 47 ? 16.703 29.219 13.812 1 97.31 47 CYS B C 1
ATOM 5984 O O . CYS B 1 47 ? 16.094 29.016 14.852 1 97.31 47 CYS B O 1
ATOM 5986 N N . LEU B 1 48 ? 16.078 29.516 12.664 1 97.25 48 LEU B N 1
ATOM 5987 C CA . LEU B 1 48 ? 14.633 29.5 12.477 1 97.25 48 LEU B CA 1
ATOM 5988 C C . LEU B 1 48 ? 14.219 28.312 11.602 1 97.25 48 LEU B C 1
ATOM 5990 O O . LEU B 1 48 ? 14.742 28.141 10.5 1 97.25 48 LEU B O 1
ATOM 5994 N N . GLN B 1 49 ? 13.266 27.547 12.094 1 96.44 49 GLN B N 1
ATOM 5995 C CA . GLN B 1 49 ? 12.805 26.391 11.328 1 96.44 49 GLN B CA 1
ATOM 5996 C C . GLN B 1 49 ? 11.289 26.406 11.18 1 96.44 49 GLN B C 1
ATOM 5998 O O . GLN B 1 49 ? 10.578 26.875 12.062 1 96.44 49 GLN B O 1
ATOM 6003 N N . ASP B 1 50 ? 10.852 25.797 10.109 1 94.31 50 ASP B N 1
ATOM 6004 C CA . ASP B 1 50 ? 9.422 25.703 9.805 1 94.31 50 ASP B CA 1
ATOM 6005 C C . ASP B 1 50 ? 8.711 24.797 10.789 1 94.31 50 ASP B C 1
ATOM 6007 O O . ASP B 1 50 ? 9.25 23.766 11.195 1 94.31 50 ASP B O 1
ATOM 6011 N N . GLY B 1 51 ? 7.574 25.188 11.203 1 88.12 51 GLY B N 1
ATOM 6012 C CA . GLY B 1 51 ? 6.469 24.422 11.766 1 88.12 51 GLY B CA 1
ATOM 6013 C C . GLY B 1 51 ? 5.195 24.547 10.945 1 88.12 51 GLY B C 1
ATOM 6014 O O . GLY B 1 51 ? 5.23 24.922 9.781 1 88.12 51 GLY B O 1
ATOM 6015 N N . PRO B 1 52 ? 3.959 24.156 11.32 1 90.69 52 PRO B N 1
ATOM 6016 C CA . PRO B 1 52 ? 3.576 24.109 12.734 1 90.69 52 PRO B CA 1
ATOM 6017 C C . PRO B 1 52 ? 3.361 22.688 13.242 1 90.69 52 PRO B C 1
ATOM 6019 O O . PRO B 1 52 ? 3.115 22.484 14.438 1 90.69 52 PRO B O 1
ATOM 6022 N N . ALA B 1 53 ? 3.457 21.734 12.328 1 93.56 53 ALA B N 1
ATOM 6023 C CA . ALA B 1 53 ? 3.072 20.391 12.75 1 93.56 53 ALA B CA 1
ATOM 6024 C C . ALA B 1 53 ? 4.301 19.516 13.008 1 93.56 53 ALA B C 1
ATOM 6026 O O . ALA B 1 53 ? 4.195 18.438 13.578 1 93.56 53 ALA B O 1
ATOM 6027 N N . ALA B 1 54 ? 5.449 20.062 12.641 1 97.12 54 ALA B N 1
ATOM 6028 C CA . ALA B 1 54 ? 6.73 19.375 12.789 1 97.12 54 ALA B CA 1
ATOM 6029 C C . ALA B 1 54 ? 7.895 20.312 12.492 1 97.12 54 ALA B C 1
ATOM 6031 O O . ALA B 1 54 ? 7.699 21.391 11.93 1 97.12 54 ALA B O 1
ATOM 6032 N N . ILE B 1 55 ? 9.078 19.938 13.016 1 96.81 55 ILE B N 1
ATOM 6033 C CA . ILE B 1 55 ? 10.25 20.562 12.422 1 96.81 55 ILE B CA 1
ATOM 6034 C C . ILE B 1 55 ? 10.484 20 11.023 1 96.81 55 ILE B C 1
ATOM 6036 O O . ILE B 1 55 ? 10.898 18.844 10.875 1 96.81 55 ILE B O 1
ATOM 6040 N N . ARG B 1 56 ? 10.148 20.719 10.078 1 92.75 56 ARG B N 1
ATOM 6041 C CA . ARG B 1 56 ? 9.977 20.219 8.711 1 92.75 56 ARG B CA 1
ATOM 6042 C C . ARG B 1 56 ? 11.281 19.672 8.156 1 92.75 56 ARG B C 1
ATOM 6044 O O . ARG B 1 56 ? 11.328 18.547 7.648 1 92.75 56 ARG B O 1
ATOM 6051 N N . GLN B 1 57 ? 12.359 20.469 8.25 1 89.06 57 GLN B N 1
ATOM 6052 C CA . GLN B 1 57 ? 13.648 20.094 7.676 1 89.06 57 GLN B CA 1
ATOM 6053 C C . GLN B 1 57 ? 14.516 19.375 8.703 1 89.06 57 GLN B C 1
ATOM 6055 O O . GLN B 1 57 ? 15.562 19.875 9.102 1 89.06 57 GLN B O 1
ATOM 6060 N N . ALA B 1 58 ? 14.133 18.188 9.016 1 93.19 58 ALA B N 1
ATOM 6061 C CA . ALA B 1 58 ? 14.867 17.406 10.008 1 93.19 58 ALA B CA 1
ATOM 6062 C C . ALA B 1 58 ? 14.703 15.914 9.766 1 93.19 58 ALA B C 1
ATOM 6064 O O . ALA B 1 58 ? 13.656 15.469 9.289 1 93.19 58 ALA B O 1
ATOM 6065 N N . LEU B 1 59 ? 15.727 15.211 10.07 1 94.88 59 LEU B N 1
ATOM 6066 C CA . LEU B 1 59 ? 15.672 13.758 10.133 1 94.88 59 LEU B CA 1
ATOM 6067 C C . LEU B 1 59 ? 15.359 13.289 11.555 1 94.88 59 LEU B C 1
ATOM 6069 O O . LEU B 1 59 ? 15.758 13.938 12.523 1 94.88 59 LEU B O 1
ATOM 6073 N N . LEU B 1 60 ? 14.656 12.219 11.672 1 96.44 60 LEU B N 1
ATOM 6074 C CA . LEU B 1 60 ? 14.391 11.57 12.961 1 96.44 60 LEU B CA 1
ATOM 6075 C C . LEU B 1 60 ? 13.648 12.516 13.898 1 96.44 60 LEU B C 1
ATOM 6077 O O . LEU B 1 60 ? 14.047 12.695 15.047 1 96.44 60 LEU B O 1
ATOM 6081 N N . ALA B 1 61 ? 12.695 13.172 13.391 1 97.69 61 ALA B N 1
ATOM 6082 C CA . ALA B 1 61 ? 11.703 13.969 14.109 1 97.69 61 ALA B CA 1
ATOM 6083 C C . ALA B 1 61 ? 10.289 13.422 13.883 1 97.69 61 ALA B C 1
ATOM 6085 O O . ALA B 1 61 ? 10.07 12.602 12.984 1 97.69 61 ALA B O 1
ATOM 6086 N N . SER B 1 62 ? 9.336 13.805 14.711 1 98.44 62 SER B N 1
ATOM 6087 C CA . SER B 1 62 ? 7.961 13.328 14.625 1 98.44 62 SER B CA 1
ATOM 6088 C C . SER B 1 62 ? 7.105 14.258 13.766 1 98.44 62 SER B C 1
ATOM 6090 O O . SER B 1 62 ? 7.453 15.43 13.578 1 98.44 62 SER B O 1
ATOM 6092 N N . VAL B 1 63 ? 6.078 13.727 13.219 1 98.56 63 VAL B N 1
ATOM 6093 C CA . VAL B 1 63 ? 5.031 14.523 12.586 1 98.56 63 VAL B CA 1
ATOM 6094 C C . VAL B 1 63 ? 3.758 14.469 13.43 1 98.56 63 VAL B C 1
ATOM 6096 O O . VAL B 1 63 ? 3.115 13.422 13.523 1 98.56 63 VAL B O 1
ATOM 6099 N N . PHE B 1 64 ? 3.4 15.555 14.008 1 98.75 64 PHE B N 1
ATOM 6100 C CA . PHE B 1 64 ? 2.283 15.688 14.938 1 98.75 64 PHE B CA 1
ATOM 6101 C C . PHE B 1 64 ? 0.995 16.016 14.188 1 98.75 64 PHE B C 1
ATOM 6103 O O . PHE B 1 64 ? 1.022 16.297 12.992 1 98.75 64 PHE B O 1
ATOM 6110 N N . PRO B 1 65 ? -0.192 15.953 14.859 1 98.69 65 PRO B N 1
ATOM 6111 C CA . PRO B 1 65 ? -1.448 16.375 14.234 1 98.69 65 PRO B CA 1
ATOM 6112 C C . PRO B 1 65 ? -1.436 17.844 13.82 1 98.69 65 PRO B C 1
ATOM 6114 O O . PRO B 1 65 ? -0.852 18.688 14.516 1 98.69 65 PRO B O 1
ATOM 6117 N N . ALA B 1 66 ? -2.113 18.125 12.742 1 98.56 66 ALA B N 1
ATOM 6118 C CA . ALA B 1 66 ? -2.291 19.516 12.305 1 98.56 66 ALA B CA 1
ATOM 6119 C C . ALA B 1 66 ? -3.121 20.297 13.305 1 98.56 66 ALA B C 1
ATOM 6121 O O . ALA B 1 66 ? -3.891 19.719 14.078 1 98.56 66 ALA B O 1
ATOM 6122 N N . GLN B 1 67 ? -2.998 21.578 13.266 1 98.56 67 GLN B N 1
ATOM 6123 C CA . GLN B 1 67 ? -3.68 22.422 14.25 1 98.56 67 GLN B CA 1
ATOM 6124 C C . GLN B 1 67 ? -5.195 22.312 14.102 1 98.56 67 GLN B C 1
ATOM 6126 O O . GLN B 1 67 ? -5.926 22.391 15.094 1 98.56 67 GLN B O 1
ATOM 6131 N N . LEU B 1 68 ? -5.68 22.188 12.867 1 98.62 68 LEU B N 1
ATOM 6132 C CA . LEU B 1 68 ? -7.113 21.984 12.695 1 98.62 68 LEU B CA 1
ATOM 6133 C C . LEU B 1 68 ? -7.574 20.734 13.43 1 98.62 68 LEU B C 1
ATOM 6135 O O . LEU B 1 68 ? -8.641 20.719 14.055 1 98.62 68 LEU B O 1
ATOM 6139 N N . HIS B 1 69 ? -6.801 19.703 13.305 1 98.81 69 HIS B N 1
ATOM 6140 C CA . HIS B 1 69 ? -7.109 18.469 14.023 1 98.81 69 HIS B CA 1
ATOM 6141 C C . HIS B 1 69 ? -7.07 18.688 15.531 1 98.81 69 HIS B C 1
ATOM 6143 O O . HIS B 1 69 ? -7.914 18.156 16.266 1 98.81 69 HIS B O 1
ATOM 6149 N N . LEU B 1 70 ? -6.141 19.438 16.016 1 98.62 70 LEU B N 1
ATOM 6150 C CA . LEU B 1 70 ? -6.043 19.75 17.438 1 98.62 70 LEU B CA 1
ATOM 6151 C C . LEU B 1 70 ? -7.258 20.547 17.891 1 98.62 70 LEU B C 1
ATOM 6153 O O . LEU B 1 70 ? -7.758 20.344 19 1 98.62 70 LEU B O 1
ATOM 6157 N N . ALA B 1 71 ? -7.629 21.453 17.016 1 98.81 71 ALA B N 1
ATOM 6158 C CA . ALA B 1 71 ? -8.805 22.234 17.359 1 98.81 71 ALA B CA 1
ATOM 6159 C C . ALA B 1 71 ? -10.023 21.344 17.578 1 98.81 71 ALA B C 1
ATOM 6161 O O . ALA B 1 71 ? -10.867 21.625 18.438 1 98.81 71 ALA B O 1
ATOM 6162 N N . ALA B 1 72 ? -10.086 20.297 16.859 1 98.94 72 ALA B N 1
ATOM 6163 C CA . ALA B 1 72 ? -11.211 19.375 16.953 1 98.94 72 ALA B CA 1
ATOM 6164 C C . ALA B 1 72 ? -11.203 18.641 18.297 1 98.94 72 ALA B C 1
ATOM 6166 O O . ALA B 1 72 ? -12.211 18.047 18.688 1 98.94 72 ALA B O 1
ATOM 6167 N N . THR B 1 73 ? -10.125 18.656 19 1 98.81 73 THR B N 1
ATOM 6168 C CA . THR B 1 73 ? -10.07 18.031 20.312 1 98.81 73 THR B CA 1
ATOM 6169 C C . THR B 1 73 ? -10.805 18.875 21.344 1 98.81 73 THR B C 1
ATOM 6171 O O . THR B 1 73 ? -11.258 18.359 22.375 1 98.81 73 THR B O 1
ATOM 6174 N N . TRP B 1 74 ? -10.789 20.234 21.156 1 98.81 74 TRP B N 1
ATOM 6175 C CA . TRP B 1 74 ? -11.328 21.188 22.125 1 98.81 74 TRP B CA 1
ATOM 6176 C C . TRP B 1 74 ? -10.695 20.984 23.5 1 98.81 74 TRP B C 1
ATOM 6178 O O . TRP B 1 74 ? -11.383 21.078 24.531 1 98.81 74 TRP B O 1
ATOM 6188 N N . ASP B 1 75 ? -9.484 20.578 23.531 1 98.75 75 ASP B N 1
ATOM 6189 C CA . ASP B 1 75 ? -8.773 20.203 24.75 1 98.75 75 ASP B CA 1
ATOM 6190 C C . ASP B 1 75 ? -7.566 21.109 24.984 1 98.75 75 ASP B C 1
ATOM 6192 O O . ASP B 1 75 ? -6.496 20.891 24.406 1 98.75 75 ASP B O 1
ATOM 6196 N N . ARG B 1 76 ? -7.699 22.047 25.922 1 98.44 76 ARG B N 1
ATOM 6197 C CA . ARG B 1 76 ? -6.66 23.031 26.188 1 98.44 76 ARG B CA 1
ATOM 6198 C C . ARG B 1 76 ? -5.352 22.359 26.578 1 98.44 76 ARG B C 1
ATOM 6200 O O . ARG B 1 76 ? -4.285 22.719 26.062 1 98.44 76 ARG B O 1
ATOM 6207 N N . ASP B 1 77 ? -5.414 21.422 27.438 1 98.31 77 ASP B N 1
ATOM 6208 C CA . ASP B 1 77 ? -4.223 20.766 27.969 1 98.31 77 ASP B CA 1
ATOM 6209 C C . ASP B 1 77 ? -3.496 19.969 26.891 1 98.31 77 ASP B C 1
ATOM 6211 O O . ASP B 1 77 ? -2.266 19.984 26.828 1 98.31 77 ASP B O 1
ATOM 6215 N N . LEU B 1 78 ? -4.262 19.297 26.125 1 98.44 78 LEU B N 1
ATOM 6216 C CA . LEU B 1 78 ? -3.684 18.484 25.047 1 98.44 78 LEU B CA 1
ATOM 6217 C C . LEU B 1 78 ? -2.971 19.375 24.031 1 98.44 78 LEU B C 1
ATOM 6219 O O . LEU B 1 78 ? -1.899 19.016 23.531 1 98.44 78 LEU B O 1
AT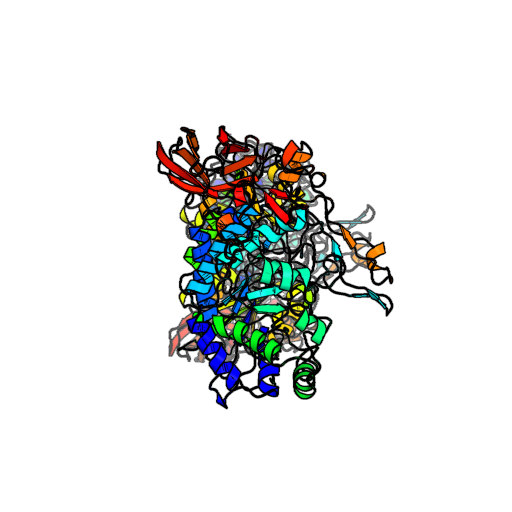OM 6223 N N . VAL B 1 79 ? -3.537 20.5 23.688 1 98.75 79 VAL B N 1
ATOM 6224 C CA . VAL B 1 79 ? -2.961 21.438 22.734 1 98.75 79 VAL B CA 1
ATOM 6225 C C . VAL B 1 79 ? -1.664 22.016 23.297 1 98.75 79 VAL B C 1
ATOM 6227 O O . VAL B 1 79 ? -0.665 22.125 22.578 1 98.75 79 VAL B O 1
ATOM 6230 N N . ARG B 1 80 ? -1.65 22.375 24.578 1 98.81 80 ARG B N 1
ATOM 6231 C CA . ARG B 1 80 ? -0.44 22.875 25.219 1 98.81 80 ARG B CA 1
ATOM 6232 C C . ARG B 1 80 ? 0.665 21.828 25.203 1 98.81 80 ARG B C 1
ATOM 6234 O O . ARG B 1 80 ? 1.824 22.141 24.922 1 98.81 80 ARG B O 1
ATOM 6241 N N . LYS B 1 81 ? 0.241 20.625 25.5 1 98.81 81 LYS B N 1
ATOM 6242 C CA . LYS B 1 81 ? 1.197 19.516 25.547 1 98.81 81 LYS B CA 1
ATOM 6243 C C . LYS B 1 81 ? 1.851 19.297 24.188 1 98.81 81 LYS B C 1
ATOM 6245 O O . LYS B 1 81 ? 3.057 19.062 24.109 1 98.81 81 LYS B O 1
ATOM 6250 N N . GLN B 1 82 ? 1.086 19.344 23.109 1 98.69 82 GLN B N 1
ATOM 6251 C CA . GLN B 1 82 ? 1.692 19.219 21.797 1 98.69 82 GLN B CA 1
ATOM 6252 C C . GLN B 1 82 ? 2.719 20.312 21.547 1 98.69 82 GLN B C 1
ATOM 6254 O O . GLN B 1 82 ? 3.787 20.062 20.984 1 98.69 82 GLN B O 1
ATOM 6259 N N . GLY B 1 83 ? 2.324 21.547 21.875 1 98.75 83 GLY B N 1
ATOM 6260 C CA . GLY B 1 83 ? 3.285 22.625 21.75 1 98.75 83 GLY B CA 1
ATOM 6261 C C . GLY B 1 83 ? 4.602 22.344 22.453 1 98.75 83 GLY B C 1
ATOM 6262 O O . GLY B 1 83 ? 5.672 22.594 21.891 1 98.75 83 GLY B O 1
ATOM 6263 N N . GLU B 1 84 ? 4.508 21.797 23.609 1 98.81 84 GLU B N 1
ATOM 6264 C CA . GLU B 1 84 ? 5.684 21.5 24.422 1 98.81 84 GLU B CA 1
ATOM 6265 C C . GLU B 1 84 ? 6.535 20.406 23.781 1 98.81 84 GLU B C 1
ATOM 6267 O O . GLU B 1 84 ? 7.746 20.562 23.625 1 98.81 84 GLU B O 1
ATOM 6272 N N . LEU B 1 85 ? 5.918 19.281 23.391 1 98.81 85 LEU B N 1
ATOM 6273 C CA . LEU B 1 85 ? 6.637 18.141 22.844 1 98.81 85 LEU B CA 1
ATOM 6274 C C . LEU B 1 85 ? 7.281 18.484 21.5 1 98.81 85 LEU B C 1
ATOM 6276 O O . LEU B 1 85 ? 8.43 18.109 21.25 1 98.81 85 LEU B O 1
ATOM 6280 N N . MET B 1 86 ? 6.57 19.156 20.672 1 98.56 86 MET B N 1
ATOM 6281 C CA . MET B 1 86 ? 7.121 19.578 19.391 1 98.56 86 MET B CA 1
ATOM 6282 C C . MET B 1 86 ? 8.297 20.531 19.594 1 98.56 86 MET B C 1
ATOM 6284 O O . MET B 1 86 ? 9.32 20.406 18.906 1 98.56 86 MET B O 1
ATOM 6288 N N . ALA B 1 87 ? 8.164 21.453 20.547 1 98.75 87 ALA B N 1
ATOM 6289 C CA . ALA B 1 87 ? 9.234 22.406 20.828 1 98.75 87 ALA B CA 1
ATOM 6290 C C . ALA B 1 87 ? 10.469 21.703 21.375 1 98.75 87 ALA B C 1
ATOM 6292 O O . ALA B 1 87 ? 11.602 22.125 21.109 1 98.75 87 ALA B O 1
ATOM 6293 N N . GLN B 1 88 ? 10.281 20.641 22.094 1 98.75 88 GLN B N 1
ATOM 6294 C CA . GLN B 1 88 ? 11.414 19.828 22.547 1 98.75 88 GLN B CA 1
ATOM 6295 C C . GLN B 1 88 ? 12.203 19.297 21.359 1 98.75 88 GLN B C 1
ATOM 6297 O O . GLN B 1 88 ? 13.438 19.203 21.422 1 98.75 88 GLN B O 1
ATOM 6302 N N . GLU B 1 89 ? 11.492 18.938 20.359 1 98.75 89 GLU B N 1
ATOM 6303 C CA . GLU B 1 89 ? 12.188 18.453 19.156 1 98.75 89 GLU B CA 1
ATOM 6304 C C . GLU B 1 89 ? 12.906 19.594 18.453 1 98.75 89 GLU B C 1
ATOM 6306 O O . GLU B 1 89 ? 14.031 19.422 17.969 1 98.75 89 GLU B O 1
ATOM 6311 N N . PHE B 1 90 ? 12.281 20.781 18.375 1 98.69 90 PHE B N 1
ATOM 6312 C CA . PHE B 1 90 ? 12.953 21.953 17.844 1 98.69 90 PHE B CA 1
ATOM 6313 C C . PHE B 1 90 ? 14.234 22.25 18.609 1 98.69 90 PHE B C 1
ATOM 6315 O O . PHE B 1 90 ? 15.289 22.453 18.016 1 98.69 90 PHE B O 1
ATOM 6322 N N . LYS B 1 91 ? 14.148 22.266 19.906 1 98.69 91 LYS B N 1
ATOM 6323 C CA . LYS B 1 91 ? 15.312 22.531 20.75 1 98.69 91 LYS B CA 1
ATOM 6324 C C . LYS B 1 91 ? 16.391 21.469 20.547 1 98.69 91 LYS B C 1
ATOM 6326 O O . LYS B 1 91 ? 17.578 21.812 20.391 1 98.69 91 LYS B O 1
ATOM 6331 N N . GLY B 1 92 ? 15.938 20.25 20.516 1 98.38 92 GLY B N 1
ATOM 6332 C CA . GLY B 1 92 ? 16.891 19.172 20.328 1 98.38 92 GLY B CA 1
ATOM 6333 C C . GLY B 1 92 ? 17.641 19.25 19.016 1 98.38 92 GLY B C 1
ATOM 6334 O O . GLY B 1 92 ? 18.781 18.812 18.922 1 98.38 92 GLY B O 1
ATOM 6335 N N . LYS B 1 93 ? 17.016 19.906 18.047 1 98.06 93 LYS B N 1
ATOM 6336 C CA . LYS B 1 93 ? 17.641 20.078 16.734 1 98.06 93 LYS B CA 1
ATOM 6337 C C . LYS B 1 93 ? 18.375 21.406 16.641 1 98.06 93 LYS B C 1
ATOM 6339 O O . LYS B 1 93 ? 18.922 21.75 15.594 1 98.06 93 LYS B O 1
ATOM 6344 N N . GLY B 1 94 ? 18.375 22.141 17.688 1 98.06 94 GLY B N 1
ATOM 6345 C CA . GLY B 1 94 ? 19.125 23.391 17.766 1 98.06 94 GLY B CA 1
ATOM 6346 C C . GLY B 1 94 ? 18.375 24.562 17.172 1 98.06 94 GLY B C 1
ATOM 6347 O O . GLY B 1 94 ? 18.984 25.578 16.828 1 98.06 94 GLY B O 1
ATOM 6348 N N . SER B 1 95 ? 17.125 24.453 17.016 1 98.25 95 SER B N 1
ATOM 6349 C CA . SER B 1 95 ? 16.344 25.562 16.469 1 98.25 95 SER B CA 1
ATOM 6350 C C . SER B 1 95 ? 15.906 26.516 17.578 1 98.25 95 SER B C 1
ATOM 6352 O O . SER B 1 95 ? 15.234 26.109 18.531 1 98.25 95 SER B O 1
ATOM 6354 N N . HIS B 1 96 ? 16.219 27.734 17.422 1 98.62 96 HIS B N 1
ATOM 6355 C CA . HIS B 1 96 ? 15.852 28.766 18.406 1 98.62 96 HIS B CA 1
ATOM 6356 C C . HIS B 1 96 ? 14.383 29.156 18.266 1 98.62 96 HIS B C 1
ATOM 6358 O O . HIS B 1 96 ? 13.727 29.484 19.25 1 98.62 96 HIS B O 1
ATOM 6364 N N . VAL B 1 97 ? 13.914 29.188 17.031 1 98.69 97 VAL B N 1
ATOM 6365 C CA . VAL B 1 97 ? 12.586 29.688 16.703 1 98.69 97 VAL B CA 1
ATOM 6366 C C . VAL B 1 97 ? 11.789 28.625 15.953 1 98.69 97 VAL B C 1
ATOM 6368 O O . VAL B 1 97 ? 12.281 28.062 14.969 1 98.69 97 VAL B O 1
ATOM 6371 N N . ALA B 1 98 ? 10.625 28.328 16.422 1 98.56 98 ALA B N 1
ATOM 6372 C CA . ALA B 1 98 ? 9.641 27.562 15.656 1 98.56 98 ALA B CA 1
ATOM 6373 C C . ALA B 1 98 ? 8.68 28.484 14.914 1 98.56 98 ALA B C 1
ATOM 6375 O O . ALA B 1 98 ? 7.992 29.297 15.539 1 98.56 98 ALA B O 1
ATOM 6376 N N . LEU B 1 99 ? 8.672 28.391 13.641 1 98.25 99 LEU B N 1
ATOM 6377 C CA . LEU B 1 99 ? 7.789 29.234 12.844 1 98.25 99 LEU B CA 1
ATOM 6378 C C . LEU B 1 99 ? 6.348 28.75 12.922 1 98.25 99 LEU B C 1
ATOM 6380 O O . LEU B 1 99 ? 5.852 28.125 11.977 1 98.25 99 LEU B O 1
ATOM 6384 N N . GLY B 1 100 ? 5.629 29.047 13.875 1 96.75 100 GLY B N 1
ATOM 6385 C CA . GLY B 1 100 ? 4.285 28.734 14.336 1 96.75 100 GLY B CA 1
ATOM 6386 C C . GLY B 1 100 ? 4.035 29.125 15.773 1 96.75 100 GLY B C 1
ATOM 6387 O O . GLY B 1 100 ? 4.961 29.5 16.5 1 96.75 100 GLY B O 1
ATOM 6388 N N . PRO B 1 101 ? 2.811 29.094 16.156 1 98.12 101 PRO B N 1
ATOM 6389 C CA . PRO B 1 101 ? 1.594 28.516 15.57 1 98.12 101 PRO B CA 1
ATOM 6390 C C . PRO B 1 101 ? 0.944 29.453 14.555 1 98.12 101 PRO B C 1
ATOM 6392 O O . PRO B 1 101 ? 1.442 30.562 14.312 1 98.12 101 PRO B O 1
ATOM 6395 N N . VAL B 1 102 ? -0.186 28.938 13.961 1 98.31 102 VAL B N 1
ATOM 6396 C CA . VAL B 1 102 ? -0.823 29.656 12.852 1 98.31 102 VAL B CA 1
ATOM 6397 C C . VAL B 1 102 ? -2.242 30.047 13.25 1 98.31 102 VAL B C 1
ATOM 6399 O O . VAL B 1 102 ? -3.049 29.203 13.641 1 98.31 102 VAL B O 1
ATOM 6402 N N . VAL B 1 103 ? -2.523 31.328 13.125 1 96.38 103 VAL B N 1
ATOM 6403 C CA . VAL B 1 103 ? -3.898 31.781 13.281 1 96.38 103 VAL B CA 1
ATOM 6404 C C . VAL B 1 103 ? -4.293 32.656 12.094 1 96.38 103 VAL B C 1
ATOM 6406 O O . VAL B 1 103 ? -5.441 33.094 11.992 1 96.38 103 VAL B O 1
ATOM 6409 N N . GLY B 1 104 ? -3.35 33.094 11.203 1 90.88 104 GLY B N 1
ATOM 6410 C CA . GLY B 1 104 ? -3.543 33.719 9.898 1 90.88 104 GLY B CA 1
ATOM 6411 C C . GLY B 1 104 ? -3.215 32.781 8.742 1 90.88 104 GLY B C 1
ATOM 6412 O O . GLY B 1 104 ? -2.098 32.812 8.227 1 90.88 104 GLY B O 1
ATOM 6413 N N . PRO B 1 105 ? -4.105 31.844 8.375 1 93.31 105 PRO B N 1
ATOM 6414 C CA . PRO B 1 105 ? -5.496 32.219 8.109 1 93.31 105 PRO B CA 1
ATOM 6415 C C . PRO B 1 105 ? -6.438 31.844 9.25 1 93.31 105 PRO B C 1
ATOM 6417 O O . PRO B 1 105 ? -6.223 30.828 9.93 1 93.31 105 PRO B O 1
ATOM 6420 N N . LEU B 1 106 ? -7.434 32.594 9.336 1 95.81 106 LEU B N 1
ATOM 6421 C CA . LEU B 1 106 ? -8.492 32.281 10.281 1 95.81 106 LEU B CA 1
ATOM 6422 C C . LEU B 1 106 ? -9.477 31.281 9.688 1 95.81 106 LEU B C 1
ATOM 6424 O O . LEU B 1 106 ? -10.062 30.469 10.406 1 95.81 106 LEU B O 1
ATOM 6428 N N . GLY B 1 107 ? -9.695 31.328 8.453 1 96.62 107 GLY B N 1
ATOM 6429 C CA . GLY B 1 107 ? -10.625 30.422 7.789 1 96.62 107 GLY B CA 1
ATOM 6430 C C . GLY B 1 107 ? -11.805 31.141 7.16 1 96.62 107 GLY B C 1
ATOM 6431 O O . GLY B 1 107 ? -12.938 30.656 7.238 1 96.62 107 GLY B O 1
ATOM 6432 N N . ARG B 1 108 ? -11.539 32.25 6.527 1 97.06 108 ARG B N 1
ATOM 6433 C CA . ARG B 1 108 ? -12.562 33.062 5.859 1 97.06 108 ARG B CA 1
ATOM 6434 C C . ARG B 1 108 ? -13.297 32.219 4.812 1 97.06 108 ARG B C 1
ATOM 6436 O O . ARG B 1 108 ? -14.531 32.25 4.734 1 97.06 108 ARG B O 1
ATOM 6443 N N . SER B 1 109 ? -12.5 31.594 4.031 1 96.88 109 SER B N 1
ATOM 6444 C CA . SER B 1 109 ? -13.047 30.75 2.982 1 96.88 109 SER B CA 1
ATOM 6445 C C . SER B 1 109 ? -12.82 29.266 3.291 1 96.88 109 SER B C 1
ATOM 6447 O O . SER B 1 109 ? -11.719 28.875 3.678 1 96.88 109 SER B O 1
ATOM 6449 N N . ALA B 1 110 ? -13.859 28.469 3.014 1 97.12 110 ALA B N 1
ATOM 6450 C CA . ALA B 1 110 ? -13.742 27.031 3.191 1 97.12 110 ALA B CA 1
ATOM 6451 C C . ALA B 1 110 ? -12.711 26.438 2.23 1 97.12 110 ALA B C 1
ATOM 6453 O O . ALA B 1 110 ? -12.195 25.344 2.455 1 97.12 110 ALA B O 1
ATOM 6454 N N . TYR B 1 111 ? -12.32 27.172 1.186 1 97.06 111 TYR B N 1
ATOM 6455 C CA . TYR B 1 111 ? -11.445 26.703 0.12 1 97.06 111 TYR B CA 1
ATOM 6456 C C . TYR B 1 111 ? -9.992 27.062 0.404 1 97.06 111 TYR B C 1
ATOM 6458 O O . TYR B 1 111 ? -9.094 26.719 -0.376 1 97.06 111 TYR B O 1
ATOM 6466 N N . GLY B 1 112 ? -9.719 27.703 1.5 1 97.06 112 GLY B N 1
ATOM 6467 C CA . GLY B 1 112 ? -8.359 28.125 1.798 1 97.06 112 GLY B CA 1
ATOM 6468 C C . GLY B 1 112 ? -7.363 26.984 1.82 1 97.06 112 GLY B C 1
ATOM 6469 O O . GLY B 1 112 ? -7.613 25.953 2.441 1 97.06 112 GLY B O 1
ATOM 6470 N N . GLY B 1 113 ? -6.273 27.172 1.181 1 95.88 113 GLY B N 1
ATOM 6471 C CA . GLY B 1 113 ? -5.281 26.109 1.022 1 95.88 113 GLY B CA 1
ATOM 6472 C C . GLY B 1 113 ? -4.516 25.812 2.299 1 95.88 113 GLY B C 1
ATOM 6473 O O . GLY B 1 113 ? -3.963 24.734 2.459 1 95.88 113 GLY B O 1
ATOM 6474 N N . ARG B 1 114 ? -4.441 26.734 3.242 1 96.62 114 ARG B N 1
ATOM 6475 C CA . ARG B 1 114 ? -3.648 26.547 4.449 1 96.62 114 ARG B CA 1
ATOM 6476 C C . ARG B 1 114 ? -4.531 26.531 5.691 1 96.62 114 ARG B C 1
ATOM 6478 O O . ARG B 1 114 ? -4.035 26.609 6.816 1 96.62 114 ARG B O 1
ATOM 6485 N N . ASN B 1 115 ? -5.852 26.344 5.461 1 97.62 115 ASN B N 1
ATOM 6486 C CA . ASN B 1 115 ? -6.762 26.312 6.602 1 97.62 115 ASN B CA 1
ATOM 6487 C C . ASN B 1 115 ? -6.375 25.219 7.594 1 97.62 115 ASN B C 1
ATOM 6489 O O . ASN B 1 115 ? -6.57 25.375 8.805 1 97.62 115 ASN B O 1
ATOM 6493 N N . TRP B 1 116 ? -5.801 24.125 7.105 1 97.38 116 TRP B N 1
ATOM 6494 C CA . TRP B 1 116 ? -5.457 22.984 7.957 1 97.38 116 TRP B CA 1
ATOM 6495 C C . TRP B 1 116 ? -4.355 23.359 8.945 1 97.38 116 TRP B C 1
ATOM 6497 O O . TRP B 1 116 ? -4.195 22.703 9.977 1 97.38 116 TRP B O 1
ATOM 6507 N N . GLU B 1 117 ? -3.566 24.406 8.648 1 97.5 117 GLU B N 1
ATOM 6508 C CA . GLU B 1 117 ? -2.49 24.859 9.523 1 97.5 117 GLU B CA 1
ATOM 6509 C C . GLU B 1 117 ? -3.035 25.672 10.688 1 97.5 117 GLU B C 1
ATOM 6511 O O . GLU B 1 117 ? -2.361 25.844 11.711 1 97.5 117 GLU B O 1
ATOM 6516 N N . GLY B 1 118 ? -4.203 26.266 10.477 1 97.62 118 GLY B N 1
ATOM 6517 C CA . GLY B 1 118 ? -4.848 27.016 11.539 1 97.62 118 GLY B CA 1
ATOM 6518 C C . GLY B 1 118 ? -5.707 26.156 12.445 1 97.62 118 GLY B C 1
ATOM 6519 O O . GLY B 1 118 ? -5.652 24.938 12.383 1 97.62 118 GLY B O 1
ATOM 6520 N N . TYR B 1 119 ? -6.52 26.812 13.297 1 98.38 119 TYR B N 1
ATOM 6521 C CA . TYR B 1 119 ? -7.324 26.078 14.273 1 98.38 119 TYR B CA 1
ATOM 6522 C C . TYR B 1 119 ? -8.781 26 13.836 1 98.38 119 TYR B C 1
ATOM 6524 O O . TYR B 1 119 ? -9.336 24.922 13.656 1 98.38 119 TYR B O 1
ATOM 6532 N N . SER B 1 120 ? -9.352 27.188 13.719 1 98.62 120 SER B N 1
ATOM 6533 C CA . SER B 1 120 ? -10.797 27.312 13.531 1 98.62 120 SER B CA 1
ATOM 6534 C C . SER B 1 120 ? -11.172 28.672 12.984 1 98.62 120 SER B C 1
ATOM 6536 O O . SER B 1 120 ? -10.516 29.672 13.289 1 98.62 120 SER B O 1
ATOM 6538 N N . PRO B 1 121 ? -12.25 28.734 12.203 1 98 121 PRO B N 1
ATOM 6539 C CA . PRO B 1 121 ? -12.781 30.047 11.828 1 98 121 PRO B CA 1
ATOM 6540 C C . PRO B 1 121 ? -13.422 30.781 13.008 1 98 121 PRO B C 1
ATOM 6542 O O . PRO B 1 121 ? -13.711 31.984 12.914 1 98 121 PRO B O 1
ATOM 6545 N N . ASP B 1 122 ? -13.688 30.125 14.031 1 98.62 122 ASP B N 1
ATOM 6546 C CA . ASP B 1 122 ? -14.148 30.797 15.242 1 98.62 122 ASP B CA 1
ATOM 6547 C C . ASP B 1 122 ? -12.992 31.484 15.961 1 98.62 122 ASP B C 1
ATOM 6549 O O . ASP B 1 122 ? -12.078 30.828 16.453 1 98.62 122 ASP B O 1
ATOM 6553 N N . LYS B 1 123 ? -13.141 32.75 16.078 1 98.12 123 LYS B N 1
ATOM 6554 C CA . LYS B 1 123 ? -12.047 33.594 16.594 1 98.12 123 LYS B CA 1
ATOM 6555 C C . LYS B 1 123 ? -11.758 33.281 18.062 1 98.12 123 LYS B C 1
ATOM 6557 O O . LYS B 1 123 ? -10.609 33.344 18.484 1 98.12 123 LYS B O 1
ATOM 6562 N N . TYR B 1 124 ? -12.727 32.938 18.875 1 98.62 124 TYR B N 1
ATOM 6563 C CA . TYR B 1 124 ? -12.539 32.656 20.281 1 98.62 124 TYR B CA 1
ATOM 6564 C C . TYR B 1 124 ? -11.773 31.344 20.469 1 98.62 124 TYR B C 1
ATOM 6566 O O . TYR B 1 124 ? -10.805 31.297 21.219 1 98.62 124 TYR B O 1
ATOM 6574 N N . LEU B 1 125 ? -12.242 30.297 19.734 1 98.81 125 LEU B N 1
ATOM 6575 C CA . LEU B 1 125 ? -11.57 29 19.828 1 98.81 125 LEU B CA 1
ATOM 6576 C C . LEU B 1 125 ? -10.117 29.125 19.375 1 98.81 125 LEU B C 1
ATOM 6578 O O . LEU B 1 125 ? -9.211 28.609 20.047 1 98.81 125 LEU B O 1
ATOM 6582 N N . SER B 1 126 ? -9.906 29.766 18.266 1 98.75 126 SER B N 1
ATOM 6583 C CA . SER B 1 126 ? -8.547 29.984 17.766 1 98.75 126 SER B CA 1
ATOM 6584 C C . SER B 1 126 ? -7.703 30.766 18.766 1 98.75 126 SER B C 1
ATOM 6586 O O . SER B 1 126 ? -6.516 30.484 18.938 1 98.75 126 SER B O 1
ATOM 6588 N N . GLY B 1 127 ? -8.297 31.766 19.375 1 98.75 127 GLY B N 1
ATOM 6589 C CA . GLY B 1 127 ? -7.586 32.531 20.359 1 98.75 127 GLY B CA 1
ATOM 6590 C C . GLY B 1 127 ? -7.137 31.734 21.562 1 98.75 127 GLY B C 1
ATOM 6591 O O . GLY B 1 127 ? -5.984 31.812 21.984 1 98.75 127 GLY B O 1
ATOM 6592 N N . VAL B 1 128 ? -8.023 30.922 22.062 1 98.69 128 VAL B N 1
ATOM 6593 C CA . VAL B 1 128 ? -7.715 30.109 23.234 1 98.69 128 VAL B CA 1
ATOM 6594 C C . VAL B 1 128 ? -6.629 29.094 22.891 1 98.69 128 VAL B C 1
ATOM 6596 O O . VAL B 1 128 ? -5.695 28.875 23.672 1 98.69 128 VAL B O 1
ATOM 6599 N N . LEU B 1 129 ? -6.711 28.516 21.766 1 98.75 129 LEU B N 1
ATOM 6600 C CA . LEU B 1 129 ? -5.809 27.422 21.406 1 98.75 129 LEU B CA 1
ATOM 6601 C C . LEU B 1 129 ? -4.43 27.953 21.047 1 98.75 129 LEU B C 1
ATOM 6603 O O . LEU B 1 129 ? -3.414 27.312 21.344 1 98.75 129 LEU B O 1
ATOM 6607 N N . VAL B 1 130 ? -4.363 29.094 20.359 1 98.75 130 VAL B N 1
ATOM 6608 C CA . VAL B 1 130 ? -3.057 29.672 20.047 1 98.75 130 VAL B CA 1
ATOM 6609 C C . VAL B 1 130 ? -2.342 30.062 21.344 1 98.75 130 VAL B C 1
ATOM 6611 O O . VAL B 1 130 ? -1.121 29.922 21.453 1 98.75 130 VAL B O 1
ATOM 6614 N N . GLU B 1 131 ? -3.113 30.562 22.328 1 98.75 131 GLU B N 1
ATOM 6615 C CA . GLU B 1 131 ? -2.564 30.891 23.641 1 98.75 131 GLU B CA 1
ATOM 6616 C C . GLU B 1 131 ? -1.895 29.672 24.281 1 98.75 131 GLU B C 1
ATOM 6618 O O . GLU B 1 131 ? -0.753 29.75 24.734 1 98.75 131 GLU B O 1
ATOM 6623 N N . GLN B 1 132 ? -2.59 28.5 24.234 1 98.75 132 GLN B N 1
ATOM 6624 C CA . GLN B 1 132 ? -2.064 27.266 24.797 1 98.75 132 GLN B CA 1
ATOM 6625 C C . GLN B 1 132 ? -0.816 26.812 24.047 1 98.75 132 GLN B C 1
ATOM 6627 O O . GLN B 1 132 ? 0.148 26.344 24.672 1 98.75 132 GLN B O 1
ATOM 6632 N N . THR B 1 133 ? -0.79 26.906 22.766 1 98.81 133 THR B N 1
ATOM 6633 C CA . THR B 1 133 ? 0.325 26.438 21.938 1 98.81 133 THR B CA 1
ATOM 6634 C C . THR B 1 133 ? 1.566 27.297 22.188 1 98.81 133 THR B C 1
ATOM 6636 O O . THR B 1 133 ? 2.672 26.766 22.328 1 98.81 133 THR B O 1
ATOM 6639 N N . VAL B 1 134 ? 1.387 28.625 22.266 1 98.81 134 VAL B N 1
ATOM 6640 C CA . VAL B 1 134 ? 2.498 29.531 22.531 1 98.81 134 VAL B CA 1
ATOM 6641 C C . VAL B 1 134 ? 3.133 29.188 23.875 1 98.81 134 VAL B C 1
ATOM 6643 O O . VAL B 1 134 ? 4.355 29.078 23.984 1 98.81 134 VAL B O 1
ATOM 6646 N N . GLN B 1 135 ? 2.299 29.016 24.859 1 98.81 135 GLN B N 1
ATOM 6647 C CA . GLN B 1 135 ? 2.793 28.672 26.203 1 98.81 135 GLN B CA 1
ATOM 6648 C C . GLN B 1 135 ? 3.529 27.344 26.188 1 98.81 135 GLN B C 1
ATOM 6650 O O . GLN B 1 135 ? 4.586 27.203 26.797 1 98.81 135 GLN B O 1
ATOM 6655 N N . GLY B 1 136 ? 2.984 26.375 25.469 1 98.81 136 GLY B N 1
ATOM 6656 C CA . GLY B 1 136 ? 3.645 25.094 25.344 1 98.81 136 GLY B CA 1
ATOM 6657 C C . GLY B 1 136 ? 5.004 25.188 24.672 1 98.81 136 GLY B C 1
ATOM 6658 O O . GLY B 1 136 ? 5.988 24.656 25.188 1 98.81 136 GLY B O 1
ATOM 6659 N N . ILE B 1 137 ? 5.074 25.844 23.578 1 98.81 137 ILE B N 1
ATOM 6660 C CA . ILE B 1 137 ? 6.316 25.984 22.812 1 98.81 137 ILE B CA 1
ATOM 6661 C C . ILE B 1 137 ? 7.379 26.656 23.688 1 98.81 137 ILE B C 1
ATOM 6663 O O . ILE B 1 137 ? 8.5 26.141 23.812 1 98.81 137 ILE B O 1
ATOM 6667 N N . GLN B 1 138 ? 7.043 27.75 24.328 1 98.69 138 GLN B N 1
ATOM 6668 C CA . GLN B 1 138 ? 8.023 28.562 25.031 1 98.69 138 GLN B CA 1
ATOM 6669 C C . GLN B 1 138 ? 8.391 27.953 26.375 1 98.69 138 GLN B C 1
ATOM 6671 O O . GLN B 1 138 ? 9.43 28.266 26.953 1 98.69 138 GLN B O 1
ATOM 6676 N N . SER B 1 139 ? 7.547 27.016 26.875 1 98.69 139 SER B N 1
ATOM 6677 C CA . SER B 1 139 ? 7.891 26.266 28.094 1 98.69 139 SER B CA 1
ATOM 6678 C C . SER B 1 139 ? 9.109 25.375 27.875 1 98.69 139 SER B C 1
ATOM 6680 O O . SER B 1 139 ? 9.805 25.016 28.828 1 98.69 139 SER B O 1
ATOM 6682 N N . ALA B 1 140 ? 9.383 25.078 26.594 1 98.31 140 ALA B N 1
ATOM 6683 C CA . ALA B 1 140 ? 10.523 24.234 26.266 1 98.31 140 ALA B CA 1
ATOM 6684 C C . ALA B 1 140 ? 11.758 25.078 25.938 1 98.31 140 ALA B C 1
ATOM 6686 O O . ALA B 1 140 ? 12.805 24.547 25.578 1 98.31 140 ALA B O 1
ATOM 6687 N N . GLY B 1 141 ? 11.633 26.359 26.016 1 98.5 141 GLY B N 1
ATOM 6688 C CA . GLY B 1 141 ? 12.758 27.234 25.766 1 98.5 141 GLY B CA 1
ATOM 6689 C C . GLY B 1 141 ? 12.938 27.594 24.297 1 98.5 141 GLY B C 1
ATOM 6690 O O . GLY B 1 141 ? 14.023 27.984 23.875 1 98.5 141 GLY B O 1
ATOM 6691 N N . VAL B 1 142 ? 11.969 27.406 23.5 1 98.81 142 VAL B N 1
ATOM 6692 C CA . VAL B 1 142 ? 11.969 27.734 22.078 1 98.81 142 VAL B CA 1
ATOM 6693 C C . VAL B 1 142 ? 11.047 28.922 21.812 1 98.81 142 VAL B C 1
ATOM 6695 O O . VAL B 1 142 ? 10 29.062 22.453 1 98.81 142 VAL B O 1
ATOM 6698 N N . GLN B 1 143 ? 11.414 29.781 20.906 1 98.81 143 GLN B N 1
ATOM 6699 C CA . GLN B 1 143 ? 10.609 30.953 20.562 1 98.81 143 GLN B CA 1
ATOM 6700 C C . GLN B 1 143 ? 9.453 30.578 19.641 1 98.81 143 GLN B C 1
ATOM 6702 O O . GLN B 1 143 ? 9.656 29.922 18.625 1 98.81 143 GLN B O 1
ATOM 6707 N N . ALA B 1 144 ? 8.266 30.984 20.016 1 98.75 144 ALA B N 1
ATOM 6708 C CA . ALA B 1 144 ? 7.117 30.875 19.109 1 98.75 144 ALA B CA 1
ATOM 6709 C C . ALA B 1 144 ? 7.062 32.062 18.156 1 98.75 144 ALA B C 1
ATOM 6711 O O . ALA B 1 144 ? 7.328 33.188 18.562 1 98.75 144 ALA B O 1
ATOM 6712 N N . CYS B 1 145 ? 6.809 31.812 16.938 1 98.69 145 CYS B N 1
ATOM 6713 C CA . CYS B 1 145 ? 6.523 32.844 15.938 1 98.69 145 CYS B CA 1
ATOM 6714 C C . CYS B 1 145 ? 5.102 32.688 15.406 1 98.69 145 CYS B C 1
ATOM 6716 O O . CYS B 1 145 ? 4.871 32 14.406 1 98.69 145 CYS B O 1
ATOM 6718 N N . THR B 1 146 ? 4.176 33.344 16.047 1 98.69 146 THR B N 1
ATOM 6719 C CA . THR B 1 146 ? 2.781 33.25 15.641 1 98.69 146 THR B CA 1
ATOM 6720 C C . THR B 1 146 ? 2.58 33.875 14.266 1 98.69 146 THR B C 1
ATOM 6722 O O . THR B 1 146 ? 3.098 34.969 14.008 1 98.69 146 THR B O 1
ATOM 6725 N N . LYS B 1 147 ? 1.837 33.281 13.359 1 98.06 147 LYS B N 1
ATOM 6726 C CA . LYS B 1 147 ? 1.765 33.75 11.977 1 98.06 147 LYS B CA 1
ATOM 6727 C C . LYS B 1 147 ? 0.393 33.469 11.375 1 98.06 147 LYS B C 1
ATOM 6729 O O . LYS B 1 147 ? -0.353 32.625 11.883 1 98.06 147 LYS B O 1
ATOM 6734 N N . HIS B 1 148 ? 0.019 34.125 10.328 1 97.69 148 HIS B N 1
ATOM 6735 C CA . HIS B 1 148 ? 0.605 35.312 9.727 1 97.69 148 HIS B CA 1
ATOM 6736 C C . HIS B 1 148 ? -0.214 36.562 10.062 1 97.69 148 HIS B C 1
ATOM 6738 O O . HIS B 1 148 ? -1.428 36.594 9.844 1 97.69 148 HIS B O 1
ATOM 6744 N N . PHE B 1 149 ? 0.419 37.5 10.438 1 98.44 149 PHE B N 1
ATOM 6745 C CA . PHE B 1 149 ? -0.251 38.719 10.852 1 98.44 149 PHE B CA 1
ATOM 6746 C C . PHE B 1 149 ? -0.395 39.688 9.688 1 98.44 149 PHE B C 1
ATOM 6748 O O . PHE B 1 149 ? 0.602 40.188 9.156 1 98.44 149 PHE B O 1
ATOM 6755 N N . ILE B 1 150 ? -1.552 39.969 9.109 1 97.38 150 ILE B N 1
ATOM 6756 C CA . ILE B 1 150 ? -2.934 39.625 9.398 1 97.38 150 ILE B CA 1
ATOM 6757 C C . ILE B 1 150 ? -3.758 39.656 8.117 1 97.38 150 ILE B C 1
ATOM 6759 O O . ILE B 1 150 ? -3.352 40.281 7.129 1 97.38 150 ILE B O 1
ATOM 6763 N N . GLY B 1 151 ? -4.707 38.938 8.031 1 96.56 151 GLY B N 1
ATOM 6764 C CA . GLY B 1 151 ? -5.621 38.938 6.898 1 96.56 151 GLY B CA 1
ATOM 6765 C C . GLY B 1 151 ? -5.164 38.031 5.766 1 96.56 151 GLY B C 1
ATOM 6766 O O . GLY B 1 151 ? -5.559 38.25 4.613 1 96.56 151 GLY B O 1
ATOM 6767 N N . ASN B 1 152 ? -4.281 37.094 6.051 1 96.5 152 ASN B N 1
ATOM 6768 C CA . ASN B 1 152 ? -3.768 36.125 5.086 1 96.5 152 ASN B CA 1
ATOM 6769 C C . ASN B 1 152 ? -4.77 35 4.828 1 96.5 152 ASN B C 1
ATOM 6771 O O . ASN B 1 152 ? -4.531 33.844 5.203 1 96.5 152 ASN B O 1
ATOM 6775 N N . GLU B 1 153 ? -5.805 35.25 4.07 1 97.31 153 GLU B N 1
ATOM 6776 C CA . GLU B 1 153 ? -6.969 34.344 4.059 1 97.31 153 GLU B CA 1
ATOM 6777 C C . GLU B 1 153 ? -7.062 33.594 2.744 1 97.31 153 GLU B C 1
ATOM 6779 O O . GLU B 1 153 ? -7.988 32.812 2.545 1 97.31 153 GLU B O 1
ATOM 6784 N N . GLN B 1 154 ? -6.113 33.781 1.737 1 97 154 GLN B N 1
ATOM 6785 C CA . GLN B 1 154 ? -6.043 32.969 0.522 1 97 154 GLN B CA 1
ATOM 6786 C C . GLN B 1 154 ? -4.605 32.875 0.026 1 97 154 GLN B C 1
ATOM 6788 O O . GLN B 1 154 ? -3.762 33.719 0.34 1 97 154 GLN B O 1
ATOM 6793 N N . GLU B 1 155 ? -4.34 31.797 -0.686 1 96.31 155 GLU B N 1
ATOM 6794 C CA . GLU B 1 155 ? -3.023 31.547 -1.271 1 96.31 155 GLU B CA 1
ATOM 6795 C C . GLU B 1 155 ? -2.904 32.188 -2.648 1 96.31 155 GLU B C 1
ATOM 6797 O O . GLU B 1 155 ? -1.832 32.688 -3.025 1 96.31 155 GLU B O 1
ATOM 6802 N N . THR B 1 156 ? -3.99 32.25 -3.369 1 96.25 156 THR B N 1
ATOM 6803 C CA . THR B 1 156 ? -4.004 32.812 -4.715 1 96.25 156 THR B CA 1
ATOM 6804 C C . THR B 1 156 ? -3.541 34.25 -4.695 1 96.25 156 THR B C 1
ATOM 6806 O O . THR B 1 156 ? -4.141 35.094 -4.016 1 96.25 156 THR B O 1
ATOM 6809 N N . GLN B 1 157 ? -2.531 34.562 -5.391 1 96.94 157 GLN B N 1
ATOM 6810 C CA . GLN B 1 157 ? -1.962 35.906 -5.578 1 96.94 157 GLN B CA 1
ATOM 6811 C C . GLN B 1 157 ? -1.523 36.5 -4.246 1 96.94 157 GLN B C 1
ATOM 6813 O O . GLN B 1 157 ? -1.57 37.719 -4.066 1 96.94 157 GLN B O 1
ATOM 6818 N N . ARG B 1 158 ? -1.13 35.75 -3.314 1 95.69 158 ARG B N 1
ATOM 6819 C CA . ARG B 1 158 ? -0.676 36.25 -2.029 1 95.69 158 ARG B CA 1
ATOM 6820 C C . ARG B 1 158 ? 0.624 37.031 -2.182 1 95.69 158 ARG B C 1
ATOM 6822 O O . ARG B 1 158 ? 0.953 37.875 -1.338 1 95.69 158 ARG B O 1
ATOM 6829 N N . ASN B 1 159 ? 1.412 36.75 -3.199 1 94.94 159 ASN B N 1
ATOM 6830 C CA . ASN B 1 159 ? 2.598 37.5 -3.615 1 94.94 159 ASN B CA 1
ATOM 6831 C C . ASN B 1 159 ? 2.41 38.125 -4.992 1 94.94 159 ASN B C 1
ATOM 6833 O O . ASN B 1 159 ? 1.579 37.688 -5.781 1 94.94 159 ASN B O 1
ATOM 6837 N N . PRO B 1 160 ? 3.174 39.219 -5.25 1 95.31 160 PRO B N 1
ATOM 6838 C CA . PRO B 1 160 ? 3.074 39.781 -6.59 1 95.31 160 PRO B CA 1
ATOM 6839 C C . PRO B 1 160 ? 3.504 38.812 -7.688 1 95.31 160 PRO B C 1
ATOM 6841 O O . PRO B 1 160 ? 4.285 37.906 -7.434 1 95.31 160 PRO B O 1
ATOM 6844 N N . SER B 1 161 ? 2.891 39 -8.828 1 95.25 161 SER B N 1
ATOM 6845 C CA . SER B 1 161 ? 3.227 38.188 -9.992 1 95.25 161 SER B CA 1
ATOM 6846 C C . SER B 1 161 ? 3.604 39.062 -11.18 1 95.25 161 SER B C 1
ATOM 6848 O O . SER B 1 161 ? 3.551 40.281 -11.094 1 95.25 161 SER B O 1
ATOM 6850 N N . VAL B 1 162 ? 4.168 38.469 -12.227 1 95.69 162 VAL B N 1
ATOM 6851 C CA . VAL B 1 162 ? 4.48 39.156 -13.469 1 95.69 162 VAL B CA 1
ATOM 6852 C C . VAL B 1 162 ? 3.623 38.594 -14.602 1 95.69 162 VAL B C 1
ATOM 6854 O O . VAL B 1 162 ? 3.627 37.375 -14.852 1 95.69 162 VAL B O 1
ATOM 6857 N N . VAL B 1 163 ? 2.863 39.406 -15.148 1 96.38 163 VAL B N 1
ATOM 6858 C CA . VAL B 1 163 ? 2.025 39.062 -16.297 1 96.38 163 VAL B CA 1
ATOM 6859 C C . VAL B 1 163 ? 2.41 39.906 -17.5 1 96.38 163 VAL B C 1
ATOM 6861 O O . VAL B 1 163 ? 2.311 41.125 -17.469 1 96.38 163 VAL B O 1
ATOM 6864 N N . ASN B 1 164 ? 2.82 39.281 -18.547 1 95.94 164 ASN B N 1
ATOM 6865 C CA . ASN B 1 164 ? 3.252 39.969 -19.766 1 95.94 164 ASN B CA 1
ATOM 6866 C C . ASN B 1 164 ? 4.281 41.062 -19.469 1 95.94 164 ASN B C 1
ATOM 6868 O O . ASN B 1 164 ? 4.152 42.188 -19.938 1 95.94 164 ASN B O 1
ATOM 6872 N N . GLY B 1 165 ? 5.129 40.75 -18.578 1 95.19 165 GLY B N 1
ATOM 6873 C CA . GLY B 1 165 ? 6.25 41.625 -18.266 1 95.19 165 GLY B CA 1
ATOM 6874 C C . GLY B 1 165 ? 5.891 42.75 -17.297 1 95.19 165 GLY B C 1
ATOM 6875 O O . GLY B 1 165 ? 6.742 43.562 -16.922 1 95.19 165 GLY B O 1
ATOM 6876 N N . VAL B 1 166 ? 4.68 42.75 -16.906 1 96.06 166 VAL B N 1
ATOM 6877 C CA . VAL B 1 166 ? 4.223 43.781 -15.977 1 96.06 166 VAL B CA 1
ATOM 6878 C C . VAL B 1 166 ? 4.008 43.188 -14.594 1 96.06 166 VAL B C 1
ATOM 6880 O O . VAL B 1 166 ? 3.391 42.125 -14.461 1 96.06 166 VAL B O 1
ATOM 6883 N N . GLN B 1 167 ? 4.543 43.875 -13.633 1 95.62 167 GLN B N 1
ATOM 6884 C CA . GLN B 1 167 ? 4.324 43.406 -12.258 1 95.62 167 GLN B CA 1
ATOM 6885 C C . GLN B 1 167 ? 2.893 43.688 -11.812 1 95.62 167 GLN B C 1
ATOM 6887 O O . GLN B 1 167 ? 2.4 44.812 -11.945 1 95.62 167 GLN B O 1
ATOM 6892 N N . VAL B 1 168 ? 2.25 42.688 -11.414 1 97.75 168 VAL B N 1
ATOM 6893 C CA . VAL B 1 168 ? 0.923 42.781 -10.812 1 97.75 168 VAL B CA 1
ATOM 6894 C C . VAL B 1 168 ? 1.021 42.531 -9.305 1 97.75 168 VAL B C 1
ATOM 6896 O O . VAL B 1 168 ? 1.554 41.5 -8.867 1 97.75 168 VAL B O 1
ATOM 6899 N N . GLU B 1 169 ? 0.496 43.438 -8.453 1 97.62 169 GLU B N 1
ATOM 6900 C CA . GLU B 1 169 ? 0.674 43.438 -7.004 1 97.62 169 GLU B CA 1
ATOM 6901 C C . GLU B 1 169 ? -0.116 42.281 -6.363 1 97.62 169 GLU B C 1
ATOM 6903 O O . GLU B 1 169 ? -1.063 41.781 -6.961 1 97.62 169 GLU B O 1
ATOM 6908 N N . ALA B 1 170 ? 0.281 41.938 -5.195 1 97.88 170 ALA B N 1
ATOM 6909 C CA . ALA B 1 170 ? -0.431 40.938 -4.414 1 97.88 170 ALA B CA 1
ATOM 6910 C C . ALA B 1 170 ? -1.853 41.406 -4.098 1 97.88 170 ALA B C 1
ATOM 6912 O O . ALA B 1 170 ? -2.164 42.594 -4.18 1 97.88 170 ALA B O 1
ATOM 6913 N N . VAL B 1 171 ? -2.672 40.469 -3.787 1 98.25 171 VAL B N 1
ATOM 6914 C CA . VAL B 1 171 ? -4.062 40.75 -3.449 1 98.25 171 VAL B CA 1
ATOM 6915 C C . VAL B 1 171 ? -4.117 41.656 -2.219 1 98.25 171 VAL B C 1
ATOM 6917 O O . VAL B 1 171 ? -3.289 41.531 -1.313 1 98.25 171 VAL B O 1
ATOM 6920 N N . SER B 1 172 ? -5.039 42.594 -2.188 1 98.5 172 SER B N 1
ATOM 6921 C CA . SER B 1 172 ? -5.262 43.469 -1.038 1 98.5 172 SER B CA 1
ATOM 6922 C C . SER B 1 172 ? -6.453 43 -0.213 1 98.5 172 SER B C 1
ATOM 6924 O O . SER B 1 172 ? -7.59 43 -0.697 1 98.5 172 SER B O 1
ATOM 6926 N N . SER B 1 173 ? -6.211 42.531 0.944 1 98.31 173 SER B N 1
ATOM 6927 C CA . SER B 1 173 ? -7.281 42.281 1.901 1 98.31 173 SER B CA 1
ATOM 6928 C C . SER B 1 173 ? -7.82 43.562 2.5 1 98.31 173 SER B C 1
ATOM 6930 O O . SER B 1 173 ? -7.16 44.188 3.328 1 98.31 173 SER B O 1
ATOM 6932 N N . ASN B 1 174 ? -8.992 43.875 2.121 1 98.38 174 ASN B N 1
ATOM 6933 C CA . ASN B 1 174 ? -9.578 45.125 2.549 1 98.38 174 ASN B CA 1
ATOM 6934 C C . ASN B 1 174 ? -10.664 44.938 3.594 1 98.38 174 ASN B C 1
ATOM 6936 O O . ASN B 1 174 ? -11.695 44.312 3.307 1 98.38 174 ASN B O 1
ATOM 6940 N N . MET B 1 175 ? -10.375 45.438 4.793 1 96.88 175 MET B N 1
ATOM 6941 C CA . MET B 1 175 ? -11.305 45.25 5.898 1 96.88 175 MET B CA 1
ATOM 6942 C C . MET B 1 175 ? -11.594 46.562 6.602 1 96.88 175 MET B C 1
ATOM 6944 O O . MET B 1 175 ? -10.711 47.438 6.703 1 96.88 175 MET B O 1
ATOM 6948 N N . ASP B 1 176 ? -12.867 46.719 7.039 1 97.62 176 ASP B N 1
ATOM 6949 C CA . ASP B 1 176 ? -13.195 47.875 7.863 1 97.62 176 ASP B CA 1
ATOM 6950 C C . ASP B 1 176 ? -12.719 47.688 9.305 1 97.62 176 ASP B C 1
ATOM 6952 O O . ASP B 1 176 ? -12.242 46.594 9.664 1 97.62 176 ASP B O 1
ATOM 6956 N N . ASP B 1 177 ? -12.875 48.688 10.094 1 97.88 177 ASP B N 1
ATOM 6957 C CA . ASP B 1 177 ? -12.336 48.719 11.445 1 97.88 177 ASP B CA 1
ATOM 6958 C C . ASP B 1 177 ? -13.008 47.688 12.344 1 97.88 177 ASP B C 1
ATOM 6960 O O . ASP B 1 177 ? -12.328 47 13.125 1 97.88 177 ASP B O 1
ATOM 6964 N N . ARG B 1 178 ? -14.25 47.531 12.273 1 97.94 178 ARG B N 1
ATOM 6965 C CA . ARG B 1 178 ? -14.992 46.594 13.094 1 97.94 178 ARG B CA 1
ATOM 6966 C C . ARG B 1 178 ? -14.617 45.156 12.742 1 97.94 178 ARG B C 1
ATOM 6968 O O . ARG B 1 178 ? -14.391 44.344 13.633 1 97.94 178 ARG B O 1
ATOM 6975 N N . THR B 1 179 ? -14.602 44.875 11.461 1 98.06 179 THR B N 1
ATOM 6976 C CA . THR B 1 179 ? -14.203 43.562 10.977 1 98.06 179 THR B CA 1
ATOM 6977 C C . THR B 1 179 ? -12.805 43.188 11.469 1 98.06 179 THR B C 1
ATOM 6979 O O . THR B 1 179 ? -12.57 42.094 11.953 1 98.06 179 THR B O 1
ATOM 6982 N N . MET B 1 180 ? -11.867 44.094 11.367 1 98.31 180 MET B N 1
ATOM 6983 C CA . MET B 1 180 ? -10.5 43.906 11.828 1 98.31 180 MET B CA 1
ATOM 6984 C C . MET B 1 180 ? -10.469 43.531 13.305 1 98.31 180 MET B C 1
ATOM 6986 O O . MET B 1 180 ? -9.875 42.5 13.68 1 98.31 180 MET B O 1
ATOM 6990 N N . HIS B 1 181 ? -11.156 44.25 14.156 1 98.31 181 HIS B N 1
ATOM 6991 C CA . HIS B 1 181 ? -11.055 44.062 15.602 1 98.31 181 HIS B CA 1
ATOM 6992 C C . HIS B 1 181 ? -11.859 42.875 16.062 1 98.31 181 HIS B C 1
ATOM 6994 O O . HIS B 1 181 ? -11.375 42.062 16.859 1 98.31 181 HIS B O 1
ATOM 7000 N N . GLU B 1 182 ? -13.062 42.688 15.586 1 98.19 182 GLU B N 1
ATOM 7001 C CA . GLU B 1 182 ? -13.984 41.719 16.141 1 98.19 182 GLU B CA 1
ATOM 7002 C C . GLU B 1 182 ? -13.719 40.312 15.578 1 98.19 182 GLU B C 1
ATOM 7004 O O . GLU B 1 182 ? -14.172 39.312 16.141 1 98.19 182 GLU B O 1
ATOM 7009 N N . THR B 1 183 ? -13.016 40.281 14.453 1 98 183 THR B N 1
ATOM 7010 C CA . THR B 1 183 ? -12.867 39 13.82 1 98 183 THR B CA 1
ATOM 7011 C C . THR B 1 183 ? -11.398 38.594 13.703 1 98 183 THR B C 1
ATOM 7013 O O . THR B 1 183 ? -10.938 37.688 14.367 1 98 183 THR B O 1
ATOM 7016 N N . TYR B 1 184 ? -10.609 39.312 13.047 1 98.38 184 TYR B N 1
ATOM 7017 C CA . TYR B 1 184 ? -9.297 38.844 12.625 1 98.38 184 TYR B CA 1
ATOM 7018 C C . TYR B 1 184 ? -8.234 39.188 13.664 1 98.38 184 TYR B C 1
ATOM 7020 O O . TYR B 1 184 ? -7.266 38.438 13.828 1 98.38 184 TYR B O 1
ATOM 7028 N N . LEU B 1 185 ? -8.344 40.281 14.391 1 98.5 185 LEU B N 1
ATOM 7029 C CA . LEU B 1 185 ? -7.379 40.656 15.406 1 98.5 185 LEU B CA 1
ATOM 7030 C C . LEU B 1 185 ? -7.617 39.906 16.703 1 98.5 185 LEU B C 1
ATOM 7032 O O . LEU B 1 185 ? -6.723 39.812 17.547 1 98.5 185 LEU B O 1
ATOM 7036 N N . TRP B 1 186 ? -8.758 39.344 16.875 1 98.19 186 TRP B N 1
ATOM 7037 C CA . TRP B 1 186 ? -9.219 38.781 18.141 1 98.19 186 TRP B CA 1
ATOM 7038 C C . TRP B 1 186 ? -8.227 37.75 18.656 1 98.19 186 TRP B C 1
ATOM 7040 O O . TRP B 1 186 ? -7.77 37.812 19.812 1 98.19 186 TRP B O 1
ATOM 7050 N N . PRO B 1 187 ? -7.816 36.688 17.859 1 98.56 187 PRO B N 1
ATOM 7051 C CA . PRO B 1 187 ? -6.906 35.688 18.391 1 98.56 187 PRO B CA 1
ATOM 7052 C C . PRO B 1 187 ? -5.531 36.25 18.75 1 98.56 187 PRO B C 1
ATOM 7054 O O . PRO B 1 187 ? -4.824 35.688 19.594 1 98.56 187 PRO B O 1
ATOM 7057 N N . TRP B 1 188 ? -5.176 37.312 18.156 1 98.69 188 TRP B N 1
ATOM 7058 C CA . TRP B 1 188 ? -3.865 37.906 18.375 1 98.69 188 TRP B CA 1
ATOM 7059 C C . TRP B 1 188 ? -3.777 38.531 19.766 1 98.69 188 TRP B C 1
ATOM 7061 O O . TRP B 1 188 ? -2.699 38.594 20.359 1 98.69 188 TRP B O 1
ATOM 7071 N N . TYR B 1 189 ? -4.961 39.031 20.312 1 98.69 189 TYR B N 1
ATOM 7072 C CA . TYR B 1 189 ? -4.965 39.438 21.703 1 98.69 189 TYR B CA 1
ATOM 7073 C C . TYR B 1 189 ? -4.438 38.312 22.594 1 98.69 189 TYR B C 1
ATOM 7075 O O . TYR B 1 189 ? -3.605 38.562 23.484 1 98.69 189 TYR B O 1
ATOM 7083 N N . ASN B 1 190 ? -4.891 37.125 22.328 1 98.69 190 ASN B N 1
ATOM 7084 C CA . ASN B 1 190 ? -4.5 35.938 23.109 1 98.69 190 ASN B CA 1
ATOM 7085 C C . ASN B 1 190 ? -3.029 35.594 22.891 1 98.69 190 ASN B C 1
ATOM 7087 O O . ASN B 1 190 ? -2.309 35.312 23.859 1 98.69 190 ASN B O 1
ATOM 7091 N N . ALA B 1 191 ? -2.588 35.562 21.656 1 98.69 191 ALA B N 1
ATOM 7092 C CA . ALA B 1 191 ? -1.21 35.219 21.328 1 98.69 191 ALA B CA 1
ATOM 7093 C C . ALA B 1 191 ? -0.22 36.156 22 1 98.69 191 ALA B C 1
ATOM 7095 O O . ALA B 1 191 ? 0.781 35.688 22.578 1 98.69 191 ALA B O 1
ATOM 7096 N N . VAL B 1 192 ? -0.507 37.438 21.938 1 98.69 192 VAL B N 1
ATOM 7097 C CA . VAL B 1 192 ? 0.376 38.469 22.516 1 98.69 192 VAL B CA 1
ATOM 7098 C C . VAL B 1 192 ? 0.336 38.375 24.047 1 98.69 192 VAL B C 1
ATOM 7100 O O . VAL B 1 192 ? 1.37 38.469 24.703 1 98.69 192 VAL B O 1
ATOM 7103 N N . LYS B 1 193 ? -0.843 38.188 24.578 1 98.5 193 LYS B N 1
ATOM 7104 C CA . LYS B 1 193 ? -0.971 38 26.016 1 98.5 193 LYS B CA 1
ATOM 7105 C C . LYS B 1 193 ? -0.172 36.812 26.5 1 98.5 193 LYS B C 1
ATOM 7107 O O . LYS B 1 193 ? 0.397 36.812 27.594 1 98.5 193 LYS B O 1
ATOM 7112 N N . ALA B 1 194 ? -0.168 35.75 25.719 1 98.44 194 ALA B N 1
ATOM 7113 C CA . ALA B 1 194 ? 0.559 34.531 26.047 1 98.44 194 ALA B CA 1
ATOM 7114 C C . ALA B 1 194 ? 2.066 34.75 25.953 1 98.44 194 ALA B C 1
ATOM 7116 O O . ALA B 1 194 ? 2.848 33.938 26.438 1 98.44 194 ALA B O 1
ATOM 7117 N N . GLY B 1 195 ? 2.48 35.844 25.344 1 98.12 195 GLY B N 1
ATOM 7118 C CA . GLY B 1 195 ? 3.891 36.188 25.312 1 98.12 195 GLY B CA 1
ATOM 7119 C C . GLY B 1 195 ? 4.609 35.688 24.078 1 98.12 195 GLY B C 1
ATOM 7120 O O . GLY B 1 195 ? 5.809 35.406 24.125 1 98.12 195 GLY B O 1
ATOM 7121 N N . THR B 1 196 ? 3.895 35.531 22.969 1 98.62 196 THR B N 1
ATOM 7122 C CA . THR B 1 196 ? 4.578 35.062 21.766 1 98.62 196 THR B CA 1
ATOM 7123 C C . THR B 1 196 ? 5.844 35.875 21.516 1 98.62 196 THR B C 1
ATOM 7125 O O . THR B 1 196 ? 5.82 37.094 21.609 1 98.62 196 THR B O 1
ATOM 7128 N N . ALA B 1 197 ? 6.891 35.188 21.219 1 98.69 197 ALA B N 1
ATOM 7129 C CA . ALA B 1 197 ? 8.195 35.812 21.094 1 98.69 197 ALA B CA 1
ATOM 7130 C C . ALA B 1 197 ? 8.25 36.688 19.828 1 98.69 197 ALA B C 1
ATOM 7132 O O . ALA B 1 197 ? 8.906 37.719 19.828 1 98.69 197 ALA B O 1
ATOM 7133 N N . SER B 1 198 ? 7.652 36.219 18.859 1 98.69 198 SER B N 1
ATOM 7134 C CA . SER B 1 198 ? 7.668 36.938 17.578 1 98.69 198 SER B CA 1
ATOM 7135 C C . SER B 1 198 ? 6.359 36.75 16.828 1 98.69 198 SER B C 1
ATOM 7137 O O . SER B 1 198 ? 5.57 35.844 17.141 1 98.69 198 SER B O 1
ATOM 7139 N N . VAL B 1 199 ? 6.113 37.625 15.922 1 98.75 199 VAL B N 1
ATOM 7140 C CA . VAL B 1 199 ? 4.969 37.594 15.016 1 98.75 199 VAL B CA 1
ATOM 7141 C C . VAL B 1 199 ? 5.449 37.719 13.57 1 98.75 199 VAL B C 1
ATOM 7143 O O . VAL B 1 199 ? 6.363 38.5 13.273 1 98.75 199 VAL B O 1
ATOM 7146 N N . MET B 1 200 ? 4.891 36.938 12.727 1 98.75 200 MET B N 1
ATOM 7147 C CA . MET B 1 200 ? 5.25 37 11.312 1 98.75 200 MET B CA 1
ATOM 7148 C C . MET B 1 200 ? 4.219 37.781 10.516 1 98.75 200 MET B C 1
ATOM 7150 O O . MET B 1 200 ? 3.029 37.469 10.531 1 98.75 200 MET B O 1
ATOM 7154 N N . CYS B 1 201 ? 4.668 38.812 9.836 1 98.25 201 CYS B N 1
ATOM 7155 C CA . CYS B 1 201 ? 3.75 39.562 8.992 1 98.25 201 CYS B CA 1
ATOM 7156 C C . CYS B 1 201 ? 3.365 38.75 7.754 1 98.25 201 CYS B C 1
ATOM 7158 O O . CYS B 1 201 ? 4.113 37.875 7.324 1 98.25 201 CYS B O 1
ATOM 7160 N N . SER B 1 202 ? 2.219 39.031 7.242 1 97.31 202 SER B N 1
ATOM 7161 C CA . SER B 1 202 ? 1.701 38.281 6.105 1 97.31 202 SER B CA 1
ATOM 7162 C C . SER B 1 202 ? 2.244 38.812 4.789 1 97.31 202 SER B C 1
ATOM 7164 O O . SER B 1 202 ? 2.99 39.812 4.777 1 97.31 202 SER B O 1
ATOM 7166 N N . TYR B 1 203 ? 1.856 38.219 3.695 1 96.81 203 TYR B N 1
ATOM 7167 C CA . TYR B 1 203 ? 2.4 38.531 2.373 1 96.81 203 TYR B CA 1
ATOM 7168 C C . TYR B 1 203 ? 1.645 39.656 1.711 1 96.81 203 TYR B C 1
ATOM 7170 O O . TYR B 1 203 ? 2.254 40.594 1.153 1 96.81 203 TYR B O 1
ATOM 7178 N N . GLN B 1 204 ? 0.378 39.562 1.808 1 97.38 204 GLN B N 1
ATOM 7179 C CA . GLN B 1 204 ? -0.521 40.344 0.955 1 97.38 204 GLN B CA 1
ATOM 7180 C C . GLN B 1 204 ? -0.629 41.781 1.434 1 97.38 204 GLN B C 1
ATOM 7182 O O . GLN B 1 204 ? -0.009 42.156 2.43 1 97.38 204 GLN B O 1
ATOM 7187 N N . ARG B 1 205 ? -1.344 42.562 0.652 1 98.25 205 ARG B N 1
ATOM 7188 C CA . ARG B 1 205 ? -1.643 43.938 1.057 1 98.25 205 ARG B CA 1
ATOM 7189 C C . ARG B 1 205 ? -2.842 43.969 1.997 1 98.25 205 ARG B C 1
ATOM 7191 O O . ARG B 1 205 ? -3.709 43.094 1.948 1 98.25 205 ARG B O 1
ATOM 7198 N N . ILE B 1 206 ? -2.785 44.906 2.898 1 98.38 206 ILE B N 1
ATOM 7199 C CA . ILE B 1 206 ? -3.887 45.219 3.809 1 98.38 206 ILE B CA 1
ATOM 7200 C C . ILE B 1 206 ? -4.379 46.625 3.568 1 98.38 206 ILE B C 1
ATOM 7202 O O . ILE B 1 206 ? -3.672 47.594 3.855 1 98.38 206 ILE B O 1
ATOM 7206 N N . ASN B 1 207 ? -5.59 46.688 3.049 1 98 207 ASN B N 1
ATOM 7207 C CA . ASN B 1 207 ? -6.164 47.969 2.711 1 98 207 ASN B CA 1
ATOM 7208 C C . ASN B 1 207 ? -5.219 48.812 1.85 1 98 207 ASN B C 1
ATOM 7210 O O . ASN B 1 207 ? -4.992 50 2.125 1 98 207 ASN B O 1
ATOM 7214 N N . GLY B 1 208 ? -4.574 48.156 1.002 1 97.19 208 GLY B N 1
ATOM 7215 C CA . GLY B 1 208 ? -3.844 48.844 -0.051 1 97.19 208 GLY B CA 1
ATOM 7216 C C . GLY B 1 208 ? -2.344 48.875 0.182 1 97.19 208 GLY B C 1
ATOM 7217 O O . GLY B 1 208 ? -1.577 49.219 -0.712 1 97.19 208 GLY B O 1
ATOM 7218 N N . SER B 1 209 ? -1.922 48.469 1.34 1 97.31 209 SER B N 1
ATOM 7219 C CA . SER B 1 209 ? -0.498 48.469 1.658 1 97.31 209 SER B CA 1
ATOM 7220 C C . SER B 1 209 ? 0.003 47.094 2.062 1 97.31 209 SER B C 1
ATOM 7222 O O . SER B 1 209 ? -0.689 46.375 2.771 1 97.31 209 SER B O 1
ATOM 7224 N N . TYR B 1 210 ? 1.218 46.781 1.626 1 98.06 210 TYR B N 1
ATOM 7225 C CA . TYR B 1 210 ? 1.756 45.469 1.966 1 98.06 210 TYR B CA 1
ATOM 7226 C C . TYR B 1 210 ? 1.857 45.312 3.477 1 98.06 210 TYR B C 1
ATOM 7228 O O . TYR B 1 210 ? 2.227 46.25 4.191 1 98.06 210 TYR B O 1
ATOM 7236 N N . ALA B 1 211 ? 1.572 44.156 3.932 1 98.44 211 ALA B N 1
ATOM 7237 C CA . ALA B 1 211 ? 1.433 43.844 5.355 1 98.44 211 ALA B CA 1
ATOM 7238 C C . ALA B 1 211 ? 2.729 44.156 6.105 1 98.44 211 ALA B C 1
ATOM 7240 O O . ALA B 1 211 ? 2.703 44.688 7.211 1 98.44 211 ALA B O 1
ATOM 7241 N N . CYS B 1 212 ? 3.883 43.875 5.551 1 98.25 212 CYS B N 1
ATOM 7242 C CA . CYS B 1 212 ? 5.164 44 6.234 1 98.25 212 CYS B CA 1
ATOM 7243 C C . CYS B 1 212 ? 5.652 45.438 6.215 1 98.25 212 CYS B C 1
ATOM 7245 O O . CYS B 1 212 ? 6.695 45.75 6.793 1 98.25 212 CYS B O 1
ATOM 7247 N N . GLN B 1 213 ? 4.949 46.312 5.594 1 98.12 213 GLN B N 1
ATOM 7248 C CA . GLN B 1 213 ? 5.246 47.75 5.609 1 98.12 213 GLN B CA 1
ATOM 7249 C C . GLN B 1 213 ? 4 48.562 5.949 1 98.12 213 GLN B C 1
ATOM 7251 O O . GLN B 1 213 ? 3.863 49.719 5.504 1 98.12 213 GLN B O 1
ATOM 7256 N N . ASN B 1 214 ? 3.107 47.938 6.547 1 98.56 214 ASN B N 1
ATOM 7257 C CA . ASN B 1 214 ? 1.873 48.594 6.961 1 98.56 214 ASN B CA 1
ATOM 7258 C C . ASN B 1 214 ? 1.963 49.094 8.398 1 98.56 214 ASN B C 1
ATOM 7260 O O . ASN B 1 214 ? 1.728 48.344 9.344 1 98.56 214 ASN B O 1
ATOM 7264 N N . SER B 1 215 ? 2.178 50.344 8.602 1 98.38 215 SER B N 1
ATOM 7265 C CA . SER B 1 215 ? 2.416 50.906 9.922 1 98.38 215 SER B CA 1
ATOM 7266 C C . SER B 1 215 ? 1.168 50.844 10.797 1 98.38 215 SER B C 1
ATOM 7268 O O . SER B 1 215 ? 1.265 50.656 12.008 1 98.38 215 SER B O 1
ATOM 7270 N N . LYS B 1 216 ? 0.048 50.969 10.219 1 98.19 216 LYS B N 1
ATOM 7271 C CA . LYS B 1 216 ? -1.188 50.875 10.984 1 98.19 216 LYS B CA 1
ATOM 7272 C C . LYS B 1 216 ? -1.326 49.469 11.602 1 98.19 216 LYS B C 1
ATOM 7274 O O . LYS B 1 216 ? -1.714 49.344 12.766 1 98.19 216 LYS B O 1
ATOM 7279 N N . ALA B 1 217 ? -1.037 48.469 10.859 1 98.5 217 ALA B N 1
ATOM 7280 C CA . ALA B 1 217 ? -1.151 47.094 11.336 1 98.5 217 ALA B CA 1
ATOM 7281 C C . ALA B 1 217 ? -0.044 46.781 12.336 1 98.5 217 ALA B C 1
ATOM 7283 O O . ALA B 1 217 ? -0.31 46.25 13.414 1 98.5 217 ALA B O 1
ATOM 7284 N N . LEU B 1 218 ? 1.211 47.125 12.047 1 98.75 218 LEU B N 1
ATOM 7285 C CA . LEU B 1 218 ? 2.346 46.688 12.859 1 98.75 218 LEU B CA 1
ATOM 7286 C C . LEU B 1 218 ? 2.543 47.594 14.062 1 98.75 218 LEU B C 1
ATOM 7288 O O . LEU B 1 218 ? 2.422 47.156 15.203 1 98.75 218 LEU B O 1
ATOM 7292 N N . ASN B 1 219 ? 2.771 48.875 13.82 1 98.5 219 ASN B N 1
ATOM 7293 C CA . ASN B 1 219 ? 2.988 49.812 14.914 1 98.5 219 ASN B CA 1
ATOM 7294 C C . ASN B 1 219 ? 1.688 50.125 15.648 1 98.5 219 ASN B C 1
ATOM 7296 O O . ASN B 1 219 ? 1.68 50.25 16.875 1 98.5 219 ASN B O 1
ATOM 7300 N N . GLY B 1 220 ? 0.659 50.25 14.922 1 98.44 220 GLY B N 1
ATOM 7301 C CA . GLY B 1 220 ? -0.618 50.656 15.5 1 98.44 220 GLY B CA 1
ATOM 7302 C C . GLY B 1 220 ? -1.309 49.5 16.234 1 98.44 220 GLY B C 1
ATOM 7303 O O . GLY B 1 220 ? -1.224 49.406 17.469 1 98.44 220 GLY B O 1
ATOM 7304 N N . LEU B 1 221 ? -1.833 48.594 15.523 1 98.62 221 LEU B N 1
ATOM 7305 C CA . LEU B 1 221 ? -2.623 47.5 16.109 1 98.62 221 LEU B CA 1
ATOM 7306 C C . LEU B 1 221 ? -1.747 46.562 16.938 1 98.62 221 LEU B C 1
ATOM 7308 O O . LEU B 1 221 ? -2.016 46.344 18.125 1 98.62 221 LEU B O 1
ATOM 7312 N N . LEU B 1 222 ? -0.671 46.031 16.391 1 98.75 222 LEU B N 1
ATOM 7313 C CA . LEU B 1 222 ? 0.119 44.969 17.031 1 98.75 222 LEU B CA 1
ATOM 7314 C C . LEU B 1 222 ? 0.939 45.531 18.188 1 98.75 222 LEU B C 1
ATOM 7316 O O . LEU B 1 222 ? 0.738 45.156 19.344 1 98.75 222 LEU B O 1
ATOM 7320 N N . LYS B 1 223 ? 1.857 46.5 17.969 1 98.44 223 LYS B N 1
ATOM 7321 C CA . LYS B 1 223 ? 2.748 47 19.016 1 98.44 223 LYS B CA 1
ATOM 7322 C C . LYS B 1 223 ? 2.023 48 19.922 1 98.44 223 LYS B C 1
ATOM 7324 O O . LYS B 1 223 ? 2.256 48.031 21.125 1 98.44 223 LYS B O 1
ATOM 7329 N N . GLY B 1 224 ? 1.186 48.781 19.344 1 98.12 224 GLY B N 1
ATOM 7330 C CA . GLY B 1 224 ? 0.459 49.781 20.109 1 98.12 224 GLY B CA 1
ATOM 7331 C C . GLY B 1 224 ? -0.717 49.219 20.875 1 98.12 224 GLY B C 1
ATOM 7332 O O . GLY B 1 224 ? -0.632 49 22.094 1 98.12 224 GLY B O 1
ATOM 7333 N N . GLU B 1 225 ? -1.706 48.844 20.172 1 97.88 225 GLU B N 1
ATOM 7334 C CA . GLU B 1 225 ? -2.967 48.438 20.781 1 97.88 225 GLU B CA 1
ATOM 7335 C C . GLU B 1 225 ? -2.811 47.125 21.562 1 97.88 225 GLU B C 1
ATOM 7337 O O . GLU B 1 225 ? -3.299 47 22.688 1 97.88 225 GLU B O 1
ATOM 7342 N N . LEU B 1 226 ? -2.127 46.125 21.016 1 98.56 226 LEU B N 1
ATOM 7343 C CA . LEU B 1 226 ? -1.997 44.844 21.656 1 98.56 226 LEU B CA 1
ATOM 7344 C C . LEU B 1 226 ? -0.833 44.812 22.641 1 98.56 226 LEU B C 1
ATOM 7346 O O . LEU B 1 226 ? -0.702 43.906 23.438 1 98.56 226 LEU B O 1
ATOM 7350 N N . GLY B 1 227 ? -0.021 45.844 22.562 1 98.12 227 GLY B N 1
ATOM 7351 C CA . GLY B 1 227 ? 1.099 45.938 23.5 1 98.12 227 GLY B CA 1
ATOM 7352 C C . GLY B 1 227 ? 2.186 44.938 23.219 1 98.12 227 GLY B C 1
ATOM 7353 O O . GLY B 1 227 ? 2.826 44.438 24.141 1 98.12 227 GLY B O 1
ATOM 7354 N N . PHE B 1 228 ? 2.361 44.562 22.047 1 98.12 228 PHE B N 1
ATOM 7355 C CA . PHE B 1 228 ? 3.352 43.562 21.688 1 98.12 228 PHE B CA 1
ATOM 7356 C C . PHE B 1 228 ? 4.766 44.062 21.938 1 98.12 228 PHE B C 1
ATOM 7358 O O . PHE B 1 228 ? 5.121 45.156 21.484 1 98.12 228 PHE B O 1
ATOM 7365 N N . GLN B 1 229 ? 5.539 43.219 22.562 1 96.94 229 GLN B N 1
ATOM 7366 C CA . GLN B 1 229 ? 6.883 43.625 22.938 1 96.94 229 GLN B CA 1
ATOM 7367 C C . GLN B 1 229 ? 7.941 42.812 22.203 1 96.94 229 GLN B C 1
ATOM 7369 O O . GLN B 1 229 ? 9.133 43.156 22.234 1 96.94 229 GLN B O 1
ATOM 7374 N N . GLY B 1 230 ? 7.539 41.75 21.531 1 98.12 230 GLY B N 1
ATOM 7375 C CA . GLY B 1 230 ? 8.469 40.906 20.766 1 98.12 230 GLY B CA 1
ATOM 7376 C C . GLY B 1 230 ? 8.867 41.562 19.453 1 98.12 230 GLY B C 1
ATOM 7377 O O . GLY B 1 230 ? 8.797 42.781 19.297 1 98.12 230 GLY B O 1
ATOM 7378 N N . TYR B 1 231 ? 9.359 40.75 18.531 1 98.62 231 TYR B N 1
ATOM 7379 C CA . TYR B 1 231 ? 9.789 41.312 17.25 1 98.62 231 TYR B CA 1
ATOM 7380 C C . TYR B 1 231 ? 8.914 40.812 16.109 1 98.62 231 TYR B C 1
ATOM 7382 O O . TYR B 1 231 ? 8.367 39.719 16.188 1 98.62 231 TYR B O 1
ATOM 7390 N N . VAL B 1 232 ? 8.742 41.625 15.102 1 98.81 232 VAL B N 1
ATOM 7391 C CA . VAL B 1 232 ? 8.023 41.25 13.883 1 98.81 232 VAL B CA 1
ATOM 7392 C C . VAL B 1 232 ? 9.016 40.781 12.82 1 98.81 232 VAL B C 1
ATOM 7394 O O . VAL B 1 232 ? 9.984 41.5 12.508 1 98.81 232 VAL B O 1
ATOM 7397 N N . MET B 1 233 ? 8.82 39.656 12.352 1 98.56 233 MET B N 1
ATOM 7398 C CA . MET B 1 233 ? 9.633 39.125 11.25 1 98.56 233 MET B CA 1
ATOM 7399 C C . MET B 1 233 ? 8.805 39 9.984 1 98.56 233 MET B C 1
ATOM 7401 O O . MET B 1 233 ? 7.59 38.781 10.047 1 98.56 233 MET B O 1
ATOM 7405 N N . SER B 1 234 ? 9.477 39.094 8.867 1 97.5 234 SER B N 1
ATOM 7406 C CA . SER B 1 234 ? 8.781 38.875 7.605 1 97.5 234 SER B CA 1
ATOM 7407 C C . SER B 1 234 ? 8.695 37.375 7.285 1 97.5 234 SER B C 1
ATOM 7409 O O . SER B 1 234 ? 9.469 36.594 7.805 1 97.5 234 SER B O 1
ATOM 7411 N N . ASP B 1 235 ? 7.723 37.031 6.516 1 95.81 235 ASP B N 1
ATOM 7412 C CA . ASP B 1 235 ? 7.809 35.781 5.816 1 95.81 235 ASP B CA 1
ATOM 7413 C C . ASP B 1 235 ? 8.758 35.844 4.625 1 95.81 235 ASP B C 1
ATOM 7415 O O . ASP B 1 235 ? 9.203 36.938 4.258 1 95.81 235 ASP B O 1
ATOM 7419 N N . TRP B 1 236 ? 9.18 34.75 4.152 1 92.75 236 TRP B N 1
ATOM 7420 C CA . TRP B 1 236 ? 10.102 34.656 3.021 1 92.75 236 TRP B CA 1
ATOM 7421 C C . TRP B 1 236 ? 9.469 35.25 1.762 1 92.75 236 TRP B C 1
ATOM 7423 O O . TRP B 1 236 ? 8.461 34.75 1.271 1 92.75 236 TRP B O 1
ATOM 7433 N N . GLY B 1 237 ? 10.016 36.344 1.322 1 89.62 237 GLY B N 1
ATOM 7434 C CA . GLY B 1 237 ? 9.531 37 0.113 1 89.62 237 GLY B CA 1
ATOM 7435 C C . GLY B 1 237 ? 8.422 38 0.377 1 89.62 237 GLY B C 1
ATOM 7436 O O . GLY B 1 237 ? 7.836 38.531 -0.56 1 89.62 237 GLY B O 1
ATOM 7437 N N . ALA B 1 238 ? 8.203 38.344 1.639 1 95.12 238 ALA B N 1
ATOM 7438 C CA . ALA B 1 238 ? 7.066 39.188 1.979 1 95.12 238 ALA B CA 1
ATOM 7439 C C . ALA B 1 238 ? 7.492 40.656 2.088 1 95.12 238 ALA B C 1
ATOM 7441 O O . ALA B 1 238 ? 6.652 41.562 2.223 1 95.12 238 ALA B O 1
ATOM 7442 N N . VAL B 1 239 ? 8.797 40.969 2.006 1 95.69 239 VAL B N 1
ATOM 7443 C CA . VAL B 1 239 ? 9.289 42.344 2.129 1 95.69 239 VAL B CA 1
ATOM 7444 C C . VAL B 1 239 ? 9.477 42.938 0.74 1 95.69 239 VAL B C 1
ATOM 7446 O O . VAL B 1 239 ? 10.078 42.312 -0.141 1 95.69 239 VAL B O 1
ATOM 7449 N N . HIS B 1 240 ? 9.039 44.25 0.578 1 93.94 240 HIS B N 1
ATOM 7450 C CA . HIS B 1 240 ? 9.078 44.844 -0.743 1 93.94 240 HIS B CA 1
ATOM 7451 C C . HIS B 1 240 ? 9.758 46.219 -0.695 1 93.94 240 HIS B C 1
ATOM 7453 O O . HIS B 1 240 ? 9.891 46.906 -1.722 1 93.94 240 HIS B O 1
ATOM 7459 N N . THR B 1 241 ? 10.164 46.625 0.529 1 93.81 241 THR B N 1
ATOM 7460 C CA . THR B 1 241 ? 10.867 47.906 0.705 1 93.81 241 THR B CA 1
ATOM 7461 C C . THR B 1 241 ? 11.914 47.781 1.803 1 93.81 241 THR B C 1
ATOM 7463 O O . THR B 1 241 ? 11.93 46.812 2.566 1 93.81 241 THR B O 1
ATOM 7466 N N . GLY B 1 242 ? 12.727 48.812 1.861 1 93.81 242 GLY B N 1
ATOM 7467 C CA . GLY B 1 242 ? 13.758 48.844 2.885 1 93.81 242 GLY B CA 1
ATOM 7468 C C . GLY B 1 242 ? 13.359 49.625 4.117 1 93.81 242 GLY B C 1
ATOM 7469 O O . GLY B 1 242 ? 12.609 49.125 4.961 1 93.81 242 GLY B O 1
ATOM 7470 N N . ILE B 1 243 ? 13.75 50.875 4.125 1 93.81 243 ILE B N 1
ATOM 7471 C CA . ILE B 1 243 ? 13.586 51.781 5.273 1 93.81 243 ILE B CA 1
ATOM 7472 C C . ILE B 1 243 ? 12.102 51.875 5.629 1 93.81 243 ILE B C 1
ATOM 7474 O O . ILE B 1 243 ? 11.742 51.938 6.805 1 93.81 243 ILE B O 1
ATOM 7478 N N . ALA B 1 244 ? 11.273 51.938 4.645 1 95.12 244 ALA B N 1
ATOM 7479 C CA . ALA B 1 244 ? 9.844 52.094 4.887 1 95.12 244 ALA B CA 1
ATOM 7480 C C . ALA B 1 244 ? 9.297 50.906 5.711 1 95.12 244 ALA B C 1
ATOM 7482 O O . ALA B 1 244 ? 8.422 51.094 6.555 1 95.12 244 ALA B O 1
ATOM 7483 N N . SER B 1 245 ? 9.727 49.719 5.414 1 97.81 245 SER B N 1
ATOM 7484 C CA . SER B 1 245 ? 9.305 48.562 6.188 1 97.81 245 SER B CA 1
ATOM 7485 C C . SER B 1 245 ? 9.797 48.656 7.629 1 97.81 245 SER B C 1
ATOM 7487 O O . SER B 1 245 ? 9.078 48.281 8.562 1 97.81 245 SER B O 1
ATOM 7489 N N . ILE B 1 246 ? 11.016 49.094 7.828 1 98.19 246 ILE B N 1
ATOM 7490 C CA . ILE B 1 246 ? 11.602 49.25 9.148 1 98.19 246 ILE B CA 1
ATOM 7491 C C . ILE B 1 246 ? 10.789 50.281 9.961 1 98.19 246 ILE B C 1
ATOM 7493 O O . ILE B 1 246 ? 10.43 50.031 11.109 1 98.19 246 ILE B O 1
ATOM 7497 N N . GLU B 1 247 ? 10.477 51.312 9.297 1 97 247 GLU B N 1
ATOM 7498 C CA . GLU B 1 247 ? 9.734 52.375 9.969 1 97 247 GLU B CA 1
ATOM 7499 C C . GLU B 1 247 ? 8.305 51.938 10.266 1 97 247 GLU B C 1
ATOM 7501 O O . GLU B 1 247 ? 7.699 52.406 11.242 1 97 247 GLU B O 1
ATOM 7506 N N . ALA B 1 248 ? 7.852 51.062 9.445 1 98.06 248 ALA B N 1
ATOM 7507 C CA . ALA B 1 248 ? 6.48 50.594 9.609 1 98.06 248 ALA B CA 1
ATOM 7508 C C . ALA B 1 248 ? 6.398 49.531 10.719 1 98.06 248 ALA B C 1
ATOM 7510 O O . ALA B 1 248 ? 5.305 49.125 11.117 1 98.06 248 ALA B O 1
ATOM 7511 N N . GLY B 1 249 ? 7.488 49.125 11.281 1 98.31 249 GLY B N 1
ATOM 7512 C CA . GLY B 1 249 ? 7.441 48.281 12.453 1 98.31 249 GLY B CA 1
ATOM 7513 C C . GLY B 1 249 ? 8.078 46.906 12.234 1 98.31 249 GLY B C 1
ATOM 7514 O O . GLY B 1 249 ? 8.172 46.125 13.156 1 98.31 249 GLY B O 1
ATOM 7515 N N . LEU B 1 250 ? 8.555 46.594 11 1 98.69 250 LEU B N 1
ATOM 7516 C CA . LEU B 1 250 ? 9.25 45.344 10.75 1 98.69 250 LEU B CA 1
ATOM 7517 C C . LEU B 1 250 ? 10.602 45.312 11.461 1 98.69 250 LEU B C 1
ATOM 7519 O O . LEU B 1 250 ? 11.336 46.312 11.438 1 98.69 250 LEU B O 1
ATOM 7523 N N . ASP B 1 251 ? 10.945 44.219 12.078 1 98.69 251 ASP B N 1
ATOM 7524 C CA . ASP B 1 251 ? 12.148 44.188 12.906 1 98.69 251 ASP B CA 1
ATOM 7525 C C . ASP B 1 251 ? 13.188 43.219 12.297 1 98.69 251 ASP B C 1
ATOM 7527 O O . ASP B 1 251 ? 14.375 43.344 12.586 1 98.69 251 ASP B O 1
ATOM 7531 N N . MET B 1 252 ? 12.758 42.25 11.57 1 98.56 252 MET B N 1
ATOM 7532 C CA . MET B 1 252 ? 13.641 41.25 10.992 1 98.56 252 MET B CA 1
ATOM 7533 C C . MET B 1 252 ? 13.195 40.906 9.578 1 98.56 252 MET B C 1
ATOM 7535 O O . MET B 1 252 ? 12.039 40.531 9.359 1 98.56 252 MET B O 1
ATOM 7539 N N . ASN B 1 253 ? 14.086 41 8.633 1 97.19 253 ASN B N 1
ATOM 7540 C CA . ASN B 1 253 ? 13.828 40.625 7.246 1 97.19 253 ASN B CA 1
ATOM 7541 C C . ASN B 1 253 ? 14.312 39.219 6.934 1 97.19 253 ASN B C 1
ATOM 7543 O O . ASN B 1 253 ? 15.516 38.938 6.977 1 97.19 253 ASN B O 1
ATOM 7547 N N . MET B 1 254 ? 13.383 38.344 6.648 1 94.69 254 MET B N 1
ATOM 7548 C CA . MET B 1 254 ? 13.727 37 6.211 1 94.69 254 MET B CA 1
ATOM 7549 C C . MET B 1 254 ? 13.32 36.781 4.758 1 94.69 254 MET B C 1
ATOM 7551 O O . MET B 1 254 ? 12.281 37.281 4.316 1 94.69 254 MET B O 1
ATOM 7555 N N . PRO B 1 255 ? 14.07 36 3.949 1 92.06 255 PRO B N 1
ATOM 7556 C CA . PRO B 1 255 ? 15.328 35.406 4.402 1 92.06 255 PRO B CA 1
ATOM 7557 C C . PRO B 1 255 ? 16.5 36.375 4.324 1 92.06 255 PRO B C 1
ATOM 7559 O O . PRO B 1 255 ? 17.656 35.969 4.477 1 92.06 255 PRO B O 1
ATOM 7562 N N . GLY B 1 256 ? 16.25 37.625 4.074 1 91.88 256 GLY B N 1
ATOM 7563 C CA . GLY B 1 256 ? 17.25 38.688 3.959 1 91.88 256 GLY B CA 1
ATOM 7564 C C . GLY B 1 256 ? 17.5 39.094 2.525 1 91.88 256 GLY B C 1
ATOM 7565 O O . GLY B 1 256 ? 17.469 40.281 2.207 1 91.88 256 GLY B O 1
ATOM 7566 N N . SER B 1 257 ? 17.656 38.125 1.7 1 87.81 257 SER B N 1
ATOM 7567 C CA . SER B 1 257 ? 17.922 38.375 0.289 1 87.81 257 SER B CA 1
ATOM 7568 C C . SER B 1 257 ? 16.641 38.719 -0.455 1 87.81 257 SER B C 1
ATOM 7570 O O . SER B 1 257 ? 15.539 38.5 0.058 1 87.81 257 SER B O 1
ATOM 7572 N N . LEU B 1 258 ? 16.797 39.281 -1.676 1 82.44 258 LEU B N 1
ATOM 7573 C CA . LEU B 1 258 ? 15.648 39.688 -2.484 1 82.44 258 LEU B CA 1
ATOM 7574 C C . LEU B 1 258 ? 14.883 38.469 -2.992 1 82.44 258 LEU B C 1
ATOM 7576 O O . LEU B 1 258 ? 13.68 38.531 -3.234 1 82.44 258 LEU B O 1
ATOM 7580 N N . SER B 1 259 ? 15.633 37.438 -3.209 1 73.62 259 SER B N 1
ATOM 7581 C CA . SER B 1 259 ? 14.984 36.219 -3.664 1 73.62 259 SER B CA 1
ATOM 7582 C C . SER B 1 259 ? 15.227 35.062 -2.686 1 73.62 259 SER B C 1
ATOM 7584 O O . SER B 1 259 ? 16.219 35.062 -1.954 1 73.62 259 SER B O 1
ATOM 7586 N N . PHE B 1 260 ? 14.242 34.125 -2.693 1 66.38 260 PHE B N 1
ATOM 7587 C CA . PHE B 1 260 ? 14.297 32.969 -1.812 1 66.38 260 PHE B CA 1
ATOM 7588 C C . PHE B 1 260 ? 15.625 32.25 -1.966 1 66.38 260 PHE B C 1
ATOM 7590 O O . PHE B 1 260 ? 16.156 31.703 -0.994 1 66.38 260 PHE B O 1
ATOM 7597 N N . THR B 1 261 ? 16.094 32.312 -3.176 1 58.62 261 THR B N 1
ATOM 7598 C CA . THR B 1 261 ? 17.203 31.422 -3.48 1 58.62 261 THR B CA 1
ATOM 7599 C C . THR B 1 261 ? 18.484 32.219 -3.709 1 58.62 261 THR B C 1
ATOM 7601 O O . THR B 1 261 ? 19.547 31.625 -3.934 1 58.62 261 THR B O 1
ATOM 7604 N N . SER B 1 262 ? 18.297 33.469 -3.691 1 59.44 262 SER B N 1
ATOM 7605 C CA . SER B 1 262 ? 19.484 34.25 -4.074 1 59.44 262 SER B CA 1
ATOM 7606 C C . SER B 1 262 ? 20.469 34.375 -2.908 1 59.44 262 SER B C 1
ATOM 7608 O O . SER B 1 262 ? 20.062 34.656 -1.782 1 59.44 262 SER B O 1
ATOM 7610 N N . VAL B 1 263 ? 21.625 33.781 -3.039 1 56.22 263 VAL B N 1
ATOM 7611 C CA . VAL B 1 263 ? 22.734 33.906 -2.098 1 56.22 263 VAL B CA 1
ATOM 7612 C C . VAL B 1 263 ? 23.375 35.281 -2.227 1 56.22 263 VAL B C 1
ATOM 7614 O O . VAL B 1 263 ? 24.312 35.594 -1.489 1 56.22 263 VAL B O 1
ATOM 7617 N N . GLY B 1 264 ? 22.828 36.062 -3.107 1 59.19 264 GLY B N 1
ATOM 7618 C CA . GLY B 1 264 ? 23.531 37.312 -3.328 1 59.19 264 GLY B CA 1
ATOM 7619 C C . GLY B 1 264 ? 23.281 38.344 -2.232 1 59.19 264 GLY B C 1
ATOM 7620 O O . GLY B 1 264 ? 22.484 38.094 -1.318 1 59.19 264 GLY B O 1
ATOM 7621 N N . SER B 1 265 ? 24.016 39.312 -2.201 1 64.81 265 SER B N 1
ATOM 7622 C CA . SER B 1 265 ? 24.141 40.312 -1.157 1 64.81 265 SER B CA 1
ATOM 7623 C C . SER B 1 265 ? 23.031 41.344 -1.261 1 64.81 265 SER B C 1
ATOM 7625 O O . SER B 1 265 ? 22.812 42.125 -0.327 1 64.81 265 SER B O 1
ATOM 7627 N N . ALA B 1 266 ? 22.203 41.25 -2.271 1 83.06 266 ALA B N 1
ATOM 7628 C CA . ALA B 1 266 ? 21.219 42.312 -2.354 1 83.06 266 ALA B CA 1
ATOM 7629 C C . ALA B 1 266 ? 20.062 42.062 -1.376 1 83.06 266 ALA B C 1
ATOM 7631 O O . ALA B 1 266 ? 19.547 40.969 -1.271 1 83.06 266 ALA B O 1
ATOM 7632 N N . SER B 1 267 ? 19.734 43 -0.64 1 92.31 267 SER B N 1
ATOM 7633 C CA . SER B 1 267 ? 18.719 42.969 0.416 1 92.31 267 SER B CA 1
ATOM 7634 C C . SER B 1 267 ? 18.031 44.344 0.561 1 92.31 267 SER B C 1
ATOM 7636 O O . SER B 1 267 ? 18.625 45.375 0.274 1 92.31 267 SER B O 1
ATOM 7638 N N . PHE B 1 268 ? 16.734 44.281 0.855 1 94.25 268 PHE B N 1
ATOM 7639 C CA . PHE B 1 268 ? 16.078 45.5 1.25 1 94.25 268 PHE B CA 1
ATOM 7640 C C . PHE B 1 268 ? 16.641 46.031 2.564 1 94.25 268 PHE B C 1
ATOM 7642 O O . PHE B 1 268 ? 16.469 47.219 2.893 1 94.25 268 PHE B O 1
ATOM 7649 N N . PHE B 1 269 ? 17.234 45.25 3.334 1 96.25 269 PHE B N 1
ATOM 7650 C CA . PHE B 1 269 ? 17.938 45.625 4.562 1 96.25 269 PHE B CA 1
ATOM 7651 C C . PHE B 1 269 ? 19.453 45.562 4.355 1 96.25 269 PHE B C 1
ATOM 7653 O O . PHE B 1 269 ? 20.016 46.375 3.631 1 96.25 269 PHE B O 1
ATOM 7660 N N . GLY B 1 270 ? 20.141 44.562 5 1 93.75 270 GLY B N 1
ATOM 7661 C CA . GLY B 1 270 ? 21.562 44.344 4.801 1 93.75 270 GLY B CA 1
ATOM 7662 C C . GLY B 1 270 ? 22.375 45.625 4.723 1 93.75 270 GLY B C 1
ATOM 7663 O O . GLY B 1 270 ? 22.25 46.5 5.59 1 93.75 270 GLY B O 1
ATOM 7664 N N . ASP B 1 271 ? 23.109 45.719 3.656 1 93.69 271 ASP B N 1
ATOM 7665 C CA . ASP B 1 271 ? 24.031 46.844 3.486 1 93.69 271 ASP B CA 1
ATOM 7666 C C . ASP B 1 271 ? 23.266 48.188 3.43 1 93.69 271 ASP B C 1
ATOM 7668 O O . ASP B 1 271 ? 23.812 49.219 3.773 1 93.69 271 ASP B O 1
ATOM 7672 N N . ASN B 1 272 ? 22.078 48.094 3.039 1 95.06 272 ASN B N 1
ATOM 7673 C CA . ASN B 1 272 ? 21.281 49.281 3.008 1 95.06 272 ASN B CA 1
ATOM 7674 C C . ASN B 1 272 ? 21.031 49.844 4.414 1 95.06 272 ASN B C 1
ATOM 7676 O O . ASN B 1 272 ? 20.984 51.062 4.605 1 95.06 272 ASN B O 1
ATOM 7680 N N . VAL B 1 273 ? 20.844 48.969 5.352 1 96.38 273 VAL B N 1
ATOM 7681 C CA . VAL B 1 273 ? 20.719 49.375 6.742 1 96.38 273 VAL B CA 1
ATOM 7682 C C . VAL B 1 273 ? 22.016 50 7.23 1 96.38 273 VAL B C 1
ATOM 7684 O O . VAL B 1 273 ? 22.016 51.031 7.898 1 96.38 273 VAL B O 1
ATOM 7687 N N . THR B 1 274 ? 23.156 49.375 6.93 1 95.81 274 THR B N 1
ATOM 7688 C CA . THR B 1 274 ? 24.453 49.906 7.289 1 95.81 274 THR B CA 1
ATOM 7689 C C . THR B 1 274 ? 24.641 51.344 6.75 1 95.81 274 THR B C 1
ATOM 7691 O O . THR B 1 274 ? 25.047 52.25 7.48 1 95.81 274 THR B O 1
ATOM 7694 N N . THR B 1 275 ? 24.328 51.438 5.504 1 96.31 275 THR B N 1
ATOM 7695 C CA . THR B 1 275 ? 24.469 52.719 4.836 1 96.31 275 THR B CA 1
ATOM 7696 C C . THR B 1 275 ? 23.562 53.781 5.48 1 96.31 275 THR B C 1
ATOM 7698 O O . THR B 1 275 ? 23.984 54.906 5.73 1 96.31 275 THR B O 1
ATOM 7701 N N . ALA B 1 276 ? 22.391 53.375 5.711 1 96.75 276 ALA B N 1
ATOM 7702 C CA . ALA B 1 276 ? 21.422 54.312 6.301 1 96.75 276 ALA B CA 1
ATOM 7703 C C . ALA B 1 276 ? 21.844 54.719 7.711 1 96.75 276 ALA B C 1
ATOM 7705 O O . ALA B 1 276 ? 21.594 55.844 8.133 1 96.75 276 ALA B O 1
ATOM 7706 N N . LEU B 1 277 ? 22.422 53.844 8.469 1 95.81 277 LEU B N 1
ATOM 7707 C CA . LEU B 1 277 ? 22.953 54.156 9.797 1 95.81 277 LEU B CA 1
ATOM 7708 C C . LEU B 1 277 ? 24.109 55.156 9.703 1 95.81 277 LEU B C 1
ATOM 7710 O O . LEU B 1 277 ? 24.172 56.094 10.492 1 95.81 277 LEU B O 1
ATOM 7714 N N . LYS B 1 278 ? 24.906 54.969 8.812 1 95.69 278 LYS B N 1
ATOM 7715 C CA . LYS B 1 278 ? 26.109 55.812 8.664 1 95.69 278 LYS B CA 1
ATOM 7716 C C . LYS B 1 278 ? 25.75 57.188 8.18 1 95.69 278 LYS B C 1
ATOM 7718 O O . LYS B 1 278 ? 26.422 58.188 8.547 1 95.69 278 LYS B O 1
ATOM 7723 N N . ASN B 1 279 ? 24.781 57.25 7.324 1 95.81 279 ASN B N 1
ATOM 7724 C CA . ASN B 1 279 ? 24.422 58.562 6.797 1 95.81 279 ASN B CA 1
ATOM 7725 C C . ASN B 1 279 ? 23.281 59.188 7.574 1 95.81 279 ASN B C 1
ATOM 7727 O O . ASN B 1 279 ? 22.75 60.25 7.18 1 95.81 279 ASN B O 1
ATOM 7731 N N . ASN B 1 280 ? 22.766 58.531 8.594 1 93.12 280 ASN B N 1
ATOM 7732 C CA . ASN B 1 280 ? 21.812 59 9.594 1 93.12 280 ASN B CA 1
ATOM 7733 C C . ASN B 1 280 ? 20.406 59.125 9.016 1 93.12 280 ASN B C 1
ATOM 7735 O O . ASN B 1 280 ? 19.562 59.844 9.555 1 93.12 280 ASN B O 1
ATOM 7739 N N . THR B 1 281 ? 20.141 58.438 7.906 1 94.5 281 THR B N 1
ATOM 7740 C CA . THR B 1 281 ? 18.781 58.375 7.383 1 94.5 281 THR B CA 1
ATOM 7741 C C . THR B 1 281 ? 17.938 57.406 8.188 1 94.5 281 THR B C 1
ATOM 7743 O O . THR B 1 281 ? 16.703 57.469 8.18 1 94.5 281 THR B O 1
ATOM 7746 N N . LEU B 1 282 ? 18.5 56.5 8.773 1 96.12 282 LEU B N 1
ATOM 7747 C CA . LEU B 1 282 ? 17.875 55.594 9.734 1 96.12 282 LEU B CA 1
ATOM 7748 C C . LEU B 1 282 ? 18.453 55.812 11.133 1 96.12 282 LEU B C 1
ATOM 7750 O O . LEU B 1 282 ? 19.656 55.656 11.344 1 96.12 282 LEU B O 1
ATOM 7754 N N . PRO B 1 283 ? 17.594 56.281 12.055 1 95.88 283 PRO B N 1
ATOM 7755 C CA . PRO B 1 283 ? 18.109 56.531 13.406 1 95.88 283 PRO B CA 1
ATOM 7756 C C . PRO B 1 283 ? 18.656 55.25 14.055 1 95.88 283 PRO B C 1
ATOM 7758 O O . PRO B 1 283 ? 18.016 54.188 13.953 1 95.88 283 PRO B O 1
ATOM 7761 N N . VAL B 1 284 ? 19.734 55.375 14.727 1 96.19 284 VAL B N 1
ATOM 7762 C CA . VAL B 1 284 ? 20.359 54.219 15.383 1 96.19 284 VAL B CA 1
ATOM 7763 C C . VAL B 1 284 ? 19.422 53.688 16.453 1 96.19 284 VAL B C 1
ATOM 7765 O O . VAL B 1 284 ? 19.375 52.469 16.688 1 96.19 284 VAL B O 1
ATOM 7768 N N . ASP B 1 285 ? 18.656 54.562 17.047 1 96.56 285 ASP B N 1
ATOM 7769 C CA . ASP B 1 285 ? 17.734 54.156 18.109 1 96.56 285 ASP B CA 1
ATOM 7770 C C . ASP B 1 285 ? 16.703 53.156 17.594 1 96.56 285 ASP B C 1
ATOM 7772 O O . ASP B 1 285 ? 16.281 52.25 18.312 1 96.56 285 ASP B O 1
ATOM 7776 N N . ARG B 1 286 ? 16.25 53.375 16.406 1 97.31 286 ARG B N 1
ATOM 7777 C CA . ARG B 1 286 ? 15.273 52.469 15.805 1 97.31 286 ARG B CA 1
ATOM 7778 C C . ARG B 1 286 ? 15.875 51.094 15.578 1 97.31 286 ARG B C 1
ATOM 7780 O O . ARG B 1 286 ? 15.242 50.062 15.875 1 97.31 286 ARG B O 1
ATOM 7787 N N . VAL B 1 287 ? 17.016 51.031 15.086 1 98.06 287 VAL B N 1
ATOM 7788 C CA . VAL B 1 287 ? 17.688 49.75 14.836 1 98.06 287 VAL B CA 1
ATOM 7789 C C . VAL B 1 287 ? 17.984 49.062 16.172 1 98.06 287 VAL B C 1
ATOM 7791 O O . VAL B 1 287 ? 17.859 47.844 16.297 1 98.06 287 VAL B O 1
ATOM 7794 N N . ASP B 1 288 ? 18.469 49.875 17.141 1 97.94 288 ASP B N 1
ATOM 7795 C CA . ASP B 1 288 ? 18.688 49.312 18.469 1 97.94 288 ASP B CA 1
ATOM 7796 C C . ASP B 1 288 ? 17.422 48.688 19.031 1 97.94 288 ASP B C 1
ATOM 7798 O O . ASP B 1 288 ? 17.453 47.625 19.625 1 97.94 288 ASP B O 1
ATOM 7802 N N . ASP B 1 289 ? 16.328 49.375 18.844 1 97.69 289 ASP B N 1
ATOM 7803 C CA . ASP B 1 289 ? 15.039 48.844 19.297 1 97.69 289 ASP B CA 1
ATOM 7804 C C . ASP B 1 289 ? 14.727 47.5 18.625 1 97.69 289 ASP B C 1
ATOM 7806 O O . ASP B 1 289 ? 14.242 46.594 19.281 1 97.69 289 ASP B O 1
ATOM 7810 N N . MET B 1 290 ? 14.93 47.406 17.297 1 98.44 290 MET B N 1
ATOM 7811 C CA . MET B 1 290 ? 14.734 46.156 16.562 1 98.44 290 MET B CA 1
ATOM 7812 C C . MET B 1 290 ? 15.523 45.031 17.203 1 98.44 290 MET B C 1
ATOM 7814 O O . MET B 1 290 ? 14.977 43.969 17.484 1 98.44 290 MET B O 1
ATOM 7818 N N . ILE B 1 291 ? 16.797 45.25 17.469 1 98.56 291 ILE B N 1
ATOM 7819 C CA . ILE B 1 291 ? 17.703 44.219 17.969 1 98.56 291 ILE B CA 1
ATOM 7820 C C . ILE B 1 291 ? 17.344 43.875 19.406 1 98.56 291 ILE B C 1
ATOM 7822 O O . ILE B 1 291 ? 17.438 42.719 19.812 1 98.56 291 ILE B O 1
ATOM 7826 N N . GLU B 1 292 ? 17.047 44.844 20.219 1 98.12 292 GLU B N 1
ATOM 7827 C CA . GLU B 1 292 ? 16.625 44.562 21.578 1 98.12 292 GLU B CA 1
ATOM 7828 C C . GLU B 1 292 ? 15.414 43.625 21.609 1 98.12 292 GLU B C 1
ATOM 7830 O O . GLU B 1 292 ? 15.352 42.719 22.422 1 98.12 292 GLU B O 1
ATOM 7835 N N . ARG B 1 293 ? 14.445 43.844 20.75 1 98.12 293 ARG B N 1
ATOM 7836 C CA . ARG B 1 293 ? 13.266 42.969 20.656 1 98.12 293 ARG B CA 1
ATOM 7837 C C . ARG B 1 293 ? 13.648 41.562 20.203 1 98.12 293 ARG B C 1
ATOM 7839 O O . ARG B 1 293 ? 13.055 40.594 20.641 1 98.12 293 ARG B O 1
ATOM 7846 N N . ILE B 1 294 ? 14.602 41.469 19.281 1 98.62 294 ILE B N 1
ATOM 7847 C CA . ILE B 1 294 ? 15.047 40.188 18.75 1 98.62 294 ILE B CA 1
ATOM 7848 C C . ILE B 1 294 ? 15.773 39.406 19.844 1 98.62 294 ILE B C 1
ATOM 7850 O O . ILE B 1 294 ? 15.602 38.188 19.969 1 98.62 294 ILE B O 1
ATOM 7854 N N . MET B 1 295 ? 16.547 40.094 20.672 1 98.19 295 MET B N 1
ATOM 7855 C CA . MET B 1 295 ? 17.422 39.406 21.625 1 98.19 295 MET B CA 1
ATOM 7856 C C . MET B 1 295 ? 16.719 39.188 22.969 1 98.19 295 MET B C 1
ATOM 7858 O O . MET B 1 295 ? 17.109 38.312 23.734 1 98.19 295 MET B O 1
ATOM 7862 N N . ALA B 1 296 ? 15.695 39.906 23.25 1 97.31 296 ALA B N 1
ATOM 7863 C CA . ALA B 1 296 ? 15 39.781 24.516 1 97.31 296 ALA B CA 1
ATOM 7864 C C . ALA B 1 296 ? 14.492 38.344 24.703 1 97.31 296 ALA B C 1
ATOM 7866 O O . ALA B 1 296 ? 14.75 37.719 25.734 1 97.31 296 ALA B O 1
ATOM 7867 N N . PRO B 1 297 ? 13.734 37.812 23.75 1 97.75 297 PRO B N 1
ATOM 7868 C CA . PRO B 1 297 ? 13.297 36.406 23.922 1 97.75 297 PRO B CA 1
ATOM 7869 C C . PRO B 1 297 ? 14.461 35.438 23.969 1 97.75 297 PRO B C 1
ATOM 7871 O O . PRO B 1 297 ? 14.375 34.406 24.641 1 97.75 297 PRO B O 1
ATOM 7874 N N . TYR B 1 298 ? 15.562 35.688 23.25 1 97.94 298 TYR B N 1
ATOM 7875 C CA . TYR B 1 298 ? 16.766 34.844 23.281 1 97.94 298 TYR B CA 1
ATOM 7876 C C . TYR B 1 298 ? 17.266 34.688 24.703 1 97.94 298 TYR B C 1
ATOM 7878 O O . TYR B 1 298 ? 17.594 33.562 25.125 1 97.94 298 TYR B O 1
ATOM 7886 N N . PHE B 1 299 ? 17.312 35.781 25.422 1 97.5 299 PHE B N 1
ATOM 7887 C CA . PHE B 1 299 ? 17.797 35.75 26.797 1 97.5 299 PHE B CA 1
ATOM 7888 C C . PHE B 1 299 ? 16.703 35.25 27.75 1 97.5 299 PHE B C 1
ATOM 7890 O O . PHE B 1 299 ? 17 34.5 28.688 1 97.5 299 PHE B O 1
ATOM 7897 N N . GLN B 1 300 ? 15.477 35.625 27.516 1 96.81 300 GLN B N 1
ATOM 7898 C CA . GLN B 1 300 ? 14.359 35.25 28.375 1 96.81 300 GLN B CA 1
ATOM 7899 C C . GLN B 1 300 ? 14.195 33.719 28.391 1 96.81 300 GLN B C 1
ATOM 7901 O O . GLN B 1 300 ? 13.891 33.156 29.438 1 96.81 300 GLN B O 1
ATOM 7906 N N . LEU B 1 301 ? 14.359 33.094 27.281 1 97.88 301 LEU B N 1
ATOM 7907 C CA . LEU B 1 301 ? 14.148 31.656 27.141 1 97.88 301 LEU B CA 1
ATOM 7908 C C . LEU B 1 301 ? 15.453 30.891 27.328 1 97.88 301 LEU B C 1
ATOM 7910 O O . LEU B 1 301 ? 15.531 29.703 27.016 1 97.88 301 LEU B O 1
ATOM 7914 N N . LYS B 1 302 ? 16.484 31.562 27.766 1 97.38 302 LYS B N 1
ATOM 7915 C CA . LYS B 1 302 ? 17.781 31 28.156 1 97.38 302 LYS B CA 1
ATOM 7916 C C . LYS B 1 302 ? 18.453 30.297 26.984 1 97.38 302 LYS B C 1
ATOM 7918 O O . LYS B 1 302 ? 19.031 29.219 27.156 1 97.38 302 LYS B O 1
ATOM 7923 N N . GLN B 1 303 ? 18.297 30.875 25.812 1 97.94 303 GLN B N 1
ATOM 7924 C CA . GLN B 1 303 ? 18.906 30.266 24.641 1 97.94 303 GLN B CA 1
ATOM 7925 C C . GLN B 1 303 ? 20.406 30.547 24.594 1 97.94 303 GLN B C 1
ATOM 7927 O O . GLN B 1 303 ? 21.141 29.922 23.828 1 97.94 303 GLN B O 1
ATOM 7932 N N . ASP B 1 304 ? 20.891 31.375 25.484 1 95.62 304 ASP B N 1
ATOM 7933 C CA . ASP B 1 304 ? 22.297 31.703 25.594 1 95.62 304 ASP B CA 1
ATOM 7934 C C . ASP B 1 304 ? 23.016 30.734 26.531 1 95.62 304 ASP B C 1
ATOM 7936 O O . ASP B 1 304 ? 24.234 30.781 26.688 1 95.62 304 ASP B O 1
ATOM 7940 N N . GLN B 1 305 ? 22.297 29.844 27.109 1 95.38 305 GLN B N 1
ATOM 7941 C CA . GLN B 1 305 ? 22.859 28.969 28.141 1 95.38 305 GLN B CA 1
ATOM 7942 C C . GLN B 1 305 ? 22.719 27.5 27.734 1 95.38 305 GLN B C 1
ATOM 7944 O O . GLN B 1 305 ? 21.719 26.859 28.078 1 95.38 305 GLN B O 1
ATOM 7949 N N . GLY B 1 306 ? 23.656 26.922 27.234 1 94.38 306 GLY B N 1
ATOM 7950 C CA . GLY B 1 306 ? 23.688 25.484 26.969 1 94.38 306 GLY B CA 1
ATOM 7951 C C . GLY B 1 306 ? 22.672 25.047 25.922 1 94.38 306 GLY B C 1
ATOM 7952 O O . GLY B 1 306 ? 22.203 23.906 25.953 1 94.38 306 GLY B O 1
ATOM 7953 N N . PHE B 1 307 ? 22.203 25.922 25.125 1 97.12 307 PHE B N 1
ATOM 7954 C CA . PHE B 1 307 ? 21.281 25.562 24.031 1 97.12 307 PHE B CA 1
ATOM 7955 C C . PHE B 1 307 ? 21.969 24.641 23.031 1 97.12 307 PHE B C 1
ATOM 7957 O O . PHE B 1 307 ? 23.125 24.875 22.672 1 97.12 307 PHE B O 1
ATOM 7964 N N . PRO B 1 308 ? 21.312 23.578 22.594 1 97.81 308 PRO B N 1
ATOM 7965 C CA . PRO B 1 308 ? 21.953 22.609 21.688 1 97.81 308 PRO B CA 1
ATOM 7966 C C . PRO B 1 308 ? 22.406 23.234 20.375 1 97.81 308 PRO B C 1
ATOM 7968 O O . PRO B 1 308 ? 21.812 24.219 19.922 1 97.81 308 PRO B O 1
ATOM 7971 N N . LEU B 1 309 ? 23.438 22.656 19.812 1 97.25 309 LEU B N 1
ATOM 7972 C CA . LEU B 1 309 ? 23.906 23.094 18.5 1 97.25 309 LEU B CA 1
ATOM 7973 C C . LEU B 1 309 ? 22.938 22.656 17.406 1 97.25 309 LEU B C 1
ATOM 7975 O O . LEU B 1 309 ? 22.219 21.672 17.562 1 97.25 309 LEU B O 1
ATOM 7979 N N . VAL B 1 310 ? 22.938 23.391 16.281 1 96.88 310 VAL B N 1
ATOM 7980 C CA . VAL B 1 310 ? 22.094 23.062 15.141 1 96.88 310 VAL B CA 1
ATOM 7981 C C . VAL B 1 310 ? 22.531 21.734 14.539 1 96.88 310 VAL B C 1
ATOM 7983 O O . VAL B 1 310 ? 23.719 21.531 14.289 1 96.88 310 VAL B O 1
ATOM 7986 N N . ASP B 1 311 ? 21.625 20.875 14.312 1 95.81 311 ASP B N 1
ATOM 7987 C CA . ASP B 1 311 ? 21.859 19.562 13.719 1 95.81 311 ASP B CA 1
ATOM 7988 C C . ASP B 1 311 ? 22.469 19.688 12.32 1 95.81 311 ASP B C 1
ATOM 7990 O O . ASP B 1 311 ? 21.875 20.328 11.438 1 95.81 311 ASP B O 1
ATOM 7994 N N . GLU B 1 312 ? 23.562 19.062 12.031 1 93.75 312 GLU B N 1
ATOM 7995 C CA . GLU B 1 312 ? 24.328 19.25 10.805 1 93.75 312 GLU B CA 1
ATOM 7996 C C . GLU B 1 312 ? 23.641 18.625 9.609 1 93.75 312 GLU B C 1
ATOM 7998 O O . GLU B 1 312 ? 23.953 18.938 8.461 1 93.75 312 GLU B O 1
ATOM 8003 N N . THR B 1 313 ? 22.656 17.812 9.859 1 90.62 313 THR B N 1
ATOM 8004 C CA . THR B 1 313 ? 22.047 17.047 8.766 1 90.62 313 THR B CA 1
ATOM 8005 C C . THR B 1 313 ? 20.969 17.844 8.07 1 90.62 313 THR B C 1
ATOM 8007 O O . THR B 1 313 ? 20.641 17.594 6.906 1 90.62 313 THR B O 1
ATOM 8010 N N . GLY B 1 314 ? 20.453 18.828 8.664 1 86.19 314 GLY B N 1
ATOM 8011 C CA . GLY B 1 314 ? 19.375 19.625 8.109 1 86.19 314 GLY B CA 1
ATOM 8012 C C . GLY B 1 314 ? 19.688 20.156 6.727 1 86.19 314 GLY B C 1
ATOM 8013 O O . GLY B 1 314 ? 18.953 19.875 5.77 1 86.19 314 GLY B O 1
ATOM 8014 N N . PRO B 1 315 ? 20.781 20.766 6.574 1 80.88 315 PRO B N 1
ATOM 8015 C CA . PRO B 1 315 ? 21.125 21.359 5.285 1 80.88 315 PRO B CA 1
ATOM 8016 C C . PRO B 1 315 ? 21.422 20.328 4.203 1 80.88 315 PRO B C 1
ATOM 8018 O O . PRO B 1 315 ? 21.438 20.656 3.016 1 80.88 315 PRO B O 1
ATOM 8021 N N . LYS B 1 316 ? 21.594 19.125 4.621 1 80.06 316 LYS B N 1
ATOM 8022 C CA . LYS B 1 316 ? 22 18.078 3.684 1 80.06 316 LYS B CA 1
ATOM 8023 C C . LYS B 1 316 ? 20.781 17.344 3.139 1 80.06 316 LYS B C 1
ATOM 8025 O O . LYS B 1 316 ? 20.906 16.516 2.234 1 80.06 316 LYS B O 1
ATOM 8030 N N . ILE B 1 317 ? 19.625 17.719 3.666 1 81.69 317 ILE B N 1
ATOM 8031 C CA . ILE B 1 317 ? 18.406 17.078 3.191 1 81.69 317 ILE B CA 1
ATOM 8032 C C . ILE B 1 317 ? 18.047 17.625 1.813 1 81.69 317 ILE B C 1
ATOM 8034 O O . ILE B 1 317 ? 18.047 18.828 1.597 1 81.69 317 ILE B O 1
ATOM 8038 N N . PRO B 1 318 ? 17.766 16.688 0.897 1 70.44 318 PRO B N 1
ATOM 8039 C CA . PRO B 1 318 ? 17.359 17.172 -0.426 1 70.44 318 PRO B CA 1
ATOM 8040 C C . PRO B 1 318 ? 16.141 18.094 -0.37 1 70.44 318 PRO B C 1
ATOM 8042 O O . PRO B 1 318 ? 15.211 17.859 0.399 1 70.44 318 PRO B O 1
ATOM 8045 N N . GLY B 1 319 ? 16.25 19.172 -1.155 1 64.81 319 GLY B N 1
ATOM 8046 C CA . GLY B 1 319 ? 15.18 20.156 -1.175 1 64.81 319 GLY B CA 1
ATOM 8047 C C . GLY B 1 319 ? 15.398 21.297 -0.205 1 64.81 319 GLY B C 1
ATOM 8048 O O . GLY B 1 319 ? 14.633 22.266 -0.19 1 64.81 319 GLY B O 1
ATOM 8049 N N . SER B 1 320 ? 16.547 21.109 0.45 1 67.44 320 SER B N 1
ATOM 8050 C CA . SER B 1 320 ? 16.875 22.219 1.332 1 67.44 320 SER B CA 1
ATOM 8051 C C . SER B 1 320 ? 17.359 23.438 0.538 1 67.44 320 SER B C 1
ATOM 8053 O O . SER B 1 320 ? 18.062 23.281 -0.465 1 67.44 320 SER B O 1
ATOM 8055 N N . PHE B 1 321 ? 16.938 24.562 0.804 1 62.62 321 PHE B N 1
ATOM 8056 C CA . PHE B 1 321 ? 17.219 25.812 0.104 1 62.62 321 PHE B CA 1
ATOM 8057 C C . PHE B 1 321 ? 18.641 26.281 0.381 1 62.62 321 PHE B C 1
ATOM 8059 O O . PHE B 1 321 ? 19.203 27.078 -0.38 1 62.62 321 PHE B O 1
ATOM 8066 N N . ASN B 1 322 ? 19.312 25.609 1.401 1 68.75 322 ASN B N 1
ATOM 8067 C CA . ASN B 1 322 ? 20.531 26.266 1.86 1 68.75 322 ASN B CA 1
ATOM 8068 C C . ASN B 1 322 ? 21.688 25.266 2.016 1 68.75 322 ASN B C 1
ATOM 8070 O O . ASN B 1 322 ? 22.141 25.016 3.127 1 68.75 322 ASN B O 1
ATOM 8074 N N . THR B 1 323 ? 22.188 24.656 0.963 1 72.5 323 THR B N 1
ATOM 8075 C CA . THR B 1 323 ? 23.203 23.625 1.047 1 72.5 323 THR B CA 1
ATOM 8076 C C . THR B 1 323 ? 24.594 24.234 1.206 1 72.5 323 THR B C 1
ATOM 8078 O O . THR B 1 323 ? 25.531 23.531 1.583 1 72.5 323 THR B O 1
ATOM 8081 N N . GLY B 1 324 ? 24.75 25.656 1.369 1 70.38 324 GLY B N 1
ATOM 8082 C CA . GLY B 1 324 ? 26.031 26.344 1.493 1 70.38 324 GLY B CA 1
ATOM 8083 C C . GLY B 1 324 ? 26.766 26.469 0.174 1 70.38 324 GLY B C 1
ATOM 8084 O O . GLY B 1 324 ? 26.266 26.031 -0.865 1 70.38 324 GLY B O 1
ATOM 8085 N N . PRO B 1 325 ? 27.969 26.859 0.157 1 82.62 325 PRO B N 1
ATOM 8086 C CA . PRO B 1 325 ? 28.594 27.531 1.288 1 82.62 325 PRO B CA 1
ATOM 8087 C C . PRO B 1 325 ? 27.797 28.734 1.781 1 82.62 325 PRO B C 1
ATOM 8089 O O . PRO B 1 325 ? 27.047 29.344 1.008 1 82.62 325 PRO B O 1
ATOM 8092 N N . TRP B 1 326 ? 28.016 28.984 3.047 1 89.62 326 TRP B N 1
ATOM 8093 C CA . TRP B 1 326 ? 27.344 30.109 3.697 1 89.62 326 TRP B CA 1
ATOM 8094 C C . TRP B 1 326 ? 28.328 31.266 3.91 1 89.62 326 TRP B C 1
ATOM 8096 O O . TRP B 1 326 ? 29.531 31.047 4.055 1 89.62 326 TRP B O 1
ATOM 8106 N N . PRO B 1 327 ? 27.844 32.469 3.918 1 89.62 327 PRO B N 1
ATOM 8107 C CA . PRO B 1 327 ? 28.719 33.625 4.129 1 89.62 327 PRO B CA 1
ATOM 8108 C C . PRO B 1 327 ? 29.328 33.656 5.527 1 89.62 327 PRO B C 1
ATOM 8110 O O . PRO B 1 327 ? 30.312 34.344 5.762 1 89.62 327 PRO B O 1
ATOM 8113 N N . HIS B 1 328 ? 28.719 32.875 6.395 1 92.81 328 HIS B N 1
ATOM 8114 C CA . HIS B 1 328 ? 29.203 32.844 7.77 1 92.81 328 HIS B CA 1
ATOM 8115 C C . HIS B 1 328 ? 29.516 31.406 8.203 1 92.81 328 HIS B C 1
ATOM 8117 O O . HIS B 1 328 ? 29 30.453 7.625 1 92.81 328 HIS B O 1
ATOM 8123 N N . ASN B 1 329 ? 30.406 31.328 9.156 1 92.88 329 ASN B N 1
ATOM 8124 C CA . ASN B 1 329 ? 30.719 30.016 9.727 1 92.88 329 ASN B CA 1
ATOM 8125 C C . ASN B 1 329 ? 29.766 29.656 10.867 1 92.88 329 ASN B C 1
ATOM 8127 O O . ASN B 1 329 ? 29.484 30.5 11.727 1 92.88 329 ASN B O 1
ATOM 8131 N N . TYR B 1 330 ? 29.219 28.562 10.82 1 94.44 330 TYR B N 1
ATOM 8132 C CA . TYR B 1 330 ? 28.328 28.047 11.867 1 94.44 330 TYR B CA 1
ATOM 8133 C C . TYR B 1 330 ? 28.922 26.812 12.531 1 94.44 330 TYR B C 1
ATOM 8135 O O . TYR B 1 330 ? 29.531 25.969 11.859 1 94.44 330 TYR B O 1
ATOM 8143 N N . THR B 1 331 ? 28.859 26.719 13.82 1 93.31 331 THR B N 1
ATOM 8144 C CA . THR B 1 331 ? 29.188 25.484 14.531 1 93.31 331 THR B CA 1
ATOM 8145 C C . THR B 1 331 ? 27.969 24.562 14.602 1 93.31 331 THR B C 1
ATOM 8147 O O . THR B 1 331 ? 26.953 24.922 15.211 1 93.31 331 THR B O 1
ATOM 8150 N N . LEU B 1 332 ? 28.094 23.469 14 1 95.75 332 LEU B N 1
ATOM 8151 C CA . LEU B 1 332 ? 26.969 22.547 13.914 1 95.75 332 LEU B CA 1
ATOM 8152 C C . LEU B 1 332 ? 27.188 21.328 14.82 1 95.75 332 LEU B C 1
ATOM 8154 O O . LEU B 1 332 ? 28.328 21.047 15.195 1 95.75 332 LEU B O 1
ATOM 8158 N N . GLY B 1 333 ? 26.141 20.734 15.266 1 96.81 333 GLY B N 1
ATOM 8159 C CA . GLY B 1 333 ? 26.172 19.531 16.062 1 96.81 333 GLY B CA 1
ATOM 8160 C C . GLY B 1 333 ? 25.844 18.281 15.266 1 96.81 333 GLY B C 1
ATOM 8161 O O . GLY B 1 333 ? 25.562 18.359 14.07 1 96.81 333 GLY B O 1
ATOM 8162 N N . PRO B 1 334 ? 25.891 17.125 15.93 1 95.94 334 PRO B N 1
ATOM 8163 C CA . PRO B 1 334 ? 25.625 15.859 15.258 1 95.94 334 PRO B CA 1
ATOM 8164 C C . PRO B 1 334 ? 24.141 15.617 15.016 1 95.94 334 PRO B C 1
ATOM 8166 O O . PRO B 1 334 ? 23.297 16.375 15.508 1 95.94 334 PRO B O 1
ATOM 8169 N N . LEU B 1 335 ? 23.812 14.594 14.195 1 95.25 335 LEU B N 1
ATOM 8170 C CA . LEU B 1 335 ? 22.438 14.125 14.078 1 95.25 335 LEU B CA 1
ATOM 8171 C C . LEU B 1 335 ? 21.891 13.68 15.43 1 95.25 335 LEU B C 1
ATOM 8173 O O . LEU B 1 335 ? 22.531 12.891 16.125 1 95.25 335 LEU B O 1
ATOM 8177 N N . VAL B 1 336 ? 20.781 14.188 15.781 1 96.56 336 VAL B N 1
ATOM 8178 C CA . VAL B 1 336 ? 20.125 13.836 17.047 1 96.56 336 VAL B CA 1
ATOM 8179 C C . VAL B 1 336 ? 18.734 13.266 16.781 1 96.56 336 VAL B C 1
ATOM 8181 O O . VAL B 1 336 ? 17.969 13.836 16 1 96.56 336 VAL B O 1
ATOM 8184 N N . ASP B 1 337 ? 18.453 12.078 17.344 1 96.75 337 ASP B N 1
ATOM 8185 C CA . ASP B 1 337 ? 17.094 11.539 17.344 1 96.75 337 ASP B CA 1
ATOM 8186 C C . ASP B 1 337 ? 16.234 12.219 18.406 1 96.75 337 ASP B C 1
ATOM 8188 O O . ASP B 1 337 ? 16.453 12.039 19.609 1 96.75 337 ASP B O 1
ATOM 8192 N N . VAL B 1 338 ? 15.289 13.008 17.938 1 98.31 338 VAL B N 1
ATOM 8193 C CA . VAL B 1 338 ? 14.523 13.812 18.891 1 98.31 338 VAL B CA 1
ATOM 8194 C C . VAL B 1 338 ? 13.117 13.234 19.031 1 98.31 338 VAL B C 1
ATOM 8196 O O . VAL B 1 338 ? 12.25 13.859 19.656 1 98.31 338 VAL B O 1
ATOM 8199 N N . ARG B 1 339 ? 12.812 12.117 18.688 1 97.81 339 ARG B N 1
ATOM 8200 C CA . ARG B 1 339 ? 11.469 11.555 18.609 1 97.81 339 ARG B CA 1
ATOM 8201 C C . ARG B 1 339 ? 10.984 11.117 19.984 1 97.81 339 ARG B C 1
ATOM 8203 O O . ARG B 1 339 ? 9.797 11.219 20.297 1 97.81 339 ARG B O 1
ATOM 8210 N N . ALA B 1 340 ? 11.891 10.547 20.734 1 97.62 340 ALA B N 1
ATOM 8211 C CA . ALA B 1 340 ? 11.547 10.008 22.047 1 97.62 340 ALA B CA 1
ATOM 8212 C C . ALA B 1 340 ? 10.352 9.062 21.953 1 97.62 340 ALA B C 1
ATOM 8214 O O . ALA B 1 340 ? 10.328 8.156 21.109 1 97.62 340 ALA B O 1
ATOM 8215 N N . ASP B 1 341 ? 9.328 9.219 22.844 1 97.62 341 ASP B N 1
ATOM 8216 C CA . ASP B 1 341 ? 8.109 8.414 22.781 1 97.62 341 ASP B CA 1
ATOM 8217 C C . ASP B 1 341 ? 6.918 9.25 22.328 1 97.62 341 ASP B C 1
ATOM 8219 O O . ASP B 1 341 ? 5.781 8.992 22.734 1 97.62 341 ASP B O 1
ATOM 8223 N N . HIS B 1 342 ? 7.23 10.242 21.5 1 98.62 342 HIS B N 1
ATOM 8224 C CA . HIS B 1 342 ? 6.191 11.188 21.109 1 98.62 342 HIS B CA 1
ATOM 8225 C C . HIS B 1 342 ? 5.086 10.492 20.312 1 98.62 342 HIS B C 1
ATOM 8227 O O . HIS B 1 342 ? 3.963 10.992 20.25 1 98.62 342 HIS B O 1
ATOM 8233 N N . GLY B 1 343 ? 5.375 9.328 19.719 1 98.56 343 GLY B N 1
ATOM 8234 C CA . GLY B 1 343 ? 4.375 8.562 19 1 98.56 343 GLY B CA 1
ATOM 8235 C C . GLY B 1 343 ? 3.15 8.242 19.844 1 98.56 343 GLY B C 1
ATOM 8236 O O . GLY B 1 343 ? 2.027 8.227 19.328 1 98.56 343 GLY B O 1
ATOM 8237 N N . ALA B 1 344 ? 3.334 7.98 21.094 1 98.69 344 ALA B N 1
ATOM 8238 C CA . ALA B 1 344 ? 2.229 7.664 22 1 98.69 344 ALA B CA 1
ATOM 8239 C C . ALA B 1 344 ? 1.276 8.852 22.141 1 98.69 344 ALA B C 1
ATOM 8241 O O . ALA B 1 344 ? 0.055 8.68 22.109 1 98.69 344 ALA B O 1
ATOM 8242 N N . PHE B 1 345 ? 1.889 9.977 22.344 1 98.69 345 PHE B N 1
ATOM 8243 C CA . PHE B 1 345 ? 1.07 11.188 22.438 1 98.69 345 PHE B CA 1
ATOM 8244 C C . PHE B 1 345 ? 0.342 11.445 21.109 1 98.69 345 PHE B C 1
ATOM 8246 O O . PHE B 1 345 ? -0.833 11.812 21.109 1 98.69 345 PHE B O 1
ATOM 8253 N N . ILE B 1 346 ? 1.031 11.32 19.969 1 98.88 346 ILE B N 1
ATOM 8254 C CA . ILE B 1 346 ? 0.45 11.578 18.656 1 98.88 346 ILE B CA 1
ATOM 8255 C C . ILE B 1 346 ? -0.757 10.672 18.438 1 98.88 346 ILE B C 1
ATOM 8257 O O . ILE B 1 346 ? -1.776 11.102 17.891 1 98.88 346 ILE B O 1
ATOM 8261 N N . ARG B 1 347 ? -0.663 9.414 18.844 1 98.88 347 ARG B N 1
ATOM 8262 C CA . ARG B 1 347 ? -1.785 8.484 18.766 1 98.88 347 ARG B CA 1
ATOM 8263 C C . ARG B 1 347 ? -2.955 8.969 19.609 1 98.88 347 ARG B C 1
ATOM 8265 O O . ARG B 1 347 ? -4.102 8.969 19.156 1 98.88 347 ARG B O 1
ATOM 8272 N N . GLU B 1 348 ? -2.664 9.398 20.812 1 98.75 348 GLU B N 1
ATOM 8273 C CA . GLU B 1 348 ? -3.689 9.906 21.719 1 98.75 348 GLU B CA 1
ATOM 8274 C C . GLU B 1 348 ? -4.387 11.133 21.125 1 98.75 348 GLU B C 1
ATOM 8276 O O . GLU B 1 348 ? -5.617 11.203 21.109 1 98.75 348 GLU B O 1
ATOM 8281 N N . ALA B 1 349 ? -3.594 12.094 20.688 1 98.81 349 ALA B N 1
ATOM 8282 C CA . ALA B 1 349 ? -4.141 13.328 20.125 1 98.81 349 ALA B CA 1
ATOM 8283 C C . ALA B 1 349 ? -4.93 13.047 18.844 1 98.81 349 ALA B C 1
ATOM 8285 O O . ALA B 1 349 ? -5.949 13.688 18.578 1 98.81 349 ALA B O 1
ATOM 8286 N N . GLY B 1 350 ? -4.359 12.078 18.062 1 98.81 350 GLY B N 1
ATOM 8287 C CA . GLY B 1 350 ? -5.074 11.68 16.859 1 98.81 350 GLY B CA 1
ATOM 8288 C C . GLY B 1 350 ? -6.469 11.156 17.141 1 98.81 350 GLY B C 1
ATOM 8289 O O . GLY B 1 350 ? -7.43 11.531 16.469 1 98.81 350 GLY B O 1
ATOM 8290 N N . ALA B 1 351 ? -6.609 10.336 18.125 1 98.88 351 ALA B N 1
ATOM 8291 C CA . ALA B 1 351 ? -7.906 9.789 18.5 1 98.88 351 ALA B CA 1
ATOM 8292 C C . ALA B 1 351 ? -8.797 10.859 19.125 1 98.88 351 ALA B C 1
ATOM 8294 O O . ALA B 1 351 ? -10 10.922 18.844 1 98.88 351 ALA B O 1
ATOM 8295 N N . ALA B 1 352 ? -8.227 11.734 19.891 1 98.81 352 ALA B N 1
ATOM 8296 C CA . ALA B 1 352 ? -8.977 12.75 20.625 1 98.81 352 ALA B CA 1
ATOM 8297 C C . ALA B 1 352 ? -9.617 13.758 19.672 1 98.81 352 ALA B C 1
ATOM 8299 O O . ALA B 1 352 ? -10.703 14.281 19.953 1 98.81 352 ALA B O 1
ATOM 8300 N N . GLY B 1 353 ? -8.945 14 18.562 1 98.81 353 GLY B N 1
ATOM 8301 C CA . GLY B 1 353 ? -9.438 14.992 17.625 1 98.81 353 GLY B CA 1
ATOM 8302 C C . GLY B 1 353 ? -10.344 14.406 16.547 1 98.81 353 GLY B C 1
ATOM 8303 O O . GLY B 1 353 ? -10.797 15.125 15.656 1 98.81 353 GLY B O 1
ATOM 8304 N N . THR B 1 354 ? -10.641 13.133 16.625 1 98.81 354 THR B N 1
ATOM 8305 C CA . THR B 1 354 ? -11.523 12.461 15.672 1 98.81 354 THR B CA 1
ATOM 8306 C C . THR B 1 354 ? -12.984 12.766 15.992 1 98.81 354 THR B C 1
ATOM 8308 O O . THR B 1 354 ? -13.43 12.578 17.125 1 98.81 354 THR B O 1
ATOM 8311 N N . VAL B 1 355 ? -13.773 13.211 14.992 1 98.94 355 VAL B N 1
ATOM 8312 C CA . VAL B 1 355 ? -15.148 13.641 15.227 1 98.94 355 VAL B CA 1
ATOM 8313 C C . VAL B 1 355 ? -16.125 12.633 14.617 1 98.94 355 VAL B C 1
ATOM 8315 O O . VAL B 1 355 ? -16.094 12.398 13.406 1 98.94 355 VAL B O 1
ATOM 8318 N N . LEU B 1 356 ? -16.938 12.023 15.43 1 98.94 356 LEU B N 1
ATOM 8319 C CA . LEU B 1 356 ? -18.016 11.156 14.969 1 98.94 356 LEU B CA 1
ATOM 8320 C C . LEU B 1 356 ? -19.234 11.977 14.547 1 98.94 356 LEU B C 1
ATOM 8322 O O . LEU B 1 356 ? -19.828 12.672 15.375 1 98.94 356 LEU B O 1
ATOM 8326 N N . LEU B 1 357 ? -19.609 11.891 13.305 1 98.94 357 LEU B N 1
ATOM 8327 C CA . LEU B 1 357 ? -20.656 12.75 12.758 1 98.94 357 LEU B CA 1
ATOM 8328 C C . LEU B 1 357 ? -21.984 12.023 12.695 1 98.94 357 LEU B C 1
ATOM 8330 O O . LEU B 1 357 ? -23.047 12.648 12.789 1 98.94 357 LEU B O 1
ATOM 8334 N N . LYS B 1 358 ? -21.891 10.766 12.406 1 98.88 358 LYS B N 1
ATOM 8335 C CA . LYS B 1 358 ? -23.062 9.906 12.25 1 98.88 358 LYS B CA 1
ATOM 8336 C C . LYS B 1 358 ? -22.797 8.516 12.828 1 98.88 358 LYS B C 1
ATOM 8338 O O . LYS B 1 358 ? -21.703 7.973 12.688 1 98.88 358 LYS B O 1
ATOM 8343 N N . ASN B 1 359 ? -23.734 7.988 13.469 1 98.69 359 ASN B N 1
ATOM 8344 C CA . ASN B 1 359 ? -23.625 6.645 14.031 1 98.69 359 ASN B CA 1
ATOM 8345 C C . ASN B 1 359 ? -25 6.004 14.227 1 98.69 359 ASN B C 1
ATOM 8347 O O . ASN B 1 359 ? -25.438 5.797 15.359 1 98.69 359 ASN B O 1
ATOM 8351 N N . VAL B 1 360 ? -25.5 5.555 13.188 1 97.56 360 VAL B N 1
ATOM 8352 C CA . VAL B 1 360 ? -26.859 4.996 13.227 1 97.56 360 VAL B CA 1
ATOM 8353 C C . VAL B 1 360 ? -26.797 3.559 13.742 1 97.56 360 VAL B C 1
ATOM 8355 O O . VAL B 1 360 ? -25.859 2.814 13.43 1 97.56 360 VAL B O 1
ATOM 8358 N N . ASN B 1 361 ? -27.766 3.131 14.594 1 94.94 361 ASN B N 1
ATOM 8359 C CA . ASN B 1 361 ? -27.922 1.781 15.125 1 94.94 361 ASN B CA 1
ATOM 8360 C C . ASN B 1 361 ? -26.672 1.311 15.844 1 94.94 361 ASN B C 1
ATOM 8362 O O . ASN B 1 361 ? -26.312 0.134 15.766 1 94.94 361 ASN B O 1
ATOM 8366 N N . LYS B 1 362 ? -25.906 2.254 16.406 1 96.31 362 LYS B N 1
ATOM 8367 C CA . LYS B 1 362 ? -24.688 1.912 17.125 1 96.31 362 LYS B CA 1
ATOM 8368 C C . LYS B 1 362 ? -23.75 1.083 16.25 1 96.31 362 LYS B C 1
ATOM 8370 O O . LYS B 1 362 ? -23.234 0.047 16.672 1 96.31 362 LYS B O 1
ATOM 8375 N N . ALA B 1 363 ? -23.703 1.543 15 1 98.25 363 ALA B N 1
ATOM 8376 C CA . ALA B 1 363 ? -22.766 0.903 14.078 1 98.25 363 ALA B CA 1
ATOM 8377 C C . ALA B 1 363 ? -21.359 0.853 14.672 1 98.25 363 ALA B C 1
ATOM 8379 O O . ALA B 1 363 ? -20.594 -0.084 14.414 1 98.25 363 ALA B O 1
ATOM 8380 N N . LEU B 1 364 ? -20.984 1.889 15.422 1 98.69 364 LEU B N 1
ATOM 8381 C CA . LEU B 1 364 ? -19.734 1.96 16.156 1 98.69 364 LEU B CA 1
ATOM 8382 C C . LEU B 1 364 ? -20 2.049 17.656 1 98.69 364 LEU B C 1
ATOM 8384 O O . LEU B 1 364 ? -21.016 2.586 18.094 1 98.69 364 LEU B O 1
ATOM 8388 N N . PRO B 1 365 ? -19 1.541 18.438 1 98.56 365 PRO B N 1
ATOM 8389 C CA . PRO B 1 365 ? -17.75 0.914 18.031 1 98.56 365 PRO B CA 1
ATOM 8390 C C . PRO B 1 365 ? -17.953 -0.483 17.438 1 98.56 365 PRO B C 1
ATOM 8392 O O . PRO B 1 365 ? -18.984 -1.114 17.688 1 98.56 365 PRO B O 1
ATOM 8395 N N . LEU B 1 366 ? -16.984 -0.894 16.688 1 98.62 366 LEU B N 1
ATOM 8396 C CA . LEU B 1 366 ? -17 -2.232 16.109 1 98.62 366 LEU B CA 1
ATOM 8397 C C . LEU B 1 366 ? -16.906 -3.297 17.203 1 98.62 366 LEU B C 1
ATOM 8399 O O . LEU B 1 366 ? -16.062 -3.193 18.109 1 98.62 366 LEU B O 1
ATOM 8403 N N . LYS B 1 367 ? -17.688 -4.25 17.188 1 95.94 367 LYS B N 1
ATOM 8404 C CA . LYS B 1 367 ? -17.719 -5.355 18.141 1 95.94 367 LYS B CA 1
ATOM 8405 C C . LYS B 1 367 ? -17.109 -6.617 17.547 1 95.94 367 LYS B C 1
ATOM 8407 O O . LYS B 1 367 ? -17.766 -7.652 17.438 1 95.94 367 LYS B O 1
ATOM 8412 N N . LYS B 1 368 ? -15.891 -6.598 17.094 1 96.19 368 LYS B N 1
ATOM 8413 C CA . LYS B 1 368 ? -15.062 -7.684 16.578 1 96.19 368 LYS B CA 1
ATOM 8414 C C . LYS B 1 368 ? -15.734 -8.375 15.406 1 96.19 368 LYS B C 1
ATOM 8416 O O . LYS B 1 368 ? -15.898 -9.602 15.406 1 96.19 368 LYS B O 1
ATOM 8421 N N . PRO B 1 369 ? -16.094 -7.555 14.414 1 98 369 PRO B N 1
ATOM 8422 C CA . PRO B 1 369 ? -16.609 -8.195 13.203 1 98 369 PRO B CA 1
ATOM 8423 C C . PRO B 1 369 ? -15.633 -9.242 12.641 1 98 369 PRO B C 1
ATOM 8425 O O . PRO B 1 369 ? -14.422 -9.039 12.68 1 98 369 PRO B O 1
ATOM 8428 N N . LYS B 1 370 ? -16.156 -10.312 12.086 1 97 370 LYS B N 1
ATOM 8429 C CA . LYS B 1 370 ? -15.336 -11.422 11.617 1 97 370 LYS B CA 1
ATOM 8430 C C . LYS B 1 370 ? -14.859 -11.195 10.188 1 97 370 LYS B C 1
ATOM 8432 O O . LYS B 1 370 ? -13.852 -11.766 9.766 1 97 370 LYS B O 1
ATOM 8437 N N . ASN B 1 371 ? -15.641 -10.367 9.414 1 97.44 371 ASN B N 1
ATOM 8438 C CA . ASN B 1 371 ? -15.281 -10.016 8.039 1 97.44 371 ASN B CA 1
ATOM 8439 C C . ASN B 1 371 ? -15.312 -8.508 7.82 1 97.44 371 ASN B C 1
ATOM 8441 O O . ASN B 1 371 ? -16.391 -7.906 7.766 1 97.44 371 ASN B O 1
ATOM 8445 N N . ILE B 1 372 ? -14.164 -7.91 7.641 1 98.75 372 ILE B N 1
ATOM 8446 C CA . ILE B 1 372 ? -14.039 -6.465 7.496 1 98.75 372 ILE B CA 1
ATOM 8447 C C . ILE B 1 372 ? -13.562 -6.129 6.086 1 98.75 372 ILE B C 1
ATOM 8449 O O . ILE B 1 372 ? -12.617 -6.738 5.578 1 98.75 372 ILE B O 1
ATOM 8453 N N . ALA B 1 373 ? -14.188 -5.277 5.398 1 98.81 373 ALA B N 1
ATOM 8454 C CA . ALA B 1 373 ? -13.672 -4.734 4.145 1 98.81 373 ALA B CA 1
ATOM 8455 C C . ALA B 1 373 ? -13.102 -3.33 4.348 1 98.81 373 ALA B C 1
ATOM 8457 O O . ALA B 1 373 ? -13.734 -2.486 4.988 1 98.81 373 ALA B O 1
ATOM 8458 N N . VAL B 1 374 ? -11.914 -3.07 3.975 1 98.94 374 VAL B N 1
ATOM 8459 C CA . VAL B 1 374 ? -11.266 -1.762 3.992 1 98.94 374 VAL B CA 1
ATOM 8460 C C . VAL B 1 374 ? -11.156 -1.223 2.568 1 98.94 374 VAL B C 1
ATOM 8462 O O . VAL B 1 374 ? -10.453 -1.797 1.733 1 98.94 374 VAL B O 1
ATOM 8465 N N . ILE B 1 375 ? -11.836 -0.152 2.266 1 98.88 375 ILE B N 1
ATOM 8466 C CA . ILE B 1 375 ? -12.031 0.326 0.901 1 98.88 375 ILE B CA 1
ATOM 8467 C C . ILE B 1 375 ? -11.602 1.787 0.799 1 98.88 375 ILE B C 1
ATOM 8469 O O . ILE B 1 375 ? -11.828 2.576 1.719 1 98.88 375 ILE B O 1
ATOM 8473 N N . GLY B 1 376 ? -10.914 2.189 -0.308 1 98.88 376 GLY B N 1
ATOM 8474 C CA . GLY B 1 376 ? -10.57 3.574 -0.579 1 98.88 376 GLY B CA 1
ATOM 8475 C C . GLY B 1 376 ? -9.07 3.832 -0.529 1 98.88 376 GLY B C 1
ATOM 8476 O O . GLY B 1 376 ? -8.359 3.205 0.255 1 98.88 376 GLY B O 1
ATOM 8477 N N . ASN B 1 377 ? -8.625 4.824 -1.282 1 98.81 377 ASN B N 1
ATOM 8478 C CA . ASN B 1 377 ? -7.199 5.047 -1.526 1 98.81 377 ASN B CA 1
ATOM 8479 C C . ASN B 1 377 ? -6.504 5.621 -0.296 1 98.81 377 ASN B C 1
ATOM 8481 O O . ASN B 1 377 ? -5.285 5.508 -0.156 1 98.81 377 ASN B O 1
ATOM 8485 N N . ASP B 1 378 ? -7.258 6.191 0.645 1 98.81 378 ASP B N 1
ATOM 8486 C CA . ASP B 1 378 ? -6.66 6.797 1.829 1 98.81 378 ASP B CA 1
ATOM 8487 C C . ASP B 1 378 ? -6.281 5.734 2.859 1 98.81 378 ASP B C 1
ATOM 8489 O O . ASP B 1 378 ? -5.605 6.035 3.846 1 98.81 378 ASP B O 1
ATOM 8493 N N . ALA B 1 379 ? -6.703 4.496 2.668 1 98.88 379 ALA B N 1
ATOM 8494 C CA . ALA B 1 379 ? -6.445 3.447 3.65 1 98.88 379 ALA B CA 1
ATOM 8495 C C . ALA B 1 379 ? -5.016 2.926 3.533 1 98.88 379 ALA B C 1
ATOM 8497 O O . ALA B 1 379 ? -4.457 2.406 4.504 1 98.88 379 ALA B O 1
ATOM 8498 N N . ALA B 1 380 ? -4.418 3.096 2.412 1 98.75 380 ALA B N 1
ATOM 8499 C CA . ALA B 1 380 ? -3.154 2.449 2.064 1 98.75 380 ALA B CA 1
ATOM 8500 C C . ALA B 1 380 ? -1.969 3.209 2.656 1 98.75 380 ALA B C 1
ATOM 8502 O O . ALA B 1 380 ? -2.115 4.352 3.1 1 98.75 380 ALA B O 1
ATOM 8503 N N . ASP B 1 381 ? -0.75 2.568 2.676 1 98.25 381 ASP B N 1
ATOM 8504 C CA . ASP B 1 381 ? 0.523 3.199 3.01 1 98.25 381 ASP B CA 1
ATOM 8505 C C . ASP B 1 381 ? 0.955 4.176 1.921 1 98.25 381 ASP B C 1
ATOM 8507 O O . ASP B 1 381 ? 0.349 4.227 0.849 1 98.25 381 ASP B O 1
ATOM 8511 N N . PHE B 1 382 ? 2.012 4.957 2.201 1 97.62 382 PHE B N 1
ATOM 8512 C CA . PHE B 1 382 ? 2.541 5.922 1.246 1 97.62 382 PHE B CA 1
ATOM 8513 C C . PHE B 1 382 ? 3.047 5.223 -0.01 1 97.62 382 PHE B C 1
ATOM 8515 O O . PHE B 1 382 ? 3.596 4.121 0.065 1 97.62 382 PHE B O 1
ATOM 8522 N N . THR B 1 383 ? 2.84 5.898 -1.141 1 98 383 THR B N 1
ATOM 8523 C CA . THR B 1 383 ? 3.398 5.352 -2.371 1 98 383 THR B CA 1
ATOM 8524 C C . THR B 1 383 ? 4.434 6.305 -2.969 1 98 383 THR B C 1
ATOM 8526 O O . THR B 1 383 ? 5.25 5.898 -3.799 1 98 383 THR B O 1
ATOM 8529 N N . VAL B 1 384 ? 4.414 7.625 -2.533 1 96.88 384 VAL B N 1
ATOM 8530 C CA . VAL B 1 384 ? 5.277 8.625 -3.152 1 96.88 384 VAL B CA 1
ATOM 8531 C C . VAL B 1 384 ? 6.344 9.078 -2.154 1 96.88 384 VAL B C 1
ATOM 8533 O O . VAL B 1 384 ? 6.867 10.188 -2.256 1 96.88 384 VAL B O 1
ATOM 8536 N N . GLY B 1 385 ? 6.539 8.289 -1.066 1 95.38 385 GLY B N 1
ATOM 8537 C CA . GLY B 1 385 ? 7.574 8.602 -0.092 1 95.38 385 GLY B CA 1
ATOM 8538 C C . GLY B 1 385 ? 7.031 9.211 1.184 1 95.38 385 GLY B C 1
ATOM 8539 O O . GLY B 1 385 ? 5.816 9.359 1.341 1 95.38 385 GLY B O 1
ATOM 8540 N N . GLU B 1 386 ? 7.887 9.625 2.072 1 95.62 386 GLU B N 1
ATOM 8541 C CA . GLU B 1 386 ? 7.523 9.992 3.439 1 95.62 386 GLU B CA 1
ATOM 8542 C C . GLU B 1 386 ? 7.648 11.5 3.654 1 95.62 386 GLU B C 1
ATOM 8544 O O . GLU B 1 386 ? 7.645 11.969 4.793 1 95.62 386 GLU B O 1
ATOM 8549 N N . TYR B 1 387 ? 7.785 12.227 2.588 1 93.38 387 TYR B N 1
ATOM 8550 C CA . TYR B 1 387 ? 7.941 13.672 2.648 1 93.38 387 TYR B CA 1
ATOM 8551 C C . TYR B 1 387 ? 7.254 14.344 1.465 1 93.38 387 TYR B C 1
ATOM 8553 O O . TYR B 1 387 ? 7.598 14.086 0.309 1 93.38 387 TYR B O 1
ATOM 8561 N N . THR B 1 388 ? 6.336 15.164 1.723 1 89.44 388 THR B N 1
ATOM 8562 C CA . THR B 1 388 ? 5.52 15.688 0.633 1 89.44 388 THR B CA 1
ATOM 8563 C C . THR B 1 388 ? 5.938 17.109 0.287 1 89.44 388 THR B C 1
ATOM 8565 O O . THR B 1 388 ? 5.344 17.75 -0.59 1 89.44 388 THR B O 1
ATOM 8568 N N . ALA B 1 389 ? 7.07 17.547 1.084 1 84.12 389 ALA B N 1
ATOM 8569 C CA . ALA B 1 389 ? 7.543 18.875 0.694 1 84.12 389 ALA B CA 1
ATOM 8570 C C . ALA B 1 389 ? 8.117 18.859 -0.72 1 84.12 389 ALA B C 1
ATOM 8572 O O . ALA B 1 389 ? 8.914 17.984 -1.062 1 84.12 389 ALA B O 1
ATOM 8573 N N . GLY B 1 390 ? 7.719 19.422 -1.691 1 72.38 390 GLY B N 1
ATOM 8574 C CA . GLY B 1 390 ? 8.281 19.516 -3.029 1 72.38 390 GLY B CA 1
ATOM 8575 C C . GLY B 1 390 ? 7.629 18.562 -4.02 1 72.38 390 GLY B C 1
ATOM 8576 O O . GLY B 1 390 ? 8.172 18.312 -5.09 1 72.38 390 GLY B O 1
ATOM 8577 N N . LEU B 1 391 ? 6.641 17.859 -3.523 1 79.19 391 LEU B N 1
ATOM 8578 C CA . LEU B 1 391 ? 5.898 16.984 -4.43 1 79.19 391 LEU B CA 1
ATOM 8579 C C . LEU B 1 391 ? 5.711 17.656 -5.789 1 79.19 391 LEU B C 1
ATOM 8581 O O . LEU B 1 391 ? 5.797 16.984 -6.824 1 79.19 391 LEU B O 1
ATOM 8585 N N . ASN B 1 392 ? 5.664 18.906 -5.766 1 73.31 392 ASN B N 1
ATOM 8586 C CA . ASN B 1 392 ? 5.402 19.656 -6.992 1 73.31 392 ASN B CA 1
ATOM 8587 C C . ASN B 1 392 ? 6.641 19.719 -7.883 1 73.31 392 ASN B C 1
ATOM 8589 O O . ASN B 1 392 ? 6.531 19.969 -9.086 1 73.31 392 ASN B O 1
ATOM 8593 N N . MET B 1 393 ? 7.758 19.531 -7.289 1 71.44 393 MET B N 1
ATOM 8594 C CA . MET B 1 393 ? 9 19.562 -8.055 1 71.44 393 MET B CA 1
ATOM 8595 C C . MET B 1 393 ? 9.086 18.359 -8.992 1 71.44 393 MET B C 1
ATOM 8597 O O . MET B 1 393 ? 9.883 18.359 -9.938 1 71.44 393 MET B O 1
ATOM 8601 N N . THR B 1 394 ? 8.289 17.375 -8.734 1 75.88 394 THR B N 1
ATOM 8602 C CA . THR B 1 394 ? 8.258 16.172 -9.578 1 75.88 394 THR B CA 1
ATOM 8603 C C . THR B 1 394 ? 7.074 16.219 -10.539 1 75.88 394 THR B C 1
ATOM 8605 O O . THR B 1 394 ? 6.812 15.242 -11.25 1 75.88 394 THR B O 1
ATOM 8608 N N . GLY B 1 395 ? 6.34 17.312 -10.5 1 80.12 395 GLY B N 1
ATOM 8609 C CA . GLY B 1 395 ? 5.164 17.422 -11.352 1 80.12 395 GLY B CA 1
ATOM 8610 C C . GLY B 1 395 ? 3.906 16.891 -10.703 1 80.12 395 GLY B C 1
ATOM 8611 O O . GLY B 1 395 ? 2.824 16.953 -11.289 1 80.12 395 GLY B O 1
ATOM 8612 N N . PHE B 1 396 ? 4.055 16.453 -9.477 1 85.06 396 PHE B N 1
ATOM 8613 C CA . PHE B 1 396 ? 2.895 15.953 -8.742 1 85.06 396 PHE B CA 1
ATOM 8614 C C . PHE B 1 396 ? 2.291 17.047 -7.879 1 85.06 396 PHE B C 1
ATOM 8616 O O . PHE B 1 396 ? 3.016 17.812 -7.23 1 85.06 396 PHE B O 1
ATOM 8623 N N . SER B 1 397 ? 1.041 17.312 -7.93 1 81.19 397 SER B N 1
ATOM 8624 C CA . SER B 1 397 ? 0.362 18.297 -7.09 1 81.19 397 SER B CA 1
ATOM 8625 C C . SER B 1 397 ? -0.32 17.625 -5.898 1 81.19 397 SER B C 1
ATOM 8627 O O . SER B 1 397 ? -0.723 18.312 -4.953 1 81.19 397 SER B O 1
ATOM 8629 N N . ASN B 1 398 ? -0.497 16.453 -5.949 1 90 398 ASN B N 1
ATOM 8630 C CA . ASN B 1 398 ? -1.139 15.547 -5.004 1 90 398 ASN B CA 1
ATOM 8631 C C . ASN B 1 398 ? -0.773 14.094 -5.281 1 90 398 ASN B C 1
ATOM 8633 O O . ASN B 1 398 ? 0.095 13.812 -6.109 1 90 398 ASN B O 1
ATOM 8637 N N . TYR B 1 399 ? -1.198 13.18 -4.43 1 93.5 399 TYR B N 1
ATOM 8638 C CA . TYR B 1 399 ? -0.949 11.766 -4.703 1 93.5 399 TYR B CA 1
ATOM 8639 C C . TYR B 1 399 ? -2.209 10.938 -4.488 1 93.5 399 TYR B C 1
ATOM 8641 O O . TYR B 1 399 ? -3.004 11.227 -3.59 1 93.5 399 TYR B O 1
ATOM 8649 N N . ASP B 1 400 ? -2.393 9.93 -5.289 1 96.69 400 ASP B N 1
ATOM 8650 C CA . ASP B 1 400 ? -3.609 9.125 -5.34 1 96.69 400 ASP B CA 1
ATOM 8651 C C . ASP B 1 400 ? -3.639 8.102 -4.211 1 96.69 400 ASP B C 1
ATOM 8653 O O . ASP B 1 400 ? -4.25 8.336 -3.168 1 96.69 400 ASP B O 1
ATOM 8657 N N . ILE B 1 401 ? -2.795 7.113 -4.211 1 98.44 401 ILE B N 1
ATOM 8658 C CA . ILE B 1 401 ? -2.863 6.02 -3.248 1 98.44 401 ILE B CA 1
ATOM 8659 C C . ILE B 1 401 ? -1.925 6.305 -2.078 1 98.44 401 ILE B C 1
ATOM 8661 O O . ILE B 1 401 ? -0.735 6.562 -2.275 1 98.44 401 ILE B O 1
ATOM 8665 N N . GLY B 1 402 ? -2.479 6.238 -0.848 1 98.56 402 GLY B N 1
ATOM 8666 C CA . GLY B 1 402 ? -1.742 6.465 0.386 1 98.56 402 GLY B CA 1
ATOM 8667 C C . GLY B 1 402 ? -2.486 7.344 1.372 1 98.56 402 GLY B C 1
ATOM 8668 O O . GLY B 1 402 ? -3.16 8.297 0.977 1 98.56 402 GLY B O 1
ATOM 8669 N N . THR B 1 403 ? -2.35 7.109 2.668 1 98.69 403 THR B N 1
ATOM 8670 C CA . THR B 1 403 ? -3.021 7.883 3.707 1 98.69 403 THR B CA 1
ATOM 8671 C C . THR B 1 403 ? -2.502 9.32 3.738 1 98.69 403 THR B C 1
ATOM 8673 O O . THR B 1 403 ? -1.383 9.586 3.297 1 98.69 403 THR B O 1
ATOM 8676 N N . LEU B 1 404 ? -3.352 10.227 4.184 1 98.31 404 LEU B N 1
ATOM 8677 C CA . LEU B 1 404 ? -3.01 11.648 4.207 1 98.31 404 LEU B CA 1
ATOM 8678 C C . LEU B 1 404 ? -2.988 12.18 5.637 1 98.31 404 LEU B C 1
ATOM 8680 O O . LEU B 1 404 ? -3.918 12.867 6.059 1 98.31 404 LEU B O 1
ATOM 8684 N N . PRO B 1 405 ? -1.854 11.992 6.328 1 98.25 405 PRO B N 1
ATOM 8685 C CA . PRO B 1 405 ? -1.77 12.391 7.738 1 98.25 405 PRO B CA 1
ATOM 8686 C C . PRO B 1 405 ? -1.393 13.859 7.918 1 98.25 405 PRO B C 1
ATOM 8688 O O . PRO B 1 405 ? -1.484 14.391 9.023 1 98.25 405 PRO B O 1
ATOM 8691 N N . ILE B 1 406 ? -0.917 14.539 6.867 1 97.56 406 ILE B N 1
ATOM 8692 C CA . ILE B 1 406 ? -0.531 15.945 6.918 1 97.56 406 ILE B CA 1
ATOM 8693 C C . ILE B 1 406 ? -0.552 16.547 5.508 1 97.56 406 ILE B C 1
ATOM 8695 O O . ILE B 1 406 ? -0.488 15.805 4.52 1 97.56 406 ILE B O 1
ATOM 8699 N N . GLY B 1 407 ? -0.706 17.844 5.387 1 95.5 407 GLY B N 1
ATOM 8700 C CA . GLY B 1 407 ? -0.746 18.516 4.098 1 95.5 407 GLY B CA 1
ATOM 8701 C C . GLY B 1 407 ? 0.632 18.812 3.535 1 95.5 407 GLY B C 1
ATOM 8702 O O . GLY B 1 407 ? 1.615 18.172 3.92 1 95.5 407 GLY B O 1
ATOM 8703 N N . GLY B 1 408 ? 0.679 19.703 2.475 1 93.62 408 GLY B N 1
ATOM 8704 C CA . GLY B 1 408 ? 1.929 20.047 1.816 1 93.62 408 GLY B CA 1
ATOM 8705 C C . GLY B 1 408 ? 2.396 21.469 2.125 1 93.62 408 GLY B C 1
ATOM 8706 O O . GLY B 1 408 ? 1.751 22.188 2.889 1 93.62 408 GLY B O 1
ATOM 8707 N N . GLY B 1 409 ? 3.57 21.812 1.629 1 91.56 409 GLY B N 1
ATOM 8708 C CA . GLY B 1 409 ? 4.137 23.141 1.848 1 91.56 409 GLY B CA 1
ATOM 8709 C C . GLY B 1 409 ? 5.047 23.203 3.061 1 91.56 409 GLY B C 1
ATOM 8710 O O . GLY B 1 409 ? 5.562 22.188 3.512 1 91.56 409 GLY B O 1
ATOM 8711 N N . SER B 1 410 ? 5.223 24.344 3.592 1 90.62 410 SER B N 1
ATOM 8712 C CA . SER B 1 410 ? 6.168 24.562 4.684 1 90.62 410 SER B CA 1
ATOM 8713 C C . SER B 1 410 ? 5.645 23.984 5.992 1 90.62 410 SER B C 1
ATOM 8715 O O . SER B 1 410 ? 6.41 23.766 6.934 1 90.62 410 SER B O 1
ATOM 8717 N N . GLY B 1 411 ? 4.336 23.719 6.031 1 92.81 411 GLY B N 1
ATOM 8718 C CA . GLY B 1 411 ? 3.748 23.219 7.266 1 92.81 411 GLY B CA 1
ATOM 8719 C C . GLY B 1 411 ? 3.805 21.719 7.395 1 92.81 411 GLY B C 1
ATOM 8720 O O . GLY B 1 411 ? 3.389 21.156 8.414 1 92.81 411 GLY B O 1
ATOM 8721 N N . THR B 1 412 ? 4.395 21.031 6.414 1 94 412 THR B N 1
ATOM 8722 C CA . THR B 1 412 ? 4.438 19.578 6.41 1 94 412 THR B CA 1
ATOM 8723 C C . THR B 1 412 ? 5.555 19.062 7.316 1 94 412 THR B C 1
ATOM 8725 O O . THR B 1 412 ? 6.098 19.812 8.125 1 94 412 THR B O 1
ATOM 8728 N N . GLY B 1 413 ? 5.801 17.734 7.379 1 94.62 413 GLY B N 1
ATOM 8729 C CA . GLY B 1 413 ? 6.895 17.109 8.086 1 94.62 413 GLY B CA 1
ATOM 8730 C C . GLY B 1 413 ? 7.406 15.852 7.402 1 94.62 413 GLY B C 1
ATOM 8731 O O . GLY B 1 413 ? 6.707 15.258 6.582 1 94.62 413 GLY B O 1
ATOM 8732 N N . ARG B 1 414 ? 8.617 15.594 7.684 1 94.69 414 ARG B N 1
ATOM 8733 C CA . ARG B 1 414 ? 9.219 14.367 7.18 1 94.69 414 ARG B CA 1
ATOM 8734 C C . ARG B 1 414 ? 8.977 13.203 8.141 1 94.69 414 ARG B C 1
ATOM 8736 O O . ARG B 1 414 ? 9.375 13.258 9.305 1 94.69 414 ARG B O 1
ATOM 8743 N N . PHE B 1 415 ? 8.406 12.141 7.617 1 96.88 415 PHE B N 1
ATOM 8744 C CA . PHE B 1 415 ? 8.055 11.008 8.461 1 96.88 415 PHE B CA 1
ATOM 8745 C C . PHE B 1 415 ? 9.234 10.055 8.602 1 96.88 415 PHE B C 1
ATOM 8747 O O . PHE B 1 415 ? 9.93 9.773 7.625 1 96.88 415 PHE B O 1
ATOM 8754 N N . SER B 1 416 ? 9.492 9.602 9.867 1 96.31 416 SER B N 1
ATOM 8755 C CA . SER B 1 416 ? 10.383 8.453 10.055 1 96.31 416 SER B CA 1
ATOM 8756 C C . SER B 1 416 ? 9.625 7.137 9.906 1 96.31 416 SER B C 1
ATOM 8758 O O . SER B 1 416 ? 10.234 6.09 9.68 1 96.31 416 SER B O 1
ATOM 8760 N N . TYR B 1 417 ? 8.312 7.18 10.086 1 96.94 417 TYR B N 1
ATOM 8761 C CA . TYR B 1 417 ? 7.391 6.078 9.844 1 96.94 417 TYR B CA 1
ATOM 8762 C C . TYR B 1 417 ? 5.949 6.574 9.812 1 96.94 417 TYR B C 1
ATOM 8764 O O . TYR B 1 417 ? 5.664 7.695 10.234 1 96.94 417 TYR B O 1
ATOM 8772 N N . VAL B 1 418 ? 5.086 5.836 9.266 1 98 418 VAL B N 1
ATOM 8773 C CA . VAL B 1 418 ? 3.646 6.039 9.375 1 98 418 VAL B CA 1
ATOM 8774 C C . VAL B 1 418 ? 2.951 4.691 9.578 1 98 418 VAL B C 1
ATOM 8776 O O . VAL B 1 418 ? 3.434 3.66 9.109 1 98 418 VAL B O 1
ATOM 8779 N N . VAL B 1 419 ? 1.922 4.633 10.375 1 98.38 419 VAL B N 1
ATOM 8780 C CA . VAL B 1 419 ? 1 3.504 10.414 1 98.38 419 VAL B CA 1
ATOM 8781 C C . VAL B 1 419 ? -0.277 3.852 9.648 1 98.38 419 VAL B C 1
ATOM 8783 O O . VAL B 1 419 ? -1.047 4.715 10.078 1 98.38 419 VAL B O 1
ATOM 8786 N N . SER B 1 420 ? -0.519 3.24 8.531 1 98.69 420 SER B N 1
ATOM 8787 C CA . SER B 1 420 ? -1.699 3.545 7.73 1 98.69 420 SER B CA 1
ATOM 8788 C C . SER B 1 420 ? -2.951 2.906 8.32 1 98.69 420 SER B C 1
ATOM 8790 O O . SER B 1 420 ? -2.857 1.983 9.133 1 98.69 420 SER B O 1
ATOM 8792 N N . PRO B 1 421 ? -4.141 3.363 7.953 1 98.94 421 PRO B N 1
ATOM 8793 C CA . PRO B 1 421 ? -5.375 2.732 8.422 1 98.94 421 PRO B CA 1
ATOM 8794 C C . PRO B 1 421 ? -5.441 1.243 8.086 1 98.94 421 PRO B C 1
ATOM 8796 O O . PRO B 1 421 ? -5.812 0.432 8.938 1 98.94 421 PRO B O 1
ATOM 8799 N N . LEU B 1 422 ? -5.062 0.866 6.875 1 98.88 422 LEU B N 1
ATOM 8800 C CA . LEU B 1 422 ? -5.102 -0.536 6.477 1 98.88 422 LEU B CA 1
ATOM 8801 C C . LEU B 1 422 ? -4.184 -1.378 7.355 1 98.88 422 LEU B C 1
ATOM 8803 O O . LEU B 1 422 ? -4.566 -2.465 7.797 1 98.88 422 LEU B O 1
ATOM 8807 N N . GLU B 1 423 ? -2.949 -0.914 7.566 1 98.5 423 GLU B N 1
ATOM 8808 C CA . GLU B 1 423 ? -2.002 -1.632 8.414 1 98.5 423 GLU B CA 1
ATOM 8809 C C . GLU B 1 423 ? -2.568 -1.854 9.812 1 98.5 423 GLU B C 1
ATOM 8811 O O . GLU B 1 423 ? -2.463 -2.951 10.367 1 98.5 423 GLU B O 1
ATOM 8816 N N . ALA B 1 424 ? -3.135 -0.799 10.406 1 98.75 424 ALA B N 1
ATOM 8817 C CA . ALA B 1 424 ? -3.67 -0.876 11.758 1 98.75 424 ALA B CA 1
ATOM 8818 C C . ALA B 1 424 ? -4.859 -1.83 11.828 1 98.75 424 ALA B C 1
ATOM 8820 O O . ALA B 1 424 ? -4.988 -2.607 12.773 1 98.75 424 ALA B O 1
ATOM 8821 N N . ILE B 1 425 ? -5.77 -1.797 10.867 1 98.81 425 ILE B N 1
ATOM 8822 C CA . ILE B 1 425 ? -6.973 -2.621 10.852 1 98.81 425 ILE B CA 1
ATOM 8823 C C . ILE B 1 425 ? -6.594 -4.082 10.617 1 98.81 425 ILE B C 1
ATOM 8825 O O . ILE B 1 425 ? -7.18 -4.988 11.219 1 98.81 425 ILE B O 1
ATOM 8829 N N . LYS B 1 426 ? -5.656 -4.355 9.656 1 98.44 426 LYS B N 1
ATOM 8830 C CA . LYS B 1 426 ? -5.145 -5.711 9.477 1 98.44 426 LYS B CA 1
ATOM 8831 C C . LYS B 1 426 ? -4.613 -6.277 10.789 1 98.44 426 LYS B C 1
ATOM 8833 O O . LYS B 1 426 ? -4.863 -7.438 11.125 1 98.44 426 LYS B O 1
ATOM 8838 N N . ALA B 1 427 ? -3.82 -5.453 11.531 1 97.56 427 ALA B N 1
ATOM 8839 C CA . ALA B 1 427 ? -3.248 -5.891 12.805 1 97.56 427 ALA B CA 1
ATOM 8840 C C . ALA B 1 427 ? -4.344 -6.227 13.812 1 97.56 427 ALA B C 1
ATOM 8842 O O . ALA B 1 427 ? -4.273 -7.246 14.5 1 97.56 427 ALA B O 1
ATOM 8843 N N . ARG B 1 428 ? -5.383 -5.324 13.914 1 98 428 ARG B N 1
ATOM 8844 C CA . ARG B 1 428 ? -6.508 -5.574 14.82 1 98 428 ARG B CA 1
ATOM 8845 C C . ARG B 1 428 ? -7.242 -6.852 14.438 1 98 428 ARG B C 1
ATOM 8847 O O . ARG B 1 428 ? -7.59 -7.656 15.297 1 98 428 ARG B O 1
ATOM 8854 N N . GLY B 1 429 ? -7.527 -7 13.102 1 97.62 429 GLY B N 1
ATOM 8855 C CA . GLY B 1 429 ? -8.195 -8.203 12.625 1 97.62 429 GLY B CA 1
ATOM 8856 C C . GLY B 1 429 ? -7.445 -9.477 12.961 1 97.62 429 GLY B C 1
ATOM 8857 O O . GLY B 1 429 ? -8.047 -10.461 13.383 1 97.62 429 GLY B O 1
ATOM 8858 N N . ARG B 1 430 ? -6.168 -9.469 12.773 1 95.5 430 ARG B N 1
ATOM 8859 C CA . ARG B 1 430 ? -5.324 -10.625 13.07 1 95.5 430 ARG B CA 1
ATOM 8860 C C . ARG B 1 430 ? -5.418 -11.008 14.547 1 95.5 430 ARG B C 1
ATOM 8862 O O . ARG B 1 430 ? -5.363 -12.188 14.891 1 95.5 430 ARG B O 1
ATOM 8869 N N . ASP B 1 431 ? -5.516 -10.047 15.438 1 96.06 431 ASP B N 1
ATOM 8870 C CA . ASP B 1 431 ? -5.535 -10.266 16.875 1 96.06 431 ASP B CA 1
ATOM 8871 C C . ASP B 1 431 ? -6.691 -11.18 17.281 1 96.06 431 ASP B C 1
ATOM 8873 O O . ASP B 1 431 ? -6.57 -11.961 18.219 1 96.06 431 ASP B O 1
ATOM 8877 N N . TYR B 1 432 ? -7.836 -11.086 16.547 1 96.12 432 TYR B N 1
ATOM 8878 C CA . TYR B 1 432 ? -8.961 -11.906 16.969 1 96.12 432 TYR B CA 1
ATOM 8879 C C . TYR B 1 432 ? -9.445 -12.797 15.836 1 96.12 432 TYR B C 1
ATOM 8881 O O . TYR B 1 432 ? -10.578 -13.297 15.867 1 96.12 432 TYR B O 1
ATOM 8889 N N . GLY B 1 433 ? -8.656 -12.961 14.805 1 95.06 433 GLY B N 1
ATOM 8890 C CA . GLY B 1 433 ? -8.867 -13.961 13.766 1 95.06 433 GLY B CA 1
ATOM 8891 C C . GLY B 1 433 ? -9.898 -13.539 12.727 1 95.06 433 GLY B C 1
ATOM 8892 O O . GLY B 1 433 ? -10.586 -14.383 12.156 1 95.06 433 GLY B O 1
ATOM 8893 N N . ALA B 1 434 ? -10.039 -12.203 12.477 1 97.25 434 ALA B N 1
ATOM 8894 C CA . ALA B 1 434 ? -10.961 -11.703 11.453 1 97.25 434 ALA B CA 1
ATOM 8895 C C . ALA B 1 434 ? -10.32 -11.75 10.07 1 97.25 434 ALA B C 1
ATOM 8897 O O . ALA B 1 434 ? -9.094 -11.672 9.938 1 97.25 434 ALA B O 1
ATOM 8898 N N . LEU B 1 435 ? -11.172 -11.945 9.039 1 97.44 435 LEU B N 1
ATOM 8899 C CA . LEU B 1 435 ? -10.766 -11.75 7.652 1 97.44 435 LEU B CA 1
ATOM 8900 C C . LEU B 1 435 ? -10.844 -10.273 7.266 1 97.44 435 LEU B C 1
ATOM 8902 O O . LEU B 1 435 ? -11.859 -9.617 7.523 1 97.44 435 LEU B O 1
ATOM 8906 N N . VAL B 1 436 ? -9.781 -9.758 6.73 1 98.56 436 VAL B N 1
ATOM 8907 C CA . VAL B 1 436 ? -9.766 -8.383 6.242 1 98.56 436 VAL B CA 1
ATOM 8908 C C . VAL B 1 436 ? -9.625 -8.375 4.719 1 98.56 436 VAL B C 1
ATOM 8910 O O . VAL B 1 436 ? -8.617 -8.844 4.184 1 98.56 436 VAL B O 1
ATOM 8913 N N . GLN B 1 437 ? -10.617 -7.922 4.02 1 97.88 437 GLN B N 1
ATOM 8914 C CA . GLN B 1 437 ? -10.602 -7.68 2.578 1 97.88 437 GLN B CA 1
ATOM 8915 C C . GLN B 1 437 ? -10.352 -6.207 2.271 1 97.88 437 GLN B C 1
ATOM 8917 O O . GLN B 1 437 ? -10.75 -5.332 3.041 1 97.88 437 GLN B O 1
ATOM 8922 N N . TYR B 1 438 ? -9.648 -5.922 1.182 1 98.56 438 TYR B N 1
ATOM 8923 C CA . TYR B 1 438 ? -9.383 -4.5 0.983 1 98.56 438 TYR B CA 1
ATOM 8924 C C . TYR B 1 438 ? -9.195 -4.184 -0.495 1 98.56 438 TYR B C 1
ATOM 8926 O O . TYR B 1 438 ? -8.734 -5.031 -1.266 1 98.56 438 TYR B O 1
ATOM 8934 N N . PHE B 1 439 ? -9.562 -3.055 -0.935 1 98.25 439 PHE B N 1
ATOM 8935 C CA . PHE B 1 439 ? -9.422 -2.393 -2.227 1 98.25 439 PHE B CA 1
ATOM 8936 C C . PHE B 1 439 ? -9 -0.939 -2.045 1 98.25 439 PHE B C 1
ATOM 8938 O O . PHE B 1 439 ? -9.773 -0.123 -1.542 1 98.25 439 PHE B O 1
ATOM 8945 N N . THR B 1 440 ? -7.77 -0.539 -2.496 1 98.75 440 THR B N 1
ATOM 8946 C CA . THR B 1 440 ? -7.309 0.813 -2.201 1 98.75 440 THR B CA 1
ATOM 8947 C C . THR B 1 440 ? -7.02 1.579 -3.488 1 98.75 440 THR B C 1
ATOM 8949 O O . THR B 1 440 ? -6.445 2.67 -3.453 1 98.75 440 THR B O 1
ATOM 8952 N N . ASP B 1 441 ? -7.32 1.002 -4.68 1 98.19 441 ASP B N 1
ATOM 8953 C CA . ASP B 1 441 ? -7.301 1.704 -5.961 1 98.19 441 ASP B CA 1
ATOM 8954 C C . ASP B 1 441 ? -8.695 2.184 -6.348 1 98.19 441 ASP B C 1
ATOM 8956 O O . ASP B 1 441 ? -9.523 1.393 -6.805 1 98.19 441 ASP B O 1
ATOM 8960 N N . ASN B 1 442 ? -8.93 3.484 -6.23 1 98.56 442 ASN B N 1
ATOM 8961 C CA . ASN B 1 442 ? -10.25 4.039 -6.488 1 98.56 442 ASN B CA 1
ATOM 8962 C C . ASN B 1 442 ? -10.688 3.799 -7.93 1 98.56 442 ASN B C 1
ATOM 8964 O O . ASN B 1 442 ? -11.875 3.631 -8.203 1 98.56 442 ASN B O 1
ATOM 8968 N N . LYS B 1 443 ? -9.773 3.822 -8.922 1 97.12 443 LYS B N 1
ATOM 8969 C CA . LYS B 1 443 ? -10.117 3.564 -10.32 1 97.12 443 LYS B CA 1
ATOM 8970 C C . LYS B 1 443 ? -10.664 2.152 -10.5 1 97.12 443 LYS B C 1
ATOM 8972 O O . LYS B 1 443 ? -11.625 1.945 -11.242 1 97.12 443 LYS B O 1
ATOM 8977 N N . PHE B 1 444 ? -9.977 1.197 -9.789 1 97.19 444 PHE B N 1
ATOM 8978 C CA . PHE B 1 444 ? -10.445 -0.182 -9.844 1 97.19 444 PHE B CA 1
ATOM 8979 C C . PHE B 1 444 ? -11.812 -0.316 -9.195 1 97.19 444 PHE B C 1
ATOM 8981 O O . PHE B 1 444 ? -12.695 -1.009 -9.719 1 97.19 444 PHE B O 1
ATOM 8988 N N . ILE B 1 445 ? -12.039 0.31 -8.078 1 97.44 445 ILE B N 1
ATOM 8989 C CA . ILE B 1 445 ? -13.305 0.268 -7.348 1 97.44 445 ILE B CA 1
ATOM 8990 C C . ILE B 1 445 ? -14.43 0.804 -8.227 1 97.44 445 ILE B C 1
ATOM 8992 O O . ILE B 1 445 ? -15.469 0.162 -8.375 1 97.44 445 ILE B O 1
ATOM 8996 N N . VAL B 1 446 ? -14.188 2 -8.828 1 97.38 446 VAL B N 1
ATOM 8997 C CA . VAL B 1 446 ? -15.219 2.68 -9.609 1 97.38 446 VAL B CA 1
ATOM 8998 C C . VAL B 1 446 ? -15.5 1.895 -10.891 1 97.38 446 VAL B C 1
ATOM 9000 O O . VAL B 1 446 ? -16.594 1.989 -11.453 1 97.38 446 VAL B O 1
ATOM 9003 N N . ALA B 1 447 ? -14.516 1.042 -11.281 1 95.31 447 ALA B N 1
ATOM 9004 C CA . ALA B 1 447 ? -14.688 0.199 -12.461 1 95.31 447 ALA B CA 1
ATOM 9005 C C . ALA B 1 447 ? -15.477 -1.066 -12.117 1 95.31 447 ALA B C 1
ATOM 9007 O O . ALA B 1 447 ? -15.734 -1.897 -12.992 1 95.31 447 ALA B O 1
ATOM 9008 N N . GLY B 1 448 ? -15.867 -1.25 -10.875 1 94.25 448 GLY B N 1
ATOM 9009 C CA . GLY B 1 448 ? -16.688 -2.381 -10.484 1 94.25 448 GLY B CA 1
ATOM 9010 C C . GLY B 1 448 ? -15.93 -3.438 -9.711 1 94.25 448 GLY B C 1
ATOM 9011 O O . GLY B 1 448 ? -16.406 -4.559 -9.539 1 94.25 448 GLY B O 1
ATOM 9012 N N . GLY B 1 449 ? -14.766 -3.16 -9.211 1 94.44 449 GLY B N 1
ATOM 9013 C CA . GLY B 1 449 ? -13.883 -4.113 -8.562 1 94.44 449 GLY B CA 1
ATOM 9014 C C . GLY B 1 449 ? -14.484 -4.715 -7.301 1 94.44 449 GLY B C 1
ATOM 9015 O O . GLY B 1 449 ? -14.125 -5.824 -6.906 1 94.44 449 GLY B O 1
ATOM 9016 N N . LEU B 1 450 ? -15.453 -4.059 -6.652 1 95.38 450 LEU B N 1
ATOM 9017 C CA . LEU B 1 450 ? -16.031 -4.52 -5.395 1 95.38 450 LEU B CA 1
ATOM 9018 C C . LEU B 1 450 ? -16.859 -5.781 -5.605 1 95.38 450 LEU B C 1
ATOM 9020 O O . LEU B 1 450 ? -17.25 -6.445 -4.641 1 95.38 450 LEU B O 1
ATOM 9024 N N . SER B 1 451 ? -17.078 -6.164 -6.84 1 91.69 451 SER B N 1
ATOM 9025 C CA . SER B 1 451 ? -17.75 -7.43 -7.129 1 91.69 451 SER B CA 1
ATOM 9026 C C . SER B 1 451 ? -16.953 -8.609 -6.59 1 91.69 451 SER B C 1
ATOM 9028 O O . SER B 1 451 ? -17.5 -9.695 -6.395 1 91.69 451 SER B O 1
ATOM 9030 N N . ASN B 1 452 ? -15.703 -8.43 -6.262 1 91.69 452 ASN B N 1
ATOM 9031 C CA . ASN B 1 452 ? -14.812 -9.492 -5.789 1 91.69 452 ASN B CA 1
ATOM 9032 C C . ASN B 1 452 ? -14.914 -9.68 -4.281 1 91.69 452 ASN B C 1
ATOM 9034 O O . ASN B 1 452 ? -14.305 -10.594 -3.721 1 91.69 452 ASN B O 1
ATOM 9038 N N . LEU B 1 453 ? -15.711 -8.914 -3.598 1 93.56 453 LEU B N 1
ATOM 9039 C CA . LEU B 1 453 ? -15.898 -9.086 -2.162 1 93.56 453 LEU B CA 1
ATOM 9040 C C . LEU B 1 453 ? -16.531 -10.438 -1.856 1 93.56 453 LEU B C 1
ATOM 9042 O O . LEU B 1 453 ? -17.641 -10.734 -2.32 1 93.56 453 LEU B O 1
ATOM 9046 N N . ALA B 1 454 ? -15.852 -11.25 -1.095 1 93 454 ALA B N 1
ATOM 9047 C CA . ALA B 1 454 ? -16.344 -12.547 -0.632 1 93 454 ALA B CA 1
ATOM 9048 C C . ALA B 1 454 ? -15.5 -13.078 0.517 1 93 454 ALA B C 1
ATOM 9050 O O . ALA B 1 454 ? -14.266 -13.094 0.434 1 93 454 ALA B O 1
ATOM 9051 N N . PRO B 1 455 ? -16.094 -13.477 1.656 1 92.81 455 PRO B N 1
ATOM 9052 C CA . PRO B 1 455 ? -17.531 -13.445 1.92 1 92.81 455 PRO B CA 1
ATOM 9053 C C . PRO B 1 455 ? -18.078 -12.031 2.119 1 92.81 455 PRO B C 1
ATOM 9055 O O . PRO B 1 455 ? -17.297 -11.07 2.158 1 92.81 455 PRO B O 1
ATOM 9058 N N . GLN B 1 456 ? -19.344 -11.938 2.145 1 94.19 456 GLN B N 1
ATOM 9059 C CA . GLN B 1 456 ? -19.984 -10.641 2.404 1 94.19 456 GLN B CA 1
ATOM 9060 C C . GLN B 1 456 ? -19.453 -10.031 3.703 1 94.19 456 GLN B C 1
ATOM 9062 O O . GLN B 1 456 ? -19.516 -10.664 4.758 1 94.19 456 GLN B O 1
ATOM 9067 N N . PRO B 1 457 ? -18.984 -8.812 3.654 1 97.19 457 PRO B N 1
ATOM 9068 C CA . PRO B 1 457 ? -18.438 -8.203 4.867 1 97.19 457 PRO B CA 1
ATOM 9069 C C . PRO B 1 457 ? -19.516 -7.855 5.895 1 97.19 457 PRO B C 1
ATOM 9071 O O . PRO B 1 457 ? -20.625 -7.449 5.527 1 97.19 457 PRO B O 1
ATOM 9074 N N . ASP B 1 458 ? -19.078 -7.988 7.203 1 98.06 458 ASP B N 1
ATOM 9075 C CA . ASP B 1 458 ? -19.922 -7.496 8.281 1 98.06 458 ASP B CA 1
ATOM 9076 C C . ASP B 1 458 ? -19.969 -5.969 8.305 1 98.06 458 ASP B C 1
ATOM 9078 O O . ASP B 1 458 ? -20.953 -5.371 8.719 1 98.06 458 ASP B O 1
ATOM 9082 N N . VAL B 1 459 ? -18.891 -5.344 7.859 1 98.69 459 VAL B N 1
ATOM 9083 C CA . VAL B 1 459 ? -18.734 -3.895 7.844 1 98.69 459 VAL B CA 1
ATOM 9084 C C . VAL B 1 459 ? -17.781 -3.49 6.727 1 98.69 459 VAL B C 1
ATOM 9086 O O . VAL B 1 459 ? -16.797 -4.195 6.449 1 98.69 459 VAL B O 1
ATOM 9089 N N . CYS B 1 460 ? -18.078 -2.455 6.023 1 98.88 460 CYS B N 1
ATOM 9090 C CA . CYS B 1 460 ? -17.188 -1.821 5.055 1 98.88 460 CYS B CA 1
ATOM 9091 C C . CYS B 1 460 ? -16.688 -0.476 5.566 1 98.88 460 CYS B C 1
ATOM 9093 O O . CYS B 1 460 ? -17.484 0.436 5.805 1 98.88 460 CYS B O 1
ATOM 9095 N N . LEU B 1 461 ? -15.43 -0.368 5.824 1 98.94 461 LEU B N 1
ATOM 9096 C CA . LEU B 1 461 ? -14.781 0.878 6.215 1 98.94 461 LEU B CA 1
ATOM 9097 C C . LEU B 1 461 ? -14.219 1.603 4.996 1 98.94 461 LEU B C 1
ATOM 9099 O O . LEU B 1 461 ? -13.297 1.108 4.348 1 98.94 461 LEU B O 1
ATOM 9103 N N . VAL B 1 462 ? -14.742 2.723 4.656 1 98.94 462 VAL B N 1
ATOM 9104 C CA . VAL B 1 462 ? -14.336 3.475 3.475 1 98.94 462 VAL B CA 1
ATOM 9105 C C . VAL B 1 462 ? -13.492 4.676 3.895 1 98.94 462 VAL B C 1
ATOM 9107 O O . VAL B 1 462 ? -13.945 5.516 4.68 1 98.94 462 VAL B O 1
ATOM 9110 N N . PHE B 1 463 ? -12.297 4.77 3.365 1 98.94 463 PHE B N 1
ATOM 9111 C CA . PHE B 1 463 ? -11.375 5.859 3.682 1 98.94 463 PHE B CA 1
ATOM 9112 C C . PHE B 1 463 ? -11.219 6.797 2.492 1 98.94 463 PHE B C 1
ATOM 9114 O O . PHE B 1 463 ? -10.781 6.375 1.419 1 98.94 463 PHE B O 1
ATOM 9121 N N . VAL B 1 464 ? -11.547 8.062 2.631 1 98.88 464 VAL B N 1
ATOM 9122 C CA . VAL B 1 464 ? -11.445 9.094 1.599 1 98.88 464 VAL B CA 1
ATOM 9123 C C . VAL B 1 464 ? -10.562 10.234 2.094 1 98.88 464 VAL B C 1
ATOM 9125 O O . VAL B 1 464 ? -10.281 10.336 3.289 1 98.88 464 VAL B O 1
ATOM 9128 N N . LYS B 1 465 ? -10.078 11.125 1.189 1 98.69 465 LYS B N 1
ATOM 9129 C CA . LYS B 1 465 ? -9.141 12.148 1.627 1 98.69 465 LYS B CA 1
ATOM 9130 C C . LYS B 1 465 ? -9.258 13.406 0.77 1 98.69 465 LYS B C 1
ATOM 9132 O O . LYS B 1 465 ? -9.773 13.352 -0.351 1 98.69 465 LYS B O 1
ATOM 9137 N N . SER B 1 466 ? -8.805 14.516 1.264 1 98.44 466 SER B N 1
ATOM 9138 C CA . SER B 1 466 ? -8.719 15.805 0.595 1 98.44 466 SER B CA 1
ATOM 9139 C C . SER B 1 466 ? -7.359 16.469 0.839 1 98.44 466 SER B C 1
ATOM 9141 O O . SER B 1 466 ? -6.988 16.719 1.985 1 98.44 466 SER B O 1
ATOM 9143 N N . TRP B 1 467 ? -6.66 16.781 -0.21 1 97.25 467 TRP B N 1
ATOM 9144 C CA . TRP B 1 467 ? -5.332 17.375 -0.168 1 97.25 467 TRP B CA 1
ATOM 9145 C C . TRP B 1 467 ? -5.422 18.891 0.059 1 97.25 467 TRP B C 1
ATOM 9147 O O . TRP B 1 467 ? -6.414 19.516 -0.313 1 97.25 467 TRP B O 1
ATOM 9157 N N . ALA B 1 468 ? -4.48 19.5 0.719 1 96.25 468 ALA B N 1
ATOM 9158 C CA . ALA B 1 468 ? -4.285 20.938 0.844 1 96.25 468 ALA B CA 1
ATOM 9159 C C . ALA B 1 468 ? -2.818 21.266 1.091 1 96.25 468 ALA B C 1
ATOM 9161 O O . ALA B 1 468 ? -2.098 20.5 1.727 1 96.25 468 ALA B O 1
ATOM 9162 N N . GLU B 1 469 ? -2.381 22.438 0.611 1 94.75 469 GLU B N 1
ATOM 9163 C CA . GLU B 1 469 ? -0.984 22.828 0.761 1 94.75 469 GLU B CA 1
ATOM 9164 C C . GLU B 1 469 ? -0.822 24.344 0.655 1 94.75 469 GLU B C 1
ATOM 9166 O O . GLU B 1 469 ? -1.719 25.031 0.17 1 94.75 469 GLU B O 1
ATOM 9171 N N . GLU B 1 470 ? 0.289 24.781 1.097 1 93.94 470 GLU B N 1
ATOM 9172 C CA . GLU B 1 470 ? 0.713 26.156 0.868 1 93.94 470 GLU B CA 1
ATOM 9173 C C . GLU B 1 470 ? 0.876 26.438 -0.622 1 93.94 470 GLU B C 1
ATOM 9175 O O . GLU B 1 470 ? 1.397 25.609 -1.366 1 93.94 470 GLU B O 1
ATOM 9180 N N . GLY B 1 471 ? 0.405 27.594 -1.019 1 92.44 471 GLY B N 1
ATOM 9181 C CA . GLY B 1 471 ? 0.633 28.047 -2.385 1 92.44 471 GLY B CA 1
ATOM 9182 C C . GLY B 1 471 ? -0.558 27.812 -3.295 1 92.44 471 GLY B C 1
ATOM 9183 O O . GLY B 1 471 ? -0.658 28.422 -4.359 1 92.44 471 GLY B O 1
ATOM 9184 N N . THR B 1 472 ? -1.509 26.969 -2.797 1 94 472 THR B N 1
ATOM 9185 C CA . THR B 1 472 ? -2.641 26.625 -3.652 1 94 472 THR B CA 1
ATOM 9186 C C . THR B 1 472 ? -3.92 26.5 -2.83 1 94 472 THR B C 1
ATOM 9188 O O . THR B 1 472 ? -3.977 25.719 -1.879 1 94 472 THR B O 1
ATOM 9191 N N . ASP B 1 473 ? -4.984 27.25 -3.279 1 96.44 473 ASP B N 1
ATOM 9192 C CA . ASP B 1 473 ? -6.293 27.078 -2.662 1 96.44 473 ASP B CA 1
ATOM 9193 C C . ASP B 1 473 ? -7.004 25.844 -3.227 1 96.44 473 ASP B C 1
ATOM 9195 O O . ASP B 1 473 ? -6.688 25.391 -4.328 1 96.44 473 ASP B O 1
ATOM 9199 N N . ARG B 1 474 ? -7.887 25.25 -2.43 1 95.94 474 ARG B N 1
ATOM 9200 C CA . ARG B 1 474 ? -8.602 24.047 -2.844 1 95.94 474 ARG B CA 1
ATOM 9201 C C . ARG B 1 474 ? -9.594 24.359 -3.957 1 95.94 474 ARG B C 1
ATOM 9203 O O . ARG B 1 474 ? -10.188 25.438 -3.988 1 95.94 474 ARG B O 1
ATOM 9210 N N . PHE B 1 475 ? -9.875 23.375 -4.789 1 92.81 475 PHE B N 1
ATOM 9211 C CA . PHE B 1 475 ? -10.773 23.547 -5.93 1 92.81 475 PHE B CA 1
ATOM 9212 C C . PHE B 1 475 ? -12.141 22.953 -5.641 1 92.81 475 PHE B C 1
ATOM 9214 O O . PHE B 1 475 ? -13.117 23.266 -6.328 1 92.81 475 PHE B O 1
ATOM 9221 N N . SER B 1 476 ? -12.125 22.125 -4.652 1 94.38 476 SER B N 1
ATOM 9222 C CA . SER B 1 476 ? -13.352 21.391 -4.336 1 94.38 476 SER B CA 1
ATOM 9223 C C . SER B 1 476 ? -13.477 21.156 -2.836 1 94.38 476 SER B C 1
ATOM 9225 O O . SER B 1 476 ? -12.469 21.141 -2.119 1 94.38 476 SER B O 1
ATOM 9227 N N . LEU B 1 477 ? -14.734 21.094 -2.414 1 97.94 477 LEU B N 1
ATOM 9228 C CA . LEU B 1 477 ? -14.984 20.734 -1.023 1 97.94 477 LEU B CA 1
ATOM 9229 C C . LEU B 1 477 ? -15.484 19.297 -0.916 1 97.94 477 LEU B C 1
ATOM 9231 O O . LEU B 1 477 ? -16.016 18.891 0.122 1 97.94 477 LEU B O 1
ATOM 9235 N N . LEU B 1 478 ? -15.359 18.516 -2.025 1 98.19 478 LEU B N 1
ATOM 9236 C CA . LEU B 1 478 ? -15.586 17.078 -2.027 1 98.19 478 LEU B CA 1
ATOM 9237 C C . LEU B 1 478 ? -14.266 16.328 -1.862 1 98.19 478 LEU B C 1
ATOM 9239 O O . LEU B 1 478 ? -13.25 16.703 -2.445 1 98.19 478 LEU B O 1
ATOM 9243 N N . PRO B 1 479 ? -14.32 15.258 -0.984 1 98.38 479 PRO B N 1
ATOM 9244 C CA . PRO B 1 479 ? -13.117 14.422 -1.004 1 98.38 479 PRO B CA 1
ATOM 9245 C C . PRO B 1 479 ? -12.727 13.984 -2.414 1 98.38 479 PRO B C 1
ATOM 9247 O O . PRO B 1 479 ? -13.602 13.734 -3.25 1 98.38 479 PRO B O 1
ATOM 9250 N N . GLU B 1 480 ? -11.445 13.781 -2.643 1 98.06 480 GLU B N 1
ATOM 9251 C CA . GLU B 1 480 ? -10.891 13.688 -3.992 1 98.06 480 GLU B CA 1
ATOM 9252 C C . GLU B 1 480 ? -10.828 12.234 -4.461 1 98.06 480 GLU B C 1
ATOM 9254 O O . GLU B 1 480 ? -11.188 11.32 -3.711 1 98.06 480 GLU B O 1
ATOM 9259 N N . TRP B 1 481 ? -10.5 12.023 -5.84 1 97.88 481 TRP B N 1
ATOM 9260 C CA . TRP B 1 481 ? -10.195 10.75 -6.484 1 97.88 481 TRP B CA 1
ATOM 9261 C C . TRP B 1 481 ? -11.445 9.875 -6.578 1 97.88 481 TRP B C 1
ATOM 9263 O O . TRP B 1 481 ? -11.43 8.711 -6.172 1 97.88 481 TRP B O 1
ATOM 9273 N N . ASP B 1 482 ? -12.57 10.469 -7.023 1 98.25 482 ASP B N 1
ATOM 9274 C CA . ASP B 1 482 ? -13.836 9.781 -7.254 1 98.25 482 ASP B CA 1
ATOM 9275 C C . ASP B 1 482 ? -14.406 9.227 -5.949 1 98.25 482 ASP B C 1
ATOM 9277 O O . ASP B 1 482 ? -15.031 8.164 -5.941 1 98.25 482 ASP B O 1
ATOM 9281 N N . SER B 1 483 ? -14.141 9.906 -4.891 1 98.25 483 SER B N 1
ATOM 9282 C CA . SER B 1 483 ? -14.531 9.43 -3.566 1 98.25 483 SER B CA 1
ATOM 9283 C C . SER B 1 483 ? -16.047 9.273 -3.457 1 98.25 483 SER B C 1
ATOM 9285 O O . SER B 1 483 ? -16.531 8.359 -2.789 1 98.25 483 SER B O 1
ATOM 9287 N N . THR B 1 484 ? -16.797 10.227 -4.016 1 98.69 484 THR B N 1
ATOM 9288 C CA . THR B 1 484 ? -18.25 10.133 -3.963 1 98.69 484 THR B CA 1
ATOM 9289 C C . THR B 1 484 ? -18.734 8.828 -4.578 1 98.69 484 THR B C 1
ATOM 9291 O O . THR B 1 484 ? -19.547 8.117 -3.986 1 98.69 484 THR B O 1
ATOM 9294 N N . LYS B 1 485 ? -18.203 8.469 -5.793 1 98.62 485 LYS B N 1
ATOM 9295 C CA . LYS B 1 485 ? -18.547 7.223 -6.465 1 98.62 485 LYS B CA 1
ATOM 9296 C C . LYS B 1 485 ? -18.109 6.012 -5.645 1 98.62 485 LYS B C 1
ATOM 9298 O O . LYS B 1 485 ? -18.797 5 -5.594 1 98.62 485 LYS B O 1
ATOM 9303 N N . VAL B 1 486 ? -16.953 6.078 -5.031 1 98.88 486 VAL B N 1
ATOM 9304 C CA . VAL B 1 486 ? -16.422 4.992 -4.211 1 98.88 486 VAL B CA 1
ATOM 9305 C C . VAL B 1 486 ? -17.391 4.699 -3.062 1 98.88 486 VAL B C 1
ATOM 9307 O O . VAL B 1 486 ? -17.719 3.541 -2.807 1 98.88 486 VAL B O 1
ATOM 9310 N N . VAL B 1 487 ? -17.844 5.75 -2.346 1 98.94 487 VAL B N 1
ATOM 9311 C CA . VAL B 1 487 ? -18.734 5.578 -1.208 1 98.94 487 VAL B CA 1
ATOM 9312 C C . VAL B 1 487 ? -20.078 5.004 -1.685 1 98.94 487 VAL B C 1
ATOM 9314 O O . VAL B 1 487 ? -20.609 4.07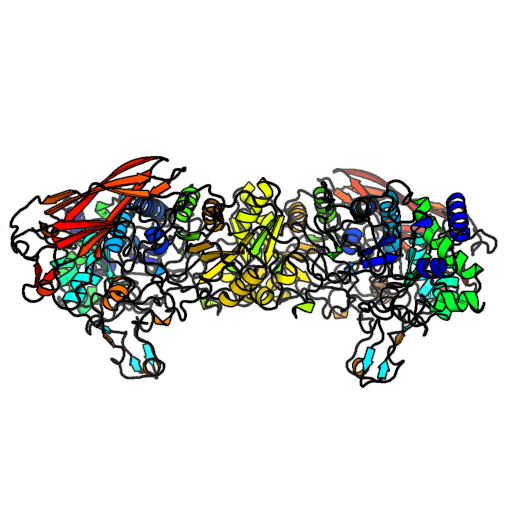 -1.081 1 98.94 487 VAL B O 1
ATOM 9317 N N . GLU B 1 488 ? -20.578 5.551 -2.732 1 98.75 488 GLU B N 1
ATOM 9318 C CA . GLU B 1 488 ? -21.875 5.113 -3.242 1 98.75 488 GLU B CA 1
ATOM 9319 C C . GLU B 1 488 ? -21.828 3.656 -3.699 1 98.75 488 GLU B C 1
ATOM 9321 O O . GLU B 1 488 ? -22.75 2.879 -3.416 1 98.75 488 GLU B O 1
ATOM 9326 N N . MET B 1 489 ? -20.797 3.273 -4.395 1 98.31 489 MET B N 1
ATOM 9327 C CA . MET B 1 489 ? -20.641 1.895 -4.855 1 98.31 489 MET B CA 1
ATOM 9328 C C . MET B 1 489 ? -20.469 0.942 -3.678 1 98.31 489 MET B C 1
ATOM 9330 O O . MET B 1 489 ? -21 -0.174 -3.693 1 98.31 489 MET B O 1
ATOM 9334 N N . THR B 1 490 ? -19.719 1.368 -2.709 1 98.81 490 THR B N 1
ATOM 9335 C CA . THR B 1 490 ? -19.562 0.554 -1.509 1 98.81 490 THR B CA 1
ATOM 9336 C C . THR B 1 490 ? -20.891 0.371 -0.791 1 98.81 490 THR B C 1
ATOM 9338 O O . THR B 1 490 ? -21.234 -0.741 -0.385 1 98.81 490 THR B O 1
ATOM 9341 N N . ALA B 1 491 ? -21.641 1.454 -0.63 1 98.69 491 ALA B N 1
ATOM 9342 C CA . ALA B 1 491 ? -22.906 1.419 0.081 1 98.69 491 ALA B CA 1
ATOM 9343 C C . ALA B 1 491 ? -23.906 0.516 -0.634 1 98.69 491 ALA B C 1
ATOM 9345 O O . ALA B 1 491 ? -24.797 -0.067 -0 1 98.69 491 ALA B O 1
ATOM 9346 N N . ARG B 1 492 ? -23.766 0.364 -1.918 1 97.62 492 ARG B N 1
ATOM 9347 C CA . ARG B 1 492 ? -24.625 -0.538 -2.676 1 97.62 492 ARG B CA 1
ATOM 9348 C C . ARG B 1 492 ? -24.328 -1.994 -2.344 1 97.62 492 ARG B C 1
ATOM 9350 O O . ARG B 1 492 ? -25.203 -2.848 -2.395 1 97.62 492 ARG B O 1
ATOM 9357 N N . ARG B 1 493 ? -23.141 -2.238 -1.932 1 95.69 493 ARG B N 1
ATOM 9358 C CA . ARG B 1 493 ? -22.688 -3.605 -1.695 1 95.69 493 ARG B CA 1
ATOM 9359 C C . ARG B 1 493 ? -22.734 -3.951 -0.211 1 95.69 493 ARG B C 1
ATOM 9361 O O . ARG B 1 493 ? -22.766 -5.125 0.159 1 95.69 493 ARG B O 1
ATOM 9368 N N . CYS B 1 494 ? -22.672 -2.963 0.592 1 97.12 494 CYS B N 1
ATOM 9369 C CA . CYS B 1 494 ? -22.547 -3.146 2.033 1 97.12 494 CYS B CA 1
ATOM 9370 C C . CYS B 1 494 ? -23.594 -2.336 2.779 1 97.12 494 CYS B C 1
ATOM 9372 O O . CYS B 1 494 ? -23.594 -1.104 2.738 1 97.12 494 CYS B O 1
ATOM 9374 N N . GLY B 1 495 ? -24.438 -2.99 3.562 1 97.38 495 GLY B N 1
ATOM 9375 C CA . GLY B 1 495 ? -25.484 -2.32 4.312 1 97.38 495 GLY B CA 1
ATOM 9376 C C . GLY B 1 495 ? -24.969 -1.59 5.539 1 97.38 495 GLY B C 1
ATOM 9377 O O . GLY B 1 495 ? -25.672 -0.747 6.102 1 97.38 495 GLY B O 1
ATOM 9378 N N . ASN B 1 496 ? -23.797 -1.911 5.977 1 98.5 496 ASN B N 1
ATOM 9379 C CA . ASN B 1 496 ? -23.094 -1.258 7.074 1 98.5 496 ASN B CA 1
ATOM 9380 C C . ASN B 1 496 ? -21.797 -0.607 6.594 1 98.5 496 ASN B C 1
ATOM 9382 O O . ASN B 1 496 ? -20.719 -1.179 6.746 1 98.5 496 ASN B O 1
ATOM 9386 N N . THR B 1 497 ? -21.922 0.59 6.023 1 98.81 497 THR B N 1
ATOM 9387 C CA . THR B 1 497 ? -20.812 1.343 5.465 1 98.81 497 THR B CA 1
ATOM 9388 C C . THR B 1 497 ? -20.406 2.48 6.398 1 98.81 497 THR B C 1
ATOM 9390 O O . THR B 1 497 ? -21.219 3.359 6.703 1 98.81 497 THR B O 1
ATOM 9393 N N . VAL B 1 498 ? -19.188 2.459 6.906 1 98.94 498 VAL B N 1
ATOM 9394 C CA . VAL B 1 498 ? -18.594 3.5 7.742 1 98.94 498 VAL B CA 1
ATOM 9395 C C . VAL B 1 498 ? -17.594 4.32 6.926 1 98.94 498 VAL B C 1
ATOM 9397 O O . VAL B 1 498 ? -16.641 3.773 6.375 1 98.94 498 VAL B O 1
ATOM 9400 N N . VAL B 1 499 ? -17.781 5.598 6.781 1 98.94 499 VAL B N 1
ATOM 9401 C CA . VAL B 1 499 ? -16.906 6.445 5.973 1 98.94 499 VAL B CA 1
ATOM 9402 C C . VAL B 1 499 ? -16.016 7.281 6.887 1 98.94 499 VAL B C 1
ATOM 9404 O O . VAL B 1 499 ? -16.5 7.926 7.82 1 98.94 499 VAL B O 1
ATOM 9407 N N . VAL B 1 500 ? -14.734 7.262 6.676 1 98.94 500 VAL B N 1
ATOM 9408 C CA . VAL B 1 500 ? -13.734 8.047 7.387 1 98.94 500 VAL B CA 1
ATOM 9409 C C . VAL B 1 500 ? -13.055 9.023 6.422 1 98.94 500 VAL B C 1
ATOM 9411 O O . VAL B 1 500 ? -12.531 8.609 5.387 1 98.94 500 VAL B O 1
ATOM 9414 N N . ALA B 1 501 ? -13.023 10.258 6.734 1 98.88 501 ALA B N 1
ATOM 9415 C CA . ALA B 1 501 ? -12.438 11.281 5.871 1 98.88 501 ALA B CA 1
ATOM 9416 C C . ALA B 1 501 ? -11.195 11.883 6.516 1 98.88 501 ALA B C 1
ATOM 9418 O O . ALA B 1 501 ? -11.266 12.461 7.605 1 98.88 501 ALA B O 1
ATOM 9419 N N . HIS B 1 502 ? -10.07 11.766 5.883 1 98.81 502 HIS B N 1
ATOM 9420 C CA . HIS B 1 502 ? -8.836 12.422 6.289 1 98.81 502 HIS B CA 1
ATOM 9421 C C . HIS B 1 502 ? -8.539 13.633 5.414 1 98.81 502 HIS B C 1
ATOM 9423 O O . HIS B 1 502 ? -9.078 13.758 4.312 1 98.81 502 HIS B O 1
ATOM 9429 N N . GLY B 1 503 ? -7.668 14.539 5.965 1 98.25 503 GLY B N 1
ATOM 9430 C CA . GLY B 1 503 ? -7.145 15.633 5.164 1 98.25 503 GLY B CA 1
ATOM 9431 C C . GLY B 1 503 ? -7.809 16.969 5.465 1 98.25 503 GLY B C 1
ATOM 9432 O O . GLY B 1 503 ? -8.148 17.25 6.613 1 98.25 503 GLY B O 1
ATOM 9433 N N . ALA B 1 504 ? -7.898 17.781 4.453 1 97.62 504 ALA B N 1
ATOM 9434 C CA . ALA B 1 504 ? -8.406 19.141 4.578 1 97.62 504 ALA B CA 1
ATOM 9435 C C . ALA B 1 504 ? -9.906 19.141 4.875 1 97.62 504 ALA B C 1
ATOM 9437 O O . ALA B 1 504 ? -10.625 18.234 4.473 1 97.62 504 ALA B O 1
ATOM 9438 N N . ALA B 1 505 ? -10.344 20.141 5.531 1 97.62 505 ALA B N 1
ATOM 9439 C CA . ALA B 1 505 ? -11.734 20.375 5.91 1 97.62 505 ALA B CA 1
ATOM 9440 C C . ALA B 1 505 ? -12.07 21.859 5.867 1 97.62 505 ALA B C 1
ATOM 9442 O O . ALA B 1 505 ? -11.18 22.719 5.934 1 97.62 505 ALA B O 1
ATOM 9443 N N . PRO B 1 506 ? -13.328 22.203 5.629 1 97.88 506 PRO B N 1
ATOM 9444 C CA . PRO B 1 506 ? -14.5 21.328 5.602 1 97.88 506 PRO B CA 1
ATOM 9445 C C . PRO B 1 506 ? -14.688 20.641 4.254 1 97.88 506 PRO B C 1
ATOM 9447 O O . PRO B 1 506 ? -14.211 21.141 3.23 1 97.88 506 PRO B O 1
ATOM 9450 N N . ASN B 1 507 ? -15.312 19.516 4.301 1 98.44 507 ASN B N 1
ATOM 9451 C CA . ASN B 1 507 ? -15.812 18.812 3.131 1 98.44 507 ASN B CA 1
ATOM 9452 C C . ASN B 1 507 ? -17.312 18.531 3.242 1 98.44 507 ASN B C 1
ATOM 9454 O O . ASN B 1 507 ? -17.844 18.375 4.344 1 98.44 507 ASN B O 1
ATOM 9458 N N . VAL B 1 508 ? -17.984 18.578 2.137 1 98.25 508 VAL B N 1
ATOM 9459 C CA . VAL B 1 508 ? -19.375 18.172 2.111 1 98.25 508 VAL B CA 1
ATOM 9460 C C . VAL B 1 508 ? -19.484 16.688 1.73 1 98.25 508 VAL B C 1
ATOM 9462 O O . VAL B 1 508 ? -18.578 16.156 1.074 1 98.25 508 VAL B O 1
ATOM 9465 N N . PHE B 1 509 ? -20.531 16.016 2.199 1 98.56 509 PHE B N 1
ATOM 9466 C CA . PHE B 1 509 ? -20.734 14.594 2.002 1 98.56 509 PHE B CA 1
ATOM 9467 C C . PHE B 1 509 ? -22.094 14.328 1.356 1 98.56 509 PHE B C 1
ATOM 9469 O O . PHE B 1 509 ? -23.062 14.023 2.047 1 98.56 509 PHE B O 1
ATOM 9476 N N . PRO B 1 510 ? -22.141 14.328 0.027 1 98.06 510 PRO B N 1
ATOM 9477 C CA . PRO B 1 510 ? -23.438 14.219 -0.646 1 98.06 510 PRO B CA 1
ATOM 9478 C C . PRO B 1 510 ? -24.156 12.898 -0.34 1 98.06 510 PRO B C 1
ATOM 9480 O O . PRO B 1 510 ? -25.375 12.805 -0.488 1 98.06 510 PRO B O 1
ATOM 9483 N N . TRP B 1 511 ? -23.453 11.93 0.063 1 98.44 511 TRP B N 1
ATOM 9484 C CA . TRP B 1 511 ? -23.969 10.586 0.332 1 98.44 511 TRP B CA 1
ATOM 9485 C C . TRP B 1 511 ? -24.328 10.422 1.805 1 98.44 511 TRP B C 1
ATOM 9487 O O . TRP B 1 511 ? -24.641 9.32 2.256 1 98.44 511 TRP B O 1
ATOM 9497 N N . ARG B 1 512 ? -24.359 11.453 2.643 1 98.38 512 ARG B N 1
ATOM 9498 C CA . ARG B 1 512 ? -24.469 11.367 4.094 1 98.38 512 ARG B CA 1
ATOM 9499 C C . ARG B 1 512 ? -25.812 10.773 4.504 1 98.38 512 ARG B C 1
ATOM 9501 O O . ARG B 1 512 ? -25.922 10.141 5.555 1 98.38 512 ARG B O 1
ATOM 9508 N N . ASP B 1 513 ? -26.859 10.938 3.684 1 97.94 513 ASP B N 1
ATOM 9509 C CA . ASP B 1 513 ? -28.203 10.492 4.051 1 97.94 513 ASP B CA 1
ATOM 9510 C C . ASP B 1 513 ? -28.5 9.102 3.496 1 97.94 513 ASP B C 1
ATOM 9512 O O . ASP B 1 513 ? -29.594 8.578 3.662 1 97.94 513 ASP B O 1
ATOM 9516 N N . ASN B 1 514 ? -27.531 8.492 2.781 1 98.5 514 ASN B N 1
ATOM 9517 C CA . ASN B 1 514 ? -27.672 7.117 2.332 1 98.5 514 ASN B CA 1
ATOM 9518 C C . ASN B 1 514 ? -27.906 6.168 3.502 1 98.5 514 ASN B C 1
ATOM 9520 O O . ASN B 1 514 ? -27.156 6.168 4.473 1 98.5 514 ASN B O 1
ATOM 9524 N N . LYS B 1 515 ? -28.922 5.352 3.436 1 98.06 515 LYS B N 1
ATOM 9525 C CA . LYS B 1 515 ? -29.344 4.512 4.555 1 98.06 515 LYS B CA 1
ATOM 9526 C C . LYS B 1 515 ? -28.281 3.484 4.902 1 98.06 515 LYS B C 1
ATOM 9528 O O . LYS B 1 515 ? -28.203 3.027 6.047 1 98.06 515 LYS B O 1
ATOM 9533 N N . ASN B 1 516 ? -27.438 3.119 3.887 1 98.69 516 ASN B N 1
ATOM 9534 C CA . ASN B 1 516 ? -26.406 2.111 4.109 1 98.69 516 ASN B CA 1
ATOM 9535 C C . ASN B 1 516 ? -25.125 2.729 4.664 1 98.69 516 ASN B C 1
ATOM 9537 O O . ASN B 1 516 ? -24.219 2.012 5.094 1 98.69 516 ASN B O 1
ATOM 9541 N N . VAL B 1 517 ? -25.031 4.051 4.59 1 98.81 517 VAL B N 1
ATOM 9542 C CA . VAL B 1 517 ? -23.953 4.738 5.305 1 98.81 517 VAL B CA 1
ATOM 9543 C C . VAL B 1 517 ? -24.344 4.906 6.773 1 98.81 517 VAL B C 1
ATOM 9545 O O . VAL B 1 517 ? -25.078 5.84 7.129 1 98.81 517 VAL B O 1
ATOM 9548 N N . THR B 1 518 ? -23.781 4.082 7.602 1 98.81 518 THR B N 1
ATOM 9549 C CA . THR B 1 518 ? -24.297 3.947 8.961 1 98.81 518 THR B CA 1
ATOM 9550 C C . THR B 1 518 ? -23.5 4.805 9.93 1 98.81 518 THR B C 1
ATOM 9552 O O . THR B 1 518 ? -23.984 5.16 11.008 1 98.81 518 THR B O 1
ATOM 9555 N N . ALA B 1 519 ? -22.25 5.152 9.562 1 98.94 519 ALA B N 1
ATOM 9556 C CA . ALA B 1 519 ? -21.438 6.055 10.367 1 98.94 519 ALA B CA 1
ATOM 9557 C C . ALA B 1 519 ? -20.547 6.922 9.484 1 98.94 519 ALA B C 1
ATOM 9559 O O . ALA B 1 519 ? -20.156 6.508 8.391 1 98.94 519 ALA B O 1
ATOM 9560 N N . ILE B 1 520 ? -20.234 8.086 9.883 1 98.94 520 ILE B N 1
ATOM 9561 C CA . ILE B 1 520 ? -19.344 9.031 9.227 1 98.94 520 ILE B CA 1
ATOM 9562 C C . ILE B 1 520 ? -18.391 9.641 10.25 1 98.94 520 ILE B C 1
ATOM 9564 O O . ILE B 1 520 ? -18.812 10.062 11.328 1 98.94 520 ILE B O 1
ATOM 9568 N N . ILE B 1 521 ? -17.109 9.672 9.938 1 98.94 521 ILE B N 1
ATOM 9569 C CA . ILE B 1 521 ? -16.078 10.211 10.828 1 98.94 521 ILE B CA 1
ATOM 9570 C C . ILE B 1 521 ? -15.25 11.25 10.086 1 98.94 521 ILE B C 1
ATOM 9572 O O . ILE B 1 521 ? -14.789 11 8.969 1 98.94 521 ILE B O 1
ATOM 9576 N N . ALA B 1 522 ? -15.055 12.414 10.617 1 98.94 522 ALA B N 1
ATOM 9577 C CA . ALA B 1 522 ? -14.047 13.375 10.188 1 98.94 522 ALA B CA 1
ATOM 9578 C C . ALA B 1 522 ? -12.766 13.227 11.008 1 98.94 522 ALA B C 1
ATOM 9580 O O . ALA B 1 522 ? -12.75 13.516 12.211 1 98.94 522 ALA B O 1
ATOM 9581 N N . ALA B 1 523 ? -11.688 12.812 10.328 1 98.81 523 ALA B N 1
ATOM 9582 C CA . ALA B 1 523 ? -10.461 12.492 11.047 1 98.81 523 ALA B CA 1
ATOM 9583 C C . ALA B 1 523 ? -9.328 13.438 10.656 1 98.81 523 ALA B C 1
ATOM 9585 O O . ALA B 1 523 ? -8.227 13.359 11.203 1 98.81 523 ALA B O 1
ATOM 9586 N N . HIS B 1 524 ? -9.531 14.281 9.727 1 98.81 524 HIS B N 1
ATOM 9587 C CA . HIS B 1 524 ? -8.656 15.391 9.352 1 98.81 524 HIS B CA 1
ATOM 9588 C C . HIS B 1 524 ? -7.234 14.906 9.094 1 98.81 524 HIS B C 1
ATOM 9590 O O . HIS B 1 524 ? -7.012 14.031 8.258 1 98.81 524 HIS B O 1
ATOM 9596 N N . MET B 1 525 ? -6.168 15.602 9.695 1 98.75 525 MET B N 1
ATOM 9597 C CA . MET B 1 525 ? -4.75 15.273 9.562 1 98.75 525 MET B CA 1
ATOM 9598 C C . MET B 1 525 ? -4.148 14.922 10.922 1 98.75 525 MET B C 1
ATOM 9600 O O . MET B 1 525 ? -3.576 15.781 11.594 1 98.75 525 MET B O 1
ATOM 9604 N N . PRO B 1 526 ? -4.121 13.656 11.312 1 98.75 526 PRO B N 1
ATOM 9605 C CA . PRO B 1 526 ? -3.861 13.258 12.703 1 98.75 526 PRO B CA 1
ATOM 9606 C C . PRO B 1 526 ? -2.383 12.984 12.969 1 98.75 526 PRO B C 1
ATOM 9608 O O . PRO B 1 526 ? -2.008 12.641 14.094 1 98.75 526 PRO B O 1
ATOM 9611 N N . GLY B 1 527 ? -1.498 13.039 11.938 1 98.62 527 GLY B N 1
ATOM 9612 C CA . GLY B 1 527 ? -0.081 12.781 12.141 1 98.62 527 GLY B CA 1
ATOM 9613 C C . GLY B 1 527 ? 0.306 11.336 11.891 1 98.62 527 GLY B C 1
ATOM 9614 O O . GLY B 1 527 ? -0.451 10.586 11.273 1 98.62 527 GLY B O 1
ATOM 9615 N N . GLN B 1 528 ? 1.521 10.945 12.336 1 98.44 528 GLN B N 1
ATOM 9616 C CA . GLN B 1 528 ? 2.184 9.727 11.867 1 98.44 528 GLN B CA 1
ATOM 9617 C C . GLN B 1 528 ? 1.498 8.484 12.414 1 98.44 528 GLN B C 1
ATOM 9619 O O . GLN B 1 528 ? 1.739 7.371 11.938 1 98.44 528 GLN B O 1
ATOM 9624 N N . GLU B 1 529 ? 0.584 8.617 13.414 1 98.75 529 GLU B N 1
ATOM 9625 C CA . GLU B 1 529 ? -0.151 7.5 13.992 1 98.75 529 GLU B CA 1
ATOM 9626 C C . GLU B 1 529 ? -1.574 7.434 13.445 1 98.75 529 GLU B C 1
ATOM 9628 O O . GLU B 1 529 ? -2.471 6.891 14.102 1 98.75 529 GLU B O 1
ATOM 9633 N N . THR B 1 530 ? -1.805 7.957 12.242 1 98.81 530 THR B N 1
ATOM 9634 C CA . THR B 1 530 ? -3.123 8.086 11.633 1 98.81 530 THR B CA 1
ATOM 9635 C C . THR B 1 530 ? -3.889 6.77 11.711 1 98.81 530 THR B C 1
ATOM 9637 O O . THR B 1 530 ? -5.062 6.75 12.078 1 98.81 530 THR B O 1
ATOM 9640 N N . GLY B 1 531 ? -3.26 5.621 11.391 1 98.88 531 GLY B N 1
ATOM 9641 C CA . GLY B 1 531 ? -3.906 4.316 11.422 1 98.88 531 GLY B CA 1
ATOM 9642 C C . GLY B 1 531 ? -4.285 3.869 12.82 1 98.88 531 GLY B C 1
ATOM 9643 O O . GLY B 1 531 ? -5.418 3.447 13.055 1 98.88 531 GLY B O 1
ATOM 9644 N N . ASN B 1 532 ? -3.371 3.92 13.781 1 98.81 532 ASN B N 1
ATOM 9645 C CA . ASN B 1 532 ? -3.646 3.506 15.148 1 98.81 532 ASN B CA 1
ATOM 9646 C C . ASN B 1 532 ? -4.719 4.379 15.789 1 98.81 532 ASN B C 1
ATOM 9648 O O . ASN B 1 532 ? -5.57 3.883 16.531 1 98.81 532 ASN B O 1
ATOM 9652 N N . ALA B 1 533 ? -4.625 5.688 15.516 1 98.88 533 ALA B N 1
ATOM 9653 C CA . ALA B 1 533 ? -5.59 6.621 16.094 1 98.88 533 ALA B CA 1
ATOM 9654 C C . ALA B 1 533 ? -7.012 6.289 15.656 1 98.88 533 ALA B C 1
ATOM 9656 O O . ALA B 1 533 ? -7.93 6.242 16.469 1 98.88 533 ALA B O 1
ATOM 9657 N N . ILE B 1 534 ? -7.211 6.07 14.359 1 98.88 534 ILE B N 1
ATOM 9658 C CA . ILE B 1 534 ? -8.555 5.812 13.859 1 98.88 534 ILE B CA 1
ATOM 9659 C C . ILE B 1 534 ? -9.023 4.434 14.32 1 98.88 534 ILE B C 1
ATOM 9661 O O . ILE B 1 534 ? -10.211 4.234 14.586 1 98.88 534 ILE B O 1
ATOM 9665 N N . ALA B 1 535 ? -8.133 3.41 14.359 1 98.88 535 ALA B N 1
ATOM 9666 C CA . ALA B 1 535 ? -8.492 2.082 14.852 1 98.88 535 ALA B CA 1
ATOM 9667 C C . ALA B 1 535 ? -8.977 2.146 16.297 1 98.88 535 ALA B C 1
ATOM 9669 O O . ALA B 1 535 ? -9.922 1.457 16.672 1 98.88 535 ALA B O 1
ATOM 9670 N N . ASP B 1 536 ? -8.289 2.953 17.141 1 98.81 536 ASP B N 1
ATOM 9671 C CA . ASP B 1 536 ? -8.688 3.096 18.547 1 98.81 536 ASP B CA 1
ATOM 9672 C C . ASP B 1 536 ? -10.141 3.559 18.641 1 98.81 536 ASP B C 1
ATOM 9674 O O . ASP B 1 536 ? -10.883 3.111 19.531 1 98.81 536 ASP B O 1
ATOM 9678 N N . VAL B 1 537 ? -10.508 4.469 17.781 1 98.88 537 VAL B N 1
ATOM 9679 C CA . VAL B 1 537 ? -11.867 5 17.812 1 98.88 537 VAL B CA 1
ATOM 9680 C C . VAL B 1 537 ? -12.836 3.969 17.234 1 98.88 537 VAL B C 1
ATOM 9682 O O . VAL B 1 537 ? -13.875 3.686 17.844 1 98.88 537 VAL B O 1
ATOM 9685 N N . LEU B 1 538 ? -12.516 3.365 16.094 1 98.88 538 LEU B N 1
ATOM 9686 C CA . LEU B 1 538 ? -13.391 2.412 15.414 1 98.88 538 LEU B CA 1
ATOM 9687 C C . LEU B 1 538 ? -13.719 1.231 16.328 1 98.88 538 LEU B C 1
ATOM 9689 O O . LEU B 1 538 ? -14.859 0.765 16.359 1 98.88 538 LEU B O 1
ATOM 9693 N N . PHE B 1 539 ? -12.75 0.749 17.047 1 98.62 539 PHE B N 1
ATOM 9694 C CA . PHE B 1 539 ? -12.922 -0.476 17.828 1 98.62 539 PHE B CA 1
ATOM 9695 C C . PHE B 1 539 ? -13.305 -0.157 19.266 1 98.62 539 PHE B C 1
ATOM 9697 O O . PHE B 1 539 ? -13.539 -1.064 20.062 1 98.62 539 PHE B O 1
ATOM 9704 N N . GLY B 1 540 ? -13.312 1.121 19.703 1 98.44 540 GLY B N 1
ATOM 9705 C CA . GLY B 1 540 ? -13.898 1.527 20.969 1 98.44 540 GLY B CA 1
ATOM 9706 C C . GLY B 1 540 ? -12.891 1.611 22.094 1 98.44 540 GLY B C 1
ATOM 9707 O O . GLY B 1 540 ? -13.258 1.787 23.25 1 98.44 540 GLY B O 1
ATOM 9708 N N . ASP B 1 541 ? -11.602 1.436 21.734 1 98.19 541 ASP B N 1
ATOM 9709 C CA . ASP B 1 541 ? -10.586 1.683 22.766 1 98.19 541 ASP B CA 1
ATOM 9710 C C . ASP B 1 541 ? -10.656 3.121 23.266 1 98.19 541 ASP B C 1
ATOM 9712 O O . ASP B 1 541 ? -10.336 3.395 24.422 1 98.19 541 ASP B O 1
ATOM 9716 N N . VAL B 1 542 ? -11.047 4.016 22.375 1 98.56 542 VAL B N 1
ATOM 9717 C CA . VAL B 1 542 ? -11.258 5.422 22.703 1 98.56 542 VAL B CA 1
ATOM 9718 C C . VAL B 1 542 ? -12.688 5.828 22.359 1 98.56 542 VAL B C 1
ATOM 9720 O O . VAL B 1 542 ? -13.164 5.574 21.25 1 98.56 542 VAL B O 1
ATOM 9723 N N . ASN B 1 543 ? -13.406 6.352 23.359 1 98.75 543 ASN B N 1
ATOM 9724 C CA . ASN B 1 543 ? -14.695 6.988 23.109 1 98.75 543 ASN B CA 1
ATOM 9725 C C . ASN B 1 543 ? -14.531 8.344 22.422 1 98.75 543 ASN B C 1
ATOM 9727 O O . ASN B 1 543 ? -13.938 9.258 22.984 1 98.75 543 ASN B O 1
ATOM 9731 N N . PRO B 1 544 ? -15.008 8.43 21.172 1 98.69 544 PRO B N 1
ATOM 9732 C CA . PRO B 1 544 ? -14.812 9.711 20.484 1 98.69 544 PRO B CA 1
ATOM 9733 C C . PRO B 1 544 ? -15.398 10.891 21.266 1 98.69 544 PRO B C 1
ATOM 9735 O O . PRO B 1 544 ? -16.469 10.773 21.859 1 98.69 544 PRO B O 1
ATOM 9738 N N . SER B 1 545 ? -14.68 11.977 21.266 1 98.56 545 SER B N 1
ATOM 9739 C CA . SER B 1 545 ? -15.086 13.172 22 1 98.56 545 SER B CA 1
ATOM 9740 C C . SER B 1 545 ? -14.734 14.438 21.219 1 98.56 545 SER B C 1
ATOM 9742 O O . SER B 1 545 ? -14.828 15.547 21.75 1 98.56 545 SER B O 1
ATOM 9744 N N . GLY B 1 546 ? -14.188 14.297 20 1 98.88 546 GLY B N 1
ATOM 9745 C CA . GLY B 1 546 ? -13.906 15.453 19.156 1 98.88 546 GLY B CA 1
ATOM 9746 C C . GLY B 1 546 ? -15.156 16.219 18.766 1 98.88 546 GLY B C 1
ATOM 9747 O O . GLY B 1 546 ? -16.234 15.641 18.672 1 98.88 546 GLY B O 1
ATOM 9748 N N . LYS B 1 547 ? -15.062 17.469 18.594 1 98.94 547 LYS B N 1
ATOM 9749 C CA . LYS B 1 547 ? -16.109 18.359 18.094 1 98.94 547 LYS B CA 1
ATOM 9750 C C . LYS B 1 547 ? -15.641 19.156 16.891 1 98.94 547 LYS B C 1
ATOM 9752 O O . LYS B 1 547 ? -14.461 19.516 16.797 1 98.94 547 LYS B O 1
ATOM 9757 N N . LEU B 1 548 ? -16.516 19.422 15.984 1 98.94 548 LEU B N 1
ATOM 9758 C CA . LEU B 1 548 ? -16.156 20.188 14.789 1 98.94 548 LEU B CA 1
ATOM 9759 C C . LEU B 1 548 ? -15.719 21.594 15.156 1 98.94 548 LEU B C 1
ATOM 9761 O O . LEU B 1 548 ? -16.453 22.344 15.797 1 98.94 548 LEU B O 1
ATOM 9765 N N . PRO B 1 549 ? -14.57 21.969 14.711 1 98.88 549 PRO B N 1
ATOM 9766 C CA . PRO B 1 549 ? -14.156 23.375 14.859 1 98.88 549 PRO B CA 1
ATOM 9767 C C . PRO B 1 549 ? -14.57 24.234 13.68 1 98.88 549 PRO B C 1
ATOM 9769 O O . PRO B 1 549 ? -14.047 25.344 13.5 1 98.88 549 PRO B O 1
ATOM 9772 N N . TYR B 1 550 ? -15.391 23.797 12.812 1 98.69 550 TYR B N 1
ATOM 9773 C CA . TYR B 1 550 ? -15.984 24.422 11.641 1 98.69 550 TYR B CA 1
ATOM 9774 C C . TYR B 1 550 ? -17.359 23.844 11.352 1 98.69 550 TYR B C 1
ATOM 9776 O O . TYR B 1 550 ? -17.812 22.906 12.023 1 98.69 550 TYR B O 1
ATOM 9784 N N . THR B 1 551 ? -18.047 24.469 10.422 1 98.69 551 THR B N 1
ATOM 9785 C CA . THR B 1 551 ? -19.375 24.031 10.047 1 98.69 551 THR B CA 1
ATOM 9786 C C . THR B 1 551 ? -19.344 23.25 8.734 1 98.69 551 THR B C 1
ATOM 9788 O O . THR B 1 551 ? -18.625 23.641 7.801 1 98.69 551 THR B O 1
ATOM 9791 N N . ILE B 1 552 ? -20.047 22.125 8.688 1 98.81 552 ILE B N 1
ATOM 9792 C CA . ILE B 1 552 ? -20.188 21.391 7.43 1 98.81 552 ILE B CA 1
ATOM 9793 C C . ILE B 1 552 ? -21.578 21.656 6.836 1 98.81 552 ILE B C 1
ATOM 9795 O O . ILE B 1 552 ? -22.594 21.391 7.473 1 98.81 552 ILE B O 1
ATOM 9799 N N . GLY B 1 553 ? -21.594 22.219 5.641 1 98.31 553 GLY B N 1
ATOM 9800 C CA . GLY B 1 553 ? -22.844 22.453 4.938 1 98.31 553 GLY B CA 1
ATOM 9801 C C . GLY B 1 553 ? -23.406 21.203 4.293 1 98.31 553 GLY B C 1
ATOM 9802 O O . GLY B 1 553 ? -22.734 20.156 4.246 1 98.31 553 GLY B O 1
ATOM 9803 N N . ALA B 1 554 ? -24.656 21.297 3.834 1 97.19 554 ALA B N 1
ATOM 9804 C CA . ALA B 1 554 ? -25.312 20.188 3.15 1 97.19 554 ALA B CA 1
ATOM 9805 C C . ALA B 1 554 ? -24.797 20.062 1.716 1 97.19 554 ALA B C 1
ATOM 9807 O O . ALA B 1 554 ? -24.781 18.953 1.16 1 97.19 554 ALA B O 1
ATOM 9808 N N . SER B 1 555 ? -24.391 21.156 1.164 1 96.19 555 SER B N 1
ATOM 9809 C CA . SER B 1 555 ? -23.875 21.203 -0.198 1 96.19 555 SER B CA 1
ATOM 9810 C C . SER B 1 555 ? -22.75 22.219 -0.334 1 96.19 555 SER B C 1
ATOM 9812 O O . SER B 1 555 ? -22.578 23.078 0.536 1 96.19 555 SER B O 1
ATOM 9814 N N . VAL B 1 556 ? -22.047 22.094 -1.405 1 95.69 556 VAL B N 1
ATOM 9815 C CA . VAL B 1 556 ? -20.953 23.031 -1.678 1 95.69 556 VAL B CA 1
ATOM 9816 C C . VAL B 1 556 ? -21.516 24.453 -1.823 1 95.69 556 VAL B C 1
ATOM 9818 O O . VAL B 1 556 ? -20.828 25.422 -1.524 1 95.69 556 VAL B O 1
ATOM 9821 N N . ASP B 1 557 ? -22.766 24.562 -2.219 1 95.31 557 ASP B N 1
ATOM 9822 C CA . ASP B 1 557 ? -23.391 25.859 -2.488 1 95.31 557 ASP B CA 1
ATOM 9823 C C . ASP B 1 557 ? -23.719 26.594 -1.188 1 95.31 557 ASP B C 1
ATOM 9825 O O . ASP B 1 557 ? -24.031 27.781 -1.205 1 95.31 557 ASP B O 1
ATOM 9829 N N . ASP B 1 558 ? -23.562 25.922 -0.091 1 96 558 ASP B N 1
ATOM 9830 C CA . ASP B 1 558 ? -23.828 26.547 1.198 1 96 558 ASP B CA 1
ATOM 9831 C C . ASP B 1 558 ? -22.688 27.484 1.603 1 96 558 ASP B C 1
ATOM 9833 O O . ASP B 1 558 ? -22.844 28.312 2.502 1 96 558 ASP B O 1
ATOM 9837 N N . TYR B 1 559 ? -21.562 27.297 0.932 1 94.75 559 TYR B N 1
ATOM 9838 C CA . TYR B 1 559 ? -20.391 28.078 1.274 1 94.75 559 TYR B CA 1
ATOM 9839 C C . TYR B 1 559 ? -20.156 29.188 0.248 1 94.75 559 TYR B C 1
ATOM 9841 O O . TYR B 1 559 ? -20.281 28.953 -0.958 1 94.75 559 TYR B O 1
ATOM 9849 N N . ASP B 1 560 ? -19.891 30.266 0.753 1 87.44 560 ASP B N 1
ATOM 9850 C CA . ASP B 1 560 ? -19.344 31.281 -0.136 1 87.44 560 ASP B CA 1
ATOM 9851 C C . ASP B 1 560 ? -17.875 31.031 -0.436 1 87.44 560 ASP B C 1
ATOM 9853 O O . ASP B 1 560 ? -17.141 30.516 0.417 1 87.44 560 ASP B O 1
ATOM 9857 N N . LYS B 1 561 ? -17.391 31.234 -1.6 1 80.31 561 LYS B N 1
ATOM 9858 C CA . LYS B 1 561 ? -15.984 31.016 -1.905 1 80.31 561 LYS B CA 1
ATOM 9859 C C . LYS B 1 561 ? -15.102 32.031 -1.186 1 80.31 561 LYS B C 1
ATOM 9861 O O . LYS B 1 561 ? -14.016 31.703 -0.71 1 80.31 561 LYS B O 1
ATOM 9866 N N . ASN B 1 562 ? -15.539 33.156 -0.901 1 86.56 562 ASN B N 1
ATOM 9867 C CA . ASN B 1 562 ? -14.953 34.281 -0.189 1 86.56 562 ASN B CA 1
ATOM 9868 C C . ASN B 1 562 ? -13.461 34.406 -0.457 1 86.56 562 ASN B C 1
ATOM 9870 O O . ASN B 1 562 ? -12.664 34.531 0.476 1 86.56 562 ASN B O 1
ATOM 9874 N N . PHE B 1 563 ? -12.953 34.062 -1.57 1 85.5 563 PHE B N 1
ATOM 9875 C CA . PHE B 1 563 ? -11.617 34.406 -2.055 1 85.5 563 PHE B CA 1
ATOM 9876 C C . PHE B 1 563 ? -11.656 34.812 -3.52 1 85.5 563 PHE B C 1
ATOM 9878 O O . PHE B 1 563 ? -12.633 34.562 -4.219 1 85.5 563 PHE B O 1
ATOM 9885 N N . VAL B 1 564 ? -10.719 35.531 -3.941 1 92.38 564 VAL B N 1
ATOM 9886 C CA . VAL B 1 564 ? -10.719 36.156 -5.262 1 92.38 564 VAL B CA 1
ATOM 9887 C C . VAL B 1 564 ? -9.867 35.344 -6.223 1 92.38 564 VAL B C 1
ATOM 9889 O O . VAL B 1 564 ? -8.695 35.062 -5.941 1 92.38 564 VAL B O 1
ATOM 9892 N N . ASN B 1 565 ? -10.516 34.875 -7.285 1 91.94 565 ASN B N 1
ATOM 9893 C CA . ASN B 1 565 ? -9.82 34.156 -8.336 1 91.94 565 ASN B CA 1
ATOM 9894 C C . ASN B 1 565 ? -10.641 34.094 -9.625 1 91.94 565 ASN B C 1
ATOM 9896 O O . ASN B 1 565 ? -11.844 33.844 -9.594 1 91.94 565 ASN B O 1
ATOM 9900 N N . SER B 1 566 ? -10.078 34.406 -10.766 1 92.69 566 SER B N 1
ATOM 9901 C CA . SER B 1 566 ? -10.68 34.25 -12.086 1 92.69 566 SER B CA 1
ATOM 9902 C C . SER B 1 566 ? -9.625 34.281 -13.188 1 92.69 566 SER B C 1
ATOM 9904 O O . SER B 1 566 ? -8.508 34.75 -12.969 1 92.69 566 SER B O 1
ATOM 9906 N N . THR B 1 567 ? -10.023 33.781 -14.281 1 92.69 567 THR B N 1
ATOM 9907 C CA . THR B 1 567 ? -9.148 33.812 -15.445 1 92.69 567 THR B CA 1
ATOM 9908 C C . THR B 1 567 ? -8.805 35.25 -15.828 1 92.69 567 THR B C 1
ATOM 9910 O O . THR B 1 567 ? -7.668 35.531 -16.219 1 92.69 567 THR B O 1
ATOM 9913 N N . GLU B 1 568 ? -9.773 36.062 -15.734 1 94.62 568 GLU B N 1
ATOM 9914 C CA . GLU B 1 568 ? -9.57 37.469 -16.062 1 94.62 568 GLU B CA 1
ATOM 9915 C C . GLU B 1 568 ? -8.539 38.094 -15.148 1 94.62 568 GLU B C 1
ATOM 9917 O O . GLU B 1 568 ? -7.668 38.844 -15.617 1 94.62 568 GLU B O 1
ATOM 9922 N N . LEU B 1 569 ? -8.68 37.875 -13.898 1 95.62 569 LEU B N 1
ATOM 9923 C CA . LEU B 1 569 ? -7.734 38.438 -12.93 1 95.62 569 LEU B CA 1
ATOM 9924 C C . LEU B 1 569 ? -6.328 37.875 -13.188 1 95.62 569 LEU B C 1
ATOM 9926 O O . LEU B 1 569 ? -5.355 38.656 -13.148 1 95.62 569 LEU B O 1
ATOM 9930 N N . LEU B 1 570 ? -6.184 36.625 -13.492 1 93.38 570 LEU B N 1
ATOM 9931 C CA . LEU B 1 570 ? -4.902 35.969 -13.703 1 93.38 570 LEU B CA 1
ATOM 9932 C C . LEU B 1 570 ? -4.211 36.5 -14.953 1 93.38 570 LEU B C 1
ATOM 9934 O O . LEU B 1 570 ? -2.982 36.469 -15.055 1 93.38 570 LEU B O 1
ATOM 9938 N N . GLN B 1 571 ? -4.996 37.062 -15.867 1 95.44 571 GLN B N 1
ATOM 9939 C CA . GLN B 1 571 ? -4.449 37.5 -17.141 1 95.44 571 GLN B CA 1
ATOM 9940 C C . GLN B 1 571 ? -4.289 39 -17.172 1 95.44 571 GLN B C 1
ATOM 9942 O O . GLN B 1 571 ? -3.676 39.562 -18.094 1 95.44 571 GLN B O 1
ATOM 9947 N N . SER B 1 572 ? -4.766 39.688 -16.203 1 96.75 572 SER B N 1
ATOM 9948 C CA . SER B 1 572 ? -4.762 41.125 -16.203 1 96.75 572 SER B CA 1
ATOM 9949 C C . SER B 1 572 ? -3.361 41.688 -15.961 1 96.75 572 SER B C 1
ATOM 9951 O O . SER B 1 572 ? -2.586 41.125 -15.188 1 96.75 572 SER B O 1
ATOM 9953 N N . THR B 1 573 ? -3.055 42.875 -16.562 1 96.75 573 THR B N 1
ATOM 9954 C CA . THR B 1 573 ? -1.781 43.562 -16.359 1 96.75 573 THR B CA 1
ATOM 9955 C C . THR B 1 573 ? -1.964 44.812 -15.484 1 96.75 573 THR B C 1
ATOM 9957 O O . THR B 1 573 ? -1.027 45.594 -15.297 1 96.75 573 THR B O 1
ATOM 9960 N N . ASP B 1 574 ? -3.166 45.031 -15.039 1 97.06 574 ASP B N 1
ATOM 9961 C CA . ASP B 1 574 ? -3.396 46.125 -14.086 1 97.06 574 ASP B CA 1
ATOM 9962 C C . ASP B 1 574 ? -2.727 45.812 -12.75 1 97.06 574 ASP B C 1
ATOM 9964 O O . ASP B 1 574 ? -3.102 44.875 -12.055 1 97.06 574 ASP B O 1
ATOM 9968 N N . PRO B 1 575 ? -1.865 46.625 -12.289 1 96.06 575 PRO B N 1
ATOM 9969 C CA . PRO B 1 575 ? -1.059 46.344 -11.102 1 96.06 575 PRO B CA 1
ATOM 9970 C C . PRO B 1 575 ? -1.898 46.219 -9.828 1 96.06 575 PRO B C 1
ATOM 9972 O O . PRO B 1 575 ? -1.492 45.531 -8.883 1 96.06 575 PRO B O 1
ATOM 9975 N N . ASN B 1 576 ? -3 46.812 -9.773 1 96.62 576 ASN B N 1
ATOM 9976 C CA . ASN B 1 576 ? -3.756 46.875 -8.523 1 96.62 576 ASN B CA 1
ATOM 9977 C C . ASN B 1 576 ? -5.094 46.125 -8.656 1 96.62 576 ASN B C 1
ATOM 9979 O O . ASN B 1 576 ? -6 46.344 -7.848 1 96.62 576 ASN B O 1
ATOM 9983 N N . ILE B 1 577 ? -5.168 45.188 -9.586 1 97.31 577 ILE B N 1
ATOM 9984 C CA . ILE B 1 577 ? -6.453 44.625 -9.961 1 97.31 577 ILE B CA 1
ATOM 9985 C C . ILE B 1 577 ? -6.938 43.688 -8.867 1 97.31 577 ILE B C 1
ATOM 9987 O O . ILE B 1 577 ? -8.141 43.469 -8.711 1 97.31 577 ILE B O 1
ATOM 9991 N N . TRP B 1 578 ? -6.074 43.125 -8.102 1 97.94 578 TRP B N 1
ATOM 9992 C CA . TRP B 1 578 ? -6.445 42.125 -7.109 1 97.94 578 TRP B CA 1
ATOM 9993 C C . TRP B 1 578 ? -6.895 42.781 -5.809 1 97.94 578 TRP B C 1
ATOM 9995 O O . TRP B 1 578 ? -6.062 43.25 -5.02 1 97.94 578 TRP B O 1
ATOM 10005 N N . GLN B 1 579 ? -8.18 42.844 -5.602 1 97.75 579 GLN B N 1
ATOM 10006 C CA . GLN B 1 579 ? -8.836 43.406 -4.422 1 97.75 579 GLN B CA 1
ATOM 10007 C C . GLN B 1 579 ? -9.75 42.375 -3.762 1 97.75 579 GLN B C 1
ATOM 10009 O O . GLN B 1 579 ? -10.688 41.875 -4.391 1 97.75 579 GLN B O 1
ATOM 10014 N N . SER B 1 580 ? -9.516 42.031 -2.602 1 97.94 580 SER B N 1
ATOM 10015 C CA . SER B 1 580 ? -10.375 41.156 -1.815 1 97.94 580 SER B CA 1
ATOM 10016 C C . SER B 1 580 ? -11.07 41.938 -0.696 1 97.94 580 SER B C 1
ATOM 10018 O O . SER B 1 580 ? -10.484 42.156 0.364 1 97.94 580 SER B O 1
ATOM 10020 N N . ASP B 1 581 ? -12.281 42.281 -0.914 1 97.75 581 ASP B N 1
ATOM 10021 C CA . ASP B 1 581 ? -13.055 43.062 0.057 1 97.75 581 ASP B CA 1
ATOM 10022 C C . ASP B 1 581 ? -13.766 42.125 1.043 1 97.75 581 ASP B C 1
ATOM 10024 O O . ASP B 1 581 ? -14.5 41.219 0.637 1 97.75 581 ASP B O 1
ATOM 10028 N N . PHE B 1 582 ? -13.5 42.344 2.295 1 97.56 582 PHE B N 1
ATOM 10029 C CA . PHE B 1 582 ? -14.078 41.562 3.357 1 97.56 582 PHE B CA 1
ATOM 10030 C C . PHE B 1 582 ? -15.453 42.062 3.75 1 97.56 582 PHE B C 1
ATOM 10032 O O . PHE B 1 582 ? -15.664 42.469 4.898 1 97.56 582 PHE B O 1
ATOM 10039 N N . VAL B 1 583 ? -16.406 41.938 2.887 1 95.62 583 VAL B N 1
ATOM 10040 C CA . VAL B 1 583 ? -17.703 42.625 3.004 1 95.62 583 VAL B CA 1
ATOM 10041 C C . VAL B 1 583 ? -18.594 41.844 3.99 1 95.62 583 VAL B C 1
ATOM 10043 O O . VAL B 1 583 ? -19.516 42.406 4.566 1 95.62 583 VAL B O 1
ATOM 10046 N N . GLU B 1 584 ? -18.281 40.562 4.238 1 95.88 584 GLU B N 1
ATOM 10047 C CA . GLU B 1 584 ? -19.094 39.75 5.148 1 95.88 584 GLU B CA 1
ATOM 10048 C C . GLU B 1 584 ? -18.812 40.125 6.602 1 95.88 584 GLU B C 1
ATOM 10050 O O . GLU B 1 584 ? -19.562 39.719 7.5 1 95.88 584 GLU B O 1
ATOM 10055 N N . GLY B 1 585 ? -17.734 40.844 6.848 1 95.88 585 GLY B N 1
ATOM 10056 C CA . GLY B 1 585 ? -17.406 41.281 8.195 1 95.88 585 GLY B CA 1
ATOM 10057 C C . GLY B 1 585 ? -17.156 40.125 9.148 1 95.88 585 GLY B C 1
ATOM 10058 O O . GLY B 1 585 ? -16.328 39.25 8.875 1 95.88 585 GLY B O 1
ATOM 10059 N N . GLN B 1 586 ? -18.094 40.062 10.133 1 95.81 586 GLN B N 1
ATOM 10060 C CA . GLN B 1 586 ? -17.938 39.062 11.18 1 95.81 586 GLN B CA 1
ATOM 10061 C C . GLN B 1 586 ? -18.625 37.75 10.781 1 95.81 586 GLN B C 1
ATOM 10063 O O . GLN B 1 586 ? -18.484 36.75 11.469 1 95.81 586 GLN B O 1
ATOM 10068 N N . LEU B 1 587 ? -19.297 37.75 9.688 1 97.19 587 LEU B N 1
ATOM 10069 C CA . LEU B 1 587 ? -20.203 36.625 9.352 1 97.19 587 LEU B CA 1
ATOM 10070 C C . LEU B 1 587 ? -19.484 35.594 8.5 1 97.19 587 LEU B C 1
ATOM 10072 O O . LEU B 1 587 ? -19.781 35.438 7.312 1 97.19 587 LEU B O 1
ATOM 10076 N N . ILE B 1 588 ? -18.625 34.812 9.117 1 96.56 588 ILE B N 1
ATOM 10077 C CA . ILE B 1 588 ? -18 33.656 8.469 1 96.56 588 ILE B CA 1
ATOM 10078 C C . ILE B 1 588 ? -18.359 32.375 9.211 1 96.56 588 ILE B C 1
ATOM 10080 O O . ILE B 1 588 ? -18.719 32.406 10.391 1 96.56 588 ILE B O 1
ATOM 10084 N N . ASP B 1 589 ? -18.375 31.234 8.516 1 97.44 589 ASP B N 1
ATOM 10085 C CA . ASP B 1 589 ? -18.672 29.922 9.07 1 97.44 589 ASP B CA 1
ATOM 10086 C C . ASP B 1 589 ? -20.062 29.906 9.719 1 97.44 589 ASP B C 1
ATOM 10088 O O . ASP B 1 589 ? -21.047 30.312 9.102 1 97.44 589 ASP B O 1
ATOM 10092 N N . TYR B 1 590 ? -20.203 29.391 10.969 1 97.88 590 TYR B N 1
ATOM 10093 C CA . TYR B 1 590 ? -21.531 29.203 11.531 1 97.88 590 TYR B CA 1
ATOM 10094 C C . TYR B 1 590 ? -22.219 30.547 11.742 1 97.88 590 TYR B C 1
ATOM 10096 O O . TYR B 1 590 ? -23.453 30.625 11.773 1 97.88 590 TYR B O 1
ATOM 10104 N N . HIS B 1 591 ? -21.453 31.688 11.867 1 97.81 591 HIS B N 1
ATOM 10105 C CA . HIS B 1 591 ? -22.062 33 11.922 1 97.81 591 HIS B CA 1
ATOM 10106 C C . HIS B 1 591 ? -22.812 33.344 10.633 1 97.81 591 HIS B C 1
ATOM 10108 O O . HIS B 1 591 ? -23.891 33.938 10.672 1 97.81 591 HIS B O 1
ATOM 10114 N N . ALA B 1 592 ? -22.188 33 9.531 1 97.25 592 ALA B N 1
ATOM 10115 C CA . ALA B 1 592 ? -22.844 33.219 8.242 1 97.25 592 ALA B CA 1
ATOM 10116 C C . ALA B 1 592 ? -24.078 32.344 8.094 1 97.25 592 ALA B C 1
ATOM 10118 O O . ALA B 1 592 ? -25.109 32.781 7.59 1 97.25 592 ALA B O 1
ATOM 10119 N N . PHE B 1 593 ? -23.953 31.078 8.492 1 97.5 593 PHE B N 1
ATOM 10120 C CA . PHE B 1 593 ? -25.094 30.172 8.438 1 97.5 593 PHE B CA 1
ATOM 10121 C C . PHE B 1 593 ? -26.266 30.703 9.258 1 97.5 593 PHE B C 1
ATOM 10123 O O . PHE B 1 593 ? -27.406 30.672 8.805 1 97.5 593 PHE B O 1
ATOM 10130 N N . ASP B 1 594 ? -25.984 31.172 10.422 1 96.62 594 ASP B N 1
ATOM 10131 C CA . ASP B 1 594 ? -27 31.75 11.289 1 96.62 594 ASP B CA 1
ATOM 10132 C C . ASP B 1 594 ? -27.625 33 10.641 1 96.62 594 ASP B C 1
ATOM 10134 O O . ASP B 1 594 ? -28.859 33.125 10.609 1 96.62 594 ASP B O 1
ATOM 10138 N N . ALA B 1 595 ? -26.766 33.875 10.211 1 95.38 595 ALA B N 1
ATOM 10139 C CA . ALA B 1 595 ? -27.219 35.125 9.648 1 95.38 595 ALA B CA 1
ATOM 10140 C C . ALA B 1 595 ? -28.125 34.906 8.438 1 95.38 595 ALA B C 1
ATOM 10142 O O . ALA B 1 595 ? -29.062 35.656 8.203 1 95.38 595 ALA B O 1
ATOM 10143 N N . HIS B 1 596 ? -27.859 33.844 7.695 1 95.06 596 HIS B N 1
ATOM 10144 C CA . HIS B 1 596 ? -28.609 33.562 6.477 1 95.06 596 HIS B CA 1
ATOM 10145 C C . HIS B 1 596 ? -29.656 32.5 6.707 1 95.06 596 HIS B C 1
ATOM 10147 O O . HIS B 1 596 ? -30.281 32 5.758 1 95.06 596 HIS B O 1
ATOM 10153 N N . ASN B 1 597 ? -29.875 32.125 7.852 1 95.25 597 ASN B N 1
ATOM 10154 C CA . ASN B 1 597 ? -30.859 31.109 8.25 1 95.25 597 ASN B CA 1
ATOM 10155 C C . ASN B 1 597 ? -30.672 29.812 7.465 1 95.25 597 ASN B C 1
ATOM 10157 O O . ASN B 1 597 ? -31.641 29.266 6.93 1 95.25 597 ASN B O 1
ATOM 10161 N N . LYS B 1 598 ? -29.438 29.391 7.301 1 96.12 598 LYS B N 1
ATOM 10162 C CA . LYS B 1 598 ? -29.109 28.141 6.637 1 96.12 598 LYS B CA 1
ATOM 10163 C C . LYS B 1 598 ? -28.906 27.016 7.656 1 96.12 598 LYS B C 1
ATOM 10165 O O . LYS B 1 598 ? -28.266 27.219 8.695 1 96.12 598 LYS B O 1
ATOM 10170 N N . THR B 1 599 ? -29.453 25.938 7.367 1 96.75 599 THR B N 1
ATOM 10171 C CA . THR B 1 599 ? -29.266 24.766 8.227 1 96.75 599 THR B CA 1
ATOM 10172 C C . THR B 1 599 ? -28.047 23.969 7.797 1 96.75 599 THR B C 1
ATOM 10174 O O . THR B 1 599 ? -28 23.438 6.684 1 96.75 599 THR B O 1
ATOM 10177 N N . PRO B 1 600 ? -27.047 23.875 8.617 1 97.81 600 PRO B N 1
ATOM 10178 C CA . PRO B 1 600 ? -25.875 23.062 8.266 1 97.81 600 PRO B CA 1
ATOM 10179 C C . PRO B 1 600 ? -26.156 21.562 8.32 1 97.81 600 PRO B C 1
ATOM 10181 O O . PRO B 1 600 ? -27.109 21.141 8.977 1 97.81 600 PRO B O 1
ATOM 10184 N N . ALA B 1 601 ? -25.406 20.75 7.559 1 98.62 601 ALA B N 1
ATOM 10185 C CA . ALA B 1 601 ? -25.438 19.297 7.738 1 98.62 601 ALA B CA 1
ATOM 10186 C C . ALA B 1 601 ? -24.953 18.906 9.133 1 98.62 601 ALA B C 1
ATOM 10188 O O . ALA B 1 601 ? -25.578 18.094 9.805 1 98.62 601 ALA B O 1
ATOM 10189 N N . TYR B 1 602 ? -23.844 19.469 9.539 1 98.81 602 TYR B N 1
ATOM 10190 C CA . TYR B 1 602 ? -23.281 19.359 10.875 1 98.81 602 TYR B CA 1
ATOM 10191 C C . TYR B 1 602 ? -22.797 20.719 11.383 1 98.81 602 TYR B C 1
ATOM 10193 O O . TYR B 1 602 ? -21.953 21.359 10.758 1 98.81 602 TYR B O 1
ATOM 10201 N N . GLU B 1 603 ? -23.281 21.172 12.508 1 98.75 603 GLU B N 1
ATOM 10202 C CA . GLU B 1 603 ? -23.062 22.516 13 1 98.75 603 GLU B CA 1
ATOM 10203 C C . GLU B 1 603 ? -21.719 22.625 13.727 1 98.75 603 GLU B C 1
ATOM 10205 O O . GLU B 1 603 ? -21.141 21.625 14.109 1 98.75 603 GLU B O 1
ATOM 10210 N N . PHE B 1 604 ? -21.234 23.844 13.883 1 98.75 604 PHE B N 1
ATOM 10211 C CA . PHE B 1 604 ? -20.047 24.156 14.672 1 98.75 604 PHE B CA 1
ATOM 10212 C C . PHE B 1 604 ? -20.188 23.609 16.094 1 98.75 604 PHE B C 1
ATOM 10214 O O . PHE B 1 604 ? -21.219 23.797 16.734 1 98.75 604 PHE B O 1
ATOM 10221 N N . GLY B 1 605 ? -19.172 22.828 16.5 1 98.88 605 GLY B N 1
ATOM 10222 C CA . GLY B 1 605 ? -19.172 22.266 17.844 1 98.88 605 GLY B CA 1
ATOM 10223 C C . GLY B 1 605 ? -19.828 20.906 17.922 1 98.88 605 GLY B C 1
ATOM 10224 O O . GLY B 1 605 ? -19.875 20.297 18.984 1 98.88 605 GLY B O 1
ATOM 10225 N N . PHE B 1 606 ? -20.266 20.422 16.781 1 98.81 606 PHE B N 1
ATOM 10226 C CA . PHE B 1 606 ? -20.969 19.141 16.734 1 98.81 606 PHE B CA 1
ATOM 10227 C C . PHE B 1 606 ? -19.984 17.984 16.828 1 98.81 606 PHE B C 1
ATOM 10229 O O . PHE B 1 606 ? -18.891 18.031 16.266 1 98.81 606 PHE B O 1
ATOM 10236 N N . GLY B 1 607 ? -20.391 16.859 17.406 1 98.88 607 GLY B N 1
ATOM 10237 C CA . GLY B 1 607 ? -19.703 15.586 17.469 1 98.88 607 GLY B CA 1
ATOM 10238 C C . GLY B 1 607 ? -20.359 14.602 18.422 1 98.88 607 GLY B C 1
ATOM 10239 O O . GLY B 1 607 ? -20.719 14.953 19.547 1 98.88 607 GLY B O 1
ATOM 10240 N N . LEU B 1 608 ? -20.484 13.398 17.938 1 98.69 608 LEU B N 1
ATOM 10241 C CA . LEU B 1 608 ? -21.141 12.367 18.734 1 98.69 608 LEU B CA 1
ATOM 10242 C C . LEU B 1 608 ? -20.156 11.656 19.641 1 98.69 608 LEU B C 1
ATOM 10244 O O . LEU B 1 608 ? -18.953 11.93 19.594 1 98.69 608 LEU B O 1
ATOM 10248 N N . SER B 1 609 ? -20.656 10.883 20.516 1 98.5 609 SER B N 1
ATOM 10249 C CA . SER B 1 609 ? -19.938 10.023 21.453 1 98.5 609 SER B CA 1
ATOM 10250 C C . SER B 1 609 ? -20.625 8.672 21.594 1 98.5 609 SER B C 1
ATOM 10252 O O . SER B 1 609 ? -21.75 8.484 21.141 1 98.5 609 SER B O 1
ATOM 10254 N N . TYR B 1 610 ? -19.906 7.652 22.125 1 98.44 610 TYR B N 1
ATOM 10255 C CA . TYR B 1 610 ? -20.531 6.359 22.406 1 98.44 610 TYR B CA 1
ATOM 10256 C C . TYR B 1 610 ? -21.328 6.406 23.703 1 98.44 610 TYR B C 1
ATOM 10258 O O . TYR B 1 610 ? -21.922 5.406 24.109 1 98.44 610 TYR B O 1
ATOM 10266 N N . THR B 1 611 ? -21.391 7.574 24.344 1 98 611 THR B N 1
ATOM 10267 C CA . THR B 1 611 ? -22.25 7.852 25.484 1 98 611 THR B CA 1
ATOM 10268 C C . THR B 1 611 ? -23.062 9.125 25.266 1 98 611 THR B C 1
ATOM 10270 O O . THR B 1 611 ? -23.062 9.68 24.156 1 98 611 THR B O 1
ATOM 10273 N N . THR B 1 612 ? -23.875 9.5 26.25 1 97.81 612 THR B N 1
ATOM 10274 C CA . THR B 1 612 ? -24.703 10.695 26.156 1 97.81 612 THR B CA 1
ATOM 10275 C C . THR B 1 612 ? -24.5 11.586 27.375 1 97.81 612 THR B C 1
ATOM 10277 O O . THR B 1 612 ? -24 11.133 28.406 1 97.81 612 THR B O 1
ATOM 10280 N N . PHE B 1 613 ? -24.812 12.812 27.25 1 98.56 613 PHE B N 1
ATOM 10281 C CA . PHE B 1 613 ? -24.625 13.781 28.312 1 98.56 613 PHE B CA 1
ATOM 10282 C C . PHE B 1 613 ? -25.844 14.68 28.453 1 98.56 613 PHE B C 1
ATOM 10284 O O . PHE B 1 613 ? -26.609 14.844 27.5 1 98.56 613 PHE B O 1
ATOM 10291 N N . SER B 1 614 ? -26.031 15.242 29.578 1 98.5 614 SER B N 1
ATOM 10292 C CA . SER B 1 614 ? -27.047 16.266 29.828 1 98.5 614 SER B CA 1
ATOM 10293 C C . SER B 1 614 ? -26.469 17.453 30.562 1 98.5 614 SER B C 1
ATOM 10295 O O . SER B 1 614 ? -25.359 17.375 31.109 1 98.5 614 SER B O 1
ATOM 10297 N N . LEU B 1 615 ? -27.109 18.594 30.469 1 98.44 615 LEU B N 1
ATOM 10298 C CA . LEU B 1 615 ? -26.734 19.844 31.141 1 98.44 615 LEU B CA 1
ATOM 10299 C C . LEU B 1 615 ? -27.875 20.328 32.031 1 98.44 615 LEU B C 1
ATOM 10301 O O . LEU B 1 615 ? -29.047 20.188 31.688 1 98.44 615 LEU B O 1
ATOM 10305 N N . SER B 1 616 ? -27.5 20.875 33.188 1 98.31 616 SER B N 1
ATOM 10306 C CA . SER B 1 616 ? -28.469 21.438 34.125 1 98.31 616 SER B CA 1
ATOM 10307 C C . SER B 1 616 ? -27.828 22.5 35 1 98.31 616 SER B C 1
ATOM 10309 O O . SER B 1 616 ? -26.609 22.672 35 1 98.31 616 SER B O 1
ATOM 10311 N N . GLY B 1 617 ? -28.625 23.312 35.719 1 97.75 617 GLY B N 1
ATOM 10312 C CA . GLY B 1 617 ? -28.188 24.156 36.812 1 97.75 617 GLY B CA 1
ATOM 10313 C C . GLY B 1 617 ? -27.453 25.406 36.344 1 97.75 617 GLY B C 1
ATOM 10314 O O . GLY B 1 617 ? -26.391 25.734 36.844 1 97.75 617 GLY B O 1
ATOM 10315 N N . LEU B 1 618 ? -28.047 26.094 35.375 1 98 618 LEU B N 1
ATOM 10316 C CA . LEU B 1 618 ? -27.406 27.312 34.875 1 98 618 LEU B CA 1
ATOM 10317 C C . LEU B 1 618 ? -27.453 28.406 35.969 1 98 618 LEU B C 1
ATOM 10319 O O . LEU B 1 618 ? -28.516 28.688 36.5 1 98 618 LEU B O 1
ATOM 10323 N N . LYS B 1 619 ? -26.297 28.922 36.312 1 97.75 619 LYS B N 1
ATOM 10324 C CA . LYS B 1 619 ? -26.188 30.062 37.219 1 97.75 619 LYS B CA 1
ATOM 10325 C C . LYS B 1 619 ? -25.25 31.125 36.656 1 97.75 619 LYS B C 1
ATOM 10327 O O . LYS B 1 619 ? -24.188 30.812 36.125 1 97.75 619 LYS B O 1
ATOM 10332 N N . THR B 1 620 ? -25.719 32.344 36.688 1 96.81 620 THR B N 1
ATOM 10333 C CA . THR B 1 620 ? -24.906 33.469 36.25 1 96.81 620 THR B CA 1
ATOM 10334 C C . THR B 1 620 ? -24.609 34.406 37.438 1 96.81 620 THR B C 1
ATOM 10336 O O . THR B 1 620 ? -25.484 34.656 38.25 1 96.81 620 THR B O 1
ATOM 10339 N N . THR B 1 621 ? -23.406 34.781 37.594 1 95.75 621 THR B N 1
ATOM 10340 C CA . THR B 1 621 ? -22.984 35.75 38.594 1 95.75 621 THR B CA 1
ATOM 10341 C C . THR B 1 621 ? -22.25 36.938 37.969 1 95.75 621 THR B C 1
ATOM 10343 O O . THR B 1 621 ? -21.281 36.719 37.219 1 95.75 621 THR B O 1
ATOM 10346 N N . VAL B 1 622 ? -22.703 38.094 38.219 1 94.88 622 VAL B N 1
ATOM 10347 C CA . VAL B 1 622 ? -22.078 39.312 37.719 1 94.88 622 VAL B CA 1
ATOM 10348 C C . VAL B 1 622 ? -21.188 39.938 38.781 1 94.88 622 VAL B C 1
ATOM 10350 O O . VAL B 1 622 ? -21.641 40.219 39.875 1 94.88 622 VAL B O 1
ATOM 10353 N N . SER B 1 623 ? -19.984 40.062 38.594 1 88.44 623 SER B N 1
ATOM 10354 C CA . SER B 1 623 ? -19.031 40.562 39.562 1 88.44 623 SER B CA 1
ATOM 10355 C C . SER B 1 623 ? -19.016 42.094 39.562 1 88.44 623 SER B C 1
ATOM 10357 O O . SER B 1 623 ? -18.641 42.719 40.562 1 88.44 623 SER B O 1
ATOM 10359 N N . ALA B 1 624 ? -19.203 42.719 38.5 1 80.06 624 ALA B N 1
ATOM 10360 C CA . ALA B 1 624 ? -19.172 44.156 38.469 1 80.06 624 ALA B CA 1
ATOM 10361 C C . ALA B 1 624 ? -20.453 44.719 37.844 1 80.06 624 ALA B C 1
ATOM 10363 O O . ALA B 1 624 ? -20.578 44.75 36.625 1 80.06 624 ALA B O 1
ATOM 10364 N N . SER B 1 625 ? -21.297 45.188 38.781 1 77.94 625 SER B N 1
ATOM 10365 C CA . SER B 1 625 ? -22.531 45.781 38.281 1 77.94 625 SER B CA 1
ATOM 10366 C C . SER B 1 625 ? -22.312 47.25 37.906 1 77.94 625 SER B C 1
ATOM 10368 O O . SER B 1 625 ? -21.609 47.969 38.594 1 77.94 625 SER B O 1
ATOM 10370 N N . ASN B 1 626 ? -22.609 47.656 36.781 1 82.81 626 ASN B N 1
ATOM 10371 C CA . ASN B 1 626 ? -22.531 49 36.25 1 82.81 626 ASN B CA 1
ATOM 10372 C C . ASN B 1 626 ? -21.094 49.375 35.875 1 82.81 626 ASN B C 1
ATOM 10374 O O . ASN B 1 626 ? -20.609 50.438 36.25 1 82.81 626 ASN B O 1
ATOM 10378 N N . ALA B 1 627 ? -20.422 48.438 35.312 1 89.81 627 ALA B N 1
ATOM 10379 C CA . ALA B 1 627 ? -19.078 48.688 34.781 1 89.81 627 ALA B CA 1
ATOM 10380 C C . ALA B 1 627 ? -19.094 49.812 33.781 1 89.81 627 ALA B C 1
ATOM 10382 O O . ALA B 1 627 ? -20.047 49.969 33 1 89.81 627 ALA B O 1
ATOM 10383 N N . PRO B 1 628 ? -18 50.656 33.75 1 94.38 628 PRO B N 1
ATOM 10384 C CA . PRO B 1 628 ? -17.922 51.625 32.656 1 94.38 628 PRO B CA 1
ATOM 10385 C C . PRO B 1 628 ? -18.047 50.969 31.281 1 94.38 628 PRO B C 1
ATOM 10387 O O . PRO B 1 628 ? -17.562 49.875 31.062 1 94.38 628 PRO B O 1
ATOM 10390 N N . ARG B 1 629 ? -18.688 51.625 30.375 1 94.88 629 ARG B N 1
ATOM 10391 C CA . ARG B 1 629 ? -19.031 51.062 29.078 1 94.88 629 ARG B CA 1
ATOM 10392 C C . ARG B 1 629 ? -17.766 50.75 28.281 1 94.88 629 ARG B C 1
ATOM 10394 O O . ARG B 1 629 ? -17.734 49.781 27.516 1 94.88 629 ARG B O 1
ATOM 10401 N N . THR B 1 630 ? -16.781 51.562 28.375 1 96.75 630 THR B N 1
ATOM 10402 C CA . THR B 1 630 ? -15.5 51.312 27.719 1 96.75 630 THR B CA 1
ATOM 10403 C C . THR B 1 630 ? -14.383 51.156 28.75 1 96.75 630 THR B C 1
ATOM 10405 O O . THR B 1 630 ? -14.492 51.656 29.875 1 96.75 630 THR B O 1
ATOM 10408 N N . PRO B 1 631 ? -13.359 50.406 28.453 1 96.44 631 PRO B N 1
ATOM 10409 C CA . PRO B 1 631 ? -12.188 50.438 29.344 1 96.44 631 PRO B CA 1
ATOM 10410 C C . PRO B 1 631 ? -11.586 51.812 29.5 1 96.44 631 PRO B C 1
ATOM 10412 O O . PRO B 1 631 ? -11.758 52.688 28.625 1 96.44 631 PRO B O 1
ATOM 10415 N N . SER B 1 632 ? -10.898 51.938 30.594 1 95.44 632 SER B N 1
ATOM 10416 C CA . SER B 1 632 ? -10.266 53.219 30.828 1 95.44 632 SER B CA 1
ATOM 10417 C C . SER B 1 632 ? -9.164 53.5 29.797 1 95.44 632 SER B C 1
ATOM 10419 O O . SER B 1 632 ? -8.336 52.625 29.531 1 95.44 632 SER B O 1
ATOM 10421 N N . ALA B 1 633 ? -9.141 54.625 29.266 1 91.19 633 ALA B N 1
ATOM 10422 C CA . ALA B 1 633 ? -8.086 55.031 28.344 1 91.19 633 ALA B CA 1
ATOM 10423 C C . ALA B 1 633 ? -6.742 55.156 29.047 1 91.19 633 ALA B C 1
ATOM 10425 O O . ALA B 1 633 ? -5.688 55.062 28.422 1 91.19 633 ALA B O 1
ATOM 10426 N N . ASP B 1 634 ? -6.832 55.344 30.422 1 92.81 634 ASP B N 1
ATOM 10427 C CA . ASP B 1 634 ? -5.617 55.531 31.219 1 92.81 634 ASP B CA 1
ATOM 10428 C C . ASP B 1 634 ? -5.109 54.188 31.75 1 92.81 634 ASP B C 1
ATOM 10430 O O . ASP B 1 634 ? -4.039 54.125 32.375 1 92.81 634 ASP B O 1
ATOM 10434 N N . ALA B 1 635 ? -5.938 53.188 31.453 1 93.88 635 ALA B N 1
ATOM 10435 C CA . ALA B 1 635 ? -5.488 51.875 31.906 1 93.88 635 ALA B CA 1
ATOM 10436 C C . ALA B 1 635 ? -4.195 51.469 31.203 1 93.88 635 ALA B C 1
ATOM 10438 O O . ALA B 1 635 ? -3.959 51.844 30.047 1 93.88 635 ALA B O 1
ATOM 10439 N N . LYS B 1 636 ? -3.389 50.719 31.859 1 94.88 636 LYS B N 1
ATOM 10440 C CA . LYS B 1 636 ? -2.113 50.25 31.297 1 94.88 636 LYS B CA 1
ATOM 10441 C C . LYS B 1 636 ? -2.322 49.375 30.078 1 94.88 636 LYS B C 1
ATOM 10443 O O . LYS B 1 636 ? -3.24 48.531 30.062 1 94.88 636 LYS B O 1
ATOM 10448 N N . VAL B 1 637 ? -1.563 49.531 29.109 1 95.38 637 VAL B N 1
ATOM 10449 C CA . VAL B 1 637 ? -1.465 48.594 27.984 1 95.38 637 VAL B CA 1
ATOM 10450 C C . VAL B 1 637 ? -0.306 47.656 28.203 1 95.38 637 VAL B C 1
ATOM 10452 O O . VAL B 1 637 ? 0.845 48.062 28.344 1 95.38 637 VAL B O 1
ATOM 10455 N N . GLN B 1 638 ? -0.625 46.438 28.422 1 96.19 638 GLN B N 1
ATOM 10456 C CA . GLN B 1 638 ? 0.298 45.312 28.531 1 96.19 638 GLN B CA 1
ATOM 10457 C C . GLN B 1 638 ? 0.109 44.312 27.391 1 96.19 638 GLN B C 1
ATOM 10459 O O . GLN B 1 638 ? -0.815 44.469 26.578 1 96.19 638 GLN B O 1
ATOM 10464 N N . PRO B 1 639 ? 1.097 43.375 27.234 1 97.06 639 PRO B N 1
ATOM 10465 C CA . PRO B 1 639 ? 0.826 42.375 26.203 1 97.06 639 PRO B CA 1
ATOM 10466 C C . PRO B 1 639 ? -0.581 41.781 26.297 1 97.06 639 PRO B C 1
ATOM 10468 O O . PRO B 1 639 ? -0.953 41.219 27.344 1 97.06 639 PRO B O 1
ATOM 10471 N N . GLY B 1 640 ? -1.288 41.875 25.234 1 97.56 640 GLY B N 1
ATOM 10472 C CA . GLY B 1 640 ? -2.699 41.531 25.219 1 97.56 640 GLY B CA 1
ATOM 10473 C C . GLY B 1 640 ? -3.613 42.75 25.203 1 97.56 640 GLY B C 1
ATOM 10474 O O . GLY B 1 640 ? -4.836 42.625 25.109 1 97.56 640 GLY B O 1
ATOM 10475 N N . GLY B 1 641 ? -3.012 43.969 25.297 1 97.81 641 GLY B N 1
ATOM 10476 C CA . GLY B 1 641 ? -3.764 45.219 25.188 1 97.81 641 GLY B CA 1
ATOM 10477 C C . GLY B 1 641 ? -4.18 45.781 26.531 1 97.81 641 GLY B C 1
ATOM 10478 O O . GLY B 1 641 ? -3.531 45.531 27.547 1 97.81 641 GLY B O 1
ATOM 10479 N N . ASN B 1 642 ? -5.23 46.625 26.469 1 97.94 642 ASN B N 1
ATOM 10480 C CA . ASN B 1 642 ? -5.77 47.219 27.688 1 97.94 642 ASN B CA 1
ATOM 10481 C C . ASN B 1 642 ? -6.09 46.156 28.734 1 97.94 642 ASN B C 1
ATOM 10483 O O . ASN B 1 642 ? -6.883 45.25 28.484 1 97.94 642 ASN B O 1
ATOM 10487 N N . VAL B 1 643 ? -5.531 46.25 29.906 1 97.69 643 VAL B N 1
ATOM 10488 C CA . VAL B 1 643 ? -5.586 45.219 30.922 1 97.69 643 VAL B CA 1
ATOM 10489 C C . VAL B 1 643 ? -7.035 44.969 31.344 1 97.69 643 VAL B C 1
ATOM 10491 O O . VAL B 1 643 ? -7.395 43.875 31.781 1 97.69 643 VAL B O 1
ATOM 10494 N N . GLU B 1 644 ? -7.859 45.938 31.188 1 97.38 644 GLU B N 1
ATOM 10495 C CA . GLU B 1 644 ? -9.242 45.844 31.641 1 97.38 644 GLU B CA 1
ATOM 10496 C C . GLU B 1 644 ? -10.055 44.938 30.719 1 97.38 644 GLU B C 1
ATOM 10498 O O . GLU B 1 644 ? -11.148 44.5 31.078 1 97.38 644 GLU B O 1
ATOM 10503 N N . LEU B 1 645 ? -9.555 44.719 29.531 1 97.94 645 LEU B N 1
ATOM 10504 C CA . LEU B 1 645 ? -10.242 43.812 28.609 1 97.94 645 LEU B CA 1
ATOM 10505 C C . LEU B 1 645 ? -10.32 42.406 29.203 1 97.94 645 LEU B C 1
ATOM 10507 O O . LEU B 1 645 ? -11.219 41.656 28.844 1 97.94 645 LEU B O 1
ATOM 10511 N N . TRP B 1 646 ? -9.445 42.094 30.109 1 97.56 646 TRP B N 1
ATOM 10512 C CA . TRP B 1 646 ? -9.305 40.75 30.609 1 97.56 646 TRP B CA 1
ATOM 10513 C C . TRP B 1 646 ? -9.969 40.594 31.969 1 97.56 646 TRP B C 1
ATOM 10515 O O . TRP B 1 646 ? -9.93 39.531 32.562 1 97.56 646 TRP B O 1
ATOM 10525 N N . ASP B 1 647 ? -10.586 41.688 32.469 1 96.31 647 ASP B N 1
ATOM 10526 C CA . ASP B 1 647 ? -11.336 41.594 33.719 1 96.31 647 ASP B CA 1
ATOM 10527 C C . ASP B 1 647 ? -12.531 40.656 33.562 1 96.31 647 ASP B C 1
ATOM 10529 O O . ASP B 1 647 ? -13.305 40.75 32.625 1 96.31 647 ASP B O 1
ATOM 10533 N N . VAL B 1 648 ? -12.641 39.75 34.531 1 97 648 VAL B N 1
ATOM 10534 C CA . VAL B 1 648 ? -13.812 38.906 34.531 1 97 648 VAL B CA 1
ATOM 10535 C C . VAL B 1 648 ? -15.023 39.656 35.031 1 97 648 VAL B C 1
ATOM 10537 O O . VAL B 1 648 ? -15.023 40.125 36.188 1 97 648 VAL B O 1
ATOM 10540 N N . LEU B 1 649 ? -16.016 39.781 34.188 1 97 649 LEU B N 1
ATOM 10541 C CA . LEU B 1 649 ? -17.172 40.594 34.594 1 97 649 LEU B CA 1
ATOM 10542 C C . LEU B 1 649 ? -18.359 39.719 34.969 1 97 649 LEU B C 1
ATOM 10544 O O . LEU B 1 649 ? -19.266 40.156 35.656 1 97 649 LEU B O 1
ATOM 10548 N N . ALA B 1 650 ? -18.375 38.5 34.531 1 97 650 ALA B N 1
ATOM 10549 C CA . ALA B 1 650 ? -19.438 37.531 34.844 1 97 650 ALA B CA 1
ATOM 10550 C C . ALA B 1 650 ? -18.906 36.125 34.844 1 97 650 ALA B C 1
ATOM 10552 O O . ALA B 1 650 ? -17.906 35.812 34.156 1 97 650 ALA B O 1
ATOM 10553 N N . THR B 1 651 ? -19.438 35.312 35.625 1 97.5 651 THR B N 1
ATOM 10554 C CA . THR B 1 651 ? -19.156 33.906 35.656 1 97.5 651 THR B CA 1
ATOM 10555 C C . THR B 1 651 ? -20.438 33.094 35.438 1 97.5 651 THR B C 1
ATOM 10557 O O . THR B 1 651 ? -21.469 33.375 36.062 1 97.5 651 THR B O 1
ATOM 10560 N N . VAL B 1 652 ? -20.406 32.156 34.531 1 98.19 652 VAL B N 1
ATOM 10561 C CA . VAL B 1 652 ? -21.531 31.266 34.281 1 98.19 652 VAL B CA 1
ATOM 10562 C C . VAL B 1 652 ? -21.156 29.844 34.688 1 98.19 652 VAL B C 1
ATOM 10564 O O . VAL B 1 652 ? -20.062 29.359 34.375 1 98.19 652 VAL B O 1
ATOM 10567 N N . THR B 1 653 ? -21.984 29.172 35.406 1 98.06 653 THR B N 1
ATOM 10568 C CA . THR B 1 653 ? -21.75 27.781 35.781 1 98.06 653 THR B CA 1
ATOM 10569 C C . THR B 1 653 ? -22.891 26.891 35.344 1 98.06 653 THR B C 1
ATOM 10571 O O . THR B 1 653 ? -24.031 27.359 35.188 1 98.06 653 THR B O 1
ATOM 10574 N N . ALA B 1 654 ? -22.625 25.719 35.094 1 98.38 654 ALA B N 1
ATOM 10575 C CA . ALA B 1 654 ? -23.578 24.672 34.75 1 98.38 654 ALA B CA 1
ATOM 10576 C C . ALA B 1 654 ? -23.078 23.297 35.188 1 98.38 654 ALA B C 1
ATOM 10578 O O . ALA B 1 654 ? -21.891 23.141 35.5 1 98.38 654 ALA B O 1
ATOM 10579 N N . THR B 1 655 ? -23.938 22.328 35.25 1 98.56 655 THR B N 1
ATOM 10580 C CA . THR B 1 655 ? -23.578 20.969 35.625 1 98.56 655 THR B CA 1
ATOM 10581 C C . THR B 1 655 ? -23.719 20.047 34.406 1 98.56 655 THR B C 1
ATOM 10583 O O . THR B 1 655 ? -24.766 20.031 33.75 1 98.56 655 THR B O 1
ATOM 10586 N N . VAL B 1 656 ? -22.688 19.297 34.094 1 98.62 656 VAL B N 1
ATOM 10587 C CA . VAL B 1 656 ? -22.719 18.281 33.031 1 98.62 656 VAL B CA 1
ATOM 10588 C C . VAL B 1 656 ? -22.828 16.891 33.656 1 98.62 656 VAL B C 1
ATOM 10590 O O . VAL B 1 656 ? -22.141 16.578 34.625 1 98.62 656 VAL B O 1
ATOM 10593 N N . LYS B 1 657 ? -23.641 16.062 33.125 1 98.69 657 LYS B N 1
ATOM 10594 C CA . LYS B 1 657 ? -23.797 14.68 33.594 1 98.69 657 LYS B CA 1
ATOM 10595 C C . LYS B 1 657 ? -23.672 13.703 32.438 1 98.69 657 LYS B C 1
ATOM 10597 O O . LYS B 1 657 ? -24.25 13.922 31.359 1 98.69 657 LYS B O 1
ATOM 10602 N N . ASN B 1 658 ? -22.844 12.656 32.594 1 98.69 658 ASN B N 1
ATOM 10603 C CA . ASN B 1 658 ? -22.844 11.531 31.688 1 98.69 658 ASN B CA 1
ATOM 10604 C C . ASN B 1 658 ? -24.062 10.633 31.891 1 98.69 658 ASN B C 1
ATOM 10606 O O . ASN B 1 658 ? -24.188 9.969 32.906 1 98.69 658 ASN B O 1
ATOM 10610 N N . THR B 1 659 ? -24.906 10.594 30.969 1 98.56 659 THR B N 1
ATOM 10611 C CA . THR B 1 659 ? -26.172 9.891 31.125 1 98.56 659 THR B CA 1
ATOM 10612 C C . THR B 1 659 ? -26.094 8.508 30.469 1 98.56 659 THR B C 1
ATOM 10614 O O . THR B 1 659 ? -27.094 7.781 30.438 1 98.56 659 THR B O 1
ATOM 10617 N N . GLY B 1 660 ? -24.984 8.211 29.891 1 97.75 660 GLY B N 1
ATOM 10618 C CA . GLY B 1 660 ? -24.828 6.918 29.25 1 97.75 660 GLY B CA 1
ATOM 10619 C C . GLY B 1 660 ? -24.156 5.879 30.125 1 97.75 660 GLY B C 1
ATOM 10620 O O . GLY B 1 660 ? -24.016 6.078 31.328 1 97.75 660 GLY B O 1
ATOM 10621 N N . ASP B 1 661 ? -23.688 4.699 29.562 1 96.75 661 ASP B N 1
ATOM 10622 C CA . ASP B 1 661 ? -23.266 3.518 30.312 1 96.75 661 ASP B CA 1
ATOM 10623 C C . ASP B 1 661 ? -21.75 3.346 30.266 1 96.75 661 ASP B C 1
ATOM 10625 O O . ASP B 1 661 ? -21.219 2.414 30.859 1 96.75 661 ASP B O 1
ATOM 10629 N N . VAL B 1 662 ? -21.062 4.23 29.516 1 97.94 662 VAL B N 1
ATOM 10630 C CA . VAL B 1 662 ? -19.609 4.137 29.438 1 97.94 662 VAL B CA 1
ATOM 10631 C C . VAL B 1 662 ? -19 5.508 29.703 1 97.94 662 VAL B C 1
ATOM 10633 O O . VAL B 1 662 ? -19.672 6.531 29.625 1 97.94 662 VAL B O 1
ATOM 10636 N N . ALA B 1 663 ? -17.734 5.473 30.094 1 98.31 663 ALA B N 1
ATOM 10637 C CA . ALA B 1 663 ? -17.016 6.723 30.328 1 98.31 663 ALA B CA 1
ATOM 10638 C C . ALA B 1 663 ? -16.828 7.5 29.031 1 98.31 663 ALA B C 1
ATOM 10640 O O . ALA B 1 663 ? -16.781 6.914 27.953 1 98.31 663 ALA B O 1
ATOM 10641 N N . GLY B 1 664 ? -16.812 8.789 29.078 1 98.25 664 GLY B N 1
ATOM 10642 C CA . GLY B 1 664 ? -16.578 9.672 27.953 1 98.25 664 GLY B CA 1
ATOM 10643 C C . GLY B 1 664 ? -16.219 11.094 28.359 1 98.25 664 GLY B C 1
ATOM 10644 O O . GLY B 1 664 ? -16.141 11.398 29.562 1 98.25 664 GLY B O 1
ATOM 10645 N N . ALA B 1 665 ? -15.938 11.859 27.391 1 98.62 665 ALA B N 1
ATOM 10646 C CA . ALA B 1 665 ? -15.633 13.266 27.641 1 98.62 665 ALA B CA 1
ATOM 10647 C C . ALA B 1 665 ? -16.656 14.18 26.984 1 98.62 665 ALA B C 1
ATOM 10649 O O . ALA B 1 665 ? -17 13.984 25.812 1 98.62 665 ALA B O 1
ATOM 10650 N N . ALA B 1 666 ? -17.156 15.148 27.75 1 98.5 666 ALA B N 1
ATOM 10651 C CA . ALA B 1 666 ? -18.078 16.156 27.234 1 98.5 666 ALA B CA 1
ATOM 10652 C C . ALA B 1 666 ? -17.375 17.484 27 1 98.5 666 ALA B C 1
ATOM 10654 O O . ALA B 1 666 ? -16.391 17.797 27.672 1 98.5 666 ALA B O 1
ATOM 10655 N N . VAL B 1 667 ? -17.875 18.219 26.031 1 98.75 667 VAL B N 1
ATOM 10656 C CA . VAL B 1 667 ? -17.391 19.578 25.781 1 98.75 667 VAL B CA 1
ATOM 10657 C C . VAL B 1 667 ? -18.547 20.562 25.906 1 98.75 667 VAL B C 1
ATOM 10659 O O . VAL B 1 667 ? -19.125 20.969 24.891 1 98.75 667 VAL B O 1
ATOM 10662 N N . PRO B 1 668 ? -18.922 20.953 27.125 1 98.75 668 PRO B N 1
ATOM 10663 C CA . PRO B 1 668 ? -19.875 22.062 27.234 1 98.75 668 PRO B CA 1
ATOM 10664 C C . PRO B 1 668 ? -19.359 23.344 26.609 1 98.75 668 PRO B C 1
ATOM 10666 O O . PRO B 1 668 ? -18.172 23.688 26.75 1 98.75 668 PRO B O 1
ATOM 10669 N N . GLN B 1 669 ? -20.219 24.016 25.875 1 98.88 669 GLN B N 1
ATOM 10670 C CA . GLN B 1 669 ? -19.906 25.219 25.125 1 98.88 669 GLN B CA 1
ATOM 10671 C C . GLN B 1 669 ? -20.812 26.375 25.531 1 98.88 669 GLN B C 1
ATOM 10673 O O . GLN B 1 669 ? -22.031 26.203 25.656 1 98.88 669 GLN B O 1
ATOM 10678 N N . LEU B 1 670 ? -20.266 27.531 25.766 1 98.88 670 LEU B N 1
ATOM 10679 C CA . LEU B 1 670 ? -21.031 28.719 26.094 1 98.88 670 LEU B CA 1
ATOM 10680 C C . LEU B 1 670 ? -21.016 29.719 24.938 1 98.88 670 LEU B C 1
ATOM 10682 O O . LEU B 1 670 ? -19.938 30.047 24.422 1 98.88 670 LEU B O 1
ATOM 10686 N N . TYR B 1 671 ? -22.156 30.188 24.531 1 98.75 671 TYR B N 1
ATOM 10687 C CA . TYR B 1 671 ? -22.328 31.156 23.453 1 98.75 671 TYR B CA 1
ATOM 10688 C C . TYR B 1 671 ? -22.938 32.438 23.969 1 98.75 671 TYR B C 1
ATOM 10690 O O . TYR B 1 671 ? -23.859 32.406 24.797 1 98.75 671 TYR B O 1
ATOM 10698 N N . VAL B 1 672 ? -22.438 33.531 23.516 1 98.5 672 VAL B N 1
ATOM 10699 C CA . VAL B 1 672 ? -22.906 34.844 23.891 1 98.5 672 VAL B CA 1
ATOM 10700 C C . VAL B 1 672 ? -23.641 35.5 22.719 1 98.5 672 VAL B C 1
ATOM 10702 O O . VAL B 1 672 ? -23.219 35.375 21.578 1 98.5 672 VAL B O 1
ATOM 10705 N N . SER B 1 673 ? -24.734 36.156 22.969 1 98.12 673 SER B N 1
ATOM 10706 C CA . SER B 1 673 ? -25.469 36.969 22.016 1 98.12 673 SER B CA 1
ATOM 10707 C C . SER B 1 673 ? -25.547 38.438 22.453 1 98.12 673 SER B C 1
ATOM 10709 O O . SER B 1 673 ? -26.219 38.75 23.453 1 98.12 673 SER B O 1
ATOM 10711 N N . LEU B 1 674 ? -24.922 39.281 21.75 1 97.5 674 LEU B N 1
ATOM 10712 C CA . LEU B 1 674 ? -24.969 40.719 22.031 1 97.5 674 LEU B CA 1
ATOM 10713 C C . LEU B 1 674 ? -26.234 41.344 21.484 1 97.5 674 LEU B C 1
ATOM 10715 O O . LEU B 1 674 ? -26.781 40.875 20.469 1 97.5 674 LEU B O 1
ATOM 10719 N N . PRO B 1 675 ? -26.719 42.344 22.156 1 95.38 675 PRO B N 1
ATOM 10720 C CA . PRO B 1 675 ? -27.891 43 21.594 1 95.38 675 PRO B CA 1
ATOM 10721 C C . PRO B 1 675 ? -27.594 43.719 20.297 1 95.38 675 PRO B C 1
ATOM 10723 O O . PRO B 1 675 ? -26.969 44.781 20.297 1 95.38 675 PRO B O 1
ATOM 10726 N N . ALA B 1 676 ? -28.109 43.281 19.172 1 88.75 676 ALA B N 1
ATOM 10727 C CA . ALA B 1 676 ? -27.781 43.719 17.812 1 88.75 676 ALA B CA 1
ATOM 10728 C C . ALA B 1 676 ? -28.125 45.219 17.625 1 88.75 676 ALA B C 1
ATOM 10730 O O . ALA B 1 676 ? -27.453 45.906 16.875 1 88.75 676 ALA B O 1
ATOM 10731 N N . GLY B 1 677 ? -29.188 45.656 18.312 1 91.88 677 GLY B N 1
ATOM 10732 C CA . GLY B 1 677 ? -29.562 47.062 18.188 1 91.88 677 GLY B CA 1
ATOM 10733 C C . GLY B 1 677 ? -28.469 48 18.656 1 91.88 677 GLY B C 1
ATOM 10734 O O . GLY B 1 677 ? -28.344 49.125 18.125 1 91.88 677 GLY B O 1
ATOM 10735 N N . GLU B 1 678 ? -27.688 47.562 19.547 1 93.38 678 GLU B N 1
ATOM 10736 C CA . GLU B 1 678 ? -26.609 48.406 20.078 1 93.38 678 GLU B CA 1
ATOM 10737 C C . GLU B 1 678 ? -25.281 48.062 19.391 1 93.38 678 GLU B C 1
ATOM 10739 O O . GLU B 1 678 ? -24.516 48.969 19.047 1 93.38 678 GLU B O 1
ATOM 10744 N N . ALA B 1 679 ? -25.031 46.844 19.188 1 93.62 679 ALA B N 1
ATOM 10745 C CA . ALA B 1 679 ? -23.75 46.406 18.672 1 93.62 679 ALA B CA 1
ATOM 10746 C C . ALA B 1 679 ? -23.625 46.688 17.188 1 93.62 679 ALA B C 1
ATOM 10748 O O . ALA B 1 679 ? -22.516 46.812 16.656 1 93.62 679 ALA B O 1
ATOM 10749 N N . GLY B 1 680 ? -24.797 46.844 16.531 1 93.12 680 GLY B N 1
ATOM 10750 C CA . GLY B 1 680 ? -24.781 47.25 15.133 1 93.12 680 GLY B CA 1
ATOM 10751 C C . GLY B 1 680 ? -25.109 46.125 14.164 1 93.12 680 GLY B C 1
ATOM 10752 O O . GLY B 1 680 ? -25.125 44.969 14.547 1 93.12 680 GLY B O 1
ATOM 10753 N N . SER B 1 681 ? -25.297 46.531 12.898 1 92.5 681 SER B N 1
ATOM 10754 C CA . SER B 1 681 ? -25.594 45.594 11.836 1 92.5 681 SER B CA 1
ATOM 10755 C C . SER B 1 681 ? -24.422 44.656 11.586 1 92.5 681 SER B C 1
ATOM 10757 O O . SER B 1 681 ? -23.266 45.062 11.633 1 92.5 681 SER B O 1
ATOM 10759 N N . GLY B 1 682 ? -24.703 43.375 11.289 1 93.69 682 GLY B N 1
ATOM 10760 C CA . GLY B 1 682 ? -23.656 42.406 11.016 1 93.69 682 GLY B CA 1
ATOM 10761 C C . GLY B 1 682 ? -23.203 41.656 12.258 1 93.69 682 GLY B C 1
ATOM 10762 O O . GLY B 1 682 ? -22.391 40.75 12.164 1 93.69 682 GLY B O 1
ATOM 10763 N N . THR B 1 683 ? -23.75 42.062 13.43 1 96.56 683 THR B N 1
ATOM 10764 C CA . THR B 1 683 ? -23.422 41.344 14.656 1 96.56 683 THR B CA 1
ATOM 10765 C C . THR B 1 683 ? -23.906 39.875 14.586 1 96.56 683 THR B C 1
ATOM 10767 O O . THR B 1 683 ? -25.078 39.625 14.289 1 96.56 683 THR B O 1
ATOM 10770 N N . PRO B 1 684 ? -23 38.938 14.82 1 97.56 684 PRO B N 1
ATOM 10771 C CA . PRO B 1 684 ? -23.406 37.531 14.797 1 97.56 684 PRO B CA 1
ATOM 10772 C C . PRO B 1 684 ? -24.547 37.219 15.781 1 97.56 684 PRO B C 1
ATOM 10774 O O . PRO B 1 684 ? -24.609 37.844 16.859 1 97.56 684 PRO B O 1
ATOM 10777 N N . VAL B 1 685 ? -25.422 36.25 15.453 1 96.88 685 VAL B N 1
ATOM 10778 C CA . VAL B 1 685 ? -26.531 35.844 16.297 1 96.88 685 VAL B CA 1
ATOM 10779 C C . VAL B 1 685 ? -26 35.344 17.641 1 96.88 685 VAL B C 1
ATOM 10781 O O . VAL B 1 685 ? -26.594 35.594 18.688 1 96.88 685 VAL B O 1
ATOM 10784 N N . ARG B 1 686 ? -24.938 34.688 17.625 1 97.38 686 ARG B N 1
ATOM 10785 C CA . ARG B 1 686 ? -24.25 34.188 18.797 1 97.38 686 ARG B CA 1
ATOM 10786 C C . ARG B 1 686 ? -22.781 33.906 18.484 1 97.38 686 ARG B C 1
ATOM 10788 O O . ARG B 1 686 ? -22.391 33.75 17.328 1 97.38 686 ARG B O 1
ATOM 10795 N N . GLY B 1 687 ? -21.953 33.875 19.484 1 98.12 687 GLY B N 1
ATOM 10796 C CA . GLY B 1 687 ? -20.547 33.531 19.344 1 98.12 687 GLY B CA 1
ATOM 10797 C C . GLY B 1 687 ? -20 32.781 20.531 1 98.12 687 GLY B C 1
ATOM 10798 O O . GLY B 1 687 ? -20.359 33.062 21.688 1 98.12 687 GLY B O 1
ATOM 10799 N N . LEU B 1 688 ? -19.188 31.75 20.281 1 98.88 688 LEU B N 1
ATOM 10800 C CA . LEU B 1 688 ? -18.531 30.984 21.344 1 98.88 688 LEU B CA 1
ATOM 10801 C C . LEU B 1 688 ? -17.703 31.891 22.234 1 98.88 688 LEU B C 1
ATOM 10803 O O . LEU B 1 688 ? -16.969 32.75 21.75 1 98.88 688 LEU B O 1
ATOM 10807 N N . ARG B 1 689 ? -17.891 31.766 23.562 1 98.75 689 ARG B N 1
ATOM 10808 C CA . ARG B 1 689 ? -17.094 32.562 24.5 1 98.75 689 ARG B CA 1
ATOM 10809 C C . ARG B 1 689 ? -16.656 31.703 25.688 1 98.75 689 ARG B C 1
ATOM 10811 O O . ARG B 1 689 ? -16.172 32.219 26.688 1 98.75 689 ARG B O 1
ATOM 10818 N N . GLY B 1 690 ? -16.781 30.422 25.547 1 98.62 690 GLY B N 1
ATOM 10819 C CA . GLY B 1 690 ? -16.328 29.516 26.594 1 98.62 690 GLY B CA 1
ATOM 10820 C C . GLY B 1 690 ? -16.469 28.047 26.203 1 98.62 690 GLY B C 1
ATOM 10821 O O . GLY B 1 690 ? -17.406 27.672 25.5 1 98.62 690 GLY B O 1
ATOM 10822 N N . PHE B 1 691 ? -15.609 27.219 26.719 1 98.62 691 PHE B N 1
ATOM 10823 C CA . PHE B 1 691 ? -15.695 25.766 26.609 1 98.62 691 PHE B CA 1
ATOM 10824 C C . PHE B 1 691 ? -14.766 25.094 27.609 1 98.62 691 PHE B C 1
ATOM 10826 O O . PHE B 1 691 ? -13.867 25.734 28.156 1 98.62 691 PHE B O 1
ATOM 10833 N N . ASP B 1 692 ? -15.008 23.906 27.859 1 97.19 692 ASP B N 1
ATOM 10834 C CA . ASP B 1 692 ? -14.141 23.016 28.641 1 97.19 692 ASP B CA 1
ATOM 10835 C C . ASP B 1 692 ? -14.305 21.562 28.203 1 97.19 692 ASP B C 1
ATOM 10837 O O . ASP B 1 692 ? -15.328 21.203 27.625 1 97.19 692 ASP B O 1
ATOM 10841 N N . LYS B 1 693 ? -13.305 20.734 28.297 1 97.88 693 LYS B N 1
ATOM 10842 C CA . LYS B 1 693 ? -13.43 19.297 28.094 1 97.88 693 LYS B CA 1
ATOM 10843 C C . LYS B 1 693 ? -13.375 18.547 29.422 1 97.88 693 LYS B C 1
ATOM 10845 O O . LYS B 1 693 ? -12.383 18.609 30.141 1 97.88 693 LYS B O 1
ATOM 10850 N N . ILE B 1 694 ? -14.43 17.828 29.688 1 97.31 694 ILE B N 1
ATOM 10851 C CA . ILE B 1 694 ? -14.594 17.219 31 1 97.31 694 ILE B CA 1
ATOM 10852 C C . ILE B 1 694 ? -14.758 15.703 30.844 1 97.31 694 ILE B C 1
ATOM 10854 O O . ILE B 1 694 ? -15.672 15.242 30.172 1 97.31 694 ILE B O 1
ATOM 10858 N N . LYS B 1 695 ? -13.883 14.977 31.469 1 98.12 695 LYS B N 1
ATOM 10859 C CA . LYS B 1 695 ? -14 13.523 31.484 1 98.12 695 LYS B CA 1
ATOM 10860 C C . LYS B 1 695 ? -14.938 13.055 32.594 1 98.12 695 LYS B C 1
ATOM 10862 O O . LYS B 1 695 ? -14.828 13.5 33.75 1 98.12 695 LYS B O 1
ATOM 10867 N N . LEU B 1 696 ? -15.891 12.242 32.25 1 98.62 696 LEU B N 1
ATOM 10868 C CA . LEU B 1 696 ? -16.891 11.766 33.188 1 98.62 696 LEU B CA 1
ATOM 10869 C C . LEU B 1 696 ? -17.062 10.25 33.062 1 98.62 696 LEU B C 1
ATOM 10871 O O . LEU B 1 696 ? -17.172 9.711 31.969 1 98.62 696 LEU B O 1
ATOM 10875 N N . GLY B 1 697 ? -17.016 9.555 34.188 1 98.44 697 GLY B N 1
ATOM 10876 C CA . GLY B 1 697 ? -17.469 8.172 34.188 1 98.44 697 GLY B CA 1
ATOM 10877 C C . GLY B 1 697 ? -18.953 8.023 33.938 1 98.44 697 GLY B C 1
ATOM 10878 O O . GLY B 1 697 ? -19.688 9.008 33.969 1 98.44 697 GLY B O 1
ATOM 10879 N N . ALA B 1 698 ? -19.406 6.812 33.781 1 98.25 698 ALA B N 1
ATOM 10880 C CA . ALA B 1 698 ? -20.828 6.562 33.625 1 98.25 698 ALA B CA 1
ATOM 10881 C C . ALA B 1 698 ? -21.625 7.07 34.812 1 98.25 698 ALA B C 1
ATOM 10883 O O . ALA B 1 698 ? -21.297 6.75 35.969 1 98.25 698 ALA B O 1
ATOM 10884 N N . GLY B 1 699 ? -22.5 7.93 34.594 1 98.12 699 GLY B N 1
ATOM 10885 C CA . GLY B 1 699 ? -23.375 8.422 35.656 1 98.12 699 GLY B CA 1
ATOM 10886 C C . GLY B 1 699 ? -22.797 9.586 36.406 1 98.12 699 GLY B C 1
ATOM 10887 O O . GLY B 1 699 ? -23.484 10.242 37.188 1 98.12 699 GLY B O 1
ATOM 10888 N N . GLU B 1 700 ? -21.609 9.906 36.188 1 98.62 700 GLU B N 1
ATOM 10889 C CA . GLU B 1 700 ? -20.906 10.938 36.938 1 98.62 700 GLU B CA 1
ATOM 10890 C C . GLU B 1 700 ? -21.344 12.336 36.531 1 98.62 700 GLU B C 1
ATOM 10892 O O . GLU B 1 700 ? -21.734 12.547 35.375 1 98.62 700 GLU B O 1
ATOM 10897 N N . SER B 1 701 ? -21.344 13.305 37.406 1 98.44 701 SER B N 1
ATOM 10898 C CA . SER B 1 701 ? -21.641 14.711 37.156 1 98.44 701 SER B CA 1
ATOM 10899 C C . SER B 1 701 ? -20.5 15.609 37.625 1 98.44 701 SER B C 1
ATOM 10901 O O . SER B 1 701 ? -19.844 15.32 38.625 1 98.44 701 SER B O 1
ATOM 10903 N N . LYS B 1 702 ? -20.281 16.641 36.938 1 98.38 702 LYS B N 1
ATOM 10904 C CA . LYS B 1 702 ? -19.281 17.656 37.281 1 98.38 702 LYS B CA 1
ATOM 10905 C C . LYS B 1 702 ? -19.781 19.062 36.938 1 98.38 702 LYS B C 1
ATOM 10907 O O . LYS B 1 702 ? -20.5 19.234 35.938 1 98.38 702 LYS B O 1
ATOM 10912 N N . ALA B 1 703 ? -19.406 19.969 37.719 1 97.81 703 ALA B N 1
ATOM 10913 C CA . ALA B 1 703 ? -19.688 21.375 37.406 1 97.81 703 ALA B CA 1
ATOM 10914 C C . ALA B 1 703 ? -18.656 21.938 36.438 1 97.81 703 ALA B C 1
ATOM 10916 O O . ALA B 1 703 ? -17.484 21.594 36.5 1 97.81 703 ALA B O 1
ATOM 10917 N N . VAL B 1 704 ? -19.141 22.797 35.625 1 97.81 704 VAL B N 1
ATOM 10918 C CA . VAL B 1 704 ? -18.266 23.547 34.719 1 97.81 704 VAL B CA 1
ATOM 10919 C C . VAL B 1 704 ? -18.453 25.047 34.969 1 97.81 704 VAL B C 1
ATOM 10921 O O . VAL B 1 704 ? -19.562 25.5 35.281 1 97.81 704 VAL B O 1
ATOM 10924 N N . GLU B 1 705 ? -17.391 25.719 34.875 1 97.69 705 GLU B N 1
ATOM 10925 C CA . GLU B 1 705 ? -17.391 27.172 35.062 1 97.69 705 GLU B CA 1
ATOM 10926 C C . GLU B 1 705 ? -16.812 27.906 33.875 1 97.69 705 GLU B C 1
ATOM 10928 O O . GLU B 1 705 ? -15.766 27.516 33.344 1 97.69 705 GLU B O 1
ATOM 10933 N N . PHE B 1 706 ? -17.516 28.984 33.438 1 98.19 706 PHE B N 1
ATOM 10934 C CA . PHE B 1 706 ? -17.078 29.859 32.344 1 98.19 706 PHE B CA 1
ATOM 10935 C C . PHE B 1 706 ? -16.859 31.281 32.844 1 98.19 706 PHE B C 1
ATOM 10937 O O . PHE B 1 706 ? -17.766 31.891 33.406 1 98.19 706 PHE B O 1
ATOM 10944 N N . HIS B 1 707 ? -15.688 31.781 32.719 1 97.81 707 HIS B N 1
ATOM 10945 C CA . HIS B 1 707 ? -15.367 33.156 33.062 1 97.81 707 HIS B CA 1
ATOM 10946 C C . HIS B 1 707 ? -15.492 34.062 31.859 1 97.81 707 HIS B C 1
ATOM 10948 O O . HIS B 1 707 ? -14.789 33.875 30.859 1 97.81 707 HIS B O 1
ATOM 10954 N N . LEU B 1 708 ? -16.328 35.031 31.891 1 98.12 708 LEU B N 1
ATOM 10955 C CA . LEU B 1 708 ? -16.531 35.969 30.812 1 98.12 708 LEU B CA 1
ATOM 10956 C C . LEU B 1 708 ? -15.828 37.312 31.094 1 98.12 708 LEU B C 1
ATOM 10958 O O . LEU B 1 708 ? -16.188 38 32.031 1 98.12 708 LEU B O 1
ATOM 10962 N N . THR B 1 709 ? -14.906 37.656 30.297 1 97.94 709 THR B N 1
ATOM 10963 C CA . THR B 1 709 ? -14.125 38.875 30.438 1 97.94 709 THR B CA 1
ATOM 10964 C C . THR B 1 709 ? -14.875 40.062 29.844 1 97.94 709 THR B C 1
ATOM 10966 O O . THR B 1 709 ? -15.891 39.906 29.156 1 97.94 709 THR B O 1
ATOM 10969 N N . ARG B 1 710 ? -14.375 41.25 30.109 1 97.38 710 ARG B N 1
ATOM 10970 C CA . ARG B 1 710 ? -14.914 42.469 29.484 1 97.38 710 ARG B CA 1
ATOM 10971 C C . ARG B 1 710 ? -14.922 42.344 27.969 1 97.38 710 ARG B C 1
ATOM 10973 O O . ARG B 1 710 ? -15.898 42.719 27.312 1 97.38 710 ARG B O 1
ATOM 10980 N N . ARG B 1 711 ? -13.82 41.875 27.344 1 98.06 711 ARG B N 1
ATOM 10981 C CA . ARG B 1 711 ? -13.727 41.719 25.906 1 98.06 711 ARG B CA 1
ATOM 10982 C C . ARG B 1 711 ? -14.805 40.781 25.375 1 98.06 711 ARG B C 1
ATOM 10984 O O . ARG B 1 711 ? -15.422 41.031 24.344 1 98.06 711 ARG B O 1
ATOM 10991 N N . ASP B 1 712 ? -15.055 39.688 26.125 1 98 712 ASP B N 1
ATOM 10992 C CA . ASP B 1 712 ? -16.016 38.656 25.719 1 98 712 ASP B CA 1
ATOM 10993 C C . ASP B 1 712 ? -17.422 39.25 25.594 1 98 712 ASP B C 1
ATOM 10995 O O . ASP B 1 712 ? -18.219 38.781 24.766 1 98 712 ASP B O 1
ATOM 10999 N N . LEU B 1 713 ? -17.703 40.25 26.375 1 97.56 713 LEU B N 1
ATOM 11000 C CA . LEU B 1 713 ? -19.047 40.781 26.469 1 97.56 713 LEU B CA 1
ATOM 11001 C C . LEU B 1 713 ? -19.188 42.062 25.703 1 97.56 713 LEU B C 1
ATOM 11003 O O . LEU B 1 713 ? -20.219 42.75 25.766 1 97.56 713 LEU B O 1
ATOM 11007 N N . SER B 1 714 ? -18.156 42.469 24.969 1 97.88 714 SER B N 1
ATOM 11008 C CA . SER B 1 714 ? -18.125 43.781 24.328 1 97.88 714 SER B CA 1
ATOM 11009 C C . SER B 1 714 ? -18.219 43.656 22.812 1 97.88 714 SER B C 1
ATOM 11011 O O . SER B 1 714 ? -17.969 42.594 22.25 1 97.88 714 SER B O 1
ATOM 11013 N N . PHE B 1 715 ? -18.625 44.656 22.125 1 98 715 PHE B N 1
ATOM 11014 C CA . PHE B 1 715 ? -18.469 44.875 20.688 1 98 715 PHE B CA 1
ATOM 11015 C C . PHE B 1 715 ? -17.531 46.062 20.422 1 98 715 PHE B C 1
ATOM 11017 O O . PHE B 1 715 ? -17.25 46.844 21.312 1 98 715 PHE B O 1
ATOM 11024 N N . TRP B 1 716 ? -16.938 46.125 19.25 1 97.94 716 TRP B N 1
ATOM 11025 C CA . TRP B 1 716 ? -16.031 47.219 18.906 1 97.94 716 TRP B CA 1
ATOM 11026 C C . TRP B 1 716 ? -16.797 48.469 18.469 1 97.94 716 TRP B C 1
ATOM 11028 O O . TRP B 1 716 ? -17.531 48.406 17.469 1 97.94 716 TRP B O 1
ATOM 11038 N N . ASP B 1 717 ? -16.656 49.531 19.156 1 97 717 ASP B N 1
ATOM 11039 C CA . ASP B 1 717 ? -17.234 50.812 18.797 1 97 717 ASP B CA 1
ATOM 11040 C C . ASP B 1 717 ? -16.297 51.625 17.922 1 97 717 ASP B C 1
ATOM 11042 O O . ASP B 1 717 ? -15.32 52.188 18.406 1 97 717 ASP B O 1
ATOM 11046 N N . THR B 1 718 ? -16.594 51.75 16.688 1 96.25 718 THR B N 1
ATOM 11047 C CA . THR B 1 718 ? -15.711 52.375 15.711 1 96.25 718 THR B CA 1
ATOM 11048 C C . THR B 1 718 ? -15.578 53.844 15.961 1 96.25 718 THR B C 1
ATOM 11050 O O . THR B 1 718 ? -14.57 54.469 15.586 1 96.25 718 THR B O 1
ATOM 11053 N N . LYS B 1 719 ? -16.547 54.438 16.516 1 95.5 719 LYS B N 1
ATOM 11054 C CA . LYS B 1 719 ? -16.484 55.875 16.844 1 95.5 719 LYS B CA 1
ATOM 11055 C C . LYS B 1 719 ? -15.625 56.125 18.078 1 95.5 719 LYS B C 1
ATOM 11057 O O . LYS B 1 719 ? -14.75 56.969 18.078 1 95.5 719 LYS B O 1
ATOM 11062 N N . ALA B 1 720 ? -15.852 55.312 19.062 1 95 720 ALA B N 1
ATOM 11063 C CA . ALA B 1 720 ? -15.109 55.438 20.297 1 95 720 ALA B CA 1
ATOM 11064 C C . ALA B 1 720 ? -13.711 54.844 20.188 1 95 720 ALA B C 1
ATOM 11066 O O . ALA B 1 720 ? -12.844 55.094 21.031 1 95 720 ALA B O 1
ATOM 11067 N N . GLN B 1 721 ? -13.586 54 19.203 1 96 721 GLN B N 1
ATOM 11068 C CA . GLN B 1 721 ? -12.352 53.25 19.016 1 96 721 GLN B CA 1
ATOM 11069 C C . GLN B 1 721 ? -11.992 52.469 20.266 1 96 721 GLN B C 1
ATOM 11071 O O . GLN B 1 721 ? -10.859 52.531 20.75 1 96 721 GLN B O 1
ATOM 11076 N N . ALA B 1 722 ? -12.961 51.719 20.766 1 96.75 722 ALA B N 1
ATOM 11077 C CA . ALA B 1 722 ? -12.805 50.938 21.984 1 96.75 722 ALA B CA 1
ATOM 11078 C C . ALA B 1 722 ? -13.82 49.812 22.031 1 96.75 722 ALA B C 1
ATOM 11080 O O . ALA B 1 722 ? -14.875 49.875 21.406 1 96.75 722 ALA B O 1
ATOM 11081 N N . TRP B 1 723 ? -13.453 48.812 22.75 1 97.94 723 TRP B N 1
ATOM 11082 C CA . TRP B 1 723 ? -14.414 47.781 23.062 1 97.94 723 TRP B CA 1
ATOM 11083 C C . TRP B 1 723 ? -15.477 48.281 24.031 1 97.94 723 TRP B C 1
ATOM 11085 O O . TRP B 1 723 ? -15.156 48.719 25.141 1 97.94 723 TRP B O 1
ATOM 11095 N N . ARG B 1 724 ? -16.703 48.188 23.656 1 97.69 724 ARG B N 1
ATOM 11096 C CA . ARG B 1 724 ? -17.781 48.781 24.422 1 97.69 724 ARG B CA 1
ATOM 11097 C C . ARG B 1 724 ? -18.766 47.719 24.906 1 97.69 724 ARG B C 1
ATOM 11099 O O . ARG B 1 724 ? -19.203 46.875 24.141 1 97.69 724 ARG B O 1
ATOM 11106 N N . LEU B 1 725 ? -19.094 47.75 26.203 1 96.94 725 LEU B N 1
ATOM 11107 C CA . LEU B 1 725 ? -20.141 46.938 26.781 1 96.94 725 LEU B CA 1
ATOM 11108 C C . LEU B 1 725 ? -21.531 47.438 26.391 1 96.94 725 LEU B C 1
ATOM 11110 O O . LEU B 1 725 ? -21.781 48.656 26.406 1 96.94 725 LEU B O 1
ATOM 11114 N N . PRO B 1 726 ? -22.359 46.562 25.969 1 96.19 726 PRO B N 1
ATOM 11115 C CA . PRO B 1 726 ? -23.719 47.031 25.719 1 96.19 726 PRO B CA 1
ATOM 11116 C C . PRO B 1 726 ? -24.469 47.375 27.016 1 96.19 726 PRO B C 1
ATOM 11118 O O . PRO B 1 726 ? -24.062 46.969 28.094 1 96.19 726 PRO B O 1
ATOM 11121 N N . THR B 1 727 ? -25.547 48.156 26.812 1 93.94 727 THR B N 1
ATOM 11122 C CA . THR B 1 727 ? -26.406 48.469 27.938 1 93.94 727 THR B CA 1
ATOM 11123 C C . THR B 1 727 ? -27.484 47.406 28.109 1 93.94 727 THR B C 1
ATOM 11125 O O . THR B 1 727 ? -27.938 47.156 29.234 1 93.94 727 THR B O 1
ATOM 11128 N N . GLY B 1 728 ? -27.844 46.812 27.047 1 93.19 728 GLY B N 1
ATOM 11129 C CA . GLY B 1 728 ? -28.906 45.812 27.062 1 93.19 728 GLY B CA 1
ATOM 11130 C C . GLY B 1 728 ? -28.438 44.469 27.562 1 93.19 728 GLY B C 1
ATOM 11131 O O . GLY B 1 728 ? -27.25 44.281 27.875 1 93.19 728 GLY B O 1
ATOM 11132 N N . SER B 1 729 ? -29.375 43.594 27.656 1 94.81 729 SER B N 1
ATOM 11133 C CA . SER B 1 729 ? -29.109 42.25 28.141 1 94.81 729 SER B CA 1
ATOM 11134 C C . SER B 1 729 ? -28.281 41.469 27.125 1 94.81 729 SER B C 1
ATOM 11136 O O . SER B 1 729 ? -28.484 41.594 25.922 1 94.81 729 SER B O 1
ATOM 11138 N N . ILE B 1 730 ? -27.312 40.75 27.594 1 97.06 730 ILE B N 1
ATOM 11139 C CA . ILE B 1 730 ? -26.469 39.844 26.812 1 97.06 730 ILE B CA 1
ATOM 11140 C C . ILE B 1 730 ? -26.906 38.406 27.016 1 97.06 730 ILE B C 1
ATOM 11142 O O . ILE B 1 730 ? -26.969 37.938 28.156 1 97.06 730 ILE B O 1
ATOM 11146 N N . GLY B 1 731 ? -27.281 37.719 25.953 1 98 731 GLY B N 1
ATOM 11147 C CA . GLY B 1 731 ? -27.609 36.312 26.078 1 98 731 GLY B CA 1
ATOM 11148 C C . GLY B 1 731 ? -26.406 35.438 26.391 1 98 731 GLY B C 1
ATOM 11149 O O . GLY B 1 731 ? -25.312 35.688 25.875 1 98 731 GLY B O 1
ATOM 11150 N N . VAL B 1 732 ? -26.531 34.5 27.328 1 98.38 732 VAL B N 1
ATOM 11151 C CA . VAL B 1 732 ? -25.516 33.5 27.656 1 98.38 732 VAL B CA 1
ATOM 11152 C C . VAL B 1 732 ? -26.125 32.094 27.641 1 98.38 732 VAL B C 1
ATOM 11154 O O . VAL B 1 732 ? -26.703 31.656 28.625 1 98.38 732 VAL B O 1
ATOM 11157 N N . ASP B 1 733 ? -25.953 31.391 26.547 1 98.56 733 ASP B N 1
ATOM 11158 C CA . ASP B 1 733 ? -26.531 30.062 26.375 1 98.56 733 ASP B CA 1
ATOM 11159 C C . ASP B 1 733 ? -25.453 28.984 26.469 1 98.56 733 ASP B C 1
ATOM 11161 O O . ASP B 1 733 ? -24.328 29.172 25.984 1 98.56 733 ASP B O 1
ATOM 11165 N N . VAL B 1 734 ? -25.703 27.922 27.156 1 98.75 734 VAL B N 1
ATOM 11166 C CA . VAL B 1 734 ? -24.781 26.797 27.281 1 98.75 734 VAL B CA 1
ATOM 11167 C C . VAL B 1 734 ? -25.359 25.547 26.625 1 98.75 734 VAL B C 1
ATOM 11169 O O . VAL B 1 734 ? -26.562 25.281 26.766 1 98.75 734 VAL B O 1
ATOM 11172 N N . GLY B 1 735 ? -24.578 24.875 25.859 1 98.62 735 GLY B N 1
ATOM 11173 C CA . GLY B 1 735 ? -24.984 23.656 25.172 1 98.62 735 GLY B CA 1
ATOM 11174 C C . GLY B 1 735 ? -23.812 22.797 24.75 1 98.62 735 GLY B C 1
ATOM 11175 O O . GLY B 1 735 ? -22.734 22.844 25.359 1 98.62 735 GLY B O 1
ATOM 11176 N N . PHE B 1 736 ? -24.094 21.922 23.797 1 98.56 736 PHE B N 1
ATOM 11177 C CA . PHE B 1 736 ? -23.062 21 23.359 1 98.56 736 PHE B CA 1
ATOM 11178 C C . PHE B 1 736 ? -22.641 21.281 21.938 1 98.56 736 PHE B C 1
ATOM 11180 O O . PHE B 1 736 ? -21.719 20.641 21.406 1 98.56 736 PHE B O 1
ATOM 11187 N N . SER B 1 737 ? -23.266 22.25 21.234 1 98.69 737 SER B N 1
ATOM 11188 C CA . SER B 1 737 ? -22.891 22.781 19.922 1 98.69 737 SER B CA 1
ATOM 11189 C C . SER B 1 737 ? -23.547 24.141 19.672 1 98.69 737 SER B C 1
ATOM 11191 O O . SER B 1 737 ? -24.328 24.609 20.484 1 98.69 737 SER B O 1
ATOM 11193 N N . SER B 1 738 ? -23.234 24.703 18.516 1 98.56 738 SER B N 1
ATOM 11194 C CA . SER B 1 738 ? -23.734 26.031 18.188 1 98.56 738 SER B CA 1
ATOM 11195 C C . SER B 1 738 ? -25.25 26 17.938 1 98.56 738 SER B C 1
ATOM 11197 O O . SER B 1 738 ? -25.906 27.047 17.938 1 98.56 738 SER B O 1
ATOM 11199 N N . ARG B 1 739 ? -25.844 24.781 17.766 1 97.5 739 ARG B N 1
ATOM 11200 C CA . ARG B 1 739 ? -27.281 24.672 17.516 1 97.5 739 ARG B CA 1
ATOM 11201 C C . ARG B 1 739 ? -27.969 23.844 18.594 1 97.5 739 ARG B C 1
ATOM 11203 O O . ARG B 1 739 ? -29.188 23.641 18.547 1 97.5 739 ARG B O 1
ATOM 11210 N N . ASP B 1 740 ? -27.234 23.281 19.469 1 97.69 740 ASP B N 1
ATOM 11211 C CA . ASP B 1 740 ? -27.781 22.547 20.609 1 97.69 740 ASP B CA 1
ATOM 11212 C C . ASP B 1 740 ? -27.547 23.297 21.906 1 97.69 740 ASP B C 1
ATOM 11214 O O . ASP B 1 740 ? -26.719 22.891 22.734 1 97.69 740 ASP B O 1
ATOM 11218 N N . LEU B 1 741 ? -28.25 24.344 22.094 1 98.06 741 LEU B N 1
ATOM 11219 C CA . LEU B 1 741 ? -28.141 25.203 23.266 1 98.06 741 LEU B CA 1
ATOM 11220 C C . LEU B 1 741 ? -29.266 24.922 24.266 1 98.06 741 LEU B C 1
ATOM 11222 O O . LEU B 1 741 ? -30.375 25.453 24.125 1 98.06 741 LEU B O 1
ATOM 11226 N N . ILE B 1 742 ? -28.984 24.25 25.266 1 98.25 742 ILE B N 1
ATOM 11227 C CA . ILE B 1 742 ? -29.953 23.641 26.172 1 98.25 742 ILE B CA 1
ATOM 11228 C C . ILE B 1 742 ? -30.344 24.641 27.266 1 98.25 742 ILE B C 1
ATOM 11230 O O . ILE B 1 742 ? -31.531 24.781 27.578 1 98.25 742 ILE B O 1
ATOM 11234 N N . LEU B 1 743 ? -29.344 25.188 27.891 1 98.62 743 LEU B N 1
ATOM 11235 C CA . LEU B 1 743 ? -29.578 26.141 28.969 1 98.62 743 LEU B CA 1
ATOM 11236 C C . LEU B 1 743 ? -29.531 27.562 28.453 1 98.62 743 LEU B C 1
ATOM 11238 O O . LEU B 1 743 ? -28.562 27.953 27.781 1 98.62 743 LEU B O 1
ATOM 11242 N N . LYS B 1 744 ? -30.531 28.328 28.719 1 98 744 LYS B N 1
ATOM 11243 C CA . LYS B 1 744 ? -30.625 29.703 28.266 1 98 744 LYS B CA 1
ATOM 11244 C C . LYS B 1 744 ? -30.547 30.672 29.453 1 98 744 LYS B C 1
ATOM 11246 O O . LYS B 1 744 ? -31.125 30.406 30.516 1 98 744 LYS B O 1
ATOM 11251 N N . GLY B 1 745 ? -29.734 31.672 29.281 1 97.25 745 GLY B N 1
ATOM 11252 C CA . GLY B 1 745 ? -29.625 32.688 30.312 1 97.25 745 GLY B CA 1
ATOM 11253 C C . GLY B 1 745 ? -29.266 34.062 29.766 1 97.25 745 GLY B C 1
ATOM 11254 O O . GLY B 1 745 ? -29.188 34.25 28.547 1 97.25 745 GLY B O 1
ATOM 11255 N N . GLU B 1 746 ? -29.141 35 30.625 1 96.31 746 GLU B N 1
ATOM 11256 C CA . GLU B 1 746 ? -28.766 36.375 30.281 1 96.31 746 GLU B CA 1
ATOM 11257 C C . GLU B 1 746 ? -27.969 37.031 31.406 1 96.31 746 GLU B C 1
ATOM 11259 O O . GLU B 1 746 ? -28.078 36.625 32.562 1 96.31 746 GLU B O 1
ATOM 11264 N N . VAL B 1 747 ? -27.234 38 31.016 1 95.19 747 VAL B N 1
ATOM 11265 C CA . VAL B 1 747 ? -26.531 38.812 31.984 1 95.19 747 VAL B CA 1
ATOM 11266 C C . VAL B 1 747 ? -26.641 40.281 31.594 1 95.19 747 VAL B C 1
ATOM 11268 O O . VAL B 1 747 ? -26.812 40.625 30.406 1 95.19 747 VAL B O 1
ATOM 11271 N N . LYS B 1 748 ? -26.656 41.031 32.531 1 92.69 748 LYS B N 1
ATOM 11272 C CA . LYS B 1 748 ? -26.531 42.5 32.344 1 92.69 748 LYS B CA 1
ATOM 11273 C C . LYS B 1 748 ? -25.344 43.031 33.156 1 92.69 748 LYS B C 1
ATOM 11275 O O . LYS B 1 748 ? -25.25 42.781 34.375 1 92.69 748 LYS B O 1
ATOM 11280 N N . VAL B 1 749 ? -24.562 43.688 32.531 1 91.75 749 VAL B N 1
ATOM 11281 C CA . VAL B 1 749 ? -23.344 44.188 33.188 1 91.75 749 VAL B CA 1
ATOM 11282 C C . VAL B 1 749 ? -23.359 45.719 33.25 1 91.75 749 VAL B C 1
ATOM 11284 O O . VAL B 1 749 ? -23.953 46.375 32.406 1 91.75 749 VAL B O 1
#

Radius of gyration: 39.18 Å; Cα contacts (8 Å, |Δi|>4): 4081; chains: 2; bounding box: 66×117×83 Å

Secondary structure (DSSP, 8-state):
-HHHHHHHHHHHHT--HHHHHHHTB---SSSSEEEPPBGGGTB--EEEEE-SSS-SS-SS---PPPHHHHHTTT-HHHHHHHHHHHHHHHHHTT-SEEE--B-SS--SSTT-TTGGGS--SSHHHHHHHHHHHHHHHHHTT-EEEEEEETT---STTSS-EEETTEEEPPPEEE--HHHIIIIISHHHHHHHHTT-SEEEE-SSEETTEEGGG-HIIIIIIIIIIS---SEEE--TT----SHHHHHTT--BBSS-BSSSS--SS-BSSHHHHHHHHHTTSS-HHHHHHHHHHHHHHHHHTTTTSSPPPEETTGGGSTT-S--S--SS---EE------TTHHHHHHHHHHHT-EEEEEGGG--S----SEEEEESGGGSPPSS-S--TTGGGGT-SS-SSS--SS-BGGG----S----HHHHHHHHHHHHT-EEEEE--HHHHHTTGGGG--SPPSEEEEEEEE--BTTB--S-SSPSSSHHHHHHHHHHH-SSEEEEEEESS----TTTT-TTEEEEEEEE---TTHHHHHHHHHTTSS------SSPBPSSGGGS---S---HHHHH---TT--EEE-TTTT--THHHHHHTTPPPSB-TT--B-SS-EEEEEEEEEESSTT--SS--TTS-EETTEEGGGG-EEEEEEEEEEE-SSS-EEE--EEEEE--HHHH-TT--S-EEEEE--EEE-TT-EEEEEEEEETGGG-EEETTTTEEE--SSPEEEEEESSSS-EEE--EE--/-HHHHHHHHHHHHT--HHHHHHHTB---SSSSEEEPPBGGGTB--EEEEE-SSS-SS-SS---PPPHHHHHTTT-HHHHHHHHHHHHHHHHHTT-SEEE--B-SS--SSTT-TTGGGS--SSHHHHHHHHHHHHHHHHHTT-EEEEEEETT---STTSS-EEETTEEEPPPEEE--HHHIIIIISHHHHHHHHTT-SEEEE-SSEETTEEGGG-HIIIIIIIIIIS---SEEE--TT----SHHHHHTT--BBSS-BSSSS--SS-BSSHHHHHHHHHTTSS-HHHHHHHHHHHHHHHHHTTTTSSPPPEETTGGGSTT-S--S--SS---EE------TTHHHHHHHHHHHT-EEEEEGGG--S----SEEEEESGGGSPPSS-S--TTGGGGT-SS-SSS--SS-BGGG----S----HHHHHHHHHHHTT-EEEEE--HHHHHTTGGGG--SPPSEEEEEEEE--BTTB--S-SSPSSSHHHHHHHHHHH-SSEEEEEEESS----TTTT-TTEEEEEEEE---TTHHHHHHHHHTTSS------SSPBPSSGGGS---S---HHHHH---TT--EEE-TTTT--THHHHHHTT---SB-TT--B-SS-EEEEEEEEEESSTT--SS--TTS-EETTEEGGGG-EEEEEEEEEEE-SSS-EEE--EEEEE--HHHH-TT--S-EEEEE--EEE-TT-EEEEEEEEETGGG-EEETTTTEEE--SSPEEEEEESSSS-EEE--EE--